Protein AF-0000000071592018 (afdb_homodimer)

Organism: Lactiplantibacillus plantarum (strain ATCC BAA-793 / NCIMB 8826 / WCFS1) (NCBI:txid220668)

pLDDT: mean 86.93, std 19.48, range [29.52, 98.94]

Structure (mmCIF, N/CA/C/O backbone):
data_AF-0000000071592018-model_v1
#
loop_
_entity.id
_entity.type
_entity.pdbx_description
1 polymer 'Nuclease SbcCD subunit D'
#
loop_
_atom_site.group_PDB
_atom_site.id
_atom_site.type_symbol
_atom_site.label_atom_id
_atom_site.label_alt_id
_atom_site.label_comp_id
_atom_site.label_asym_id
_atom_site.label_entity_id
_atom_site.label_seq_id
_atom_site.pdbx_PDB_ins_code
_atom_site.Cartn_x
_atom_site.Cartn_y
_atom_site.Cartn_z
_atom_site.occupancy
_atom_site.B_iso_or_equiv
_atom_site.auth_seq_id
_atom_site.auth_comp_id
_atom_site.auth_asym_id
_atom_site.auth_atom_id
_atom_site.pdbx_PDB_model_num
ATOM 1 N N . MET A 1 1 ? -1.892 10.969 31.234 1 97 1 MET A N 1
ATOM 2 C CA . MET A 1 1 ? -1.547 10.555 29.875 1 97 1 MET A CA 1
ATOM 3 C C . MET A 1 1 ? -1.143 11.758 29.031 1 97 1 MET A C 1
ATOM 5 O O . MET A 1 1 ? -1.774 12.812 29.094 1 97 1 MET A O 1
ATOM 9 N N . LYS A 1 2 ? -0.058 11.625 28.312 1 98.38 2 LYS A N 1
ATOM 10 C CA . LYS A 1 2 ? 0.424 12.68 27.422 1 98.38 2 LYS A CA 1
ATOM 11 C C . LYS A 1 2 ? 0.479 12.203 25.984 1 98.38 2 LYS A C 1
ATOM 13 O O . LYS A 1 2 ? 1.068 11.156 25.688 1 98.38 2 LYS A O 1
ATOM 18 N N . LEU A 1 3 ? -0.176 12.992 25.094 1 98.88 3 LEU A N 1
ATOM 19 C CA . LEU A 1 3 ? -0.202 12.648 23.672 1 98.88 3 LEU A CA 1
ATOM 20 C C . LEU A 1 3 ? 0.397 13.766 22.828 1 98.88 3 LEU A C 1
ATOM 22 O O . LEU A 1 3 ? 0.179 14.945 23.109 1 98.88 3 LEU A O 1
ATOM 26 N N . LEU A 1 4 ? 1.166 13.406 21.844 1 98.94 4 LEU A N 1
ATOM 27 C CA . LEU A 1 4 ? 1.547 14.359 20.812 1 98.94 4 LEU A CA 1
ATOM 28 C C . LEU A 1 4 ? 0.536 14.359 19.656 1 98.94 4 LEU A C 1
ATOM 30 O O . LEU A 1 4 ? 0.273 13.312 19.062 1 98.94 4 LEU A O 1
ATOM 34 N N . HIS A 1 5 ? -0.059 15.492 19.406 1 98.94 5 HIS A N 1
ATOM 35 C CA . HIS A 1 5 ? -1.082 15.68 18.391 1 98.94 5 HIS A CA 1
ATOM 36 C C . HIS A 1 5 ? -0.505 16.344 17.141 1 98.94 5 HIS A C 1
ATOM 38 O O . HIS A 1 5 ? -0.068 17.5 17.203 1 98.94 5 HIS A O 1
ATOM 44 N N . THR A 1 6 ? -0.43 15.594 16.031 1 98.94 6 THR A N 1
ATOM 45 C CA . THR A 1 6 ? -0.004 16.094 14.734 1 98.94 6 THR A CA 1
ATOM 46 C C . THR A 1 6 ? -0.972 15.648 13.641 1 98.94 6 THR A C 1
ATOM 48 O O . THR A 1 6 ? -1.858 14.828 13.883 1 98.94 6 THR A O 1
ATOM 51 N N . ALA A 1 7 ? -0.904 16.266 12.445 1 98.62 7 ALA A N 1
ATOM 52 C CA . ALA A 1 7 ? -1.796 15.945 11.336 1 98.62 7 ALA A CA 1
ATOM 53 C C . ALA A 1 7 ? -1.24 16.469 10.016 1 98.62 7 ALA A C 1
ATOM 55 O O . ALA A 1 7 ? -0.268 17.234 10.008 1 98.62 7 ALA A O 1
ATOM 56 N N . ASP A 1 8 ? -1.829 15.984 8.961 1 98.25 8 ASP A N 1
ATOM 57 C CA . ASP A 1 8 ? -1.633 16.547 7.633 1 98.25 8 ASP A CA 1
ATOM 58 C C . ASP A 1 8 ? -0.16 16.516 7.234 1 98.25 8 ASP A C 1
ATOM 60 O O . ASP A 1 8 ? 0.404 17.547 6.836 1 98.25 8 ASP A O 1
ATOM 64 N N . TRP A 1 9 ? 0.38 15.312 7.34 1 98.88 9 TRP A N 1
ATOM 65 C CA . TRP A 1 9 ? 1.769 15.117 6.938 1 98.88 9 TRP A CA 1
ATOM 66 C C . TRP A 1 9 ? 1.913 15.219 5.422 1 98.88 9 TRP A C 1
ATOM 68 O O . TRP A 1 9 ? 2.955 15.648 4.918 1 98.88 9 TRP A O 1
ATOM 78 N N . HIS A 1 10 ? 0.935 14.789 4.719 1 98.5 10 HIS A N 1
ATOM 79 C CA . HIS A 1 10 ? 0.904 14.836 3.26 1 98.5 10 HIS A CA 1
ATOM 80 C C . HIS A 1 10 ? 2.195 14.281 2.662 1 98.5 10 HIS A C 1
ATOM 82 O O . HIS A 1 10 ? 2.779 14.898 1.765 1 98.5 10 HIS A O 1
ATOM 88 N N . ILE A 1 11 ? 2.611 13.203 3.162 1 98.81 11 ILE A N 1
ATOM 89 C CA . ILE A 1 11 ? 3.867 12.625 2.693 1 98.81 11 ILE A CA 1
ATOM 90 C C . ILE A 1 11 ? 3.812 12.43 1.18 1 98.81 11 ILE A C 1
ATOM 92 O O . ILE A 1 11 ? 2.863 11.844 0.657 1 98.81 11 ILE A O 1
ATOM 96 N N . GLY A 1 12 ? 4.816 12.945 0.46 1 98.25 12 GLY A N 1
ATOM 97 C CA . GLY A 1 12 ? 4.902 12.836 -0.987 1 98.25 12 GLY A CA 1
ATOM 98 C C . GLY A 1 12 ? 4.445 14.086 -1.712 1 98.25 12 GLY A C 1
ATOM 99 O O . GLY A 1 12 ? 4.539 14.164 -2.938 1 98.25 12 GLY A O 1
ATOM 100 N N . ARG A 1 13 ? 4.027 15.047 -1.039 1 97.38 13 ARG A N 1
ATOM 101 C CA . ARG A 1 13 ? 3.529 16.266 -1.67 1 97.38 13 ARG A CA 1
ATOM 102 C C . ARG A 1 13 ? 4.668 17.062 -2.311 1 97.38 13 ARG A C 1
ATOM 104 O O . ARG A 1 13 ? 5.793 17.062 -1.806 1 97.38 13 ARG A O 1
ATOM 111 N N . THR A 1 14 ? 4.328 17.688 -3.406 1 96.31 14 THR A N 1
ATOM 112 C CA . THR A 1 14 ? 5.25 18.594 -4.074 1 96.31 14 THR A CA 1
ATOM 113 C C . THR A 1 14 ? 4.75 20.031 -3.973 1 96.31 14 THR A C 1
ATOM 115 O O . THR A 1 14 ? 3.561 20.281 -3.748 1 96.31 14 THR A O 1
ATOM 118 N N . LEU A 1 15 ? 5.617 20.906 -3.984 1 95.5 15 LEU A N 1
ATOM 119 C CA . LEU A 1 15 ? 5.336 22.344 -4.074 1 95.5 15 LEU A CA 1
ATOM 120 C C . LEU A 1 15 ? 5.719 22.891 -5.445 1 95.5 15 LEU A C 1
ATOM 122 O O . LEU A 1 15 ? 6.895 23.156 -5.703 1 95.5 15 LEU A O 1
ATOM 126 N N . ASN A 1 16 ? 4.727 22.969 -6.289 1 92.38 16 ASN A N 1
ATOM 127 C CA . ASN A 1 16 ? 4.91 23.453 -7.656 1 92.38 16 ASN A CA 1
ATOM 128 C C . ASN A 1 16 ? 6.043 22.703 -8.359 1 92.38 16 ASN A C 1
ATOM 130 O O . ASN A 1 16 ? 6.941 23.328 -8.93 1 92.38 16 ASN A O 1
ATOM 134 N N . GLY A 1 17 ? 6.07 21.469 -8.25 1 92.25 17 GLY A N 1
ATOM 135 C CA . GLY A 1 17 ? 6.992 20.609 -8.969 1 92.25 17 GLY A CA 1
ATOM 136 C C . GLY A 1 17 ? 8.195 20.188 -8.141 1 92.25 17 GLY A C 1
ATOM 137 O O . GLY A 1 17 ? 8.93 19.266 -8.508 1 92.25 17 GLY A O 1
ATOM 138 N N . TYR A 1 18 ? 8.406 20.812 -7.074 1 94.38 18 TYR A N 1
ATOM 139 C CA . TYR A 1 18 ? 9.523 20.469 -6.203 1 94.38 18 TYR A CA 1
ATOM 140 C C . TYR A 1 18 ? 9.078 19.5 -5.109 1 94.38 18 TYR A C 1
ATOM 142 O O . TYR A 1 18 ? 8.109 19.766 -4.391 1 94.38 18 TYR A O 1
ATOM 150 N N . SER A 1 19 ? 9.844 18.406 -4.949 1 96.69 19 SER A N 1
ATOM 151 C CA . SER A 1 19 ? 9.523 17.438 -3.906 1 96.69 19 SER A CA 1
ATOM 152 C C . SER A 1 19 ? 9.75 18.016 -2.516 1 96.69 19 SER A C 1
ATOM 154 O O . SER A 1 19 ? 10.766 18.672 -2.266 1 96.69 19 SER A O 1
ATOM 156 N N . LEU A 1 20 ? 8.852 17.719 -1.63 1 97.69 20 LEU A N 1
ATOM 157 C CA . LEU A 1 20 ? 8.992 18.188 -0.258 1 97.69 20 LEU A CA 1
ATOM 158 C C . LEU A 1 20 ? 9.414 17.062 0.67 1 97.69 20 LEU A C 1
ATOM 160 O O . LEU A 1 20 ? 9.43 17.219 1.893 1 97.69 20 LEU A O 1
ATOM 164 N N . LEU A 1 21 ? 9.805 15.984 0.14 1 98.31 21 LEU A N 1
ATOM 165 C CA . LEU A 1 21 ? 10.07 14.797 0.942 1 98.31 21 LEU A CA 1
ATOM 166 C C . LEU A 1 21 ? 11.188 15.055 1.943 1 98.31 21 LEU A C 1
ATOM 168 O O . LEU A 1 21 ? 11.102 14.641 3.104 1 98.31 21 LEU A O 1
ATOM 172 N N . ASP A 1 22 ? 12.242 15.742 1.492 1 97.62 22 ASP A N 1
ATOM 173 C CA . ASP A 1 22 ? 13.336 16.047 2.402 1 97.62 22 ASP A CA 1
ATOM 174 C C . ASP A 1 22 ? 12.867 16.938 3.555 1 97.62 22 ASP A C 1
ATOM 176 O O . ASP A 1 22 ? 13.273 16.734 4.703 1 97.62 22 ASP A O 1
ATOM 180 N N . GLU A 1 23 ? 12.047 17.906 3.246 1 97.44 23 GLU A N 1
ATOM 181 C CA . GLU A 1 23 ? 11.484 18.781 4.262 1 97.44 23 GLU A CA 1
ATOM 182 C C . GLU A 1 23 ? 10.602 18.016 5.238 1 97.44 23 GLU A C 1
ATOM 184 O O . GLU A 1 23 ? 10.633 18.266 6.445 1 97.44 23 GLU A O 1
ATOM 189 N N . GLN A 1 24 ? 9.836 17.109 4.727 1 98.56 24 GLN A N 1
ATOM 190 C CA . GLN A 1 24 ? 8.953 16.281 5.547 1 98.56 24 GLN A CA 1
ATOM 191 C C . GLN A 1 24 ? 9.758 15.375 6.473 1 98.56 24 GLN A C 1
ATOM 193 O O . GLN A 1 24 ? 9.398 15.195 7.637 1 98.56 24 GLN A O 1
ATOM 198 N N . GLU A 1 25 ? 10.836 14.836 5.977 1 98.69 25 GLU A N 1
ATOM 199 C CA . GLU A 1 25 ? 11.719 14.016 6.801 1 98.69 25 GLU A CA 1
ATOM 200 C C . GLU A 1 25 ? 12.336 14.836 7.93 1 98.69 25 GLU A C 1
ATOM 202 O O . GLU A 1 25 ? 12.438 14.367 9.062 1 98.69 25 GLU A O 1
ATOM 207 N N . ALA A 1 26 ? 12.727 16.016 7.586 1 98.5 26 ALA A N 1
ATOM 208 C CA . ALA A 1 26 ? 13.305 16.906 8.594 1 98.5 26 ALA A CA 1
ATOM 209 C C . ALA A 1 26 ? 12.289 17.25 9.672 1 98.5 26 ALA A C 1
ATOM 211 O O . ALA A 1 26 ? 12.609 17.25 10.859 1 98.5 26 ALA A O 1
ATOM 212 N N . ALA A 1 27 ? 11.141 17.594 9.266 1 98.56 27 ALA A N 1
ATOM 213 C CA . ALA A 1 27 ? 10.07 17.891 10.211 1 98.56 27 ALA A CA 1
ATOM 214 C C . ALA A 1 27 ? 9.797 16.688 11.109 1 98.56 27 ALA A C 1
ATOM 216 O O . ALA A 1 27 ? 9.633 16.844 12.328 1 98.56 27 ALA A O 1
ATOM 217 N N . PHE A 1 28 ? 9.812 15.508 10.57 1 98.88 28 PHE A N 1
ATOM 218 C CA . PHE A 1 28 ? 9.578 14.281 11.32 1 98.88 28 PHE A CA 1
ATOM 219 C C . PHE A 1 28 ? 10.625 14.094 12.406 1 98.88 28 PHE A C 1
ATOM 221 O O . PHE A 1 28 ? 10.305 13.742 13.539 1 98.88 28 PHE A O 1
ATOM 228 N N . LYS A 1 29 ? 11.805 14.281 12 1 98.88 29 LYS A N 1
ATOM 229 C CA . LYS A 1 29 ? 12.875 14.117 12.984 1 98.88 29 LYS A CA 1
ATOM 230 C C . LYS A 1 29 ? 12.664 15.039 14.188 1 98.88 29 LYS A C 1
ATOM 232 O O . LYS A 1 29 ? 12.891 14.641 15.328 1 98.88 29 LYS A O 1
ATOM 237 N N . GLN A 1 30 ? 12.203 16.234 13.922 1 98.81 30 GLN A N 1
ATOM 238 C CA . GLN A 1 30 ? 11.922 17.172 15.008 1 98.81 30 GLN A CA 1
ATOM 239 C C . GLN A 1 30 ? 10.719 16.719 15.828 1 98.81 30 GLN A C 1
ATOM 241 O O . GLN A 1 30 ? 10.727 16.828 17.062 1 98.81 30 GLN A O 1
ATOM 246 N N . ILE A 1 31 ? 9.727 16.219 15.18 1 98.94 31 ILE A N 1
ATOM 247 C CA . ILE A 1 31 ? 8.547 15.719 15.867 1 98.94 31 ILE A CA 1
ATOM 248 C C . ILE A 1 31 ? 8.938 14.578 16.797 1 98.94 31 ILE A C 1
ATOM 250 O O . ILE A 1 31 ? 8.516 14.547 17.969 1 98.94 31 ILE A O 1
ATOM 254 N N . LEU A 1 32 ? 9.727 13.703 16.281 1 98.94 32 LEU A N 1
ATOM 255 C CA . LEU A 1 32 ? 10.18 12.57 17.094 1 98.94 32 LEU A CA 1
ATOM 256 C C . LEU A 1 32 ? 10.992 13.047 18.281 1 98.94 32 LEU A C 1
ATOM 258 O O . LEU A 1 32 ? 10.812 12.562 19.406 1 98.94 32 LEU A O 1
ATOM 262 N N . THR A 1 33 ? 11.844 14.008 18.031 1 98.88 33 THR A N 1
ATOM 263 C CA . THR A 1 33 ? 12.648 14.578 19.109 1 98.88 33 THR A CA 1
ATOM 264 C C . THR A 1 33 ? 11.75 15.18 20.188 1 98.88 33 THR A C 1
ATOM 266 O O . THR A 1 33 ? 11.969 14.953 21.375 1 98.88 33 THR A O 1
ATOM 269 N N . ILE A 1 34 ? 10.773 15.883 19.812 1 98.88 34 ILE A N 1
ATOM 270 C CA . ILE A 1 34 ? 9.836 16.5 20.734 1 98.88 34 ILE A CA 1
ATOM 271 C C . ILE A 1 34 ? 9.109 15.406 21.531 1 98.88 34 ILE A C 1
ATOM 273 O O . ILE A 1 34 ? 8.969 15.5 22.75 1 98.88 34 ILE A O 1
ATOM 277 N N . ALA A 1 35 ? 8.648 14.383 20.844 1 98.94 35 ALA A N 1
ATOM 278 C CA . ALA A 1 35 ? 7.922 13.289 21.484 1 98.94 35 ALA A CA 1
ATOM 279 C C . ALA A 1 35 ? 8.758 12.641 22.578 1 98.94 35 ALA A C 1
ATOM 281 O O . ALA A 1 35 ? 8.258 12.367 23.672 1 98.94 35 ALA A O 1
ATOM 282 N N . LEU A 1 36 ? 9.977 12.391 22.25 1 98.88 36 LEU A N 1
ATOM 283 C CA . LEU A 1 36 ? 10.867 11.734 23.203 1 98.88 36 LEU A CA 1
ATOM 284 C C . LEU A 1 36 ? 11.195 12.656 24.375 1 98.88 36 LEU A C 1
ATOM 286 O O . LEU A 1 36 ? 11.203 12.227 25.516 1 98.88 36 LEU A O 1
ATOM 290 N N . ALA A 1 37 ? 11.43 13.945 24.078 1 98.75 37 ALA A N 1
ATOM 291 C CA . ALA A 1 37 ? 11.75 14.914 25.125 1 98.75 37 ALA A CA 1
ATOM 292 C C . ALA A 1 37 ? 10.578 15.094 26.078 1 98.75 37 ALA A C 1
ATOM 294 O O . ALA A 1 37 ? 10.773 15.242 27.297 1 98.75 37 ALA A O 1
ATOM 295 N N . GLU A 1 38 ? 9.438 15.031 25.562 1 98.69 38 GLU A N 1
ATOM 296 C CA . GLU A 1 38 ? 8.234 15.242 26.344 1 98.69 38 GLU A CA 1
ATOM 297 C C . GLU A 1 38 ? 7.766 13.938 27 1 98.69 38 GLU A C 1
ATOM 299 O O . GLU A 1 38 ? 6.828 13.938 27.797 1 98.69 38 GLU A O 1
ATOM 304 N N . LYS A 1 39 ? 8.414 12.859 26.609 1 98.56 39 LYS A N 1
ATOM 305 C CA . LYS A 1 39 ? 8.062 11.531 27.109 1 98.56 39 LYS A CA 1
ATOM 306 C C . LYS A 1 39 ? 6.578 11.25 26.922 1 98.56 39 LYS A C 1
ATOM 308 O O . LYS A 1 39 ? 5.887 10.875 27.875 1 98.56 39 LYS A O 1
ATOM 313 N N . VAL A 1 40 ? 6.109 11.445 25.781 1 98.81 40 VAL A N 1
ATOM 314 C CA . VAL A 1 40 ? 4.684 11.242 25.516 1 98.81 40 VAL A CA 1
ATOM 315 C C . VAL A 1 40 ? 4.344 9.758 25.609 1 98.81 40 VAL A C 1
ATOM 317 O O . VAL A 1 40 ? 5.219 8.906 25.469 1 98.81 40 VAL A O 1
ATOM 320 N N . ASP A 1 41 ? 3.057 9.5 25.859 1 98.62 41 ASP A N 1
ATOM 321 C CA . ASP A 1 41 ? 2.562 8.133 25.969 1 98.62 41 ASP A CA 1
ATOM 322 C C . ASP A 1 41 ? 2.123 7.602 24.609 1 98.62 41 ASP A C 1
ATOM 324 O O . ASP A 1 41 ? 1.846 6.41 24.453 1 98.62 41 ASP A O 1
ATOM 328 N N . GLY A 1 42 ? 2.066 8.461 23.562 1 98.75 42 GLY A N 1
ATOM 329 C CA . GLY A 1 42 ? 1.688 8.094 22.219 1 98.75 42 GLY A CA 1
ATOM 330 C C . GLY A 1 42 ? 1.614 9.273 21.266 1 98.75 42 GLY A C 1
ATOM 331 O O . GLY A 1 42 ? 1.632 10.43 21.703 1 98.75 42 GLY A O 1
ATOM 332 N N . ILE A 1 43 ? 1.528 8.984 20.016 1 98.94 43 ILE A N 1
ATOM 333 C CA . ILE A 1 43 ? 1.454 10.008 18.969 1 98.94 43 ILE A CA 1
ATOM 334 C C . ILE A 1 43 ? 0.15 9.859 18.203 1 98.94 43 ILE A C 1
ATOM 336 O O . ILE A 1 43 ? -0.194 8.758 17.75 1 98.94 43 ILE A O 1
ATOM 340 N N . VAL A 1 44 ? -0.549 10.945 18.078 1 98.94 44 VAL A N 1
ATOM 341 C CA . VAL A 1 44 ? -1.774 11.023 17.281 1 98.94 44 VAL A CA 1
ATOM 342 C C . VAL A 1 44 ? -1.471 11.625 15.914 1 98.94 44 VAL A C 1
ATOM 344 O O . VAL A 1 44 ? -0.874 12.695 15.82 1 98.94 44 VAL A O 1
ATOM 347 N N . ILE A 1 45 ? -1.84 10.938 14.875 1 98.94 45 ILE A N 1
ATOM 348 C CA . ILE A 1 45 ? -1.802 11.461 13.516 1 98.94 45 ILE A CA 1
ATOM 349 C C . ILE A 1 45 ? -3.223 11.609 12.977 1 98.94 45 ILE A C 1
ATOM 351 O O . ILE A 1 45 ? -3.838 10.625 12.555 1 98.94 45 ILE A O 1
ATOM 355 N N . ALA A 1 46 ? -3.689 12.812 12.922 1 98.88 46 ALA A N 1
ATOM 356 C CA . ALA A 1 46 ? -5.113 13.055 12.703 1 98.88 46 ALA A CA 1
ATOM 357 C C . ALA A 1 46 ? -5.41 13.266 11.219 1 98.88 46 ALA A C 1
ATOM 359 O O . ALA A 1 46 ? -6.055 14.242 10.836 1 98.88 46 ALA A O 1
ATOM 360 N N . GLY A 1 47 ? -4.93 12.344 10.398 1 98.62 47 GLY A N 1
ATOM 361 C CA . GLY A 1 47 ? -5.379 12.242 9.023 1 98.62 47 GLY A CA 1
ATOM 362 C C . GLY A 1 47 ? -4.461 12.938 8.039 1 98.62 47 GLY A C 1
ATOM 363 O O . GLY A 1 47 ? -3.549 13.664 8.438 1 98.62 47 GLY A O 1
ATOM 364 N N . ASP A 1 48 ? -4.719 12.609 6.723 1 98.44 48 ASP A N 1
ATOM 365 C CA . ASP A 1 48 ? -3.92 13.094 5.602 1 98.44 48 ASP A CA 1
ATOM 366 C C . ASP A 1 48 ? -2.441 12.758 5.797 1 98.44 48 ASP A C 1
ATOM 368 O O . ASP A 1 48 ? -1.589 13.648 5.742 1 98.44 48 ASP A O 1
ATOM 372 N N . ILE A 1 49 ? -2.268 11.516 5.969 1 98.88 49 ILE A N 1
ATOM 373 C CA . ILE A 1 49 ? -0.923 10.977 6.145 1 98.88 49 ILE A CA 1
ATOM 374 C C . ILE A 1 49 ? -0.149 11.086 4.832 1 98.88 49 ILE A C 1
ATOM 376 O O . ILE A 1 49 ? 0.965 11.617 4.801 1 98.88 49 ILE A O 1
ATOM 380 N N . TYR A 1 50 ? -0.786 10.609 3.805 1 98.69 50 TYR A N 1
ATOM 381 C CA . TYR A 1 50 ? -0.25 10.781 2.457 1 98.69 50 TYR A CA 1
ATOM 382 C C . TYR A 1 50 ? -0.887 11.977 1.765 1 98.69 50 TYR A C 1
ATOM 384 O O . TYR A 1 50 ? -1.95 12.445 2.176 1 98.69 50 TYR A O 1
ATOM 392 N N . ASP A 1 51 ? -0.194 12.375 0.699 1 97.81 51 ASP A N 1
ATOM 393 C CA . ASP A 1 51 ? -0.74 13.469 -0.093 1 97.81 51 ASP A CA 1
ATOM 394 C C . ASP A 1 51 ? -1.789 12.969 -1.082 1 97.81 51 ASP A C 1
ATOM 396 O O . ASP A 1 51 ? -2.666 13.727 -1.504 1 97.81 51 ASP A O 1
ATOM 400 N N . ARG A 1 52 ? -1.614 11.719 -1.44 1 96.44 52 ARG A N 1
ATOM 401 C CA . ARG A 1 52 ? -2.496 11.148 -2.455 1 96.44 52 ARG A CA 1
ATOM 402 C C . ARG A 1 52 ? -2.977 9.766 -2.043 1 96.44 52 ARG A C 1
ATOM 404 O O . ARG A 1 52 ? -2.305 9.07 -1.279 1 96.44 52 ARG A O 1
ATOM 411 N N . ALA A 1 53 ? -4.09 9.43 -2.691 1 96.25 53 ALA A N 1
ATOM 412 C CA . ALA A 1 53 ? -4.68 8.125 -2.393 1 96.25 53 ALA A CA 1
ATOM 413 C C . ALA A 1 53 ? -3.744 6.992 -2.799 1 96.25 53 ALA A C 1
ATOM 415 O O . ALA A 1 53 ? -3.674 5.965 -2.121 1 96.25 53 ALA A O 1
ATOM 416 N N . VAL A 1 54 ? -3.119 7.152 -3.922 1 96.75 54 VAL A N 1
ATOM 417 C CA . VAL A 1 54 ? -2.049 6.254 -4.34 1 96.75 54 VAL A CA 1
ATOM 418 C C . VAL A 1 54 ? -0.703 6.969 -4.227 1 96.75 54 VAL A C 1
ATOM 420 O O . VAL A 1 54 ? -0.285 7.664 -5.156 1 96.75 54 VAL A O 1
ATOM 423 N N . PRO A 1 55 ? -0.046 6.742 -3.15 1 97.25 55 PRO A N 1
ATOM 424 C CA . PRO A 1 55 ? 1.216 7.457 -2.953 1 97.25 55 PRO A CA 1
ATOM 425 C C . PRO A 1 55 ? 2.334 6.941 -3.855 1 97.25 55 PRO A C 1
ATOM 427 O O . PRO A 1 55 ? 2.273 5.809 -4.336 1 97.25 55 PRO A O 1
ATOM 430 N N . SER A 1 56 ? 3.301 7.766 -4.102 1 96.19 56 SER A N 1
ATOM 431 C CA . SER A 1 56 ? 4.504 7.324 -4.801 1 96.19 56 SER A CA 1
ATOM 432 C C . SER A 1 56 ? 5.277 6.301 -3.977 1 96.19 56 SER A C 1
ATOM 434 O O . SER A 1 56 ? 5.09 6.203 -2.764 1 96.19 56 SER A O 1
ATOM 436 N N . THR A 1 57 ? 6.141 5.586 -4.609 1 96.44 57 THR A N 1
ATOM 437 C CA . THR A 1 57 ? 6.934 4.57 -3.926 1 96.44 57 THR A CA 1
ATOM 438 C C . THR A 1 57 ? 7.852 5.211 -2.889 1 96.44 57 THR A C 1
ATOM 440 O O . THR A 1 57 ? 8.039 4.668 -1.798 1 96.44 57 THR A O 1
ATOM 443 N N . ASP A 1 58 ? 8.375 6.344 -3.262 1 97.44 58 ASP A N 1
ATOM 444 C CA . ASP A 1 58 ? 9.242 7.047 -2.318 1 97.44 58 ASP A CA 1
ATOM 445 C C . ASP A 1 58 ? 8.469 7.473 -1.075 1 97.44 58 ASP A C 1
ATOM 447 O O . ASP A 1 58 ? 8.984 7.395 0.042 1 97.44 58 ASP A O 1
ATOM 451 N N . ALA A 1 59 ? 7.297 7.93 -1.28 1 98.44 59 ALA A N 1
ATOM 452 C CA . ALA A 1 59 ? 6.449 8.312 -0.155 1 98.44 59 ALA A CA 1
ATOM 453 C C . ALA A 1 59 ? 6.152 7.117 0.745 1 98.44 59 ALA A C 1
ATOM 455 O O . ALA A 1 59 ? 6.223 7.227 1.972 1 98.44 59 ALA A O 1
ATOM 456 N N . VAL A 1 60 ? 5.887 6.012 0.128 1 98.31 60 VAL A N 1
ATOM 457 C CA . VAL A 1 60 ? 5.582 4.793 0.87 1 98.31 60 VAL A CA 1
ATOM 458 C C . VAL A 1 60 ? 6.789 4.383 1.708 1 98.31 60 VAL A C 1
ATOM 460 O O . VAL A 1 60 ? 6.66 4.102 2.902 1 98.31 60 VAL A O 1
ATOM 463 N N . THR A 1 61 ? 7.914 4.387 1.11 1 98.19 61 THR A N 1
ATOM 464 C CA . THR A 1 61 ? 9.148 3.992 1.788 1 98.19 61 THR A CA 1
ATOM 465 C C . THR A 1 61 ? 9.461 4.949 2.934 1 98.19 61 THR A C 1
ATOM 467 O O . THR A 1 61 ? 9.797 4.516 4.039 1 98.19 61 THR A O 1
ATOM 470 N N . SER A 1 62 ? 9.312 6.219 2.678 1 98.62 62 SER A N 1
ATOM 471 C CA . SER A 1 62 ? 9.609 7.227 3.691 1 98.62 62 SER A CA 1
ATOM 472 C C . SER A 1 62 ? 8.672 7.105 4.887 1 98.62 62 SER A C 1
ATOM 474 O O . SER A 1 62 ? 9.117 7.129 6.035 1 98.62 62 SER A O 1
ATOM 476 N N . LEU A 1 63 ? 7.418 6.977 4.617 1 98.81 63 LEU A N 1
ATOM 477 C CA . LEU A 1 63 ? 6.465 6.836 5.711 1 98.81 63 LEU A CA 1
ATOM 478 C C . LEU A 1 63 ? 6.766 5.594 6.543 1 98.81 63 LEU A C 1
ATOM 480 O O . LEU A 1 63 ? 6.723 5.641 7.773 1 98.81 63 LEU A O 1
ATOM 484 N N . ASP A 1 64 ? 7 4.531 5.848 1 98.62 64 ASP A N 1
ATOM 485 C CA . ASP A 1 64 ? 7.309 3.283 6.539 1 98.62 64 ASP A CA 1
ATOM 486 C C . ASP A 1 64 ? 8.445 3.471 7.535 1 98.62 64 ASP A C 1
ATOM 488 O O . ASP A 1 64 ? 8.359 3.035 8.688 1 98.62 64 ASP A O 1
ATOM 492 N N . HIS A 1 65 ? 9.461 4.125 7.105 1 98.56 65 HIS A N 1
ATOM 493 C CA . HIS A 1 65 ? 10.617 4.375 7.961 1 98.56 65 HIS A CA 1
ATOM 494 C C . HIS A 1 65 ? 10.242 5.266 9.141 1 98.56 65 HIS A C 1
ATOM 496 O O . HIS A 1 65 ? 10.688 5.027 10.266 1 98.56 65 HIS A O 1
ATOM 502 N N . MET A 1 66 ? 9.477 6.273 8.891 1 98.88 66 MET A N 1
ATOM 503 C CA . MET A 1 66 ? 9.039 7.184 9.945 1 98.88 66 MET A CA 1
ATOM 504 C C . MET A 1 66 ? 8.242 6.434 11.008 1 98.88 66 MET A C 1
ATOM 506 O O . MET A 1 66 ? 8.492 6.59 12.203 1 98.88 66 MET A O 1
ATOM 510 N N . LEU A 1 67 ? 7.355 5.625 10.555 1 98.88 67 LEU A N 1
ATOM 511 C CA . LEU A 1 67 ? 6.488 4.891 11.469 1 98.88 67 LEU A CA 1
ATOM 512 C C . LEU A 1 67 ? 7.281 3.852 12.25 1 98.88 67 LEU A C 1
ATOM 514 O O . LEU A 1 67 ? 7.023 3.631 13.438 1 98.88 67 LEU A O 1
ATOM 518 N N . GLN A 1 68 ? 8.242 3.209 11.625 1 98.75 68 GLN A N 1
ATOM 519 C CA . GLN A 1 68 ? 9.117 2.271 12.32 1 98.75 68 GLN A CA 1
ATOM 520 C C . GLN A 1 68 ? 9.891 2.969 13.43 1 98.75 68 GLN A C 1
ATOM 522 O O . GLN A 1 68 ? 10.023 2.438 14.531 1 98.75 68 GLN A O 1
ATOM 527 N N . ALA A 1 69 ? 10.375 4.117 13.078 1 98.88 69 ALA A N 1
ATOM 528 C CA . ALA A 1 69 ? 11.133 4.879 14.07 1 98.88 69 ALA A CA 1
ATOM 529 C C . ALA A 1 69 ? 10.273 5.18 15.305 1 98.88 69 ALA A C 1
ATOM 531 O O . ALA A 1 69 ? 10.727 5 16.438 1 98.88 69 ALA A O 1
ATOM 532 N N . ILE A 1 70 ? 9.086 5.512 15.078 1 98.88 70 ILE A N 1
ATOM 533 C CA . ILE A 1 70 ? 8.188 5.855 16.172 1 98.88 70 ILE A CA 1
ATOM 534 C C . ILE A 1 70 ? 7.836 4.602 16.969 1 98.88 70 ILE A C 1
ATOM 536 O O . ILE A 1 70 ? 8.039 4.551 18.188 1 98.88 70 ILE A O 1
ATOM 540 N N . ASN A 1 71 ? 7.367 3.609 16.312 1 98.81 71 ASN A N 1
ATOM 541 C CA . ASN A 1 71 ? 6.641 2.52 16.953 1 98.81 71 ASN A CA 1
ATOM 542 C C . ASN A 1 71 ? 7.559 1.348 17.281 1 98.81 71 ASN A C 1
ATOM 544 O O . ASN A 1 71 ? 7.484 0.779 18.375 1 98.81 71 ASN A O 1
ATOM 548 N N . ILE A 1 72 ? 8.391 0.999 16.359 1 98.38 72 ILE A N 1
ATOM 549 C CA . ILE A 1 72 ? 9.227 -0.177 16.562 1 98.38 72 ILE A CA 1
ATOM 550 C C . ILE A 1 72 ? 10.492 0.211 17.328 1 98.38 72 ILE A C 1
ATOM 552 O O . ILE A 1 72 ? 10.812 -0.385 18.359 1 98.38 72 ILE A O 1
ATOM 556 N N . GLU A 1 73 ? 11.133 1.233 16.906 1 98.5 73 GLU A N 1
ATOM 557 C CA . GLU A 1 73 ? 12.414 1.596 17.5 1 98.5 73 GLU A CA 1
ATOM 558 C C . GLU A 1 73 ? 12.227 2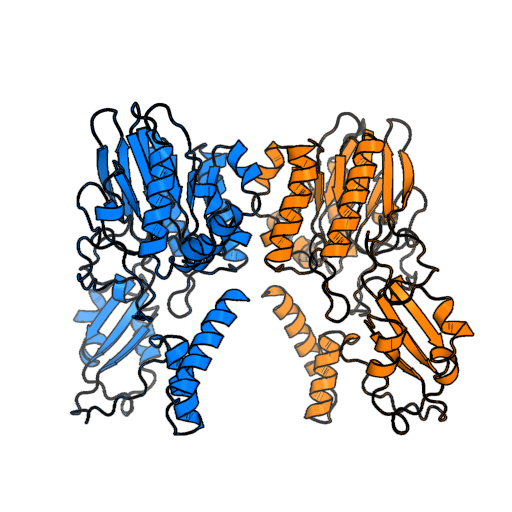.252 18.875 1 98.5 73 GLU A C 1
ATOM 560 O O . GLU A 1 73 ? 12.961 1.958 19.812 1 98.5 73 GLU A O 1
ATOM 565 N N . HIS A 1 74 ? 11.203 3.139 19 1 98.75 74 HIS A N 1
ATOM 566 C CA . HIS A 1 74 ? 11.062 3.893 20.234 1 98.75 74 HIS A CA 1
ATOM 567 C C . HIS A 1 74 ? 9.836 3.434 21.031 1 98.75 74 HIS A C 1
ATOM 569 O O . HIS A 1 74 ? 9.516 4 22.078 1 98.75 74 HIS A O 1
ATOM 575 N N . HIS A 1 75 ? 9.172 2.525 20.531 1 98.31 75 HIS A N 1
ATOM 576 C CA . HIS A 1 75 ? 8.086 1.843 21.219 1 98.31 75 HIS A CA 1
ATOM 577 C C . HIS A 1 75 ? 6.988 2.824 21.625 1 98.31 75 HIS A C 1
ATOM 579 O O . HIS A 1 75 ? 6.391 2.688 22.703 1 98.31 75 HIS A O 1
ATOM 585 N N . LEU A 1 76 ? 6.793 3.842 20.844 1 98.69 76 LEU A N 1
ATOM 586 C CA . LEU A 1 76 ? 5.699 4.777 21.078 1 98.69 76 LEU A CA 1
ATOM 587 C C . LEU A 1 76 ? 4.43 4.32 20.359 1 98.69 76 LEU A C 1
ATOM 589 O O . LEU A 1 76 ? 4.441 4.09 19.156 1 98.69 76 LEU A O 1
ATOM 593 N N . PRO A 1 77 ? 3.338 4.172 21.125 1 98.75 77 PRO A N 1
ATOM 594 C CA . PRO A 1 77 ? 2.061 3.885 20.469 1 98.75 77 PRO A CA 1
ATOM 595 C C . PRO A 1 77 ? 1.653 4.965 19.469 1 98.75 77 PRO A C 1
ATOM 597 O O . PRO A 1 77 ? 1.987 6.137 19.641 1 98.75 77 PRO A O 1
ATOM 600 N N . ILE A 1 78 ? 0.965 4.523 18.453 1 98.94 78 ILE A N 1
ATOM 601 C CA . ILE A 1 78 ? 0.464 5.441 17.438 1 98.94 78 ILE A CA 1
ATOM 602 C C . ILE A 1 78 ? -1.056 5.316 17.328 1 98.94 78 ILE A C 1
ATOM 604 O O . ILE A 1 78 ? -1.599 4.211 17.359 1 98.94 78 ILE A O 1
ATOM 608 N N . TYR A 1 79 ? -1.769 6.434 17.281 1 98.94 79 TYR A N 1
ATOM 609 C CA . TYR A 1 79 ? -3.197 6.551 17.016 1 98.94 79 TYR A CA 1
ATOM 610 C C . TYR A 1 79 ? -3.451 7.371 15.75 1 98.94 79 TYR A C 1
ATOM 612 O O . TYR A 1 79 ? -3.455 8.602 15.797 1 98.94 79 TYR A O 1
ATOM 620 N N . ALA A 1 80 ? -3.705 6.66 14.656 1 98.94 80 ALA A N 1
ATOM 621 C CA . ALA A 1 80 ? -3.787 7.355 13.375 1 98.94 80 ALA A CA 1
ATOM 622 C C . ALA A 1 80 ? -5.141 7.125 12.711 1 98.94 80 ALA A C 1
ATOM 624 O O . ALA A 1 80 ? -5.766 6.082 12.906 1 98.94 80 ALA A O 1
ATOM 625 N N . ILE A 1 81 ? -5.578 8.07 11.961 1 98.94 81 ILE A N 1
ATOM 626 C CA . ILE A 1 81 ? -6.77 7.91 11.133 1 98.94 81 ILE A CA 1
ATOM 627 C C . ILE A 1 81 ? -6.477 8.375 9.711 1 98.94 81 ILE A C 1
ATOM 629 O O . ILE A 1 81 ? -5.496 9.086 9.469 1 98.94 81 ILE A O 1
ATOM 633 N N . ALA A 1 82 ? -7.336 7.945 8.766 1 98.81 82 ALA A N 1
ATOM 634 C CA . ALA A 1 82 ? -7.254 8.438 7.391 1 98.81 82 ALA A CA 1
ATOM 635 C C . ALA A 1 82 ? -7.93 9.797 7.258 1 98.81 82 ALA A C 1
ATOM 637 O O . ALA A 1 82 ? -8.977 10.039 7.859 1 98.81 82 ALA A O 1
ATOM 638 N N . GLY A 1 83 ? -7.277 10.664 6.496 1 98.31 83 GLY A N 1
ATOM 639 C CA . GLY A 1 83 ? -7.922 11.891 6.043 1 98.31 83 GLY A CA 1
ATOM 640 C C . GLY A 1 83 ? -8.484 11.781 4.637 1 98.31 83 GLY A C 1
ATOM 641 O O . GLY A 1 83 ? -8.594 10.688 4.09 1 98.31 83 GLY A O 1
ATOM 642 N N . ASN A 1 84 ? -8.898 12.875 4.059 1 96.38 84 ASN A N 1
ATOM 643 C CA . ASN A 1 84 ? -9.594 12.844 2.777 1 96.38 84 ASN A CA 1
ATOM 644 C C . ASN A 1 84 ? -8.633 12.594 1.622 1 96.38 84 ASN A C 1
ATOM 646 O O . ASN A 1 84 ? -9.047 12.188 0.536 1 96.38 84 ASN A O 1
ATOM 650 N N . HIS A 1 85 ? -7.324 12.852 1.775 1 96.75 85 HIS A N 1
ATOM 651 C CA . HIS A 1 85 ? -6.336 12.602 0.731 1 96.75 85 HIS A CA 1
ATOM 652 C C . HIS A 1 85 ? -5.91 11.133 0.717 1 96.75 85 HIS A C 1
ATOM 654 O O . HIS A 1 85 ? -5.438 10.633 -0.304 1 96.75 85 HIS A O 1
ATOM 660 N N . ASP A 1 86 ? -6.094 10.539 1.804 1 97.88 86 ASP A N 1
ATOM 661 C CA . ASP A 1 86 ? -5.609 9.172 1.964 1 97.88 86 ASP A CA 1
ATOM 662 C C . ASP A 1 86 ? -6.504 8.18 1.223 1 97.88 86 ASP A C 1
ATOM 664 O O . ASP A 1 86 ? -7.723 8.359 1.167 1 97.88 86 ASP A O 1
ATOM 668 N N . GLY A 1 87 ? -5.852 7.172 0.611 1 97 87 GLY A N 1
ATOM 669 C CA . GLY A 1 87 ? -6.637 6.023 0.176 1 97 87 GLY A CA 1
ATOM 670 C C . GLY A 1 87 ? -7.059 5.121 1.32 1 97 87 GLY A C 1
ATOM 671 O O . GLY A 1 87 ? -6.277 4.289 1.782 1 97 87 GLY A O 1
ATOM 672 N N . ALA A 1 88 ? -8.281 5.238 1.651 1 97.38 88 ALA A N 1
ATOM 673 C CA . ALA A 1 88 ? -8.766 4.602 2.873 1 97.38 88 ALA A CA 1
ATOM 674 C C . ALA A 1 88 ? -8.508 3.098 2.846 1 97.38 88 ALA A C 1
ATOM 676 O O . ALA A 1 88 ? -7.918 2.547 3.777 1 97.38 88 ALA A O 1
ATOM 677 N N . LYS A 1 89 ? -8.875 2.434 1.803 1 96.31 89 LYS A N 1
ATOM 678 C CA . LYS A 1 89 ? -8.742 0.983 1.717 1 96.31 89 LYS A CA 1
ATOM 679 C C . LYS A 1 89 ? -7.273 0.575 1.614 1 96.31 89 LYS A C 1
ATOM 681 O O . LYS A 1 89 ? -6.859 -0.418 2.215 1 96.31 89 LYS A O 1
ATOM 686 N N . ARG A 1 90 ? -6.52 1.294 0.88 1 96.88 90 ARG A N 1
ATOM 687 C CA . ARG A 1 90 ? -5.094 1.011 0.75 1 96.88 90 ARG A CA 1
ATOM 688 C C . ARG A 1 90 ? -4.375 1.185 2.084 1 96.88 90 ARG A C 1
ATOM 690 O O . ARG A 1 90 ? -3.555 0.348 2.467 1 96.88 90 ARG A O 1
ATOM 697 N N . LEU A 1 91 ? -4.719 2.264 2.723 1 97.94 91 LEU A N 1
ATOM 698 C CA . LEU A 1 91 ? -4.094 2.572 4.004 1 97.94 91 LEU A CA 1
ATOM 699 C C . LEU A 1 91 ? -4.523 1.574 5.074 1 97.94 91 LEU A C 1
ATOM 701 O O . LEU A 1 91 ? -3.852 1.428 6.098 1 97.94 91 LEU A O 1
ATOM 705 N N . ASN A 1 92 ? -5.633 0.904 4.844 1 98.06 92 ASN A N 1
ATOM 706 C CA . ASN A 1 92 ? -6.18 -0.054 5.797 1 98.06 92 ASN A CA 1
ATOM 707 C C . ASN A 1 92 ? -5.379 -1.353 5.809 1 98.06 92 ASN A C 1
ATOM 709 O O . ASN A 1 92 ? -5.453 -2.125 6.766 1 98.06 92 ASN A O 1
ATOM 713 N N . TYR A 1 93 ? -4.602 -1.619 4.805 1 97.38 93 TYR A N 1
ATOM 714 C CA . TYR A 1 93 ? -3.836 -2.855 4.691 1 97.38 93 TYR A CA 1
ATOM 715 C C . TYR A 1 93 ? -2.912 -3.041 5.891 1 97.38 93 TYR A C 1
ATOM 717 O O . TYR A 1 93 ? -2.188 -2.117 6.27 1 97.38 93 TYR A O 1
ATOM 725 N N . GLY A 1 94 ? -2.936 -4.207 6.457 1 97.81 94 GLY A N 1
ATOM 726 C CA . GLY A 1 94 ? -2.016 -4.57 7.523 1 97.81 94 GLY A CA 1
ATOM 727 C C . GLY A 1 94 ? -2.432 -4.035 8.883 1 97.81 94 GLY A C 1
ATOM 728 O O . GLY A 1 94 ? -1.741 -4.254 9.875 1 97.81 94 GLY A O 1
ATOM 729 N N . ARG A 1 95 ? -3.582 -3.402 8.938 1 97.88 95 ARG A N 1
ATOM 730 C CA . ARG A 1 95 ? -4.062 -2.758 10.156 1 97.88 95 ARG A CA 1
ATOM 731 C C . ARG A 1 95 ? -4.059 -3.734 11.328 1 97.88 95 ARG A C 1
ATOM 733 O O . ARG A 1 95 ? -3.641 -3.383 12.43 1 97.88 95 ARG A O 1
ATOM 740 N N . GLU A 1 96 ? -4.484 -4.945 11.086 1 97.38 96 GLU A N 1
ATOM 741 C CA . GLU A 1 96 ? -4.605 -5.93 12.156 1 97.38 96 GLU A CA 1
ATOM 742 C C . GLU A 1 96 ? -3.236 -6.305 12.719 1 97.38 96 GLU A C 1
ATOM 744 O O . GLU A 1 96 ? -3.086 -6.496 13.93 1 97.38 96 GLU A O 1
ATOM 749 N N . TRP A 1 97 ? -2.236 -6.398 11.844 1 98.31 97 TRP A N 1
ATOM 750 C CA . TRP A 1 97 ? -0.886 -6.727 12.289 1 98.31 97 TRP A CA 1
ATOM 751 C C . TRP A 1 97 ? -0.268 -5.566 13.055 1 98.31 97 TRP A C 1
ATOM 753 O O . TRP A 1 97 ? 0.435 -5.777 14.047 1 98.31 97 TRP A O 1
ATOM 763 N N . LEU A 1 98 ? -0.527 -4.324 12.594 1 98.44 98 LEU A N 1
ATOM 764 C CA . LEU A 1 98 ? 0.019 -3.133 13.227 1 98.44 98 LEU A CA 1
ATOM 765 C C . LEU A 1 98 ? -0.438 -3.033 14.68 1 98.44 98 LEU A C 1
ATOM 767 O O . LEU A 1 98 ? 0.334 -2.627 15.555 1 98.44 98 LEU A O 1
ATOM 771 N N . ALA A 1 99 ? -1.591 -3.451 14.93 1 97.31 99 ALA A N 1
ATOM 772 C CA . ALA A 1 99 ? -2.219 -3.307 16.234 1 97.31 99 ALA A CA 1
ATOM 773 C C . ALA A 1 99 ? -1.496 -4.145 17.297 1 97.31 99 ALA A C 1
ATOM 775 O O . ALA A 1 99 ? -1.528 -3.822 18.484 1 97.31 99 ALA A O 1
ATOM 776 N N . TYR A 1 100 ? -0.794 -5.16 16.875 1 95.94 100 TYR A N 1
ATOM 777 C CA . TYR A 1 100 ? -0.067 -6.016 17.797 1 95.94 100 TYR A CA 1
ATOM 778 C C . TYR A 1 100 ? 1.044 -5.242 18.5 1 95.94 100 TYR A C 1
ATOM 780 O O . TYR A 1 100 ? 1.468 -5.605 19.594 1 95.94 100 TYR A O 1
ATOM 788 N N . ASN A 1 101 ? 1.439 -4.172 17.875 1 97.38 101 ASN A N 1
ATOM 789 C CA . ASN A 1 101 ? 2.498 -3.352 18.453 1 97.38 101 ASN A CA 1
ATOM 790 C C . ASN A 1 101 ? 1.982 -1.975 18.859 1 97.38 101 ASN A C 1
ATOM 792 O O . ASN A 1 101 ? 2.725 -0.992 18.828 1 97.38 101 ASN A O 1
ATOM 796 N N . ASN A 1 102 ? 0.708 -1.891 19.156 1 97.88 102 ASN A N 1
ATOM 797 C CA . ASN A 1 102 ? 0.047 -0.675 19.609 1 97.88 102 ASN A CA 1
ATOM 798 C C . ASN A 1 102 ? 0.107 0.43 18.562 1 97.88 102 ASN A C 1
ATOM 800 O O . ASN A 1 102 ? 0.274 1.604 18.906 1 97.88 102 ASN A O 1
ATOM 804 N N . PHE A 1 103 ? 0.211 0.059 17.406 1 98.75 103 PHE A N 1
ATOM 805 C CA . PHE A 1 103 ? -0.029 0.955 16.281 1 98.75 103 PHE A CA 1
ATOM 806 C C . PHE A 1 103 ? -1.454 0.806 15.766 1 98.75 103 PHE A C 1
ATOM 808 O O . PHE A 1 103 ? -1.756 -0.13 15.023 1 98.75 103 PHE A O 1
ATOM 815 N N . HIS A 1 104 ? -2.293 1.787 16.125 1 98.81 104 HIS A N 1
ATOM 816 C CA . HIS A 1 104 ? -3.711 1.751 15.781 1 98.81 104 HIS A CA 1
ATOM 817 C C . HIS A 1 104 ? -4.031 2.717 14.648 1 98.81 104 HIS A C 1
ATOM 819 O O . HIS A 1 104 ? -3.717 3.906 14.734 1 98.81 104 HIS A O 1
ATOM 825 N N . ILE A 1 105 ? -4.691 2.191 13.617 1 98.88 105 ILE A N 1
ATOM 826 C CA . ILE A 1 105 ? -5.074 3.051 12.5 1 98.88 105 ILE A CA 1
ATOM 827 C C . ILE A 1 105 ? -6.496 2.715 12.062 1 98.88 105 ILE A C 1
ATOM 829 O O . ILE A 1 105 ? -6.828 1.547 11.844 1 98.88 105 ILE A O 1
ATOM 833 N N . ASN A 1 106 ? -7.367 3.686 12.055 1 98.88 106 ASN A N 1
ATOM 834 C CA . ASN A 1 106 ? -8.703 3.553 11.477 1 98.88 106 ASN A CA 1
ATOM 835 C C . ASN A 1 106 ? -8.805 4.289 10.141 1 98.88 106 ASN A C 1
ATOM 837 O O . ASN A 1 106 ? -8.43 5.457 10.039 1 98.88 106 ASN A O 1
ATOM 841 N N . THR A 1 107 ? -9.305 3.6 9.148 1 98.81 107 THR A N 1
ATOM 842 C CA . THR A 1 107 ? -9.43 4.234 7.844 1 98.81 107 THR A CA 1
ATOM 843 C C . THR A 1 107 ? -10.859 4.133 7.32 1 98.81 107 THR A C 1
ATOM 845 O O . THR A 1 107 ? -11.234 4.832 6.379 1 98.81 107 THR A O 1
ATOM 848 N N . LEU A 1 108 ? -11.68 3.277 7.922 1 98.31 108 LEU A N 1
ATOM 849 C CA . LEU A 1 108 ? -13.07 3.07 7.535 1 98.31 108 LEU A CA 1
ATOM 850 C C . LEU A 1 108 ? -14.016 3.461 8.664 1 98.31 108 LEU A C 1
ATOM 852 O O . LEU A 1 108 ? -13.695 3.273 9.844 1 98.31 108 LEU A O 1
ATOM 856 N N . LEU A 1 109 ? -15.188 3.889 8.297 1 98.62 109 LEU A N 1
ATOM 857 C CA . LEU A 1 109 ? -16.156 4.395 9.258 1 98.62 109 LEU A CA 1
ATOM 858 C C . LEU A 1 109 ? -16.484 3.338 10.305 1 98.62 109 LEU A C 1
ATOM 860 O O . LEU A 1 109 ? -16.547 3.637 11.5 1 98.62 109 LEU A O 1
ATOM 864 N N . ALA A 1 110 ? -16.625 2.127 9.898 1 98.31 110 ALA A N 1
ATOM 865 C CA . ALA A 1 110 ? -17.047 1.042 10.789 1 98.31 110 ALA A CA 1
ATOM 866 C C . ALA A 1 110 ? -16.062 0.859 11.938 1 98.31 110 ALA A C 1
ATOM 868 O O . ALA A 1 110 ? -16.453 0.421 13.023 1 98.31 110 ALA A O 1
ATOM 869 N N . GLU A 1 111 ? -14.883 1.216 11.734 1 98.56 111 GLU A N 1
ATOM 870 C CA . GLU A 1 111 ? -13.82 0.994 12.711 1 98.56 111 GLU A CA 1
ATOM 871 C C . GLU A 1 111 ? -13.898 2.008 13.852 1 98.56 111 GLU A C 1
ATOM 873 O O . GLU A 1 111 ? -13.273 1.82 14.898 1 98.56 111 GLU A O 1
ATOM 878 N N . ALA A 1 112 ? -14.672 3.043 13.672 1 98.69 112 ALA A N 1
ATOM 879 C CA . ALA A 1 112 ? -14.695 4.168 14.602 1 98.69 112 ALA A CA 1
ATOM 880 C C . ALA A 1 112 ? -15.461 3.811 15.875 1 98.69 112 ALA A C 1
ATOM 882 O O . ALA A 1 112 ? -15.328 4.484 16.891 1 98.69 112 ALA A O 1
ATOM 883 N N . PHE A 1 113 ? -16.234 2.768 15.867 1 98.5 113 PHE A N 1
ATOM 884 C CA . PHE A 1 113 ? -17.203 2.527 16.922 1 98.5 113 PHE A CA 1
ATOM 885 C C . PHE A 1 113 ? -16.594 1.668 18.031 1 98.5 113 PHE A C 1
ATOM 887 O O . PHE A 1 113 ? -17.281 1.311 18.984 1 98.5 113 PHE A O 1
ATOM 894 N N . THR A 1 114 ? -15.375 1.305 17.922 1 98.12 114 THR A N 1
ATOM 895 C CA . THR A 1 114 ? -14.617 0.64 18.984 1 98.12 114 THR A CA 1
ATOM 896 C C . THR A 1 114 ? -13.438 1.504 19.422 1 98.12 114 THR A C 1
ATOM 898 O O . THR A 1 114 ? -12.398 1.539 18.766 1 98.12 114 THR A O 1
ATOM 901 N N . PRO A 1 115 ? -13.617 2.164 20.516 1 98.56 115 PRO A N 1
ATOM 902 C CA . PRO A 1 115 ? -12.531 3.037 20.984 1 98.56 115 PRO A CA 1
ATOM 903 C C . PRO A 1 115 ? -11.336 2.258 21.516 1 98.56 115 PRO A C 1
ATOM 905 O O . PRO A 1 115 ? -11.469 1.086 21.891 1 98.56 115 PRO A O 1
ATOM 908 N N . ILE A 1 116 ? -10.148 2.812 21.484 1 98.56 116 ILE A N 1
ATOM 909 C CA . ILE A 1 116 ? -8.992 2.281 22.203 1 98.56 116 ILE A CA 1
ATOM 910 C C . ILE A 1 116 ? -9.117 2.592 23.688 1 98.56 116 ILE A C 1
ATOM 912 O O . ILE A 1 116 ? -9.289 3.75 24.078 1 98.56 116 ILE A O 1
ATOM 916 N N . GLU A 1 117 ? -9.016 1.574 24.484 1 97.88 117 GLU A N 1
ATOM 917 C CA . GLU A 1 117 ? -9.156 1.72 25.938 1 97.88 117 GLU A CA 1
ATOM 918 C C . GLU A 1 117 ? -7.809 1.996 26.594 1 97.88 117 GLU A C 1
ATOM 920 O O . GLU A 1 117 ? -6.832 1.285 26.344 1 97.88 117 GLU A O 1
ATOM 925 N N . THR A 1 118 ? -7.746 3.07 27.328 1 96.19 118 THR A N 1
ATOM 926 C CA . THR A 1 118 ? -6.625 3.354 28.219 1 96.19 118 THR A CA 1
ATOM 927 C C . THR A 1 118 ? -7.102 3.523 29.656 1 96.19 118 THR A C 1
ATOM 929 O O . THR A 1 118 ? -8.305 3.607 29.922 1 96.19 118 THR A O 1
ATOM 932 N N . PRO A 1 119 ? -6.227 3.453 30.641 1 94.12 119 PRO A N 1
ATOM 933 C CA . PRO A 1 119 ? -6.664 3.621 32.031 1 94.12 119 PRO A CA 1
ATOM 934 C C . PRO A 1 119 ? -7.383 4.949 32.281 1 94.12 119 PRO A C 1
ATOM 936 O O . PRO A 1 119 ? -8.352 5.004 33.031 1 94.12 119 PRO A O 1
ATOM 939 N N . THR A 1 120 ? -7.027 5.992 31.516 1 94.62 120 THR A N 1
ATOM 940 C CA . THR A 1 120 ? -7.508 7.336 31.812 1 94.62 120 THR A CA 1
ATOM 941 C C . THR A 1 120 ? -8.562 7.77 30.797 1 94.62 120 THR A C 1
ATOM 943 O O . THR A 1 120 ? -9.422 8.602 31.109 1 94.62 120 THR A O 1
ATOM 946 N N . ALA A 1 121 ? -8.5 7.207 29.609 1 97.5 121 ALA A N 1
ATOM 947 C CA . ALA A 1 121 ? -9.328 7.762 28.547 1 97.5 121 ALA A CA 1
ATOM 948 C C . ALA A 1 121 ? -9.758 6.68 27.562 1 97.5 121 ALA A C 1
ATOM 950 O O . ALA A 1 121 ? -9.102 5.641 27.453 1 97.5 121 ALA A O 1
ATOM 951 N N . GLN A 1 122 ? -10.883 6.902 26.922 1 98.31 122 GLN A N 1
ATOM 952 C CA . GLN A 1 122 ? -11.25 6.258 25.672 1 98.31 122 GLN A CA 1
ATOM 953 C C . GLN A 1 122 ? -10.852 7.113 24.469 1 98.31 122 GLN A C 1
ATOM 955 O O . GLN A 1 122 ? -11.195 8.297 24.406 1 98.31 122 GLN A O 1
ATOM 960 N N . ILE A 1 123 ? -10.133 6.566 23.578 1 98.88 123 ILE A N 1
ATOM 961 C CA . ILE A 1 123 ? -9.727 7.281 22.375 1 98.88 123 ILE A CA 1
ATOM 962 C C . ILE A 1 123 ? -10.57 6.816 21.188 1 98.88 123 ILE A C 1
ATOM 964 O O . ILE A 1 123 ? -10.43 5.68 20.734 1 98.88 123 ILE A O 1
ATOM 968 N N . PHE A 1 124 ? -11.461 7.664 20.734 1 98.94 124 PHE A N 1
ATOM 969 C CA . PHE A 1 124 ? -12.273 7.398 19.562 1 98.94 124 PHE A CA 1
ATOM 970 C C . PHE A 1 124 ? -11.578 7.895 18.297 1 98.94 124 PHE A C 1
ATOM 972 O O . PHE A 1 124 ? -11.164 9.055 18.219 1 98.94 124 PHE A O 1
ATOM 979 N N . MET A 1 125 ? -11.398 7.027 17.375 1 98.94 125 MET A N 1
ATOM 980 C CA . MET A 1 125 ? -10.688 7.332 16.125 1 98.94 125 MET A CA 1
ATOM 981 C C . MET A 1 125 ? -11.641 7.281 14.938 1 98.94 125 MET A C 1
ATOM 983 O O . MET A 1 125 ? -11.938 6.207 14.414 1 98.94 125 MET A O 1
ATOM 987 N N . LEU A 1 126 ? -12.117 8.445 14.508 1 98.94 126 LEU A N 1
ATOM 988 C CA . LEU A 1 126 ? -13.094 8.578 13.438 1 98.94 126 LEU A CA 1
ATOM 989 C C . LEU A 1 126 ? -12.43 9.094 12.164 1 98.94 126 LEU A C 1
ATOM 991 O O . LEU A 1 126 ? -12.148 10.289 12.047 1 98.94 126 LEU A O 1
ATOM 995 N N . PRO A 1 127 ? -12.211 8.211 11.195 1 98.88 127 PRO A N 1
ATOM 996 C CA . PRO A 1 127 ? -11.578 8.664 9.953 1 98.88 127 PRO A CA 1
ATOM 997 C C . PRO A 1 127 ? -12.492 9.539 9.102 1 98.88 127 PRO A C 1
ATOM 999 O O . PRO A 1 127 ? -13.695 9.617 9.367 1 98.88 127 PRO A O 1
ATOM 1002 N N . PHE A 1 128 ? -11.867 10.18 8.164 1 98.12 128 PHE A N 1
ATOM 1003 C CA . PHE A 1 128 ? -12.68 10.898 7.188 1 98.12 128 PHE A CA 1
ATOM 1004 C C . PHE A 1 128 ? -13.648 9.953 6.492 1 98.12 128 PHE A C 1
ATOM 1006 O O . PHE A 1 128 ? -13.289 8.82 6.164 1 98.12 128 PHE A O 1
ATOM 1013 N N . PHE A 1 129 ? -14.844 10.43 6.297 1 97.12 129 PHE A N 1
ATOM 1014 C CA . PHE A 1 129 ? -15.836 9.672 5.539 1 97.12 129 PHE A CA 1
ATOM 1015 C C . PHE A 1 129 ? -16.828 10.609 4.852 1 97.12 129 PHE A C 1
ATOM 1017 O O . PHE A 1 129 ? -16.984 11.758 5.258 1 97.12 129 PHE A O 1
ATOM 1024 N N . ASP A 1 130 ? -17.453 10.078 3.816 1 94.25 130 ASP A N 1
ATOM 1025 C CA . ASP A 1 130 ? -18.5 10.797 3.107 1 94.25 130 ASP A CA 1
ATOM 1026 C C . ASP A 1 130 ? -19.891 10.328 3.555 1 94.25 130 ASP A C 1
ATOM 1028 O O . ASP A 1 130 ? -20.016 9.234 4.117 1 94.25 130 ASP A O 1
ATOM 1032 N N . PRO A 1 131 ? -20.875 11.188 3.268 1 95 131 PRO A N 1
ATOM 1033 C CA . PRO A 1 131 ? -22.234 10.766 3.617 1 95 131 PRO A CA 1
ATOM 1034 C C . PRO A 1 131 ? -22.609 9.406 3.027 1 95 131 PRO A C 1
ATOM 1036 O O . PRO A 1 131 ? -23.328 8.633 3.662 1 95 131 PRO A O 1
ATOM 1039 N N . ILE A 1 132 ? -22.156 9.078 1.861 1 95.5 132 ILE A N 1
ATOM 1040 C CA . ILE A 1 132 ? -22.469 7.797 1.242 1 95.5 132 ILE A CA 1
ATOM 1041 C C . ILE A 1 132 ? -21.906 6.66 2.086 1 95.5 132 ILE A C 1
ATOM 1043 O O . ILE A 1 132 ? -22.516 5.594 2.197 1 95.5 132 ILE A O 1
ATOM 1047 N N . ASP A 1 133 ? -20.688 6.855 2.613 1 96.81 133 ASP A N 1
ATOM 1048 C CA . ASP A 1 133 ? -20.109 5.855 3.502 1 96.81 133 ASP A CA 1
ATOM 1049 C C . ASP A 1 133 ? -21.016 5.582 4.695 1 96.81 133 ASP A C 1
ATOM 1051 O O . ASP A 1 133 ? -21.188 4.43 5.105 1 96.81 133 ASP A O 1
ATOM 1055 N N . ALA A 1 134 ? -21.547 6.629 5.254 1 97.56 134 ALA A N 1
ATOM 1056 C CA . ALA A 1 134 ? -22.469 6.496 6.379 1 97.56 134 ALA A CA 1
ATOM 1057 C C . ALA A 1 134 ? -23.734 5.758 5.965 1 97.56 134 ALA A C 1
ATOM 1059 O O . ALA A 1 134 ? -24.219 4.883 6.691 1 97.56 134 ALA A O 1
ATOM 1060 N N . ARG A 1 135 ? -24.25 6.125 4.789 1 97.44 135 ARG A N 1
ATOM 1061 C CA . ARG A 1 135 ? -25.453 5.441 4.309 1 97.44 135 ARG A CA 1
ATOM 1062 C C . ARG A 1 135 ? -25.203 3.943 4.164 1 97.44 135 ARG A C 1
ATOM 1064 O O . ARG A 1 135 ? -26.016 3.131 4.621 1 97.44 135 ARG A O 1
ATOM 1071 N N . VAL A 1 136 ? -24.125 3.627 3.58 1 97.38 136 VAL A N 1
ATOM 1072 C CA . VAL A 1 136 ? -23.781 2.223 3.377 1 97.38 136 VAL A CA 1
ATOM 1073 C C . VAL A 1 136 ? -23.641 1.524 4.727 1 97.38 136 VAL A C 1
ATOM 1075 O O . VAL A 1 136 ? -24.188 0.439 4.93 1 97.38 136 VAL A O 1
ATOM 1078 N N . TYR A 1 137 ? -22.953 2.09 5.645 1 97.88 137 TYR A N 1
ATOM 1079 C CA . TYR A 1 137 ? -22.734 1.503 6.961 1 97.88 137 TYR A CA 1
ATOM 1080 C C . TYR A 1 137 ? -24.062 1.262 7.68 1 97.88 137 TYR A C 1
ATOM 1082 O O . TYR A 1 137 ? -24.328 0.157 8.164 1 97.88 137 TYR A O 1
ATOM 1090 N N . TYR A 1 138 ? -24.859 2.234 7.715 1 98.06 138 TYR A N 1
ATOM 1091 C CA . TYR A 1 138 ? -26.078 2.135 8.5 1 98.06 138 TYR A CA 1
ATOM 1092 C C . TYR A 1 138 ? -27.109 1.234 7.812 1 98.06 138 TYR A C 1
ATOM 1094 O O . TYR A 1 138 ? -27.891 0.562 8.477 1 98.06 138 TYR A O 1
ATOM 1102 N N . GLN A 1 139 ? -27.094 1.244 6.484 1 97.62 139 GLN A N 1
ATOM 1103 C CA . GLN A 1 139 ? -27.906 0.255 5.781 1 97.62 139 GLN A CA 1
ATOM 1104 C C . GLN A 1 139 ? -27.516 -1.164 6.184 1 97.62 139 GLN A C 1
ATOM 1106 O O . GLN A 1 139 ? -28.375 -1.996 6.465 1 97.62 139 GLN A O 1
ATOM 1111 N N . GLN A 1 140 ? -26.312 -1.384 6.246 1 97.31 140 GLN A N 1
ATOM 1112 C CA . GLN A 1 140 ? -25.797 -2.697 6.617 1 97.31 140 GLN A CA 1
ATOM 1113 C C . GLN A 1 140 ? -26.125 -3.037 8.062 1 97.31 140 GLN A C 1
ATOM 1115 O O . GLN A 1 140 ? -26.281 -4.207 8.414 1 97.31 140 GLN A O 1
ATOM 1120 N N . GLN A 1 141 ? -26.25 -1.992 8.836 1 96.81 141 GLN A N 1
ATOM 1121 C CA . GLN A 1 141 ? -26.578 -2.193 10.242 1 96.81 141 GLN A CA 1
ATOM 1122 C C . GLN A 1 141 ? -28.078 -2.387 10.438 1 96.81 141 GLN A C 1
ATOM 1124 O O . GLN A 1 141 ? -28.562 -2.541 11.562 1 96.81 141 GLN A O 1
ATOM 1129 N N . GLY A 1 142 ? -28.875 -2.289 9.375 1 96.69 142 GLY A N 1
ATOM 1130 C CA . GLY A 1 142 ? -30.297 -2.586 9.438 1 96.69 142 GLY A CA 1
ATOM 1131 C C . GLY A 1 142 ? -31.156 -1.35 9.602 1 96.69 142 GLY A C 1
ATOM 1132 O O . GLY A 1 142 ? -32.344 -1.452 9.898 1 96.69 142 GLY A O 1
ATOM 1133 N N . LEU A 1 143 ? -30.578 -0.205 9.523 1 96.25 143 LEU A N 1
ATOM 1134 C CA . LEU A 1 143 ? -31.375 1.011 9.57 1 96.25 143 LEU A CA 1
ATOM 1135 C C . LEU A 1 143 ? -32.406 1.037 8.43 1 96.25 143 LEU A C 1
ATOM 1137 O O . LEU A 1 143 ? -32.062 0.707 7.289 1 96.25 143 LEU A O 1
ATOM 1141 N N . PRO A 1 144 ? -33.625 1.389 8.727 1 97 144 PRO A N 1
ATOM 1142 C CA . PRO A 1 144 ? -34.656 1.447 7.672 1 97 144 PRO A CA 1
ATOM 1143 C C . PRO A 1 144 ? -34.25 2.35 6.512 1 97 144 PRO A C 1
ATOM 1145 O O . PRO A 1 144 ? -33.625 3.396 6.723 1 97 144 PRO A O 1
ATOM 1148 N N . GLU A 1 145 ? -34.688 1.959 5.406 1 95.44 145 GLU A N 1
ATOM 1149 C CA . GLU A 1 145 ? -34.312 2.633 4.168 1 95.44 145 GLU A CA 1
ATOM 1150 C C . GLU A 1 145 ? -34.656 4.121 4.223 1 95.44 145 GLU A C 1
ATOM 1152 O O . GLU A 1 145 ? -33.875 4.957 3.779 1 95.44 145 GLU A O 1
ATOM 1157 N N . LYS A 1 146 ? -35.75 4.41 4.742 1 95.5 146 LYS A N 1
ATOM 1158 C CA . LYS A 1 146 ? -36.188 5.797 4.824 1 95.5 146 LYS A CA 1
ATOM 1159 C C . LYS A 1 146 ? -35.219 6.637 5.645 1 95.5 146 LYS A C 1
ATOM 1161 O O . LYS A 1 146 ? -34.938 7.781 5.293 1 95.5 146 LYS A O 1
ATOM 1166 N N . GLN A 1 147 ? -34.781 6.047 6.715 1 96.56 147 GLN A N 1
ATOM 1167 C CA . GLN A 1 147 ? -33.812 6.746 7.586 1 96.56 147 GLN A CA 1
ATOM 1168 C C . GLN A 1 147 ? -32.438 6.859 6.934 1 96.56 147 GLN A C 1
ATOM 1170 O O . GLN A 1 147 ? -31.766 7.867 7.098 1 96.56 147 GLN A O 1
ATOM 1175 N N . VAL A 1 148 ? -32.062 5.812 6.258 1 96.75 148 VAL A N 1
ATOM 1176 C CA . VAL A 1 148 ? -30.781 5.832 5.539 1 96.75 148 VAL A CA 1
ATOM 1177 C C . VAL A 1 148 ? -30.812 6.941 4.488 1 96.75 148 VAL A C 1
ATOM 1179 O O . VAL A 1 148 ? -29.859 7.715 4.375 1 96.75 148 VAL A O 1
ATOM 1182 N N . LYS A 1 149 ? -31.891 7.055 3.76 1 94.25 149 LYS A N 1
ATOM 1183 C CA . LYS A 1 149 ? -32.031 8.039 2.697 1 94.25 149 LYS A CA 1
ATOM 1184 C C . LYS A 1 149 ? -32.062 9.461 3.262 1 94.25 149 LYS A C 1
ATOM 1186 O O . LYS A 1 149 ? -31.797 10.422 2.541 1 94.25 149 LYS A O 1
ATOM 1191 N N . ALA A 1 150 ? -32.344 9.578 4.531 1 95.56 150 ALA A N 1
ATOM 1192 C CA . ALA A 1 150 ? -32.438 10.883 5.176 1 95.56 150 ALA A CA 1
ATOM 1193 C C . ALA A 1 150 ? -31.047 11.43 5.48 1 95.56 150 ALA A C 1
ATOM 1195 O O . ALA A 1 150 ? -30.891 12.609 5.82 1 95.56 150 ALA A O 1
ATOM 1196 N N . ILE A 1 151 ? -29.984 10.641 5.375 1 95.62 151 ILE A N 1
ATOM 1197 C CA . ILE A 1 151 ? -28.609 11.102 5.539 1 95.62 151 ILE A CA 1
ATOM 1198 C C . ILE A 1 151 ? -28.141 11.773 4.254 1 95.62 151 ILE A C 1
ATOM 1200 O O . ILE A 1 151 ? -27.547 11.117 3.389 1 95.62 151 ILE A O 1
ATOM 1204 N N . HIS A 1 152 ? -28.328 13.055 4.133 1 92.31 152 HIS A N 1
ATOM 1205 C CA . HIS A 1 152 ? -28.031 13.781 2.906 1 92.31 152 HIS A CA 1
ATOM 1206 C C . HIS A 1 152 ? -26.688 14.484 2.994 1 92.31 152 HIS A C 1
ATOM 1208 O O . HIS A 1 152 ? -25.922 14.492 2.027 1 92.31 152 HIS A O 1
ATOM 1214 N N . THR A 1 153 ? -26.469 15.078 4.121 1 91.88 153 THR A N 1
ATOM 1215 C CA . THR A 1 153 ? -25.266 15.891 4.293 1 91.88 153 THR A CA 1
ATOM 1216 C C . THR A 1 153 ? -24.312 15.234 5.281 1 91.88 153 THR A C 1
ATOM 1218 O O . THR A 1 153 ? -24.688 14.297 5.988 1 91.88 153 THR A O 1
ATOM 1221 N N . ILE A 1 154 ? -23.141 15.758 5.312 1 94.12 154 ILE A N 1
ATOM 1222 C CA . ILE A 1 154 ? -22.172 15.258 6.273 1 94.12 154 ILE A CA 1
ATOM 1223 C C . ILE A 1 154 ? -22.641 15.57 7.695 1 94.12 154 ILE A C 1
ATOM 1225 O O . ILE A 1 154 ? -22.375 14.805 8.625 1 94.12 154 ILE A O 1
ATOM 1229 N N . HIS A 1 155 ? -23.281 16.656 7.863 1 94 155 HIS A N 1
ATOM 1230 C CA . HIS A 1 155 ? -23.844 17 9.164 1 94 155 HIS A CA 1
ATOM 1231 C C . HIS A 1 155 ? -24.828 15.938 9.641 1 94 155 HIS A C 1
ATOM 1233 O O . HIS A 1 155 ? -24.781 15.508 10.789 1 94 155 HIS A O 1
ATOM 1239 N N . ASP A 1 156 ? -25.734 15.523 8.688 1 94.88 156 ASP A N 1
ATOM 1240 C CA . ASP A 1 156 ? -26.672 14.453 9.008 1 94.88 156 ASP A CA 1
ATOM 1241 C C . ASP A 1 156 ? -25.922 13.188 9.453 1 94.88 156 ASP A C 1
ATOM 1243 O O . ASP A 1 156 ? -26.281 12.578 10.461 1 94.88 156 ASP A O 1
ATOM 1247 N N . ALA A 1 157 ? -24.984 12.836 8.695 1 97.06 157 ALA A N 1
ATOM 1248 C CA . ALA A 1 157 ? -24.203 11.625 8.961 1 97.06 157 ALA A CA 1
ATOM 1249 C C . ALA A 1 157 ? -23.5 11.719 10.312 1 97.06 157 ALA A C 1
ATOM 1251 O O . ALA A 1 157 ? -23.562 10.789 11.117 1 97.06 157 ALA A O 1
ATOM 1252 N N . MET A 1 158 ? -22.891 12.852 10.547 1 97.75 158 MET A N 1
ATOM 1253 C CA . MET A 1 158 ? -22.094 13.039 11.758 1 97.75 158 MET A CA 1
ATOM 1254 C C . MET A 1 158 ? -22.969 13.008 13 1 97.75 158 MET A C 1
ATOM 1256 O O . MET A 1 158 ? -22.578 12.484 14.039 1 97.75 158 MET A O 1
ATOM 1260 N N . GLN A 1 159 ? -24.094 13.586 12.891 1 97 159 GLN A N 1
ATOM 1261 C CA . GLN A 1 159 ? -25.031 13.547 14.016 1 97 159 GLN A CA 1
ATOM 1262 C C . GLN A 1 159 ? -25.312 12.109 14.438 1 97 159 GLN A C 1
ATOM 1264 O O . GLN A 1 159 ? -25.297 11.805 15.633 1 97 159 GLN A O 1
ATOM 1269 N N . ARG A 1 160 ? -25.578 11.305 13.5 1 97.56 160 ARG A N 1
ATOM 1270 C CA . ARG A 1 160 ? -25.875 9.906 13.789 1 97.56 160 ARG A CA 1
ATOM 1271 C C . ARG A 1 160 ? -24.641 9.18 14.312 1 97.56 160 ARG A C 1
ATOM 1273 O O . ARG A 1 160 ? -24.719 8.445 15.297 1 97.56 160 ARG A O 1
ATOM 1280 N N . VAL A 1 161 ? -23.516 9.352 13.68 1 98.62 161 VAL A N 1
ATOM 1281 C CA . VAL A 1 161 ? -22.266 8.688 14.039 1 98.62 161 VAL A CA 1
ATOM 1282 C C . VAL A 1 161 ? -21.875 9.055 15.461 1 98.62 161 VAL A C 1
ATOM 1284 O O . VAL A 1 161 ? -21.594 8.18 16.281 1 98.62 161 VAL A O 1
ATOM 1287 N N . VAL A 1 162 ? -21.906 10.359 15.75 1 98.75 162 VAL A N 1
ATOM 1288 C CA . VAL A 1 162 ? -21.5 10.828 17.078 1 98.75 162 VAL A CA 1
ATOM 1289 C C . VAL A 1 162 ? -22.453 10.266 18.125 1 98.75 162 VAL A C 1
ATOM 1291 O O . VAL A 1 162 ? -22.016 9.852 19.203 1 98.75 162 VAL A O 1
ATOM 1294 N N . SER A 1 163 ? -23.719 10.273 17.781 1 98.12 163 SER A N 1
ATOM 1295 C CA . SER A 1 163 ? -24.688 9.695 18.719 1 98.12 163 SER A CA 1
ATOM 1296 C C . SER A 1 163 ? -24.344 8.258 19.047 1 98.12 163 SER A C 1
ATOM 1298 O O . SER A 1 163 ? -24.406 7.852 20.219 1 98.12 163 SER A O 1
ATOM 1300 N N . ASP A 1 164 ? -24.016 7.5 18.062 1 98.38 164 ASP A N 1
ATOM 1301 C CA . ASP A 1 164 ? -23.656 6.098 18.266 1 98.38 164 ASP A CA 1
ATOM 1302 C C . ASP A 1 164 ? -22.359 5.969 19.062 1 98.38 164 ASP A C 1
ATOM 1304 O O . ASP A 1 164 ? -22.234 5.078 19.906 1 98.38 164 ASP A O 1
ATOM 1308 N N . LEU A 1 165 ? -21.391 6.816 18.828 1 98.75 165 LEU A N 1
ATOM 1309 C CA . LEU A 1 165 ? -20.156 6.793 19.594 1 98.75 165 LEU A CA 1
ATOM 1310 C C . LEU A 1 165 ? -20.422 7.043 21.062 1 98.75 165 LEU A C 1
ATOM 1312 O O . LEU A 1 165 ? -19.875 6.344 21.922 1 98.75 165 LEU A O 1
ATOM 1316 N N . VAL A 1 166 ? -21.234 7.973 21.375 1 98.56 166 VAL A N 1
ATOM 1317 C CA . VAL A 1 166 ? -21.516 8.422 22.734 1 98.56 166 VAL A CA 1
ATOM 1318 C C . VAL A 1 166 ? -22.156 7.293 23.531 1 98.56 166 VAL A C 1
ATOM 1320 O O . VAL A 1 166 ? -21.938 7.176 24.734 1 98.56 166 VAL A O 1
ATOM 1323 N N . THR A 1 167 ? -22.859 6.395 22.828 1 98 167 THR A N 1
ATOM 1324 C CA . THR A 1 167 ? -23.531 5.289 23.516 1 98 167 THR A CA 1
ATOM 1325 C C . THR A 1 167 ? -22.5 4.336 24.125 1 98 167 THR A C 1
ATOM 1327 O O . THR A 1 167 ? -22.844 3.525 24.984 1 98 167 THR A O 1
ATOM 1330 N N . THR A 1 168 ? -21.266 4.434 23.719 1 97.75 168 THR A N 1
ATOM 1331 C CA . THR A 1 168 ? -20.25 3.492 24.188 1 97.75 168 THR A CA 1
ATOM 1332 C C . THR A 1 168 ? -19.344 4.148 25.203 1 97.75 168 THR A C 1
ATOM 1334 O O . THR A 1 168 ? -18.344 3.553 25.641 1 97.75 168 THR A O 1
ATOM 1337 N N . PHE A 1 169 ? -19.672 5.301 25.688 1 98.44 169 PHE A N 1
ATOM 1338 C CA . PHE A 1 169 ? -18.844 6.047 26.625 1 98.44 169 PHE A CA 1
ATOM 1339 C C . PHE A 1 169 ? -18.75 5.312 27.969 1 98.44 169 PHE A C 1
ATOM 1341 O O . PHE A 1 169 ? -19.75 4.809 28.484 1 98.44 169 PHE A O 1
ATOM 1348 N N . ASP A 1 170 ? -17.594 5.262 28.453 1 97.56 170 ASP A N 1
ATOM 1349 C CA . ASP A 1 170 ? -17.344 4.887 29.844 1 97.56 170 ASP A CA 1
ATOM 1350 C C . ASP A 1 170 ? -17.359 6.113 30.75 1 97.56 170 ASP A C 1
ATOM 1352 O O . ASP A 1 170 ? -16.453 6.934 30.719 1 97.56 170 ASP A O 1
ATOM 1356 N N . PRO A 1 171 ? -18.312 6.168 31.609 1 95.5 171 PRO A N 1
ATOM 1357 C CA . PRO A 1 171 ? -18.484 7.387 32.406 1 95.5 171 PRO A CA 1
ATOM 1358 C C . PRO A 1 171 ? -17.312 7.637 33.344 1 95.5 171 PRO A C 1
ATOM 1360 O O . PRO A 1 171 ? -17.172 8.742 33.875 1 95.5 171 PRO A O 1
ATOM 1363 N N . GLU A 1 172 ? -16.516 6.695 33.531 1 95.94 172 GLU A N 1
ATOM 1364 C CA . GLU A 1 172 ? -15.406 6.828 34.469 1 95.94 172 GLU A CA 1
ATOM 1365 C C . GLU A 1 172 ? -14.141 7.316 33.781 1 95.94 172 GLU A C 1
ATOM 1367 O O . GLU A 1 172 ? -13.102 7.5 34.406 1 95.94 172 GLU A O 1
ATOM 1372 N N . LYS A 1 173 ? -14.227 7.598 32.469 1 96.56 173 LYS A N 1
ATOM 1373 C CA . LYS A 1 173 ? -13.039 7.957 31.703 1 96.56 173 LYS A CA 1
ATOM 1374 C C . LYS A 1 173 ? -13.242 9.258 30.938 1 96.56 173 LYS A C 1
ATOM 1376 O O . LYS A 1 173 ? -14.367 9.758 30.844 1 96.56 173 LYS A O 1
ATOM 1381 N N . ARG A 1 174 ? -12.117 9.836 30.531 1 97.94 174 ARG A N 1
ATOM 1382 C CA . ARG A 1 174 ? -12.164 10.938 29.578 1 97.94 174 ARG A CA 1
ATOM 1383 C C . ARG A 1 174 ? -12.43 10.422 28.172 1 97.94 174 ARG A C 1
ATOM 1385 O O . ARG A 1 174 ? -12.008 9.32 27.812 1 97.94 174 ARG A O 1
ATOM 1392 N N . HIS A 1 175 ? -13.125 11.211 27.391 1 98.56 175 HIS A N 1
ATOM 1393 C CA . HIS A 1 175 ? -13.461 10.828 26.031 1 98.56 175 HIS A CA 1
ATOM 1394 C C . HIS A 1 175 ? -12.773 11.719 25.016 1 98.56 175 HIS A C 1
ATOM 1396 O O . HIS A 1 175 ? -13.102 12.906 24.891 1 98.56 175 HIS A O 1
ATOM 1402 N N . LEU A 1 176 ? -11.82 11.188 24.328 1 98.88 176 LEU A N 1
ATOM 1403 C CA . LEU A 1 176 ? -11.062 11.883 23.297 1 98.88 176 LEU A CA 1
ATOM 1404 C C . LEU A 1 176 ? -11.516 11.461 21.906 1 98.88 176 LEU A C 1
ATOM 1406 O O . LEU A 1 176 ? -11.781 10.281 21.672 1 98.88 176 LEU A O 1
ATOM 1410 N N . LEU A 1 177 ? -11.633 12.422 21 1 98.94 177 LEU A N 1
ATOM 1411 C CA . LEU A 1 177 ? -11.961 12.133 19.609 1 98.94 177 LEU A CA 1
ATOM 1412 C C . LEU A 1 177 ? -10.844 12.586 18.672 1 98.94 177 LEU A C 1
ATOM 1414 O O . LEU A 1 177 ? -10.352 13.711 18.797 1 98.94 177 LEU A O 1
ATOM 1418 N N . ILE A 1 178 ? -10.367 11.727 17.844 1 98.94 178 ILE A N 1
ATOM 1419 C CA . ILE A 1 178 ? -9.516 12.047 16.719 1 98.94 178 ILE A CA 1
ATOM 1420 C C . ILE A 1 178 ? -10.336 12.023 15.43 1 98.94 178 ILE A C 1
ATOM 1422 O O . ILE A 1 178 ? -10.977 11.023 15.109 1 98.94 178 ILE A O 1
ATOM 1426 N N . THR A 1 179 ? -10.344 13.125 14.672 1 98.75 179 THR A N 1
ATOM 1427 C CA . THR A 1 179 ? -11.109 13.125 13.43 1 98.75 179 THR A CA 1
ATOM 1428 C C . THR A 1 179 ? -10.547 14.148 12.453 1 98.75 179 THR A C 1
ATOM 1430 O O . THR A 1 179 ? -9.555 14.82 12.75 1 98.75 179 THR A O 1
ATOM 1433 N N . HIS A 1 180 ? -11.094 14.188 11.25 1 97.94 180 HIS A N 1
ATOM 1434 C CA . HIS A 1 180 ? -10.477 14.93 10.156 1 97.94 180 HIS A CA 1
ATOM 1435 C C . HIS A 1 180 ? -11.531 15.617 9.289 1 97.94 180 HIS A C 1
ATOM 1437 O O . HIS A 1 180 ? -11.922 15.086 8.25 1 97.94 180 HIS A O 1
ATOM 1443 N N . PHE A 1 181 ? -11.961 16.75 9.773 1 95.81 181 PHE A N 1
ATOM 1444 C CA . PHE A 1 181 ? -12.992 17.516 9.07 1 95.81 181 PHE A CA 1
ATOM 1445 C C . PHE A 1 181 ? -12.805 19 9.289 1 95.81 181 PHE A C 1
ATOM 1447 O O . PHE A 1 181 ? -12.078 19.422 10.203 1 95.81 181 PHE A O 1
ATOM 1454 N N . THR A 1 182 ? -13.43 19.766 8.422 1 93.38 182 THR A N 1
ATOM 1455 C CA . THR A 1 182 ? -13.578 21.188 8.695 1 93.38 182 THR A CA 1
ATOM 1456 C C . THR A 1 182 ? -14.68 21.422 9.727 1 93.38 182 THR A C 1
ATOM 1458 O O . THR A 1 182 ? -15.828 21.031 9.523 1 93.38 182 THR A O 1
ATOM 1461 N N . VAL A 1 183 ? -14.312 22.047 10.805 1 93.56 183 VAL A N 1
ATOM 1462 C CA . VAL A 1 183 ? -15.234 22.328 11.898 1 93.56 183 VAL A CA 1
ATOM 1463 C C . VAL A 1 183 ? -15.227 23.828 12.211 1 93.56 183 VAL A C 1
ATOM 1465 O O . VAL A 1 183 ? -14.156 24.438 12.297 1 93.56 183 VAL A O 1
ATOM 1468 N N . THR A 1 184 ? -16.391 24.375 12.352 1 90.25 184 THR A N 1
ATOM 1469 C CA . THR A 1 184 ? -16.531 25.781 12.719 1 90.25 184 THR A CA 1
ATOM 1470 C C . THR A 1 184 ? -17.391 25.938 13.961 1 90.25 184 THR A C 1
ATOM 1472 O O . THR A 1 184 ? -18.172 25.047 14.297 1 90.25 184 THR A O 1
ATOM 1475 N N . PRO A 1 185 ? -17.141 27.047 14.742 1 86.19 185 PRO A N 1
ATOM 1476 C CA . PRO A 1 185 ? -18 27.266 15.906 1 86.19 185 PRO A CA 1
ATOM 1477 C C . PRO A 1 185 ? -19.484 27.391 15.531 1 86.19 185 PRO A C 1
ATOM 1479 O O . PRO A 1 185 ? -20.344 26.812 16.188 1 86.19 185 PRO A O 1
ATOM 1482 N N . LYS A 1 186 ? -19.703 28.297 14.531 1 77.62 186 LYS A N 1
ATOM 1483 C CA . LYS A 1 186 ? -21.062 28.469 14.047 1 77.62 186 LYS A CA 1
ATOM 1484 C C . LYS A 1 186 ? -21.156 28.188 12.547 1 77.62 186 LYS A C 1
ATOM 1486 O O . LYS A 1 186 ? -20.188 28.359 11.82 1 77.62 186 LYS A O 1
ATOM 1491 N N . ALA A 1 187 ? -22.25 27.656 12.148 1 63.53 187 ALA A N 1
ATOM 1492 C CA . ALA A 1 187 ? -22.484 27.188 10.789 1 63.53 187 ALA A CA 1
ATOM 1493 C C . ALA A 1 187 ? -22.109 28.25 9.766 1 63.53 187 ALA A C 1
ATOM 1495 O O . ALA A 1 187 ? -21.594 27.922 8.688 1 63.53 187 ALA A O 1
ATOM 1496 N N . ASN A 1 188 ? -22.234 29.469 9.961 1 58.88 188 ASN A N 1
ATOM 1497 C CA . ASN A 1 188 ? -22.078 30.5 8.945 1 58.88 188 ASN A CA 1
ATOM 1498 C C . ASN A 1 188 ? -20.734 31.203 9.047 1 58.88 188 ASN A C 1
ATOM 1500 O O . ASN A 1 188 ? -20.516 32.25 8.438 1 58.88 188 ASN A O 1
ATOM 1504 N N . ASP A 1 189 ? -19.859 30.547 9.711 1 61.31 189 ASP A N 1
ATOM 1505 C CA . ASP A 1 189 ? -18.562 31.203 9.836 1 61.31 189 ASP A CA 1
ATOM 1506 C C . ASP A 1 189 ? -17.672 30.906 8.617 1 61.31 189 ASP A C 1
ATOM 1508 O O . ASP A 1 189 ? -17.594 29.766 8.164 1 61.31 189 ASP A O 1
ATOM 1512 N N . ASP A 1 190 ? -17.328 32 7.77 1 55.91 190 ASP A N 1
ATOM 1513 C CA . ASP A 1 190 ? -16.438 31.906 6.629 1 55.91 190 ASP A CA 1
ATOM 1514 C C . ASP A 1 190 ? -14.992 31.703 7.086 1 55.91 190 ASP A C 1
ATOM 1516 O O . ASP A 1 190 ? -14.492 32.438 7.938 1 55.91 190 ASP A O 1
ATOM 1520 N N . LEU A 1 191 ? -14.508 30.531 7.02 1 55.5 191 LEU A N 1
ATOM 1521 C CA . LEU A 1 191 ? -13.102 30.328 7.359 1 55.5 191 LEU A CA 1
ATOM 1522 C C . LEU A 1 191 ? -12.211 30.547 6.141 1 55.5 191 LEU A C 1
ATOM 1524 O O . LEU A 1 191 ? -12.516 30.062 5.047 1 55.5 191 LEU A O 1
ATOM 1528 N N . GLU A 1 192 ? -11.477 31.75 5.996 1 50.62 192 GLU A N 1
ATOM 1529 C CA . GLU A 1 192 ? -10.391 31.797 5.027 1 50.62 192 GLU A CA 1
ATOM 1530 C C . GLU A 1 192 ? -9.445 30.609 5.219 1 50.62 192 GLU A C 1
ATOM 1532 O O . GLU A 1 192 ? -8.672 30.578 6.176 1 50.62 192 GLU A O 1
ATOM 1537 N N . LEU A 1 193 ? -9.875 29.453 4.773 1 51.78 193 LEU A N 1
ATOM 1538 C CA . LEU A 1 193 ? -9.227 28.188 5.133 1 51.78 193 LEU A CA 1
ATOM 1539 C C . LEU A 1 193 ? -7.977 27.969 4.289 1 51.78 193 LEU A C 1
ATOM 1541 O O . LEU A 1 193 ? -7.977 28.25 3.086 1 51.78 193 LEU A O 1
ATOM 1545 N N . THR A 1 194 ? -6.781 28.25 4.762 1 49.69 194 THR A N 1
ATOM 1546 C CA . THR A 1 194 ? -5.516 27.969 4.098 1 49.69 194 THR A CA 1
ATOM 1547 C C . THR A 1 194 ? -5.465 26.516 3.619 1 49.69 194 THR A C 1
ATOM 1549 O O . THR A 1 194 ? -4.426 26.047 3.152 1 49.69 194 THR A O 1
ATOM 1552 N N . SER A 1 195 ? -6.461 25.812 3.9 1 51.97 195 SER A N 1
ATOM 1553 C CA . SER A 1 195 ? -6.277 24.438 3.461 1 51.97 195 SER A CA 1
ATOM 1554 C C . SER A 1 195 ? -6.352 24.328 1.941 1 51.97 195 SER A C 1
ATOM 1556 O O . SER A 1 195 ? -6.73 25.281 1.262 1 51.97 195 SER A O 1
ATOM 1558 N N . GLU A 1 196 ? -5.609 23.328 1.256 1 50.94 196 GLU A N 1
ATOM 1559 C CA . GLU A 1 196 ? -5.344 23.062 -0.156 1 50.94 196 GLU A CA 1
ATOM 1560 C C . GLU A 1 196 ? -6.602 23.25 -0.999 1 50.94 196 GLU A C 1
ATOM 1562 O O . GLU A 1 196 ? -6.527 23.328 -2.227 1 50.94 196 GLU A O 1
ATOM 1567 N N . THR A 1 197 ? -7.711 22.828 -0.571 1 41.38 197 THR A N 1
ATOM 1568 C CA . THR A 1 197 ? -8.773 22.891 -1.57 1 41.38 197 THR A CA 1
ATOM 1569 C C . THR A 1 197 ? -9.422 24.266 -1.605 1 41.38 197 THR A C 1
ATOM 1571 O O . THR A 1 197 ? -9.922 24.75 -0.588 1 41.38 197 THR A O 1
ATOM 1574 N N . THR A 1 198 ? -8.773 25.172 -2.328 1 38.25 198 THR A N 1
ATOM 1575 C CA . THR A 1 198 ? -9.469 26.422 -2.631 1 38.25 198 THR A CA 1
ATOM 1576 C C . THR A 1 198 ? -10.977 26.234 -2.607 1 38.25 198 THR A C 1
ATOM 1578 O O . THR A 1 198 ? -11.742 27.188 -2.74 1 38.25 198 THR A O 1
ATOM 1581 N N . SER A 1 199 ? -11.383 25.25 -3.477 1 35.5 199 SER A N 1
ATOM 1582 C CA . SER A 1 199 ? -12.711 25.125 -4.07 1 35.5 199 SER A CA 1
ATOM 1583 C C . SER A 1 199 ? -13.797 25.141 -2.998 1 35.5 199 SER A C 1
ATOM 1585 O O . SER A 1 199 ? -13.703 24.422 -2.002 1 35.5 199 SER A O 1
ATOM 1587 N N . LYS A 1 200 ? -14.25 26.312 -2.82 1 37.72 200 LYS A N 1
ATOM 1588 C CA . LYS A 1 200 ? -15.625 26.281 -2.326 1 37.72 200 LYS A CA 1
ATOM 1589 C C . LYS A 1 200 ? -16.344 25.031 -2.83 1 37.72 200 LYS A C 1
ATOM 1591 O O . LYS A 1 200 ? -17 25.062 -3.881 1 37.72 200 LYS A O 1
ATOM 1596 N N . VAL A 1 201 ? -15.688 23.953 -3.229 1 34.06 201 VAL A N 1
ATOM 1597 C CA . VAL A 1 201 ? -16.688 23.078 -3.834 1 34.06 201 VAL A CA 1
ATOM 1598 C C . VAL A 1 201 ? -18.062 23.375 -3.23 1 34.06 201 VAL A C 1
ATOM 1600 O O . VAL A 1 201 ? -18.156 23.922 -2.129 1 34.06 201 VAL A O 1
ATOM 1603 N N . GLY A 1 202 ? -19.094 22.875 -3.643 1 31.27 202 GLY A N 1
ATOM 1604 C CA . GLY A 1 202 ? -20.531 22.625 -3.586 1 31.27 202 GLY A CA 1
ATOM 1605 C C . GLY A 1 202 ? -21.016 22.281 -2.191 1 31.27 202 GLY A C 1
ATOM 1606 O O . GLY A 1 202 ? -20.641 21.25 -1.628 1 31.27 202 GLY A O 1
ATOM 1607 N N . GLY A 1 203 ? -21.391 23.125 -1.357 1 38.78 203 GLY A N 1
ATOM 1608 C CA . GLY A 1 203 ? -21.953 22.938 -0.027 1 38.78 203 GLY A CA 1
ATOM 1609 C C . GLY A 1 203 ? -21.016 22.234 0.927 1 38.78 203 GLY A C 1
ATOM 1610 O O . GLY A 1 203 ? -21.25 21.062 1.274 1 38.78 203 GLY A O 1
ATOM 1611 N N . LEU A 1 204 ? -19.766 22.219 0.723 1 47.25 204 LEU A N 1
ATOM 1612 C CA . LEU A 1 204 ? -18.875 21.531 1.653 1 47.25 204 LEU A CA 1
ATOM 1613 C C . LEU A 1 204 ? -19.359 21.703 3.092 1 47.25 204 LEU A C 1
ATOM 1615 O O . LEU A 1 204 ? -19.375 22.812 3.617 1 47.25 204 LEU A O 1
ATOM 1619 N N . ALA A 1 205 ? -20.219 20.969 3.418 1 54.31 205 ALA A N 1
ATOM 1620 C CA . ALA A 1 205 ? -20.938 20.812 4.68 1 54.31 205 ALA A CA 1
ATOM 1621 C C . ALA A 1 205 ? -19.984 20.844 5.867 1 54.31 205 ALA A C 1
ATOM 1623 O O . ALA A 1 205 ? -18.984 20.094 5.895 1 54.31 205 ALA A O 1
ATOM 1624 N N . THR A 1 206 ? -19.609 22.031 6.414 1 74.75 206 THR A N 1
ATOM 1625 C CA . THR A 1 206 ? -18.922 22.375 7.652 1 74.75 206 THR A CA 1
ATOM 1626 C C . THR A 1 206 ? -19.656 21.797 8.859 1 74.75 206 THR A C 1
ATOM 1628 O O . THR A 1 206 ? -20.891 21.844 8.914 1 74.75 206 THR A O 1
ATOM 1631 N N . LEU A 1 207 ? -18.875 21.062 9.555 1 92.75 207 LEU A N 1
ATOM 1632 C CA . LEU A 1 207 ? -19.375 20.609 10.844 1 92.75 207 LEU A CA 1
ATOM 1633 C C . LEU A 1 207 ? -19.234 21.688 11.898 1 92.75 207 LEU A C 1
ATOM 1635 O O . LEU A 1 207 ? -18.438 22.625 11.742 1 92.75 207 LEU A O 1
ATOM 1639 N N . THR A 1 208 ? -20.094 21.609 12.883 1 93.75 208 THR A N 1
ATOM 1640 C CA . THR A 1 208 ? -20.031 22.609 13.945 1 93.75 208 THR A CA 1
ATOM 1641 C C . THR A 1 208 ? -19.625 21.969 15.266 1 93.75 208 THR A C 1
ATOM 1643 O O . THR A 1 208 ? -19.828 20.781 15.477 1 93.75 208 THR A O 1
ATOM 1646 N N . THR A 1 209 ? -19.078 22.812 16.094 1 95.38 209 THR A N 1
ATOM 1647 C CA . THR A 1 209 ? -18.484 22.344 17.344 1 95.38 209 THR A CA 1
ATOM 1648 C C . THR A 1 209 ? -19.531 21.641 18.219 1 95.38 209 THR A C 1
ATOM 1650 O O . THR A 1 209 ? -19.188 20.766 19.016 1 95.38 209 THR A O 1
ATOM 1653 N N . ASP A 1 210 ? -20.781 22.016 18.125 1 95 210 ASP A N 1
ATOM 1654 C CA . ASP A 1 210 ? -21.828 21.484 18.969 1 95 210 ASP A CA 1
ATOM 1655 C C . ASP A 1 210 ? -21.984 19.969 18.766 1 95 210 ASP A C 1
ATOM 1657 O O . ASP A 1 210 ? -22.406 19.25 19.672 1 95 210 ASP A O 1
ATOM 1661 N N . LEU A 1 211 ? -21.672 19.516 17.578 1 96.44 211 LEU A N 1
ATOM 1662 C CA . LEU A 1 211 ? -21.766 18.094 17.281 1 96.44 211 LEU A CA 1
ATOM 1663 C C . LEU A 1 211 ? -20.844 17.281 18.188 1 96.44 211 LEU A C 1
ATOM 1665 O O . LEU A 1 211 ? -21.062 16.078 18.391 1 96.44 211 LEU A O 1
ATOM 1669 N N . PHE A 1 212 ? -19.844 17.938 18.734 1 97.81 212 PHE A N 1
ATOM 1670 C CA . PHE A 1 212 ? -18.812 17.203 19.469 1 97.81 212 PHE A CA 1
ATOM 1671 C C . PHE A 1 212 ? -18.844 17.578 20.953 1 97.81 212 PHE A C 1
ATOM 1673 O O . PHE A 1 212 ? -17.875 17.375 21.672 1 97.81 212 PHE A O 1
ATOM 1680 N N . ALA A 1 213 ? -19.938 18.094 21.453 1 96.88 213 ALA A N 1
ATOM 1681 C CA . ALA A 1 213 ? -20.078 18.656 22.797 1 96.88 213 ALA A CA 1
ATOM 1682 C C . ALA A 1 213 ? -19.844 17.578 23.859 1 96.88 213 ALA A C 1
ATOM 1684 O O . ALA A 1 213 ? -19.391 17.875 24.953 1 96.88 213 ALA A O 1
ATOM 1685 N N . ASP A 1 214 ? -20.125 16.328 23.516 1 98.06 214 ASP A N 1
ATOM 1686 C CA . ASP A 1 214 ? -20.031 15.258 24.5 1 98.06 214 ASP A CA 1
ATOM 1687 C C . ASP A 1 214 ? -18.578 14.844 24.734 1 98.06 214 ASP A C 1
ATOM 1689 O O . ASP A 1 214 ? -18.266 14.203 25.734 1 98.06 214 ASP A O 1
ATOM 1693 N N . PHE A 1 215 ? -17.688 15.109 23.844 1 98.5 215 PHE A N 1
ATOM 1694 C CA . PHE A 1 215 ? -16.281 14.727 23.984 1 98.5 215 PHE A CA 1
ATOM 1695 C C . PHE A 1 215 ? -15.531 15.719 24.859 1 98.5 215 PHE A C 1
ATOM 1697 O O . PHE A 1 215 ? -15.797 16.922 24.812 1 98.5 215 PHE A O 1
ATOM 1704 N N . ASP A 1 216 ? -14.562 15.258 25.609 1 98.38 216 ASP A N 1
ATOM 1705 C CA . ASP A 1 216 ? -13.766 16.109 26.484 1 98.38 216 ASP A CA 1
ATOM 1706 C C . ASP A 1 216 ? -12.688 16.859 25.688 1 98.38 216 ASP A C 1
ATOM 1708 O O . ASP A 1 216 ? -12.273 17.953 26.062 1 98.38 216 ASP A O 1
ATOM 1712 N N . TYR A 1 217 ? -12.25 16.281 24.641 1 98.69 217 TYR A N 1
ATOM 1713 C CA . TYR A 1 217 ? -11.227 16.875 23.797 1 98.69 217 TYR A CA 1
ATOM 1714 C C . TYR A 1 217 ? -11.281 16.281 22.391 1 98.69 217 TYR A C 1
ATOM 1716 O O . TYR A 1 217 ? -11.461 15.07 22.219 1 98.69 217 TYR A O 1
ATOM 1724 N N . VAL A 1 218 ? -11.172 17.125 21.375 1 98.81 218 VAL A N 1
ATOM 1725 C CA . VAL A 1 218 ? -11.227 16.703 19.984 1 98.81 218 VAL A CA 1
ATOM 1726 C C . VAL A 1 218 ? -9.945 17.109 19.266 1 98.81 218 VAL A C 1
ATOM 1728 O O . VAL A 1 218 ? -9.609 18.297 19.219 1 98.81 218 VAL A O 1
ATOM 1731 N N . MET A 1 219 ? -9.234 16.125 18.766 1 98.88 219 MET A N 1
ATOM 1732 C CA . MET A 1 219 ? -8.016 16.344 18 1 98.88 219 MET A CA 1
ATOM 1733 C C . MET A 1 219 ? -8.297 16.281 16.5 1 98.88 219 MET A C 1
ATOM 1735 O O . MET A 1 219 ? -8.602 15.219 15.953 1 98.88 219 MET A O 1
ATOM 1739 N N . LEU A 1 220 ? -8.133 17.484 15.852 1 98 220 LEU A N 1
ATOM 1740 C CA . LEU A 1 220 ? -8.523 17.625 14.453 1 98 220 LEU A CA 1
ATOM 1741 C C . LEU A 1 220 ? -7.297 17.672 13.547 1 98 220 LEU A C 1
ATOM 1743 O O . LEU A 1 220 ? -6.23 18.125 13.969 1 98 220 LEU A O 1
ATOM 1747 N N . GLY A 1 221 ? -7.488 17.109 12.344 1 97.56 221 GLY A N 1
ATOM 1748 C CA . GLY A 1 221 ? -6.688 17.453 11.18 1 97.56 221 GLY A CA 1
ATOM 1749 C C . GLY A 1 221 ? -7.496 18.125 10.078 1 97.56 221 GLY A C 1
ATOM 1750 O O . GLY A 1 221 ? -8.617 18.562 10.312 1 97.56 221 GLY A O 1
ATOM 1751 N N . HIS A 1 222 ? -6.898 18.375 8.859 1 95.94 222 HIS A N 1
ATOM 1752 C CA . HIS A 1 222 ? -7.586 18.891 7.684 1 95.94 222 HIS A CA 1
ATOM 1753 C C . HIS A 1 222 ? -7.191 20.328 7.398 1 95.94 222 HIS A C 1
ATOM 1755 O O . HIS A 1 222 ? -6.926 20.688 6.246 1 95.94 222 HIS A O 1
ATOM 1761 N N . ILE A 1 223 ? -7.242 21.094 8.461 1 92.88 223 ILE A N 1
ATOM 1762 C CA . ILE A 1 223 ? -6.809 22.484 8.32 1 92.88 223 ILE A CA 1
ATOM 1763 C C . ILE A 1 223 ? -5.348 22.609 8.742 1 92.88 223 ILE A C 1
ATOM 1765 O O . ILE A 1 223 ? -4.957 22.125 9.805 1 92.88 223 ILE A O 1
ATOM 1769 N N . HIS A 1 224 ? -4.574 23.359 8 1 94.69 224 HIS A N 1
ATOM 1770 C CA . HIS A 1 224 ? -3.123 23.266 8.109 1 94.69 224 HIS A CA 1
ATOM 1771 C C . HIS A 1 224 ? -2.586 24.297 9.109 1 94.69 224 HIS A C 1
ATOM 1773 O O . HIS A 1 224 ? -1.38 24.547 9.164 1 94.69 224 HIS A O 1
ATOM 1779 N N . THR A 1 225 ? -3.479 24.906 9.875 1 92.5 225 THR A N 1
ATOM 1780 C CA . THR A 1 225 ? -3.021 25.828 10.914 1 92.5 225 THR A CA 1
ATOM 1781 C C . THR A 1 225 ? -3.807 25.609 12.203 1 92.5 225 THR A C 1
ATOM 1783 O O . THR A 1 225 ? -5.035 25.547 12.188 1 92.5 225 THR A O 1
ATOM 1786 N N . ARG A 1 226 ? -3.107 25.609 13.25 1 92.06 226 ARG A N 1
ATOM 1787 C CA . ARG A 1 226 ? -3.723 25.438 14.562 1 92.06 226 ARG A CA 1
ATOM 1788 C C . ARG A 1 226 ? -4.543 26.672 14.938 1 92.06 226 ARG A C 1
ATOM 1790 O O . ARG A 1 226 ? -5.418 26.594 15.805 1 92.06 226 ARG A O 1
ATOM 1797 N N . LEU A 1 227 ? -4.277 27.75 14.289 1 90.19 227 LEU A N 1
ATOM 1798 C CA . LEU A 1 227 ? -4.898 29.031 14.641 1 90.19 227 LEU A CA 1
ATOM 1799 C C . LEU A 1 227 ? -6.359 29.062 14.203 1 90.19 227 LEU A C 1
ATOM 1801 O O . LEU A 1 227 ? -7.137 29.891 14.664 1 90.19 227 LEU A O 1
ATOM 1805 N N . ALA A 1 228 ? -6.695 28.156 13.375 1 88.12 228 ALA A N 1
ATOM 1806 C CA . ALA A 1 228 ? -8.07 28.078 12.898 1 88.12 228 ALA A CA 1
ATOM 1807 C C . ALA A 1 228 ? -8.922 27.188 13.805 1 88.12 228 ALA A C 1
ATOM 1809 O O . ALA A 1 228 ? -10.078 26.891 13.484 1 88.12 228 ALA A O 1
ATOM 1810 N N . SER A 1 229 ? -8.383 26.766 14.898 1 93.31 229 SER A N 1
ATOM 1811 C CA . SER A 1 229 ? -9.117 25.891 15.805 1 93.31 229 SER A CA 1
ATOM 1812 C C . SER A 1 229 ? -10.438 26.531 16.234 1 93.31 229 SER A C 1
ATOM 1814 O O . SER A 1 229 ? -10.461 27.688 16.672 1 93.31 229 SER A O 1
ATOM 1816 N N . PRO A 1 230 ? -11.461 25.766 16.156 1 92.88 230 PRO A N 1
ATOM 1817 C CA . PRO A 1 230 ? -12.773 26.344 16.422 1 92.88 230 PRO A CA 1
ATOM 1818 C C . PRO A 1 230 ? -13.023 26.578 17.922 1 92.88 230 PRO A C 1
ATOM 1820 O O . PRO A 1 230 ? -13.945 27.312 18.281 1 92.88 230 PRO A O 1
ATOM 1823 N N . ASP A 1 231 ? -12.328 25.859 18.734 1 91.69 231 ASP A N 1
ATOM 1824 C CA . ASP A 1 231 ? -12.352 26.016 20.188 1 91.69 231 ASP A CA 1
ATOM 1825 C C . ASP A 1 231 ? -10.938 26.125 20.75 1 91.69 231 ASP A C 1
ATOM 1827 O O . ASP A 1 231 ? -10.055 25.359 20.375 1 91.69 231 ASP A O 1
ATOM 1831 N N . LYS A 1 232 ? -10.719 27.062 21.594 1 88.5 232 LYS A N 1
ATOM 1832 C CA . LYS A 1 232 ? -9.375 27.359 22.062 1 88.5 232 LYS A CA 1
ATOM 1833 C C . LYS A 1 232 ? -8.836 26.234 22.938 1 88.5 232 LYS A C 1
ATOM 1835 O O . LYS A 1 232 ? -7.633 25.969 22.953 1 88.5 232 LYS A O 1
ATOM 1840 N N . ASP A 1 233 ? -9.766 25.562 23.562 1 92.69 233 ASP A N 1
ATOM 1841 C CA . ASP A 1 233 ? -9.25 24.672 24.594 1 92.69 233 ASP A CA 1
ATOM 1842 C C . ASP A 1 233 ? -9.633 23.219 24.312 1 92.69 233 ASP A C 1
ATOM 1844 O O . ASP A 1 233 ? -8.961 22.297 24.766 1 92.69 233 ASP A O 1
ATOM 1848 N N . ARG A 1 234 ? -10.648 22.938 23.5 1 95.88 234 ARG A N 1
ATOM 1849 C CA . ARG A 1 234 ? -11.195 21.594 23.516 1 95.88 234 ARG A CA 1
ATOM 1850 C C . ARG A 1 234 ? -11.195 20.984 22.125 1 95.88 234 ARG A C 1
ATOM 1852 O O . ARG A 1 234 ? -11.156 19.75 21.969 1 95.88 234 ARG A O 1
ATOM 1859 N N . ILE A 1 235 ? -11.422 21.719 21.125 1 97.75 235 ILE A N 1
ATOM 1860 C CA . ILE A 1 235 ? -11.492 21.266 19.734 1 97.75 235 ILE A CA 1
ATOM 1861 C C . ILE A 1 235 ? -10.438 21.984 18.906 1 97.75 235 ILE A C 1
ATOM 1863 O O . ILE A 1 235 ? -10.617 23.141 18.531 1 97.75 235 ILE A O 1
ATOM 1867 N N . ARG A 1 236 ? -9.367 21.25 18.594 1 97.06 236 ARG A N 1
ATOM 1868 C CA . ARG A 1 236 ? -8.211 21.953 18.078 1 97.06 236 ARG A CA 1
ATOM 1869 C C . ARG A 1 236 ? -7.621 21.234 16.859 1 97.06 236 ARG A C 1
ATOM 1871 O O . ARG A 1 236 ? -7.566 20 16.844 1 97.06 236 ARG A O 1
ATOM 1878 N N . TYR A 1 237 ? -7.145 22.047 15.961 1 95.94 237 TYR A N 1
ATOM 1879 C CA . TYR A 1 237 ? -6.328 21.547 14.859 1 95.94 237 TYR A CA 1
ATOM 1880 C C . TYR A 1 237 ? -4.859 21.469 15.266 1 95.94 237 TYR A C 1
ATOM 1882 O O . TYR A 1 237 ? -4.348 22.359 15.945 1 95.94 237 TYR A O 1
ATOM 1890 N N . ALA A 1 238 ? -4.215 20.422 14.773 1 96.5 238 ALA A N 1
ATOM 1891 C CA . ALA A 1 238 ? -2.768 20.344 14.961 1 96.5 238 ALA A CA 1
ATOM 1892 C C . ALA A 1 238 ? -2.039 21.234 13.961 1 96.5 238 ALA A C 1
ATOM 1894 O O . ALA A 1 238 ? -0.958 21.75 14.258 1 96.5 238 ALA A O 1
ATOM 1895 N N . GLY A 1 239 ? -2.721 21.406 12.789 1 95.31 239 GLY A N 1
ATOM 1896 C CA . GLY A 1 239 ? -2.002 22 11.672 1 95.31 239 GLY A CA 1
ATOM 1897 C C . GLY A 1 239 ? -1.053 21.031 10.992 1 95.31 239 GLY A C 1
ATOM 1898 O O . GLY A 1 239 ? -0.843 19.922 11.477 1 95.31 239 GLY A O 1
ATOM 1899 N N . SER A 1 240 ? -0.468 21.484 9.867 1 96.88 240 SER A N 1
ATOM 1900 C CA . SER A 1 240 ? 0.531 20.672 9.18 1 96.88 240 SER A CA 1
ATOM 1901 C C . SER A 1 240 ? 1.938 20.984 9.672 1 96.88 240 SER A C 1
ATOM 1903 O O . SER A 1 240 ? 2.213 22.109 10.109 1 96.88 240 SER A O 1
ATOM 1905 N N . PRO A 1 241 ? 2.807 20.031 9.586 1 97.44 241 PRO A N 1
ATOM 1906 C CA . PRO A 1 241 ? 4.168 20.266 10.07 1 97.44 241 PRO A CA 1
ATOM 1907 C C . PRO A 1 241 ? 5.035 21.016 9.062 1 97.44 241 PRO A C 1
ATOM 1909 O O . PRO A 1 241 ? 6.098 21.531 9.414 1 97.44 241 PRO A O 1
ATOM 1912 N N . VAL A 1 242 ? 4.574 21.016 7.816 1 96.31 242 VAL A N 1
ATOM 1913 C CA . VAL A 1 242 ? 5.305 21.641 6.719 1 96.31 242 VAL A CA 1
ATOM 1914 C C . VAL A 1 242 ? 4.383 22.609 5.969 1 96.31 242 VAL A C 1
ATOM 1916 O O . VAL A 1 242 ? 3.162 22.438 5.984 1 96.31 242 VAL A O 1
ATOM 1919 N N . LYS A 1 243 ? 5.047 23.672 5.445 1 94.81 243 LYS A N 1
ATOM 1920 C CA . LYS A 1 243 ? 4.289 24.531 4.543 1 94.81 243 LYS A CA 1
ATOM 1921 C C . LYS A 1 243 ? 4.082 23.859 3.188 1 94.81 243 LYS A C 1
ATOM 1923 O O . LYS A 1 243 ? 5.047 23.578 2.479 1 94.81 243 LYS A O 1
ATOM 1928 N N . PHE A 1 244 ? 2.83 23.688 2.824 1 94.5 244 PHE A N 1
ATOM 1929 C CA . PHE A 1 244 ? 2.568 22.891 1.628 1 94.5 244 PHE A CA 1
ATOM 1930 C C . PHE A 1 244 ? 2.113 23.781 0.479 1 94.5 244 PHE A C 1
ATOM 1932 O O . PHE A 1 244 ? 2.014 23.328 -0.664 1 94.5 244 PHE A O 1
ATOM 1939 N N . ASN A 1 245 ? 1.824 24.984 0.73 1 90.88 245 ASN A N 1
ATOM 1940 C CA . ASN A 1 245 ? 1.488 25.953 -0.305 1 90.88 245 ASN A CA 1
ATOM 1941 C C . ASN A 1 245 ? 1.998 27.344 0.048 1 90.88 245 ASN A C 1
ATOM 1943 O O . ASN A 1 245 ? 2.352 27.609 1.198 1 90.88 245 ASN A O 1
ATOM 1947 N N . VAL A 1 246 ? 2.027 28.203 -0.924 1 91.12 246 VAL A N 1
ATOM 1948 C CA . VAL A 1 246 ? 2.664 29.516 -0.801 1 91.12 246 VAL A CA 1
ATOM 1949 C C . VAL A 1 246 ? 1.896 30.375 0.203 1 91.12 246 VAL A C 1
ATOM 1951 O O . VAL A 1 246 ? 2.492 31.156 0.942 1 91.12 246 VAL A O 1
ATOM 1954 N N . LYS A 1 247 ? 0.642 30.172 0.28 1 88.06 247 LYS A N 1
ATOM 1955 C CA . LYS A 1 247 ? -0.181 30.953 1.199 1 88.06 247 LYS A CA 1
ATOM 1956 C C . LYS A 1 247 ? 0.197 30.672 2.65 1 88.06 247 LYS A C 1
ATOM 1958 O O . LYS A 1 247 ? 0.035 31.531 3.52 1 88.06 247 LYS A O 1
ATOM 1963 N N . GLU A 1 248 ? 0.699 29.531 2.896 1 91.12 248 GLU A N 1
ATOM 1964 C CA . GLU A 1 248 ? 1.052 29.109 4.254 1 91.12 248 GLU A CA 1
ATOM 1965 C C . GLU A 1 248 ? 2.328 29.812 4.723 1 91.12 248 GLU A C 1
ATOM 1967 O O . GLU A 1 248 ? 2.68 29.734 5.902 1 91.12 248 GLU A O 1
ATOM 1972 N N . ALA A 1 249 ? 2.936 30.484 3.807 1 89.94 249 ALA A N 1
ATOM 1973 C CA . ALA A 1 249 ? 4.133 31.234 4.16 1 89.94 249 ALA A CA 1
ATOM 1974 C C . ALA A 1 249 ? 3.76 32.562 4.805 1 89.94 249 ALA A C 1
ATOM 1976 O O . ALA A 1 249 ? 4.617 33.25 5.375 1 89.94 249 ALA A O 1
ATOM 1977 N N . ASN A 1 250 ? 2.508 32.875 4.688 1 85.56 250 ASN A N 1
ATOM 1978 C CA . ASN A 1 250 ? 2.045 34.094 5.332 1 85.56 250 ASN A CA 1
ATOM 1979 C C . ASN A 1 250 ? 2.266 34.062 6.84 1 85.56 250 ASN A C 1
ATOM 1981 O O . ASN A 1 250 ? 1.856 33.094 7.508 1 85.56 250 ASN A O 1
ATOM 1985 N N . PRO A 1 251 ? 2.844 35.094 7.359 1 77.19 251 PRO A N 1
ATOM 1986 C CA . PRO A 1 251 ? 3.168 35.125 8.789 1 77.19 251 PRO A CA 1
ATOM 1987 C C . PRO A 1 251 ? 1.933 34.969 9.672 1 77.19 251 PRO A C 1
ATOM 1989 O O . PRO A 1 251 ? 2.045 34.594 10.836 1 77.19 251 PRO A O 1
ATOM 1992 N N . LYS A 1 252 ? 0.783 35.344 9.078 1 74 252 LYS A N 1
ATOM 1993 C CA . LYS A 1 252 ? -0.444 35.25 9.867 1 74 252 LYS A CA 1
ATOM 1994 C C . LYS A 1 252 ? -0.728 33.781 10.242 1 74 252 LYS A C 1
ATOM 1996 O O . LYS A 1 252 ? -1.445 33.531 11.203 1 74 252 LYS A O 1
ATOM 2001 N N . PHE A 1 253 ? -0.247 33 9.438 1 71.81 253 PHE A N 1
ATOM 2002 C CA . PHE A 1 253 ? -0.467 31.562 9.703 1 71.81 253 PHE A CA 1
ATOM 2003 C C . PHE A 1 253 ? 0.692 30.984 10.5 1 71.81 253 PHE A C 1
ATOM 2005 O O . PHE A 1 253 ? 0.813 29.766 10.617 1 71.81 253 PHE A O 1
ATOM 2012 N N . HIS A 1 254 ? 1.384 31.844 11.234 1 67.06 254 HIS A N 1
ATOM 2013 C CA . HIS A 1 254 ? 2.666 31.641 11.906 1 67.06 254 HIS A CA 1
ATOM 2014 C C . HIS A 1 254 ? 2.684 30.328 12.672 1 67.06 254 HIS A C 1
ATOM 2016 O O . HIS A 1 254 ? 1.709 29.984 13.344 1 67.06 254 HIS A O 1
ATOM 2022 N N . GLY A 1 255 ? 3.738 29.453 12.352 1 80.44 255 GLY A N 1
ATOM 2023 C CA . GLY A 1 255 ? 4.414 28.422 13.109 1 80.44 255 GLY A CA 1
ATOM 2024 C C . GLY A 1 255 ? 3.879 27.031 12.82 1 80.44 255 GLY A C 1
ATOM 2025 O O . GLY A 1 255 ? 2.664 26.812 12.812 1 80.44 255 GLY A O 1
ATOM 2026 N N . LYS A 1 256 ? 4.594 26.328 12.305 1 93.94 256 LYS A N 1
ATOM 2027 C CA . LYS A 1 256 ? 4.379 24.875 12.195 1 93.94 256 LYS A CA 1
ATOM 2028 C C . LYS A 1 256 ? 4.883 24.156 13.438 1 93.94 256 LYS A C 1
ATOM 2030 O O . LYS A 1 256 ? 5.816 24.609 14.102 1 93.94 256 LYS A O 1
ATOM 2035 N N . GLY A 1 257 ? 4.133 23.172 13.758 1 97.38 257 GLY A N 1
ATOM 2036 C CA . GLY A 1 257 ? 4.527 22.422 14.938 1 97.38 257 GLY A CA 1
ATOM 2037 C C . GLY A 1 257 ? 3.525 21.344 15.312 1 97.38 257 GLY A C 1
ATOM 2038 O O . GLY A 1 257 ? 2.83 20.797 14.453 1 97.38 257 GLY A O 1
ATOM 2039 N N . VAL A 1 258 ? 3.629 20.938 16.609 1 98.62 258 VAL A N 1
ATOM 2040 C CA . VAL A 1 258 ? 2.75 19.906 17.156 1 98.62 258 VAL A CA 1
ATOM 2041 C C . VAL A 1 258 ? 2.178 20.359 18.5 1 98.62 258 VAL A C 1
ATOM 2043 O O . VAL A 1 258 ? 2.66 21.328 19.094 1 98.62 258 VAL A O 1
ATOM 2046 N N . GLU A 1 259 ? 1.132 19.703 18.875 1 98.12 259 GLU A N 1
ATOM 2047 C CA . GLU A 1 259 ? 0.539 19.969 20.172 1 98.12 259 GLU A CA 1
ATOM 2048 C C . GLU A 1 259 ? 0.806 18.828 21.156 1 98.12 259 GLU A C 1
ATOM 2050 O O . GLU A 1 259 ? 0.693 17.656 20.781 1 98.12 259 GLU A O 1
ATOM 2055 N N . ILE A 1 260 ? 1.217 19.203 22.359 1 98.81 260 ILE A N 1
ATOM 2056 C CA . ILE A 1 260 ? 1.282 18.234 23.453 1 98.81 260 ILE A CA 1
ATOM 2057 C C . ILE A 1 260 ? 0.016 18.312 24.297 1 98.81 260 ILE A C 1
ATOM 2059 O O . ILE A 1 260 ? -0.262 19.359 24.906 1 98.81 260 ILE A O 1
ATOM 2063 N N . VAL A 1 261 ? -0.714 17.25 24.328 1 98.75 261 VAL A N 1
ATOM 2064 C CA . VAL A 1 261 ? -1.969 17.188 25.062 1 98.75 261 VAL A CA 1
ATOM 2065 C C . VAL A 1 261 ? -1.786 16.359 26.328 1 98.75 261 VAL A C 1
ATOM 2067 O O . VAL A 1 261 ? -1.455 15.172 26.266 1 98.75 261 VAL A O 1
ATOM 2070 N N . THR A 1 262 ? -1.996 16.969 27.469 1 98.56 262 THR A N 1
ATOM 2071 C CA . THR A 1 262 ? -1.909 16.281 28.75 1 98.56 262 THR A CA 1
ATOM 2072 C C . THR A 1 262 ? -3.301 16 29.312 1 98.56 262 THR A C 1
ATOM 2074 O O . THR A 1 262 ? -4.09 16.922 29.516 1 98.56 262 THR A O 1
ATOM 2077 N N . ILE A 1 263 ? -3.547 14.742 29.547 1 97.62 263 ILE A N 1
ATOM 2078 C CA . ILE A 1 263 ? -4.863 14.297 30 1 97.62 263 ILE A CA 1
ATOM 2079 C C . ILE A 1 263 ? -4.762 13.75 31.422 1 97.62 263 ILE A C 1
ATOM 2081 O O . ILE A 1 263 ? -4.012 12.805 31.672 1 97.62 263 ILE A O 1
ATOM 2085 N N . THR A 1 264 ? -5.48 14.367 32.312 1 94.44 264 THR A N 1
ATOM 2086 C CA . THR A 1 264 ? -5.668 13.883 33.688 1 94.44 264 THR A CA 1
ATOM 2087 C C . THR A 1 264 ? -7.141 13.609 33.969 1 94.44 264 THR A C 1
ATOM 2089 O O . THR A 1 264 ? -8.008 13.977 33.156 1 94.44 264 THR A O 1
ATOM 2092 N N . PRO A 1 265 ? -7.434 12.898 35.062 1 90.62 265 PRO A N 1
ATOM 2093 C CA . PRO A 1 265 ? -8.844 12.633 35.375 1 90.62 265 PRO A CA 1
ATOM 2094 C C . PRO A 1 265 ? -9.656 13.914 35.531 1 90.62 265 PRO A C 1
ATOM 2096 O O . PRO A 1 265 ? -10.867 13.914 35.281 1 90.62 265 PRO A O 1
ATOM 2099 N N . THR A 1 266 ? -9.023 15.016 35.812 1 90.94 266 THR A N 1
ATOM 2100 C CA . THR A 1 266 ? -9.797 16.203 36.156 1 90.94 266 THR A CA 1
ATOM 2101 C C . THR A 1 266 ? -9.602 17.297 35.125 1 90.94 266 THR A C 1
ATOM 2103 O O . THR A 1 266 ? -10.367 18.266 35.062 1 90.94 266 THR A O 1
ATOM 2106 N N . ALA A 1 267 ? -8.555 17.172 34.312 1 94.31 267 ALA A N 1
ATOM 2107 C CA . ALA A 1 267 ? -8.289 18.281 33.406 1 94.31 267 ALA A CA 1
ATOM 2108 C C . ALA A 1 267 ? -7.566 17.781 32.156 1 94.31 267 ALA A C 1
ATOM 2110 O O . ALA A 1 267 ? -6.895 16.75 32.188 1 94.31 267 ALA A O 1
ATOM 2111 N N . ILE A 1 268 ? -7.742 18.578 31.031 1 97.5 268 ILE A N 1
ATOM 2112 C CA . ILE A 1 268 ? -6.977 18.406 29.797 1 97.5 268 ILE A CA 1
ATOM 2113 C C . ILE A 1 268 ? -6.328 19.734 29.406 1 97.5 268 ILE A C 1
ATOM 2115 O O . ILE A 1 268 ? -6.996 20.766 29.359 1 97.5 268 ILE A O 1
ATOM 2119 N N . THR A 1 269 ? -5.043 19.703 29.234 1 97.75 269 THR A N 1
ATOM 2120 C CA . THR A 1 269 ? -4.305 20.875 28.797 1 97.75 269 THR A CA 1
ATOM 2121 C C . THR A 1 269 ? -3.52 20.594 27.531 1 97.75 269 THR A C 1
ATOM 2123 O O . THR A 1 269 ? -3.334 19.438 27.156 1 97.75 269 THR A O 1
ATOM 2126 N N . HIS A 1 270 ? -3.174 21.641 26.844 1 97.44 270 HIS A N 1
ATOM 2127 C CA . HIS A 1 270 ? -2.371 21.484 25.625 1 97.44 270 HIS A CA 1
ATOM 2128 C C . HIS A 1 270 ? -1.266 22.531 25.562 1 97.44 270 HIS A C 1
ATOM 2130 O O . HIS A 1 270 ? -1.395 23.625 26.141 1 97.44 270 HIS A O 1
ATOM 2136 N N . GLU A 1 271 ? -0.197 22.203 24.922 1 97.75 271 GLU A N 1
ATOM 2137 C CA . GLU A 1 271 ? 0.952 23.078 24.703 1 97.75 271 GLU A CA 1
ATOM 2138 C C . GLU A 1 271 ? 1.513 22.906 23.297 1 97.75 271 GLU A C 1
ATOM 2140 O O . GLU A 1 271 ? 1.749 21.781 22.844 1 97.75 271 GLU A O 1
ATOM 2145 N N . PHE A 1 272 ? 1.701 24.062 22.672 1 96.81 272 PHE A N 1
ATOM 2146 C CA . PHE A 1 272 ? 2.256 24.047 21.328 1 96.81 272 PHE A CA 1
ATOM 2147 C C . PHE A 1 272 ? 3.775 23.953 21.359 1 96.81 272 PHE A C 1
ATOM 2149 O O . PHE A 1 272 ? 4.426 24.625 22.156 1 96.81 272 PHE A O 1
ATOM 2156 N N . LYS A 1 273 ? 4.301 23.078 20.578 1 98.19 273 LYS A N 1
ATOM 2157 C CA . LYS A 1 273 ? 5.738 22.938 20.359 1 98.19 273 LYS A CA 1
ATOM 2158 C C . LYS A 1 273 ? 6.09 23.234 18.891 1 98.19 273 LYS A C 1
ATOM 2160 O O . LYS A 1 273 ? 5.715 22.484 18 1 98.19 273 LYS A O 1
ATOM 2165 N N . PRO A 1 274 ? 6.844 24.25 18.672 1 96.81 274 PRO A N 1
ATOM 2166 C CA . PRO A 1 274 ? 7.148 24.641 17.297 1 96.81 274 PRO A CA 1
ATOM 2167 C C . PRO A 1 274 ? 8.211 23.75 16.656 1 96.81 274 PRO A C 1
ATOM 2169 O O . PRO A 1 274 ? 9.047 23.188 17.359 1 96.81 274 PRO A O 1
ATOM 2172 N N . ILE A 1 275 ? 8.156 23.625 15.336 1 96.25 275 ILE A N 1
ATOM 2173 C CA . ILE A 1 275 ? 9.203 23.016 14.531 1 96.25 275 ILE A CA 1
ATOM 2174 C C . ILE A 1 275 ? 9.734 24.031 13.516 1 96.25 275 ILE A C 1
ATOM 2176 O O . ILE A 1 275 ? 9 24.906 13.07 1 96.25 275 ILE A O 1
ATOM 2180 N N . GLN A 1 276 ? 10.984 23.875 13.281 1 94.44 276 GLN A N 1
ATOM 2181 C CA . GLN A 1 276 ? 11.641 24.781 12.344 1 94.44 276 GLN A CA 1
ATOM 2182 C C . GLN A 1 276 ? 11.852 24.109 10.984 1 94.44 276 GLN A C 1
ATOM 2184 O O . GLN A 1 276 ? 12.305 22.969 10.914 1 94.44 276 GLN A O 1
ATOM 2189 N N . PRO A 1 277 ? 11.562 24.844 9.984 1 94.38 277 PRO A N 1
ATOM 2190 C CA . PRO A 1 277 ? 11.82 24.25 8.672 1 94.38 277 PRO A CA 1
ATOM 2191 C C . PRO A 1 277 ? 13.312 24.109 8.367 1 94.38 277 PRO A C 1
ATOM 2193 O O . PRO A 1 277 ? 14.109 24.953 8.797 1 94.38 277 PRO A O 1
ATOM 2196 N N . GLN A 1 278 ? 13.664 23.062 7.668 1 95.5 278 GLN A N 1
ATOM 2197 C CA . GLN A 1 278 ? 15.023 22.922 7.16 1 95.5 278 GLN A CA 1
ATOM 2198 C C . GLN A 1 278 ? 15.305 23.938 6.055 1 95.5 278 GLN A C 1
ATOM 2200 O O . GLN A 1 278 ? 16.359 24.578 6.051 1 95.5 278 GLN A O 1
ATOM 2205 N N . THR A 1 279 ? 14.422 24.031 5.117 1 94.94 279 THR A N 1
ATOM 2206 C CA . THR A 1 279 ? 14.375 25.047 4.074 1 94.94 279 THR A CA 1
ATOM 2207 C C . THR A 1 279 ? 13.062 25.812 4.129 1 94.94 279 THR A C 1
ATOM 2209 O O . THR A 1 279 ? 12 25.25 3.863 1 94.94 279 THR A O 1
ATOM 2212 N N . ASP A 1 280 ? 13.164 27.094 4.34 1 94 280 ASP A N 1
ATOM 2213 C CA . ASP A 1 280 ? 11.938 27.859 4.547 1 94 280 ASP A CA 1
ATOM 2214 C C . ASP A 1 280 ? 11.359 28.344 3.217 1 94 280 ASP A C 1
ATOM 2216 O O . ASP A 1 280 ? 12.062 28.359 2.201 1 94 280 ASP A O 1
ATOM 2220 N N . LEU A 1 281 ? 10.109 28.656 3.275 1 95.25 281 LEU A N 1
ATOM 2221 C CA . LEU A 1 281 ? 9.406 29.266 2.148 1 95.25 281 LEU A CA 1
ATOM 2222 C C . LEU A 1 281 ? 9.195 30.766 2.377 1 95.25 281 LEU A C 1
ATOM 2224 O O . LEU A 1 281 ? 8.539 31.156 3.344 1 95.25 281 LEU A O 1
ATOM 2228 N N . VAL A 1 282 ? 9.734 31.516 1.456 1 94.62 282 VAL A N 1
ATOM 2229 C CA . VAL A 1 282 ? 9.688 32.969 1.595 1 94.62 282 VAL A CA 1
ATOM 2230 C C . VAL A 1 282 ? 8.883 33.562 0.445 1 94.62 282 VAL A C 1
ATOM 2232 O O . VAL A 1 282 ? 9.094 33.219 -0.719 1 94.62 282 VAL A O 1
ATOM 2235 N N . THR A 1 283 ? 8 34.469 0.801 1 94.81 283 THR A N 1
ATOM 2236 C CA . THR A 1 283 ? 7.238 35.156 -0.217 1 94.81 283 THR A CA 1
ATOM 2237 C C . THR A 1 283 ? 7.723 36.625 -0.342 1 94.81 283 THR A C 1
ATOM 2239 O O . THR A 1 283 ? 7.93 37.281 0.666 1 94.81 283 THR A O 1
ATOM 2242 N N . LEU A 1 284 ? 7.922 37 -1.604 1 96.06 284 LEU A N 1
ATOM 2243 C CA . LEU A 1 284 ? 8.32 38.375 -1.892 1 96.06 284 LEU A CA 1
ATOM 2244 C C . LEU A 1 284 ? 7.359 39.031 -2.883 1 96.06 284 LEU A C 1
ATOM 2246 O O . LEU A 1 284 ? 6.902 38.375 -3.826 1 96.06 284 LEU A O 1
ATOM 2250 N N . ARG A 1 285 ? 7.055 40.188 -2.574 1 95.69 285 ARG A N 1
ATOM 2251 C CA . ARG A 1 285 ? 6.242 41.031 -3.455 1 95.69 285 ARG A CA 1
ATOM 2252 C C . ARG A 1 285 ? 6.855 42.406 -3.604 1 95.69 285 ARG A C 1
ATOM 2254 O O . ARG A 1 285 ? 6.824 43.219 -2.666 1 95.69 285 ARG A O 1
ATOM 2261 N N . ALA A 1 286 ? 7.387 42.688 -4.789 1 96.75 286 ALA A N 1
ATOM 2262 C CA . ALA A 1 286 ? 8.078 43.969 -5.012 1 96.75 286 ALA A CA 1
ATOM 2263 C C . ALA A 1 286 ? 8.242 44.25 -6.5 1 96.75 286 ALA A C 1
ATOM 2265 O O . ALA A 1 286 ? 8.133 43.344 -7.328 1 96.75 286 ALA A O 1
ATOM 2266 N N . PRO A 1 287 ? 8.508 45.531 -6.836 1 95.38 287 PRO A N 1
ATOM 2267 C CA . PRO A 1 287 ? 8.812 45.875 -8.234 1 95.38 287 PRO A CA 1
ATOM 2268 C C . PRO A 1 287 ? 10.117 45.25 -8.719 1 95.38 287 PRO A C 1
ATOM 2270 O O . PRO A 1 287 ? 10.977 44.906 -7.902 1 95.38 287 PRO A O 1
ATOM 2273 N N . TRP A 1 288 ? 10.203 45.125 -10.016 1 94.69 288 TRP A N 1
ATOM 2274 C CA . TRP A 1 288 ? 11.344 44.5 -10.664 1 94.69 288 TRP A CA 1
ATOM 2275 C C . TRP A 1 288 ? 12.656 45.094 -10.195 1 94.69 288 TRP A C 1
ATOM 2277 O O . TRP A 1 288 ? 13.57 44.375 -9.781 1 94.69 288 TRP A O 1
ATOM 2287 N N . GLU A 1 289 ? 12.688 46.438 -10.148 1 94.06 289 GLU A N 1
ATOM 2288 C CA . GLU A 1 289 ? 13.914 47.125 -9.789 1 94.06 289 GLU A CA 1
ATOM 2289 C C . GLU A 1 289 ? 14.305 46.844 -8.344 1 94.06 289 GLU A C 1
ATOM 2291 O O . GLU A 1 289 ? 15.492 46.75 -8.023 1 94.06 289 GLU A O 1
ATOM 2296 N N . THR A 1 290 ? 13.312 46.719 -7.551 1 97.06 290 THR A N 1
ATOM 2297 C CA . THR A 1 290 ? 13.555 46.438 -6.141 1 97.06 290 THR A CA 1
ATOM 2298 C C . THR A 1 290 ? 14.109 45 -5.961 1 97.06 290 THR A C 1
ATOM 2300 O O . THR A 1 290 ? 15.047 44.812 -5.199 1 97.06 290 THR A O 1
ATOM 2303 N N . LEU A 1 291 ? 13.602 44.062 -6.648 1 97.44 291 LEU A N 1
ATOM 2304 C CA . LEU A 1 291 ? 14 42.656 -6.551 1 97.44 291 LEU A CA 1
ATOM 2305 C C . LEU A 1 291 ? 15.445 42.469 -7.008 1 97.44 291 LEU A C 1
ATOM 2307 O O . LEU A 1 291 ? 16.125 41.562 -6.551 1 97.44 291 LEU A O 1
ATOM 2311 N N . LEU A 1 292 ? 15.898 43.438 -7.84 1 95.75 292 LEU A N 1
ATOM 2312 C CA . LEU A 1 292 ? 17.266 43.344 -8.359 1 95.75 292 LEU A CA 1
ATOM 2313 C C . LEU A 1 292 ? 18.234 44.188 -7.543 1 95.75 292 LEU A C 1
ATOM 2315 O O . LEU A 1 292 ? 19.438 44.125 -7.754 1 95.75 292 LEU A O 1
ATOM 2319 N N . ASP A 1 293 ? 17.688 44.906 -6.582 1 96.75 293 ASP A N 1
ATOM 2320 C CA . ASP A 1 293 ? 18.516 45.781 -5.762 1 96.75 293 ASP A CA 1
ATOM 2321 C C . ASP A 1 293 ? 19.25 45 -4.672 1 96.75 293 ASP A C 1
ATOM 2323 O O . ASP A 1 293 ? 18.609 44.375 -3.824 1 96.75 293 ASP A O 1
ATOM 2327 N N . PRO A 1 294 ? 20.578 45.156 -4.559 1 96.94 294 PRO A N 1
ATOM 2328 C CA . PRO A 1 294 ? 21.344 44.438 -3.541 1 96.94 294 PRO A CA 1
ATOM 2329 C C . PRO A 1 294 ? 20.938 44.812 -2.119 1 96.94 294 PRO A C 1
ATOM 2331 O O . PRO A 1 294 ? 21.016 43.969 -1.214 1 96.94 294 PRO A O 1
ATOM 2334 N N . ASN A 1 295 ? 20.531 45.969 -1.963 1 96.81 295 ASN A N 1
ATOM 2335 C CA . ASN A 1 295 ? 20.094 46.406 -0.635 1 96.81 295 ASN A CA 1
ATOM 2336 C C . ASN A 1 295 ? 18.844 45.625 -0.183 1 96.81 295 ASN A C 1
ATOM 2338 O O . ASN A 1 295 ? 18.641 45.438 1.016 1 96.81 295 ASN A O 1
ATOM 2342 N N . PHE A 1 296 ? 18.109 45.156 -1.14 1 97.25 296 PHE A N 1
ATOM 2343 C CA . PHE A 1 296 ? 16.891 44.438 -0.841 1 97.25 296 PHE A CA 1
ATOM 2344 C C . PHE A 1 296 ? 17.156 42.938 -0.726 1 97.25 296 PHE A C 1
ATOM 2346 O O . PHE A 1 296 ? 16.859 42.344 0.3 1 97.25 296 PHE A O 1
ATOM 2353 N N . TYR A 1 297 ? 17.766 42.375 -1.758 1 96.69 297 TYR A N 1
ATOM 2354 C CA . TYR A 1 297 ? 17.828 40.906 -1.796 1 96.69 297 TYR A CA 1
ATOM 2355 C C . TYR A 1 297 ? 18.875 40.375 -0.823 1 96.69 297 TYR A C 1
ATOM 2357 O O . TYR A 1 297 ? 18.812 39.219 -0.429 1 96.69 297 TYR A O 1
ATOM 2365 N N . GLN A 1 298 ? 19.812 41.188 -0.364 1 96.62 298 GLN A N 1
ATOM 2366 C CA . GLN A 1 298 ? 20.812 40.75 0.583 1 96.62 298 GLN A CA 1
ATOM 2367 C C . GLN A 1 298 ? 20.219 40.531 1.968 1 96.62 298 GLN A C 1
ATOM 2369 O O . GLN A 1 298 ? 20.828 39.875 2.822 1 96.62 298 GLN A O 1
ATOM 2374 N N . GLN A 1 299 ? 19.078 41.094 2.135 1 96.5 299 GLN A N 1
ATOM 2375 C CA . GLN A 1 299 ? 18.375 40.906 3.404 1 96.5 299 GLN A CA 1
ATOM 2376 C C . GLN A 1 299 ? 17.578 39.594 3.408 1 96.5 299 GLN A C 1
ATOM 2378 O O . GLN A 1 299 ? 17 39.219 4.43 1 96.5 299 GLN A O 1
ATOM 2383 N N . GLN A 1 300 ? 17.547 38.938 2.354 1 95.81 300 GLN A N 1
ATOM 2384 C CA . GLN A 1 300 ? 16.812 37.688 2.213 1 95.81 300 GLN A CA 1
ATOM 2385 C C . GLN A 1 300 ? 17.75 36.5 2.383 1 95.81 300 GLN A C 1
ATOM 2387 O O . GLN A 1 300 ? 18.969 36.625 2.229 1 95.81 300 GLN A O 1
ATOM 2392 N N . PRO A 1 301 ? 17.188 35.375 2.719 1 95.62 301 PRO A N 1
ATOM 2393 C CA . PRO A 1 301 ? 18 34.156 2.793 1 95.62 301 PRO A CA 1
ATOM 2394 C C . PRO A 1 301 ? 18.312 33.562 1.419 1 95.62 301 PRO A C 1
ATOM 2396 O O . PRO A 1 301 ? 17.828 32.469 1.087 1 95.62 301 PRO A O 1
ATOM 2399 N N . LEU A 1 302 ? 19.172 34.156 0.778 1 95.56 302 LEU A N 1
ATOM 2400 C CA . LEU A 1 302 ? 19.484 33.812 -0.606 1 95.56 302 LEU A CA 1
ATOM 2401 C C . LEU A 1 302 ? 20.047 32.406 -0.71 1 95.56 302 LEU A C 1
ATOM 2403 O O . LEU A 1 302 ? 20.891 32 0.099 1 95.56 302 LEU A O 1
ATOM 2407 N N . LYS A 1 303 ? 19.516 31.656 -1.635 1 94.12 303 LYS A N 1
ATOM 2408 C CA . LYS A 1 303 ? 19.969 30.312 -1.986 1 94.12 303 LYS A CA 1
ATOM 2409 C C . LYS A 1 303 ? 19.844 29.359 -0.803 1 94.12 303 LYS A C 1
ATOM 2411 O O . LYS A 1 303 ? 20.484 28.312 -0.768 1 94.12 303 LYS A O 1
ATOM 2416 N N . GLN A 1 304 ? 19.016 29.781 0.169 1 95.19 304 GLN A N 1
ATOM 2417 C CA . GLN A 1 304 ? 18.828 28.969 1.368 1 95.19 304 GLN A CA 1
ATOM 2418 C C . GLN A 1 304 ? 17.344 28.734 1.64 1 95.19 304 GLN A C 1
ATOM 2420 O O . GLN A 1 304 ? 16.984 28.062 2.613 1 95.19 304 GLN A O 1
ATOM 2425 N N . ALA A 1 305 ? 16.562 29.297 0.817 1 96.12 305 ALA A N 1
ATOM 2426 C CA . ALA A 1 305 ? 15.109 29.172 0.969 1 96.12 305 ALA A CA 1
ATOM 2427 C C . ALA A 1 305 ? 14.438 28.922 -0.376 1 96.12 305 ALA A C 1
ATOM 2429 O O . ALA A 1 305 ? 15.07 29.047 -1.428 1 96.12 305 ALA A O 1
ATOM 2430 N N . TRP A 1 306 ? 13.227 28.438 -0.314 1 96.44 306 TRP A N 1
ATOM 2431 C CA . TRP A 1 306 ? 12.336 28.484 -1.468 1 96.44 306 TRP A CA 1
ATOM 2432 C C . TRP A 1 306 ? 11.656 29.844 -1.569 1 96.44 306 TRP A C 1
ATOM 2434 O O . TRP A 1 306 ? 11.188 30.391 -0.564 1 96.44 306 TRP A O 1
ATOM 2444 N N . PHE A 1 307 ? 11.625 30.328 -2.814 1 97.06 307 PHE A N 1
ATOM 2445 C CA . PHE A 1 307 ? 11.055 31.672 -2.957 1 97.06 307 PHE A CA 1
ATOM 2446 C C . PHE A 1 307 ? 9.805 31.625 -3.836 1 97.06 307 PHE A C 1
ATOM 2448 O O . PHE A 1 307 ? 9.781 30.953 -4.859 1 97.06 307 PHE A O 1
ATOM 2455 N N . ALA A 1 308 ? 8.781 32.281 -3.367 1 96.81 308 ALA A N 1
ATOM 2456 C CA . ALA A 1 308 ? 7.637 32.688 -4.184 1 96.81 308 ALA A CA 1
ATOM 2457 C C . ALA A 1 308 ? 7.621 34.188 -4.395 1 96.81 308 ALA A C 1
ATOM 2459 O O . ALA A 1 308 ? 7.473 34.938 -3.441 1 96.81 308 ALA A O 1
ATOM 2460 N N . ILE A 1 309 ? 7.711 34.531 -5.727 1 97 309 ILE A N 1
ATOM 2461 C CA . ILE A 1 309 ? 7.938 35.969 -6 1 97 309 ILE A CA 1
ATOM 2462 C C . ILE A 1 309 ? 6.816 36.5 -6.883 1 97 309 ILE A C 1
ATOM 2464 O O . ILE A 1 309 ? 6.461 35.875 -7.891 1 97 309 ILE A O 1
ATOM 2468 N N . THR A 1 310 ? 6.273 37.562 -6.426 1 95.75 310 THR A N 1
ATOM 2469 C CA . THR A 1 310 ? 5.348 38.344 -7.242 1 95.75 310 THR A CA 1
ATOM 2470 C C . THR A 1 310 ? 5.988 39.656 -7.664 1 95.75 310 THR A C 1
ATOM 2472 O O . THR A 1 310 ? 6.285 40.5 -6.82 1 95.75 310 THR A O 1
ATOM 2475 N N . VAL A 1 311 ? 6.164 39.844 -9.016 1 95 311 VAL A N 1
ATOM 2476 C CA . VAL A 1 311 ? 6.738 41.062 -9.531 1 95 311 VAL A CA 1
ATOM 2477 C C . VAL A 1 311 ? 5.633 42.094 -9.766 1 95 311 VAL A C 1
ATOM 2479 O O . VAL A 1 311 ? 4.75 41.906 -10.602 1 95 311 VAL A O 1
ATOM 2482 N N . GLN A 1 312 ? 5.84 43.125 -9.055 1 93.81 312 GLN A N 1
ATOM 2483 C CA . GLN A 1 312 ? 4.809 44.156 -9.117 1 93.81 312 GLN A CA 1
ATOM 2484 C C . GLN A 1 312 ? 5.066 45.125 -10.266 1 93.81 312 GLN A C 1
ATOM 2486 O O . GLN A 1 312 ? 6.219 45.344 -10.648 1 93.81 312 GLN A O 1
ATOM 2491 N N . GLU A 1 313 ? 3.893 45.688 -10.836 1 88.25 313 GLU A N 1
ATOM 2492 C CA . GLU A 1 313 ? 3.941 46.719 -11.875 1 88.25 313 GLU A CA 1
ATOM 2493 C C . GLU A 1 313 ? 4.887 46.312 -13.008 1 88.25 313 GLU A C 1
ATOM 2495 O O . GLU A 1 313 ? 5.746 47.094 -13.414 1 88.25 313 GLU A O 1
ATOM 2500 N N . PHE A 1 314 ? 4.645 45.156 -13.469 1 81.38 314 PHE A N 1
ATOM 2501 C CA . PHE A 1 314 ? 5.648 44.562 -14.336 1 81.38 314 PHE A CA 1
ATOM 2502 C C . PHE A 1 314 ? 5.066 44.25 -15.711 1 81.38 314 PHE A C 1
ATOM 2504 O O . PHE A 1 314 ? 3.979 43.688 -15.82 1 81.38 314 PHE A O 1
ATOM 2511 N N . ASP A 1 315 ? 5.727 44.781 -16.672 1 80.88 315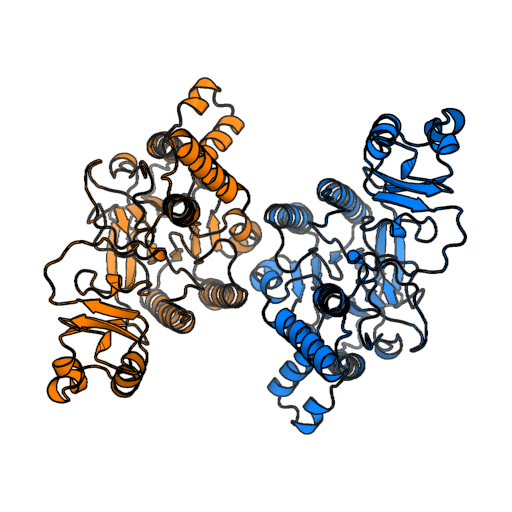 ASP A N 1
ATOM 2512 C CA . ASP A 1 315 ? 5.406 44.438 -18.047 1 80.88 315 ASP A CA 1
ATOM 2513 C C . ASP A 1 315 ? 6.324 43.344 -18.578 1 80.88 315 ASP A C 1
ATOM 2515 O O . ASP A 1 315 ? 7.445 43.594 -19 1 80.88 315 ASP A O 1
ATOM 2519 N N . ARG A 1 316 ? 5.887 42.125 -18.641 1 79.62 316 ARG A N 1
ATOM 2520 C CA . ARG A 1 316 ? 6.656 40.938 -18.969 1 79.62 316 ARG A CA 1
ATOM 2521 C C . ARG A 1 316 ? 7.211 41.031 -20.391 1 79.62 316 ARG A C 1
ATOM 2523 O O . ARG A 1 316 ? 8.281 40.5 -20.672 1 79.62 316 ARG A O 1
ATOM 2530 N N . SER A 1 317 ? 6.512 41.75 -21.188 1 74.31 317 SER A N 1
ATOM 2531 C CA . SER A 1 317 ? 6.902 41.812 -22.578 1 74.31 317 SER A CA 1
ATOM 2532 C C . SER A 1 317 ? 8.211 42.594 -22.75 1 74.31 317 SER A C 1
ATOM 2534 O O . SER A 1 317 ? 8.906 42.438 -23.75 1 74.31 317 SER A O 1
ATOM 2536 N N . LYS A 1 318 ? 8.5 43.312 -21.812 1 79.94 318 LYS A N 1
ATOM 2537 C CA . LYS A 1 318 ? 9.688 44.156 -21.922 1 79.94 318 LYS A CA 1
ATOM 2538 C C . LYS A 1 318 ? 10.906 43.5 -21.297 1 79.94 318 LYS A C 1
ATOM 2540 O O . LYS A 1 318 ? 12 44.062 -21.281 1 79.94 318 LYS A O 1
ATOM 2545 N N . HIS A 1 319 ? 10.719 42.375 -20.734 1 81.88 319 HIS A N 1
ATOM 2546 C CA . HIS A 1 319 ? 11.805 41.719 -20 1 81.88 319 HIS A CA 1
ATOM 2547 C C . HIS A 1 319 ? 12 40.281 -20.469 1 81.88 319 HIS A C 1
ATOM 2549 O O . HIS A 1 319 ? 11.023 39.562 -20.703 1 81.88 319 HIS A O 1
ATOM 2555 N N . LEU A 1 320 ? 13.266 39.938 -20.703 1 81.19 320 LEU A N 1
ATOM 2556 C CA . LEU A 1 320 ? 13.617 38.562 -21.094 1 81.19 320 LEU A CA 1
ATOM 2557 C C . LEU A 1 320 ? 14.234 37.812 -19.922 1 81.19 320 LEU A C 1
ATOM 2559 O O . LEU A 1 320 ? 14.922 38.406 -19.094 1 81.19 320 LEU A O 1
ATOM 2563 N N . ASN A 1 321 ? 14.008 36.5 -19.781 1 89.38 321 ASN A N 1
ATOM 2564 C CA . ASN A 1 321 ? 14.648 35.562 -18.859 1 89.38 321 ASN A CA 1
ATOM 2565 C C . ASN A 1 321 ? 14.461 36 -17.406 1 89.38 321 ASN A C 1
ATOM 2567 O O . ASN A 1 321 ? 15.406 35.938 -16.625 1 89.38 321 ASN A O 1
ATOM 2571 N N . VAL A 1 322 ? 13.25 36.531 -17.141 1 91 322 VAL A N 1
ATOM 2572 C CA . VAL A 1 322 ? 12.922 37.062 -15.812 1 91 322 VAL A CA 1
ATOM 2573 C C . VAL A 1 322 ? 13.211 36 -14.75 1 91 322 VAL A C 1
ATOM 2575 O O . VAL A 1 322 ? 13.922 36.281 -13.781 1 91 322 VAL A O 1
ATOM 2578 N N . ARG A 1 323 ? 12.773 34.781 -14.891 1 93.31 323 ARG A N 1
ATOM 2579 C CA . ARG A 1 323 ? 12.977 33.719 -13.906 1 93.31 323 ARG A CA 1
ATOM 2580 C C . ARG A 1 323 ? 14.461 33.406 -13.711 1 93.31 323 ARG A C 1
ATOM 2582 O O . ARG A 1 323 ? 14.93 33.281 -12.578 1 93.31 323 ARG A O 1
ATOM 2589 N N . ALA A 1 324 ? 15.141 33.344 -14.844 1 94.38 324 ALA A N 1
ATOM 2590 C CA . ALA A 1 324 ? 16.562 33.031 -14.773 1 94.38 324 ALA A CA 1
ATOM 2591 C C . ALA A 1 324 ? 17.328 34.094 -13.977 1 94.38 324 ALA A C 1
ATOM 2593 O O . ALA A 1 324 ? 18.203 33.75 -13.18 1 94.38 324 ALA A O 1
ATOM 2594 N N . GLN A 1 325 ? 16.984 35.281 -14.211 1 93.81 325 GLN A N 1
ATOM 2595 C CA . GLN A 1 325 ? 17.656 36.375 -13.516 1 93.81 325 GLN A CA 1
ATOM 2596 C C . GLN A 1 325 ? 17.359 36.344 -12.016 1 93.81 325 GLN A C 1
ATOM 2598 O O . GLN A 1 325 ? 18.281 36.5 -11.195 1 93.81 325 GLN A O 1
ATOM 2603 N N . LEU A 1 326 ? 16.172 36.094 -11.75 1 96.88 326 LEU A N 1
ATOM 2604 C CA . LEU A 1 326 ? 15.812 36.031 -10.336 1 96.88 326 LEU A CA 1
ATOM 2605 C C . LEU A 1 326 ? 16.438 34.812 -9.68 1 96.88 326 LEU A C 1
ATOM 2607 O O . LEU A 1 326 ? 16.859 34.875 -8.523 1 96.88 326 LEU A O 1
ATOM 2611 N N . GLU A 1 327 ? 16.516 33.688 -10.336 1 97 327 GLU A N 1
ATOM 2612 C CA . GLU A 1 327 ? 17.094 32.469 -9.789 1 97 327 GLU A CA 1
ATOM 2613 C C . GLU A 1 327 ? 18.594 32.625 -9.531 1 97 327 GLU A C 1
ATOM 2615 O O . GLU A 1 327 ? 19.125 32.031 -8.586 1 97 327 GLU A O 1
ATOM 2620 N N . GLN A 1 328 ? 19.172 33.406 -10.32 1 96.69 328 GLN A N 1
ATOM 2621 C CA . GLN A 1 328 ? 20.594 33.688 -10.109 1 96.69 328 GLN A CA 1
ATOM 2622 C C . GLN A 1 328 ? 20.812 34.375 -8.766 1 96.69 328 GLN A C 1
ATOM 2624 O O . GLN A 1 328 ? 21.828 34.156 -8.102 1 96.69 328 GLN A O 1
ATOM 2629 N N . ILE A 1 329 ? 19.906 35.188 -8.414 1 97.31 329 ILE A N 1
ATOM 2630 C CA . ILE A 1 329 ? 20.016 35.969 -7.188 1 97.31 329 ILE A CA 1
ATOM 2631 C C . ILE A 1 329 ? 19.484 35.156 -6.004 1 97.31 329 ILE A C 1
ATOM 2633 O O . ILE A 1 329 ? 20.188 34.938 -5.023 1 97.31 329 ILE A O 1
ATOM 2637 N N . TYR A 1 330 ? 18.344 34.656 -6.102 1 97.81 330 TYR A N 1
ATOM 2638 C CA . TYR A 1 330 ? 17.594 34.125 -4.961 1 97.81 330 TYR A CA 1
ATOM 2639 C C . TYR A 1 330 ? 17.781 32.625 -4.828 1 97.81 330 TYR A C 1
ATOM 2641 O O . TYR A 1 330 ? 17.594 32.062 -3.742 1 97.81 330 TYR A O 1
ATOM 2649 N N . GLY A 1 331 ? 18.094 31.938 -5.859 1 96.75 331 GLY A N 1
ATOM 2650 C CA . GLY A 1 331 ? 18.125 30.484 -5.875 1 96.75 331 GLY A CA 1
ATOM 2651 C C . GLY A 1 331 ? 16.844 29.859 -6.355 1 96.75 331 GLY A C 1
ATOM 2652 O O . GLY A 1 331 ? 16.328 30.203 -7.426 1 96.75 331 GLY A O 1
ATOM 2653 N N . THR A 1 332 ? 16.25 29 -5.578 1 96.31 332 THR A N 1
ATOM 2654 C CA . THR A 1 332 ? 15.078 28.234 -5.988 1 96.31 332 THR A CA 1
ATOM 2655 C C . THR A 1 332 ? 13.82 29.109 -5.93 1 96.31 332 THR A C 1
ATOM 2657 O O . THR A 1 332 ? 13.461 29.609 -4.867 1 96.31 332 THR A O 1
ATOM 2660 N N . ILE A 1 333 ? 13.164 29.203 -7.066 1 96.81 333 ILE A N 1
ATOM 2661 C CA . ILE A 1 333 ? 11.891 29.906 -7.152 1 96.81 333 ILE A CA 1
ATOM 2662 C C . ILE A 1 333 ? 10.766 28.922 -7.441 1 96.81 333 ILE A C 1
ATOM 2664 O O . ILE A 1 333 ? 10.672 28.391 -8.555 1 96.81 333 ILE A O 1
ATOM 2668 N N . VAL A 1 334 ? 9.906 28.75 -6.477 1 96.56 334 VAL A N 1
ATOM 2669 C CA . VAL A 1 334 ? 8.859 27.734 -6.609 1 96.56 334 VAL A CA 1
ATOM 2670 C C . VAL A 1 334 ? 7.633 28.344 -7.281 1 96.56 334 VAL A C 1
ATOM 2672 O O . VAL A 1 334 ? 6.777 27.625 -7.801 1 96.56 334 VAL A O 1
ATOM 2675 N N . GLU A 1 335 ? 7.5 29.641 -7.23 1 96 335 GLU A N 1
ATOM 2676 C CA . GLU A 1 335 ? 6.383 30.359 -7.848 1 96 335 GLU A CA 1
ATOM 2677 C C . GLU A 1 335 ? 6.793 31.766 -8.273 1 96 335 GLU A C 1
ATOM 2679 O O . GLU A 1 335 ? 7.516 32.438 -7.551 1 96 335 GLU A O 1
ATOM 2684 N N . LEU A 1 336 ? 6.453 32.094 -9.547 1 94.75 336 LEU A N 1
ATOM 2685 C CA . LEU A 1 336 ? 6.711 33.438 -10.078 1 94.75 336 LEU A CA 1
ATOM 2686 C C . LEU A 1 336 ? 5.453 34.031 -10.703 1 94.75 336 LEU A C 1
ATOM 2688 O O . LEU A 1 336 ? 4.934 33.469 -11.68 1 94.75 336 LEU A O 1
ATOM 2692 N N . ASP A 1 337 ? 5.012 35.125 -10.047 1 93.56 337 ASP A N 1
ATOM 2693 C CA . ASP A 1 337 ? 3.795 35.781 -10.516 1 93.56 337 ASP A CA 1
ATOM 2694 C C . ASP A 1 337 ? 4.07 37.25 -10.891 1 93.56 337 ASP A C 1
ATOM 2696 O O . ASP A 1 337 ? 5.062 37.812 -10.445 1 93.56 337 ASP A O 1
ATOM 2700 N N . TYR A 1 338 ? 3.156 37.781 -11.797 1 91.56 338 TYR A N 1
ATOM 2701 C CA . TYR A 1 338 ? 3.312 39.156 -12.273 1 91.56 338 TYR A CA 1
ATOM 2702 C C . TYR A 1 338 ? 2.035 39.969 -12.055 1 91.56 338 TYR A C 1
ATOM 2704 O O . TYR A 1 338 ? 0.931 39.469 -12.258 1 91.56 338 TYR A O 1
ATOM 2712 N N . GLU A 1 339 ? 2.217 41.188 -11.508 1 89.62 339 GLU A N 1
ATOM 2713 C CA . GLU A 1 339 ? 1.115 42.125 -11.383 1 89.62 339 GLU A CA 1
ATOM 2714 C C . GLU A 1 339 ? 1.296 43.312 -12.32 1 89.62 339 GLU A C 1
ATOM 2716 O O . GLU A 1 339 ? 2.348 43.969 -12.32 1 89.62 339 GLU A O 1
ATOM 2721 N N . SER A 1 340 ? 0.445 43.594 -13.391 1 78 340 SER A N 1
ATOM 2722 C CA . SER A 1 340 ? 0.555 44.688 -14.367 1 78 340 SER A CA 1
ATOM 2723 C C . SER A 1 340 ? -0.114 45.938 -13.859 1 78 340 SER A C 1
ATOM 2725 O O . SER A 1 340 ? -1.016 45.906 -13.023 1 78 340 SER A O 1
ATOM 2727 N N . ASN A 1 341 ? 0.551 47.281 -14.18 1 61 341 ASN A N 1
ATOM 2728 C CA . ASN A 1 341 ? -0.094 48.562 -13.922 1 61 341 ASN A CA 1
ATOM 2729 C C . ASN A 1 341 ? -1.415 48.688 -14.672 1 61 341 ASN A C 1
ATOM 2731 O O . ASN A 1 341 ? -2.146 49.656 -14.492 1 61 341 ASN A O 1
ATOM 2735 N N . HIS A 1 342 ? -1.539 48.406 -15.992 1 48.66 342 HIS A N 1
ATOM 2736 C CA . HIS A 1 342 ? -2.73 48.812 -16.734 1 48.66 342 HIS A CA 1
ATOM 2737 C C . HIS A 1 342 ? -4 48.469 -15.961 1 48.66 342 HIS A C 1
ATOM 2739 O O . HIS A 1 342 ? -4.012 47.531 -15.156 1 48.66 342 HIS A O 1
ATOM 2745 N N . GLN A 1 343 ? -4.992 49.5 -15.805 1 36.53 343 GLN A N 1
ATOM 2746 C CA . GLN A 1 343 ? -6.426 49.25 -15.68 1 36.53 343 GLN A CA 1
ATOM 2747 C C . GLN A 1 343 ? -6.82 47.969 -16.406 1 36.53 343 GLN A C 1
ATOM 2749 O O . GLN A 1 343 ? -6.852 47.938 -17.641 1 36.53 343 GLN A O 1
ATOM 2754 N N . ALA A 1 344 ? -6.457 46.969 -16.125 1 37.28 344 ALA A N 1
ATOM 2755 C CA . ALA A 1 344 ? -7.234 45.844 -16.672 1 37.28 344 ALA A CA 1
ATOM 2756 C C . ALA A 1 344 ? -8.695 46.25 -16.875 1 37.28 344 ALA A C 1
ATOM 2758 O O . ALA A 1 344 ? -9.336 46.75 -15.953 1 37.28 344 ALA A O 1
ATOM 2759 N N . THR A 1 345 ? -9.266 46.875 -17.969 1 32.22 345 THR A N 1
ATOM 2760 C CA . THR A 1 345 ? -10.523 46.188 -18.203 1 32.22 345 THR A CA 1
ATOM 2761 C C . THR A 1 345 ? -10.461 44.75 -17.672 1 32.22 345 THR A C 1
ATOM 2763 O O . THR A 1 345 ? -9.531 44 -18 1 32.22 345 THR A O 1
ATOM 2766 N N . ALA A 1 346 ? -10.961 44.5 -16.547 1 34.91 346 ALA A N 1
ATOM 2767 C CA . ALA A 1 346 ? -11.227 43.25 -15.875 1 34.91 346 ALA A CA 1
ATOM 2768 C C . ALA A 1 346 ? -11.25 42.094 -16.875 1 34.91 346 ALA A C 1
ATOM 2770 O O . ALA A 1 346 ? -12.32 41.656 -17.281 1 34.91 346 ALA A O 1
ATOM 2771 N N . ILE A 1 347 ? -10.641 42.219 -18.047 1 30.55 347 ILE A N 1
ATOM 2772 C CA . ILE A 1 347 ? -10.859 40.938 -18.703 1 30.55 347 ILE A CA 1
ATOM 2773 C C . ILE A 1 347 ? -10.25 39.812 -17.875 1 30.55 347 ILE A C 1
ATOM 2775 O O . ILE A 1 347 ? -9.062 39.844 -17.547 1 30.55 347 ILE A O 1
ATOM 2779 N N . SER A 1 348 ? -11.023 39.219 -17.031 1 30.69 348 SER A N 1
ATOM 2780 C CA . SER A 1 348 ? -10.906 37.969 -16.312 1 30.69 348 SER A CA 1
ATOM 2781 C C . SER A 1 348 ? -10.031 36.969 -17.094 1 30.69 348 SER A C 1
ATOM 2783 O O . SER A 1 348 ? -10.453 36.438 -18.125 1 30.69 348 SER A O 1
ATOM 2785 N N . GLY A 1 349 ? -8.891 37.312 -17.391 1 32.09 349 GLY A N 1
ATOM 2786 C CA . GLY A 1 349 ? -8.109 36.219 -17.953 1 32.09 349 GLY A CA 1
ATOM 2787 C C . GLY A 1 349 ? -8.383 34.875 -17.281 1 32.09 349 GLY A C 1
ATOM 2788 O O . GLY A 1 349 ? -8.953 34.844 -16.188 1 32.09 349 GLY A O 1
ATOM 2789 N N . PRO A 1 350 ? -8.406 33.781 -18.094 1 32.47 350 PRO A N 1
ATOM 2790 C CA . PRO A 1 350 ? -8.812 32.5 -17.5 1 32.47 350 PRO A CA 1
ATOM 2791 C C . PRO A 1 350 ? -8.117 32.219 -16.172 1 32.47 350 PRO A C 1
ATOM 2793 O O . PRO A 1 350 ? -6.918 32.5 -16.031 1 32.47 350 PRO A O 1
ATOM 2796 N N . LYS A 1 351 ? -8.789 32.594 -15.047 1 33.72 351 LYS A N 1
ATOM 2797 C CA . LYS A 1 351 ? -8.43 32.094 -13.719 1 33.72 351 LYS A CA 1
ATOM 2798 C C . LYS A 1 351 ? -7.508 30.891 -13.797 1 33.72 351 LYS A C 1
ATOM 2800 O O . LYS A 1 351 ? -7.664 30.047 -14.68 1 33.72 351 LYS A O 1
ATOM 2805 N N . ASN A 1 352 ? -6.348 31.016 -13.281 1 33.62 352 ASN A N 1
ATOM 2806 C CA . ASN A 1 352 ? -5.375 29.938 -13.141 1 33.62 352 ASN A CA 1
ATOM 2807 C C . ASN A 1 352 ? -6.055 28.578 -12.938 1 33.62 352 ASN A C 1
ATOM 2809 O O . ASN A 1 352 ? -6.93 28.453 -12.078 1 33.62 352 ASN A O 1
ATOM 2813 N N . MET A 1 353 ? -6.086 27.734 -13.953 1 35.66 353 MET A N 1
ATOM 2814 C CA . MET A 1 353 ? -6.652 26.391 -14.008 1 35.66 353 MET A CA 1
ATOM 2815 C C . MET A 1 353 ? -6.445 25.656 -12.695 1 35.66 353 MET A C 1
ATOM 2817 O O . MET A 1 353 ? -7.184 24.719 -12.375 1 35.66 353 MET A O 1
ATOM 2821 N N . ASN A 1 354 ? -5.41 26.078 -12 1 37.62 354 ASN A N 1
ATOM 2822 C CA . ASN A 1 354 ? -5.09 25.328 -10.789 1 37.62 354 ASN A CA 1
ATOM 2823 C C . ASN A 1 354 ? -6.027 25.688 -9.641 1 37.62 354 ASN A C 1
ATOM 2825 O O . ASN A 1 354 ? -5.992 25.047 -8.586 1 37.62 354 ASN A O 1
ATOM 2829 N N . GLU A 1 355 ? -6.77 26.734 -9.75 1 39 355 GLU A N 1
ATOM 2830 C CA . GLU A 1 355 ? -7.652 27.156 -8.664 1 39 355 GLU A CA 1
ATOM 2831 C C . GLU A 1 355 ? -9.086 26.703 -8.922 1 39 355 GLU A C 1
ATOM 2833 O O . GLU A 1 355 ? -9.977 26.969 -8.109 1 39 355 GLU A O 1
ATOM 2838 N N . LEU A 1 356 ? -9.375 26.172 -10.125 1 40.44 356 LEU A N 1
ATOM 2839 C CA . LEU A 1 356 ? -10.734 25.781 -10.469 1 40.44 356 LEU A CA 1
ATOM 2840 C C . LEU A 1 356 ? -11.008 24.344 -10.039 1 40.44 356 LEU A C 1
ATOM 2842 O O . LEU A 1 356 ? -10.109 23.5 -10.062 1 40.44 356 LEU A O 1
ATOM 2846 N N . SER A 1 357 ? -12.141 24.078 -9.352 1 46.12 357 SER A N 1
ATOM 2847 C CA . SER A 1 357 ? -12.586 22.719 -9.078 1 46.12 357 SER A CA 1
ATOM 2848 C C . SER A 1 357 ? -12.586 21.875 -10.352 1 46.12 357 SER A C 1
ATOM 2850 O O . SER A 1 357 ? -12.68 22.406 -11.461 1 46.12 357 SER A O 1
ATOM 2852 N N . PRO A 1 358 ? -12.18 20.688 -10.164 1 47.69 358 PRO A N 1
ATOM 2853 C CA . PRO A 1 358 ? -12.219 19.859 -11.367 1 47.69 358 PRO A CA 1
ATOM 2854 C C . PRO A 1 358 ? -13.461 20.125 -12.227 1 47.69 358 PRO A C 1
ATOM 2856 O O . PRO A 1 358 ? -13.367 20.141 -13.461 1 47.69 358 PRO A O 1
ATOM 2859 N N . ASP A 1 359 ? -14.5 20.359 -11.602 1 49.69 359 ASP A N 1
ATOM 2860 C CA . ASP A 1 359 ? -15.727 20.656 -12.336 1 49.69 359 ASP A CA 1
ATOM 2861 C C . ASP A 1 359 ? -15.625 21.984 -13.07 1 49.69 359 ASP A C 1
ATOM 2863 O O . ASP A 1 359 ? -16.078 22.125 -14.211 1 49.69 359 ASP A O 1
ATOM 2867 N N . ALA A 1 360 ? -14.977 22.922 -12.453 1 56.44 360 ALA A N 1
ATOM 2868 C CA . ALA A 1 360 ? -14.82 24.234 -13.07 1 56.44 360 ALA A CA 1
ATOM 2869 C C . ALA A 1 360 ? -13.82 24.188 -14.219 1 56.44 360 ALA A C 1
ATOM 2871 O O . ALA A 1 360 ? -13.992 24.875 -15.227 1 56.44 360 ALA A O 1
ATOM 2872 N N . ILE A 1 361 ? -12.938 23.344 -14.117 1 54.34 361 ILE A N 1
ATOM 2873 C CA . ILE A 1 361 ? -11.945 23.141 -15.172 1 54.34 361 ILE A CA 1
ATOM 2874 C C . ILE A 1 361 ? -12.617 22.547 -16.406 1 54.34 361 ILE A C 1
ATOM 2876 O O . ILE A 1 361 ? -12.367 22.984 -17.531 1 54.34 361 ILE A O 1
ATOM 2880 N N . VAL A 1 362 ? -13.453 21.578 -16.156 1 59.19 362 VAL A N 1
ATOM 2881 C CA . VAL A 1 362 ? -14.188 20.984 -17.266 1 59.19 362 VAL A CA 1
ATOM 2882 C C . VAL A 1 362 ? -15.078 22.031 -17.938 1 59.19 362 VAL A C 1
ATOM 2884 O O . VAL A 1 362 ? -15.156 22.109 -19.156 1 59.19 362 VAL A O 1
ATOM 2887 N N . GLY A 1 363 ? -15.633 22.781 -17.078 1 54.53 363 GLY A N 1
ATOM 2888 C CA . GLY A 1 363 ? -16.453 23.859 -17.625 1 54.53 363 GLY A CA 1
ATOM 2889 C C . GLY A 1 363 ? -15.656 24.844 -18.453 1 54.53 363 GLY A C 1
ATOM 2890 O O . GLY A 1 363 ? -16.078 25.219 -19.547 1 54.53 363 GLY A O 1
ATOM 2891 N N . GLN A 1 364 ? -14.57 25.203 -18.031 1 58.34 364 GLN A N 1
ATOM 2892 C CA . GLN A 1 364 ? -13.727 26.156 -18.75 1 58.34 364 GLN A CA 1
ATOM 2893 C C . GLN A 1 364 ? -13.141 25.516 -20 1 58.34 364 GLN A C 1
ATOM 2895 O O . GLN A 1 364 ? -13.055 26.172 -21.047 1 58.34 364 GLN A O 1
ATOM 2900 N N . PHE A 1 365 ? -12.734 24.312 -19.922 1 53.56 365 PHE A N 1
ATOM 2901 C CA . PHE A 1 365 ? -12.234 23.594 -21.078 1 53.56 365 PHE A CA 1
ATOM 2902 C C . PHE A 1 365 ? -13.312 23.469 -22.141 1 53.56 365 PHE A C 1
ATOM 2904 O O . PHE A 1 365 ? -13.047 23.703 -23.328 1 53.56 365 PHE A O 1
ATOM 2911 N N . PHE A 1 366 ? -14.438 23.094 -21.703 1 52.94 366 PHE A N 1
ATOM 2912 C CA . PHE A 1 366 ? -15.586 23.016 -22.609 1 52.94 366 PHE A CA 1
ATOM 2913 C C . PHE A 1 366 ? -15.836 24.375 -23.266 1 52.94 366 PHE A C 1
ATOM 2915 O O . PHE A 1 366 ? -16.047 24.438 -24.484 1 52.94 366 PHE A O 1
ATOM 2922 N N . HIS A 1 367 ? -15.68 25.344 -22.453 1 59.47 367 HIS A N 1
ATOM 2923 C CA . HIS A 1 367 ? -15.867 26.688 -22.984 1 59.47 367 HIS A CA 1
ATOM 2924 C C . HIS A 1 367 ? -14.727 27.062 -23.922 1 59.47 367 HIS A C 1
ATOM 2926 O O . HIS A 1 367 ? -14.961 27.688 -24.969 1 59.47 367 HIS A O 1
ATOM 2932 N N . ALA A 1 368 ? -13.633 26.75 -23.594 1 52.56 368 ALA A N 1
ATOM 2933 C CA . ALA A 1 368 ? -12.469 27.094 -24.391 1 52.56 368 ALA A CA 1
ATOM 2934 C C . ALA A 1 368 ? -12.492 26.375 -25.734 1 52.56 368 ALA A C 1
ATOM 2936 O O . ALA A 1 368 ? -12.078 26.922 -26.766 1 52.56 368 ALA A O 1
ATOM 2937 N N . ILE A 1 369 ? -13.078 25.156 -25.719 1 49.44 369 ILE A N 1
ATOM 2938 C CA . ILE A 1 369 ? -13.086 24.359 -26.938 1 49.44 369 ILE A CA 1
ATOM 2939 C C . ILE A 1 369 ? -14.344 24.672 -27.75 1 49.44 369 ILE A C 1
ATOM 2941 O O . ILE A 1 369 ? -14.297 24.75 -28.984 1 49.44 369 ILE A O 1
ATOM 2945 N N . THR A 1 370 ? -15.383 24.781 -26.984 1 52.94 370 THR A N 1
ATOM 2946 C CA . THR A 1 370 ? -16.641 24.844 -27.719 1 52.94 370 THR A CA 1
ATOM 2947 C C . THR A 1 370 ? -17.141 26.297 -27.812 1 52.94 370 THR A C 1
ATOM 2949 O O . THR A 1 370 ? -18.016 26.609 -28.609 1 52.94 370 THR A O 1
ATOM 2952 N N . GLY A 1 371 ? -16.469 27.234 -27.047 1 57.75 371 GLY A N 1
ATOM 2953 C CA . GLY A 1 371 ? -16.922 28.609 -26.969 1 57.75 371 GLY A CA 1
ATOM 2954 C C . GLY A 1 371 ? -18.203 28.766 -26.156 1 57.75 371 GLY A C 1
ATOM 2955 O O . GLY A 1 371 ? -18.656 29.891 -25.906 1 57.75 371 GLY A O 1
ATOM 2956 N N . ASN A 1 372 ? -18.891 27.688 -25.812 1 58.12 372 ASN A N 1
ATOM 2957 C CA . ASN A 1 372 ? -20.141 27.703 -25.078 1 58.12 372 ASN A CA 1
ATOM 2958 C C . ASN A 1 372 ? -19.938 27.312 -23.625 1 58.12 372 ASN A C 1
ATOM 2960 O O . ASN A 1 372 ? -18.984 26.609 -23.281 1 58.12 372 ASN A O 1
ATOM 2964 N N . GLN A 1 373 ? -20.719 27.906 -22.719 1 63.66 373 GLN A N 1
ATOM 2965 C CA . GLN A 1 373 ? -20.734 27.5 -21.312 1 63.66 373 GLN A CA 1
ATOM 2966 C C . GLN A 1 373 ? -21.516 26.203 -21.141 1 63.66 373 GLN A C 1
ATOM 2968 O O . GLN A 1 373 ? -22.438 25.906 -21.906 1 63.66 373 GLN A O 1
ATOM 2973 N N . LEU A 1 374 ? -21.141 25.312 -20.234 1 61.81 374 LEU A N 1
ATOM 2974 C CA . LEU A 1 374 ? -21.922 24.109 -19.922 1 61.81 374 LEU A CA 1
ATOM 2975 C C . LEU A 1 374 ? -23.344 24.484 -19.516 1 61.81 374 LEU A C 1
ATOM 2977 O O . LEU A 1 374 ? -23.531 25.438 -18.75 1 61.81 374 LEU A O 1
ATOM 2981 N N . SER A 1 375 ? -24.344 23.984 -20.141 1 61.84 375 SER A N 1
ATOM 2982 C CA . SER A 1 375 ? -25.703 24.125 -19.641 1 61.84 375 SER A CA 1
ATOM 2983 C C . SER A 1 375 ? -25.844 23.547 -18.234 1 61.84 375 SER A C 1
ATOM 2985 O O . SER A 1 375 ? -24.953 22.812 -17.766 1 61.84 375 SER A O 1
ATOM 2987 N N . THR A 1 376 ? -26.844 24 -17.531 1 62.38 376 THR A N 1
ATOM 2988 C CA . THR A 1 376 ? -27.109 23.484 -16.188 1 62.38 376 THR A CA 1
ATOM 2989 C C . THR A 1 376 ? -27.141 21.969 -16.188 1 62.38 376 THR A C 1
ATOM 2991 O O . THR A 1 376 ? -26.609 21.328 -15.266 1 62.38 376 THR A O 1
ATOM 2994 N N . THR A 1 377 ? -27.672 21.375 -17.188 1 58.41 377 THR A N 1
ATOM 2995 C CA . THR A 1 377 ? -27.734 19.922 -17.312 1 58.41 377 THR A CA 1
ATOM 2996 C C . THR A 1 377 ? -26.344 19.344 -17.578 1 58.41 377 THR A C 1
ATOM 2998 O O . THR A 1 377 ? -26 18.297 -17.016 1 58.41 377 THR A O 1
ATOM 3001 N N . GLN A 1 378 ? -25.578 20.031 -18.359 1 58 378 GLN A N 1
ATOM 3002 C CA . GLN A 1 378 ? -24.219 19.594 -18.672 1 58 378 GLN A CA 1
ATOM 3003 C C . GLN A 1 378 ? -23.297 19.734 -17.469 1 58 378 GLN A C 1
ATOM 3005 O O . GLN A 1 378 ? -22.484 18.859 -17.188 1 58 378 GLN A O 1
ATOM 3010 N N . GLN A 1 379 ? -23.547 20.766 -16.781 1 59.66 379 GLN A N 1
ATOM 3011 C CA . GLN A 1 379 ? -22.797 20.984 -15.547 1 59.66 379 GLN A CA 1
ATOM 3012 C C . GLN A 1 379 ? -23.125 19.922 -14.516 1 59.66 379 GLN A C 1
ATOM 3014 O O . GLN A 1 379 ? -22.234 19.422 -13.82 1 59.66 379 GLN A O 1
ATOM 3019 N N . GLN A 1 380 ? -24.375 19.531 -14.414 1 58.47 380 GLN A N 1
ATOM 3020 C CA . GLN A 1 380 ? -24.797 18.453 -13.516 1 58.47 380 GLN A CA 1
ATOM 3021 C C . GLN A 1 380 ? -24.188 17.125 -13.93 1 58.47 380 GLN A C 1
ATOM 3023 O O . GLN A 1 380 ? -23.781 16.328 -13.086 1 58.47 380 GLN A O 1
ATOM 3028 N N . LEU A 1 381 ? -24.094 16.906 -15.133 1 55.06 381 LEU A N 1
ATOM 3029 C CA . LEU A 1 381 ? -23.469 15.688 -15.648 1 55.06 381 LEU A CA 1
ATOM 3030 C C . LEU A 1 381 ? -21.969 15.688 -15.367 1 55.06 381 LEU A C 1
ATOM 3032 O O . LEU A 1 381 ? -21.422 14.656 -14.969 1 55.06 381 LEU A O 1
ATOM 3036 N N . VAL A 1 382 ? -21.344 16.781 -15.578 1 55.81 382 VAL A N 1
ATOM 3037 C CA . VAL A 1 382 ? -19.922 16.938 -15.273 1 55.81 382 VAL A CA 1
ATOM 3038 C C . VAL A 1 382 ? -19.703 16.734 -13.773 1 55.81 382 VAL A C 1
ATOM 3040 O O . VAL A 1 382 ? -18.781 16.031 -13.367 1 55.81 382 VAL A O 1
ATOM 3043 N N . ASP A 1 383 ? -20.578 17.281 -13.109 1 53.53 383 ASP A N 1
ATOM 3044 C CA . ASP A 1 383 ? -20.516 17.109 -11.664 1 53.53 383 ASP A CA 1
ATOM 3045 C C . ASP A 1 383 ? -20.688 15.648 -11.266 1 53.53 383 ASP A C 1
ATOM 3047 O O . ASP A 1 383 ? -19.984 15.141 -10.406 1 53.53 383 ASP A O 1
ATOM 3051 N N . GLN A 1 384 ? -21.641 15.055 -11.852 1 51.81 384 GLN A N 1
ATOM 3052 C CA . GLN A 1 384 ? -21.906 13.641 -11.609 1 51.81 384 GLN A CA 1
ATOM 3053 C C . GLN A 1 384 ? -20.719 12.781 -12.047 1 51.81 384 GLN A C 1
AT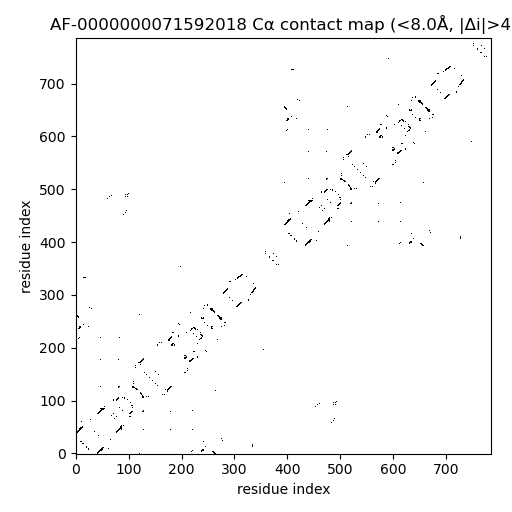OM 3055 O O . GLN A 1 384 ? -20.359 11.812 -11.375 1 51.81 384 GLN A O 1
ATOM 3060 N N . ILE A 1 385 ? -20.141 13.094 -13.094 1 49.69 385 ILE A N 1
ATOM 3061 C CA . ILE A 1 385 ? -19 12.352 -13.602 1 49.69 385 ILE A CA 1
ATOM 3062 C C . ILE A 1 385 ? -17.828 12.484 -12.633 1 49.69 385 ILE A C 1
ATOM 3064 O O . ILE A 1 385 ? -17.156 11.492 -12.32 1 49.69 385 ILE A O 1
ATOM 3068 N N . PHE A 1 386 ? -17.641 13.594 -12.188 1 47.19 386 PHE A N 1
ATOM 3069 C CA . PHE A 1 386 ? -16.547 13.805 -11.242 1 47.19 386 PHE A CA 1
ATOM 3070 C C . PHE A 1 386 ? -16.844 13.156 -9.898 1 47.19 386 PHE A C 1
ATOM 3072 O O . PHE A 1 386 ? -15.945 12.648 -9.227 1 47.19 386 PHE A O 1
ATOM 3079 N N . VAL A 1 387 ? -18.078 13.141 -9.539 1 47.44 387 VAL A N 1
ATOM 3080 C CA . VAL A 1 387 ? -18.484 12.383 -8.359 1 47.44 387 VAL A CA 1
ATOM 3081 C C . VAL A 1 387 ? -18.281 10.891 -8.602 1 47.44 387 VAL A C 1
ATOM 3083 O O . VAL A 1 387 ? -17.781 10.18 -7.723 1 47.44 387 VAL A O 1
ATOM 3086 N N . ASN A 1 388 ? -18.609 10.5 -9.695 1 43.22 388 ASN A N 1
ATOM 3087 C CA . ASN A 1 388 ? -18.453 9.094 -10.055 1 43.22 388 ASN A CA 1
ATOM 3088 C C . ASN A 1 388 ? -16.984 8.742 -10.297 1 43.22 388 ASN A C 1
ATOM 3090 O O . ASN A 1 388 ? -16.547 7.633 -9.977 1 43.22 388 ASN A O 1
ATOM 3094 N N . LEU A 1 389 ? -16.266 9.594 -10.93 1 42.66 389 LEU A N 1
ATOM 3095 C CA . LEU A 1 389 ? -14.852 9.336 -11.164 1 42.66 389 LEU A CA 1
ATOM 3096 C C . LEU A 1 389 ? -14.086 9.281 -9.844 1 42.66 389 LEU A C 1
ATOM 3098 O O . LEU A 1 389 ? -13.102 8.547 -9.719 1 42.66 389 LEU A O 1
ATOM 3102 N N . ARG A 1 390 ? -14.43 10.031 -8.93 1 38.25 390 ARG A N 1
ATOM 3103 C CA . ARG A 1 390 ? -13.836 9.93 -7.602 1 38.25 390 ARG A CA 1
ATOM 3104 C C . ARG A 1 390 ? -14.172 8.586 -6.957 1 38.25 390 ARG A C 1
ATOM 3106 O O . ARG A 1 390 ? -13.445 8.125 -6.07 1 38.25 390 ARG A O 1
ATOM 3113 N N . LYS A 1 391 ? -15.211 7.953 -7.34 1 39.38 391 LYS A N 1
ATOM 3114 C CA . LYS A 1 391 ? -15.547 6.633 -6.816 1 39.38 391 LYS A CA 1
ATOM 3115 C C . LYS A 1 391 ? -14.719 5.543 -7.488 1 39.38 391 LYS A C 1
ATOM 3117 O O . LYS A 1 391 ? -14.539 4.457 -6.934 1 39.38 391 LYS A O 1
ATOM 3122 N N . GLU A 1 392 ? -14.445 5.742 -8.703 1 37.78 392 GLU A N 1
ATOM 3123 C CA . GLU A 1 392 ? -13.672 4.703 -9.375 1 37.78 392 GLU A CA 1
ATOM 3124 C C . GLU A 1 392 ? -12.188 4.836 -9.07 1 37.78 392 GLU A C 1
ATOM 3126 O O . GLU A 1 392 ? -11.398 3.947 -9.391 1 37.78 392 GLU A O 1
ATOM 3131 N N . ASP A 1 393 ? -11.719 5.953 -8.664 1 34 393 ASP A N 1
ATOM 3132 C CA . ASP A 1 393 ? -10.312 5.938 -8.281 1 34 393 ASP A CA 1
ATOM 3133 C C . ASP A 1 393 ? -10.133 5.41 -6.855 1 34 393 ASP A C 1
ATOM 3135 O O . ASP A 1 393 ? -10.898 5.777 -5.957 1 34 393 ASP A O 1
ATOM 3139 N N . MET B 1 1 ? 9.008 -30.938 9.227 1 96.88 1 MET B N 1
ATOM 3140 C CA . MET B 1 1 ? 8.367 -29.688 8.836 1 96.88 1 MET B CA 1
ATOM 3141 C C . MET B 1 1 ? 7.59 -29.844 7.535 1 96.88 1 MET B C 1
ATOM 3143 O O . MET B 1 1 ? 8.07 -30.484 6.602 1 96.88 1 MET B O 1
ATOM 3147 N N . LYS B 1 2 ? 6.375 -29.359 7.512 1 98.38 2 LYS B N 1
ATOM 3148 C CA . LYS B 1 2 ? 5.535 -29.422 6.32 1 98.38 2 LYS B CA 1
ATOM 3149 C C . LYS B 1 2 ? 5.152 -28.016 5.852 1 98.38 2 LYS B C 1
ATOM 3151 O O . LYS B 1 2 ? 4.652 -27.203 6.637 1 98.38 2 LYS B O 1
ATOM 3156 N N . LEU B 1 3 ? 5.434 -27.75 4.547 1 98.88 3 LEU B N 1
ATOM 3157 C CA . LEU B 1 3 ? 5.121 -26.453 3.973 1 98.88 3 LEU B CA 1
ATOM 3158 C C . LEU B 1 3 ? 4.176 -26.594 2.783 1 98.88 3 LEU B C 1
ATOM 3160 O O . LEU B 1 3 ? 4.301 -27.531 1.99 1 98.88 3 LEU B O 1
ATOM 3164 N N . LEU B 1 4 ? 3.223 -25.703 2.676 1 98.94 4 LEU B N 1
ATOM 3165 C CA . LEU B 1 4 ? 2.455 -25.562 1.442 1 98.94 4 LEU B CA 1
ATOM 3166 C C . LEU B 1 4 ? 3.113 -24.562 0.504 1 98.94 4 LEU B C 1
ATOM 3168 O O . LEU B 1 4 ? 3.346 -23.406 0.885 1 98.94 4 LEU B O 1
ATOM 3172 N N . HIS B 1 5 ? 3.461 -25.016 -0.673 1 98.94 5 HIS B N 1
ATOM 3173 C CA . HIS B 1 5 ? 4.137 -24.219 -1.688 1 98.94 5 HIS B CA 1
ATOM 3174 C C . HIS B 1 5 ? 3.166 -23.766 -2.775 1 98.94 5 HIS B C 1
ATOM 3176 O O . HIS B 1 5 ? 2.617 -24.594 -3.502 1 98.94 5 HIS B O 1
ATOM 3182 N N . THR B 1 6 ? 2.895 -22.438 -2.834 1 98.94 6 THR B N 1
ATOM 3183 C CA . THR B 1 6 ? 2.07 -21.812 -3.861 1 98.94 6 THR B CA 1
ATOM 3184 C C . THR B 1 6 ? 2.754 -20.578 -4.422 1 98.94 6 THR B C 1
ATOM 3186 O O . THR B 1 6 ? 3.77 -20.125 -3.889 1 98.94 6 THR B O 1
ATOM 3189 N N . ALA B 1 7 ? 2.291 -20.078 -5.586 1 98.62 7 ALA B N 1
ATOM 3190 C CA . ALA B 1 7 ? 2.883 -18.906 -6.23 1 98.62 7 ALA B CA 1
ATOM 3191 C C . ALA B 1 7 ? 1.929 -18.312 -7.262 1 98.62 7 ALA B C 1
ATOM 3193 O O . ALA B 1 7 ? 0.901 -18.906 -7.586 1 98.62 7 ALA B O 1
ATOM 3194 N N . ASP B 1 8 ? 2.271 -17.109 -7.66 1 98.19 8 ASP B N 1
ATOM 3195 C CA . ASP B 1 8 ? 1.654 -16.484 -8.82 1 98.19 8 ASP B CA 1
ATOM 3196 C C . ASP B 1 8 ? 0.145 -16.344 -8.641 1 98.19 8 ASP B C 1
ATOM 3198 O O . ASP B 1 8 ? -0.633 -16.766 -9.5 1 98.19 8 ASP B O 1
ATOM 3202 N N . TRP B 1 9 ? -0.193 -15.734 -7.512 1 98.81 9 TRP B N 1
ATOM 3203 C CA . TRP B 1 9 ? -1.601 -15.484 -7.227 1 98.81 9 TRP B CA 1
ATOM 3204 C C . TRP B 1 9 ? -2.162 -14.414 -8.156 1 98.81 9 TRP B C 1
ATOM 3206 O O . TRP B 1 9 ? -3.348 -14.43 -8.492 1 98.81 9 TRP B O 1
ATOM 3216 N N . HIS B 1 10 ? -1.36 -13.477 -8.492 1 98.44 10 HIS B N 1
ATOM 3217 C CA . HIS B 1 10 ? -1.729 -12.391 -9.391 1 98.44 10 HIS B CA 1
ATOM 3218 C C . HIS B 1 10 ? -3.051 -11.75 -8.977 1 98.44 10 HIS B C 1
ATOM 3220 O O . HIS B 1 10 ? -3.928 -11.531 -9.812 1 98.44 10 HIS B O 1
ATOM 3226 N N . ILE B 1 11 ? -3.182 -11.5 -7.754 1 98.81 11 ILE B N 1
ATOM 3227 C CA . ILE B 1 11 ? -4.434 -10.938 -7.25 1 98.81 11 ILE B CA 1
ATOM 3228 C C . ILE B 1 11 ? -4.766 -9.656 -8.008 1 98.81 11 ILE B C 1
ATOM 3230 O O . ILE B 1 11 ? -3.924 -8.758 -8.117 1 98.81 11 ILE B O 1
ATOM 3234 N N . GLY B 1 12 ? -5.973 -9.547 -8.539 1 98.19 12 GLY B N 1
ATOM 3235 C CA . GLY B 1 12 ? -6.43 -8.383 -9.281 1 98.19 12 GLY B CA 1
ATOM 3236 C C . GLY B 1 12 ? -6.355 -8.562 -10.781 1 98.19 12 GLY B C 1
ATOM 3237 O O . GLY B 1 12 ? -6.793 -7.691 -11.539 1 98.19 12 GLY B O 1
ATOM 3238 N N . ARG B 1 13 ? -5.906 -9.648 -11.242 1 97.38 13 ARG B N 1
ATOM 3239 C CA . ARG B 1 13 ? -5.758 -9.875 -12.68 1 97.38 13 ARG B CA 1
ATOM 3240 C C . ARG B 1 13 ? -7.121 -10.039 -13.344 1 97.38 13 ARG B C 1
ATOM 3242 O O . ARG B 1 13 ? -8.055 -10.57 -12.742 1 97.38 13 ARG B O 1
ATOM 3249 N N . THR B 1 14 ? -7.176 -9.547 -14.562 1 96.25 14 THR B N 1
ATOM 3250 C CA . THR B 1 14 ? -8.352 -9.742 -15.398 1 96.25 14 THR B CA 1
ATOM 3251 C C . THR B 1 14 ? -8.039 -10.664 -16.562 1 96.25 14 THR B C 1
ATOM 3253 O O . THR B 1 14 ? -6.871 -10.836 -16.938 1 96.25 14 THR B O 1
ATOM 3256 N N . LEU B 1 15 ? -8.992 -11.312 -17.016 1 95.38 15 LEU B N 1
ATOM 3257 C CA . LEU B 1 15 ? -8.93 -12.117 -18.234 1 95.38 15 LEU B CA 1
ATOM 3258 C C . LEU B 1 15 ? -9.742 -11.469 -19.344 1 95.38 15 LEU B C 1
ATOM 3260 O O . LEU B 1 15 ? -10.969 -11.602 -19.391 1 95.38 15 LEU B O 1
ATOM 3264 N N . ASN B 1 16 ? -9.023 -10.766 -20.188 1 92.25 16 ASN B N 1
ATOM 3265 C CA . ASN B 1 16 ? -9.641 -10.047 -21.297 1 92.25 16 ASN B CA 1
ATOM 3266 C C . ASN B 1 16 ? -10.812 -9.188 -20.828 1 92.25 16 ASN B C 1
ATOM 3268 O O . ASN B 1 16 ? -11.906 -9.266 -21.391 1 92.25 16 ASN B O 1
ATOM 3272 N N . GLY B 1 17 ? -10.648 -8.484 -19.812 1 92.19 17 GLY B N 1
ATOM 3273 C CA . GLY B 1 17 ? -11.609 -7.512 -19.344 1 92.19 17 GLY B CA 1
ATOM 3274 C C . GLY B 1 17 ? -12.477 -8.039 -18.203 1 92.19 17 GLY B C 1
ATOM 3275 O O . GLY B 1 17 ? -13.156 -7.27 -17.531 1 92.19 17 GLY B O 1
ATOM 3276 N N . TYR B 1 18 ? -12.469 -9.273 -18 1 94.38 18 TYR B N 1
ATOM 3277 C CA . TYR B 1 18 ? -13.25 -9.867 -16.922 1 94.38 18 TYR B CA 1
ATOM 3278 C C . TYR B 1 18 ? -12.414 -10.031 -15.656 1 94.38 18 TYR B C 1
ATOM 3280 O O . TYR B 1 18 ? -11.328 -10.609 -15.703 1 94.38 18 TYR B O 1
ATOM 3288 N N . SER B 1 19 ? -12.961 -9.562 -14.516 1 96.62 19 SER B N 1
ATOM 3289 C CA . SER B 1 19 ? -12.242 -9.703 -13.25 1 96.62 19 SER B CA 1
ATOM 3290 C C . SER B 1 19 ? -12.148 -11.164 -12.828 1 96.62 19 SER B C 1
ATOM 3292 O O . SER B 1 19 ? -13.141 -11.891 -12.891 1 96.62 19 SER B O 1
ATOM 3294 N N . LEU B 1 20 ? -11.016 -11.516 -12.312 1 97.69 20 LEU B N 1
ATOM 3295 C CA . LEU B 1 20 ? -10.836 -12.883 -11.836 1 97.69 20 LEU B CA 1
ATOM 3296 C C . LEU B 1 20 ? -10.844 -12.93 -10.312 1 97.69 20 LEU B C 1
ATOM 3298 O O . LEU B 1 20 ? -10.547 -13.969 -9.719 1 97.69 20 LEU B O 1
ATOM 3302 N N . LEU B 1 21 ? -11.219 -11.891 -9.703 1 98.31 21 LEU B N 1
ATOM 3303 C CA . LEU B 1 21 ? -11.102 -11.781 -8.25 1 98.31 21 LEU B CA 1
ATOM 3304 C C . LEU B 1 21 ? -11.93 -12.852 -7.559 1 98.31 21 LEU B C 1
ATOM 3306 O O . LEU B 1 21 ? -11.477 -13.469 -6.59 1 98.31 21 LEU B O 1
ATOM 3310 N N . ASP B 1 22 ? -13.148 -13.086 -8.062 1 97.62 22 ASP B N 1
ATOM 3311 C CA . ASP B 1 22 ? -13.984 -14.117 -7.461 1 97.62 22 ASP B CA 1
ATOM 3312 C C . ASP B 1 22 ? -13.344 -15.5 -7.594 1 97.62 22 ASP B C 1
ATOM 3314 O O . ASP B 1 22 ? -13.391 -16.297 -6.66 1 97.62 22 ASP B O 1
ATOM 3318 N N . GLU B 1 23 ? -12.766 -15.766 -8.727 1 97.38 23 GLU B N 1
ATOM 3319 C CA . GLU B 1 23 ? -12.078 -17.031 -8.961 1 97.38 23 GLU B CA 1
ATOM 3320 C C . GLU B 1 23 ? -10.867 -17.172 -8.047 1 97.38 23 GLU B C 1
ATOM 3322 O O . GLU B 1 23 ? -10.609 -18.25 -7.512 1 97.38 23 GLU B O 1
ATOM 3327 N N . GLN B 1 24 ? -10.148 -16.109 -7.867 1 98.56 24 GLN B N 1
ATOM 3328 C CA . GLN B 1 24 ? -8.984 -16.109 -6.992 1 98.56 24 GLN B CA 1
ATOM 3329 C C . GLN B 1 24 ? -9.383 -16.328 -5.539 1 98.56 24 GLN B C 1
ATOM 3331 O O . GLN B 1 24 ? -8.703 -17.062 -4.812 1 98.56 24 GLN B O 1
ATOM 3336 N N . GLU B 1 25 ? -10.469 -15.758 -5.121 1 98.69 25 GLU B N 1
ATOM 3337 C CA . GLU B 1 25 ? -10.984 -15.984 -3.773 1 98.69 25 GLU B CA 1
ATOM 3338 C C . GLU B 1 25 ? -11.383 -17.438 -3.57 1 98.69 25 GLU B C 1
ATOM 3340 O O . GLU B 1 25 ? -11.102 -18.031 -2.52 1 98.69 25 GLU B O 1
ATOM 3345 N N . ALA B 1 26 ? -11.992 -17.969 -4.566 1 98.5 26 ALA B N 1
ATOM 3346 C CA . ALA B 1 26 ? -12.391 -19.375 -4.492 1 98.5 26 ALA B CA 1
ATOM 3347 C C . ALA B 1 26 ? -11.172 -20.281 -4.402 1 98.5 26 ALA B C 1
ATOM 3349 O O . ALA B 1 26 ? -11.164 -21.234 -3.623 1 98.5 26 ALA B O 1
ATOM 3350 N N . ALA B 1 27 ? -10.242 -20.047 -5.219 1 98.56 27 ALA B N 1
ATOM 3351 C CA . ALA B 1 27 ? -9 -20.812 -5.172 1 98.56 27 ALA B CA 1
ATOM 3352 C C . ALA B 1 27 ? -8.336 -20.719 -3.803 1 98.56 27 ALA B C 1
ATOM 3354 O O . ALA B 1 27 ? -7.883 -21.719 -3.246 1 98.56 27 ALA B O 1
ATOM 3355 N N . PHE B 1 28 ? -8.344 -19.547 -3.215 1 98.88 28 PHE B N 1
ATOM 3356 C CA . PHE B 1 28 ? -7.758 -19.312 -1.898 1 98.88 28 PHE B CA 1
ATOM 3357 C C . PHE B 1 28 ? -8.445 -20.172 -0.84 1 98.88 28 PHE B C 1
ATOM 3359 O O . PHE B 1 28 ? -7.789 -20.766 0.01 1 98.88 28 PHE B O 1
ATOM 3366 N N . LYS B 1 29 ? -9.703 -20.125 -0.898 1 98.88 29 LYS B N 1
ATOM 3367 C CA . LYS B 1 29 ? -10.438 -20.922 0.086 1 98.88 29 LYS B CA 1
ATOM 3368 C C . LYS B 1 29 ? -10.031 -22.391 0.028 1 98.88 29 LYS B C 1
ATOM 3370 O O . LYS B 1 29 ? -9.883 -23.031 1.065 1 98.88 29 LYS B O 1
ATOM 3375 N N . GLN B 1 30 ? -9.82 -22.891 -1.163 1 98.81 30 GLN B N 1
ATOM 3376 C CA . GLN B 1 30 ? -9.375 -24.266 -1.319 1 98.81 30 GLN B CA 1
ATOM 3377 C C . GLN B 1 30 ? -7.949 -24.453 -0.817 1 98.81 30 GLN B C 1
ATOM 3379 O O . GLN B 1 30 ? -7.637 -25.453 -0.173 1 98.81 30 GLN B O 1
ATOM 3384 N N . ILE B 1 31 ? -7.117 -23.516 -1.078 1 98.94 31 ILE B N 1
ATOM 3385 C CA . ILE B 1 31 ? -5.734 -23.562 -0.612 1 98.94 31 ILE B CA 1
ATOM 3386 C C . ILE B 1 31 ? -5.707 -23.609 0.914 1 98.94 31 ILE B C 1
ATOM 3388 O O . ILE B 1 31 ? -4.988 -24.422 1.504 1 98.94 31 ILE B O 1
ATOM 3392 N N . LEU B 1 32 ? -6.488 -22.75 1.486 1 98.94 32 LEU B N 1
ATOM 3393 C CA . LEU B 1 32 ? -6.559 -22.719 2.943 1 98.94 32 LEU B CA 1
ATOM 3394 C C . LEU B 1 32 ? -7.074 -24.047 3.498 1 98.94 32 LEU B C 1
ATOM 3396 O O . LEU B 1 32 ? -6.535 -24.562 4.477 1 98.94 32 LEU B O 1
ATOM 3400 N N . THR B 1 33 ? -8.078 -24.562 2.85 1 98.88 33 THR B N 1
ATOM 3401 C CA . THR B 1 33 ? -8.625 -25.844 3.268 1 98.88 33 THR B CA 1
ATOM 3402 C C . THR B 1 33 ? -7.555 -26.938 3.201 1 98.88 33 THR B C 1
ATOM 3404 O O . THR B 1 33 ? -7.414 -27.734 4.133 1 98.88 33 THR B O 1
ATOM 3407 N N . ILE B 1 34 ? -6.82 -26.969 2.182 1 98.88 34 ILE B N 1
ATOM 3408 C CA . ILE B 1 34 ? -5.758 -27.938 2.008 1 98.88 34 ILE B CA 1
ATOM 3409 C C . ILE B 1 34 ? -4.707 -27.766 3.102 1 98.88 34 ILE B C 1
ATOM 3411 O O . ILE B 1 34 ? -4.262 -28.734 3.711 1 98.88 34 ILE B O 1
ATOM 3415 N N . ALA B 1 35 ? -4.32 -26.531 3.357 1 98.94 35 ALA B N 1
ATOM 3416 C CA . ALA B 1 35 ? -3.312 -26.234 4.371 1 98.94 35 ALA B CA 1
ATOM 3417 C C . ALA B 1 35 ? -3.732 -26.766 5.738 1 98.94 35 ALA B C 1
ATOM 3419 O O . ALA B 1 35 ? -2.926 -27.359 6.453 1 98.94 35 ALA B O 1
ATOM 3420 N N . LEU B 1 36 ? -4.945 -26.531 6.059 1 98.81 36 LEU B N 1
ATOM 3421 C CA . LEU B 1 36 ? -5.461 -26.953 7.355 1 98.81 36 LEU B CA 1
ATOM 3422 C C . LEU B 1 36 ? -5.578 -28.469 7.426 1 98.81 36 LEU B C 1
ATOM 3424 O O . LEU B 1 36 ? -5.211 -29.078 8.438 1 98.81 36 LEU B O 1
ATOM 3428 N N . ALA B 1 37 ? -6.043 -29.094 6.34 1 98.75 37 ALA B N 1
ATOM 3429 C CA . ALA B 1 37 ? -6.191 -30.547 6.289 1 98.75 37 ALA B CA 1
ATOM 3430 C C . ALA B 1 37 ? -4.836 -31.234 6.402 1 98.75 37 ALA B C 1
ATOM 3432 O O . ALA B 1 37 ? -4.719 -32.281 7.051 1 98.75 37 ALA B O 1
ATOM 3433 N N . GLU B 1 38 ? -3.881 -30.641 5.832 1 98.62 38 GLU B N 1
ATOM 3434 C CA . GLU B 1 38 ? -2.543 -31.234 5.816 1 98.62 38 GLU B CA 1
ATOM 3435 C C . GLU B 1 38 ? -1.756 -30.844 7.062 1 98.62 38 GLU B C 1
ATOM 3437 O O . GLU B 1 38 ? -0.646 -31.328 7.281 1 98.62 38 GLU B O 1
ATOM 3442 N N . LYS B 1 39 ? -2.336 -29.938 7.832 1 98.56 39 LYS B N 1
ATOM 3443 C CA . LYS B 1 39 ? -1.696 -29.438 9.047 1 98.56 39 LYS B CA 1
ATOM 3444 C C . LYS B 1 39 ? -0.289 -28.922 8.75 1 98.56 39 LYS B C 1
ATOM 3446 O O . LYS B 1 39 ? 0.673 -29.328 9.414 1 98.56 39 LYS B O 1
ATOM 3451 N N . VAL B 1 40 ? -0.171 -28.109 7.812 1 98.81 40 VAL B N 1
ATOM 3452 C CA . VAL B 1 40 ? 1.143 -27.609 7.43 1 98.81 40 VAL B CA 1
ATOM 3453 C C . VAL B 1 40 ? 1.686 -26.703 8.531 1 98.81 40 VAL B C 1
ATOM 3455 O O . VAL B 1 40 ? 0.92 -26.156 9.328 1 98.81 40 VAL B O 1
ATOM 3458 N N . ASP B 1 41 ? 3.014 -26.562 8.531 1 98.62 41 ASP B N 1
ATOM 3459 C CA . ASP B 1 41 ? 3.693 -25.703 9.5 1 98.62 41 ASP B CA 1
ATOM 3460 C C . ASP B 1 41 ? 3.812 -24.266 8.992 1 98.62 41 ASP B C 1
ATOM 3462 O O . ASP B 1 41 ? 4.188 -23.375 9.742 1 98.62 41 ASP B O 1
ATOM 3466 N N . GLY B 1 42 ? 3.473 -24.016 7.707 1 98.75 42 GLY B N 1
ATOM 3467 C CA . GLY B 1 42 ? 3.516 -22.688 7.094 1 98.75 42 GLY B CA 1
ATOM 3468 C C . GLY B 1 42 ? 3.178 -22.719 5.613 1 98.75 42 GLY B C 1
ATOM 3469 O O . GLY B 1 42 ? 3.131 -23.781 4.996 1 98.75 42 GLY B O 1
ATOM 3470 N N . ILE B 1 43 ? 2.953 -21.562 5.082 1 98.94 43 ILE B N 1
ATOM 3471 C CA . ILE B 1 43 ? 2.613 -21.406 3.674 1 98.94 43 ILE B CA 1
ATOM 3472 C C . ILE B 1 43 ? 3.668 -20.547 2.979 1 98.94 43 ILE B C 1
ATOM 3474 O O . ILE B 1 43 ? 4.02 -19.469 3.465 1 98.94 43 ILE B O 1
ATOM 3478 N N . VAL B 1 44 ? 4.16 -21.062 1.885 1 98.94 44 VAL B N 1
ATOM 3479 C CA . VAL B 1 44 ? 5.105 -20.344 1.032 1 98.94 44 VAL B CA 1
ATOM 3480 C C . VAL B 1 44 ? 4.367 -19.719 -0.147 1 98.94 44 VAL B C 1
ATOM 3482 O O . VAL B 1 44 ? 3.631 -20.406 -0.864 1 98.94 44 VAL B O 1
ATOM 3485 N N . ILE B 1 45 ? 4.531 -18.438 -0.33 1 98.94 45 ILE B N 1
ATOM 3486 C CA . ILE B 1 45 ? 4.059 -17.734 -1.519 1 98.94 45 ILE B CA 1
ATOM 3487 C C . ILE B 1 45 ? 5.25 -17.234 -2.33 1 98.94 45 ILE B C 1
ATOM 3489 O O . ILE B 1 45 ? 5.852 -16.203 -1.994 1 98.94 45 ILE B O 1
ATOM 3493 N N . ALA B 1 46 ? 5.52 -17.891 -3.418 1 98.88 46 ALA B N 1
ATOM 3494 C CA . ALA B 1 46 ? 6.785 -17.688 -4.117 1 98.88 46 ALA B CA 1
ATOM 3495 C C . ALA B 1 46 ? 6.648 -16.656 -5.223 1 98.88 46 ALA B C 1
ATOM 3497 O O . ALA B 1 46 ? 7.035 -16.891 -6.367 1 98.88 46 ALA B O 1
ATOM 3498 N N . GLY B 1 47 ? 6.082 -15.508 -4.875 1 98.62 47 GLY B N 1
ATOM 3499 C CA . GLY B 1 47 ? 6.156 -14.328 -5.723 1 98.62 47 GLY B CA 1
ATOM 3500 C C . GLY B 1 47 ? 4.926 -14.141 -6.586 1 98.62 47 GLY B C 1
ATOM 3501 O O . GLY B 1 47 ? 4.07 -15.023 -6.664 1 98.62 47 GLY B O 1
ATOM 3502 N N . ASP B 1 48 ? 4.867 -12.898 -7.18 1 98.38 48 ASP B N 1
ATOM 3503 C CA . ASP B 1 48 ? 3.742 -12.445 -7.992 1 98.38 48 ASP B CA 1
ATOM 3504 C C . ASP B 1 48 ? 2.426 -12.578 -7.23 1 98.38 48 ASP B C 1
ATOM 3506 O O . ASP B 1 48 ? 1.483 -13.203 -7.715 1 98.38 48 ASP B O 1
ATOM 3510 N N . ILE B 1 49 ? 2.457 -11.953 -6.125 1 98.88 49 ILE B N 1
ATOM 3511 C CA . ILE B 1 49 ? 1.288 -11.922 -5.25 1 98.88 49 ILE B CA 1
ATOM 3512 C C . ILE B 1 49 ? 0.184 -11.086 -5.895 1 98.88 49 ILE B C 1
ATOM 3514 O O . ILE B 1 49 ? -0.955 -11.539 -6.02 1 98.88 49 ILE B O 1
ATOM 3518 N N . TYR B 1 50 ? 0.576 -9.906 -6.312 1 98.69 50 TYR B N 1
ATOM 3519 C CA . TYR B 1 50 ? -0.32 -9.055 -7.086 1 98.69 50 TYR B CA 1
ATOM 3520 C C . TYR B 1 50 ? -0.056 -9.203 -8.578 1 98.69 50 TYR B C 1
ATOM 3522 O O . TYR B 1 50 ? 1.005 -9.68 -8.984 1 98.69 50 TYR B O 1
ATOM 3530 N N . ASP B 1 51 ? -1.051 -8.719 -9.32 1 97.81 51 ASP B N 1
ATOM 3531 C CA . ASP B 1 51 ? -0.888 -8.734 -10.773 1 97.81 51 ASP B CA 1
ATOM 3532 C C . ASP B 1 51 ? -0.096 -7.523 -11.25 1 97.81 51 ASP B C 1
ATOM 3534 O O . ASP B 1 51 ? 0.534 -7.562 -12.312 1 97.81 51 ASP B O 1
ATOM 3538 N N . ARG B 1 52 ? -0.193 -6.492 -10.453 1 96.38 52 ARG B N 1
ATOM 3539 C CA . ARG B 1 52 ? 0.444 -5.238 -10.844 1 96.38 52 ARG B CA 1
ATOM 3540 C C . ARG B 1 52 ? 1.197 -4.617 -9.672 1 96.38 52 ARG B C 1
ATOM 3542 O O . ARG B 1 52 ? 0.852 -4.848 -8.516 1 96.38 52 ARG B O 1
ATOM 3549 N N . ALA B 1 53 ? 2.131 -3.77 -10.102 1 96.25 53 ALA B N 1
ATOM 3550 C CA . ALA B 1 53 ? 2.945 -3.1 -9.094 1 96.25 53 ALA B CA 1
ATOM 3551 C C . ALA B 1 53 ? 2.09 -2.191 -8.211 1 96.25 53 ALA B C 1
ATOM 3553 O O . ALA B 1 53 ? 2.34 -2.064 -7.012 1 96.25 53 ALA B O 1
ATOM 3554 N N . VAL B 1 54 ? 1.168 -1.516 -8.82 1 96.75 54 VAL B N 1
ATOM 3555 C CA . VAL B 1 54 ? 0.151 -0.767 -8.086 1 96.75 54 VAL B CA 1
ATOM 3556 C C . VAL B 1 54 ? -1.196 -1.476 -8.203 1 96.75 54 VAL B C 1
ATOM 3558 O O . VAL B 1 54 ? -1.936 -1.262 -9.172 1 96.75 54 VAL B O 1
ATOM 3561 N N . PRO B 1 55 ? -1.508 -2.242 -7.23 1 97.25 55 PRO B N 1
ATOM 3562 C CA . PRO B 1 55 ? -2.752 -3.01 -7.32 1 97.25 55 PRO B CA 1
ATOM 3563 C C . PRO B 1 55 ? -3.996 -2.139 -7.152 1 97.25 55 PRO B C 1
ATOM 3565 O O . PRO B 1 55 ? -3.916 -1.046 -6.586 1 97.25 55 PRO B O 1
ATOM 3568 N N . SER B 1 56 ? -5.09 -2.602 -7.66 1 96.25 56 SER B N 1
ATOM 3569 C CA . SER B 1 56 ? -6.367 -1.947 -7.406 1 96.25 56 SER B CA 1
ATOM 3570 C C . SER B 1 56 ? -6.75 -2.029 -5.934 1 96.25 56 SER B C 1
ATOM 3572 O O . SER B 1 56 ? -6.23 -2.871 -5.199 1 96.25 56 SER B O 1
ATOM 3574 N N . THR B 1 57 ? -7.648 -1.212 -5.531 1 96.44 57 THR B N 1
ATOM 3575 C CA . THR B 1 57 ? -8.094 -1.197 -4.141 1 96.44 57 THR B CA 1
ATOM 3576 C C . THR B 1 57 ? -8.773 -2.514 -3.773 1 96.44 57 THR B C 1
ATOM 3578 O O . THR B 1 57 ? -8.586 -3.025 -2.668 1 96.44 57 THR B O 1
ATOM 3581 N N . ASP B 1 58 ? -9.523 -3.014 -4.715 1 97.44 58 ASP B N 1
ATOM 3582 C CA . ASP B 1 58 ? -10.188 -4.289 -4.461 1 97.44 58 ASP B CA 1
ATOM 3583 C C . ASP B 1 58 ? -9.164 -5.41 -4.27 1 97.44 58 ASP B C 1
ATOM 3585 O O . ASP B 1 58 ? -9.344 -6.277 -3.414 1 97.44 58 ASP B O 1
ATOM 3589 N N . ALA B 1 59 ? -8.164 -5.391 -5.059 1 98.44 59 ALA B N 1
ATOM 3590 C CA . ALA B 1 59 ? -7.102 -6.383 -4.922 1 98.44 59 ALA B CA 1
ATOM 3591 C C . ALA B 1 59 ? -6.422 -6.273 -3.559 1 98.44 59 ALA B C 1
ATOM 3593 O O . ALA B 1 59 ? -6.172 -7.285 -2.9 1 98.44 59 ALA B O 1
ATOM 3594 N N . VAL B 1 60 ? -6.191 -5.062 -3.146 1 98.31 60 VAL B N 1
ATOM 3595 C CA . VAL B 1 60 ? -5.539 -4.816 -1.862 1 98.31 60 VAL B CA 1
ATOM 3596 C C . VAL B 1 60 ? -6.414 -5.355 -0.73 1 98.31 60 VAL B C 1
ATOM 3598 O O . VAL B 1 60 ? -5.93 -6.074 0.147 1 98.31 60 VAL B O 1
ATOM 3601 N N . THR B 1 61 ? -7.648 -5.055 -0.775 1 98.19 61 THR B N 1
ATOM 3602 C CA . THR B 1 61 ? -8.586 -5.484 0.255 1 98.19 61 THR B CA 1
ATOM 3603 C C . THR B 1 61 ? -8.703 -7.008 0.28 1 98.19 61 THR B C 1
ATOM 3605 O O . THR B 1 61 ? -8.664 -7.621 1.349 1 98.19 61 THR B O 1
ATOM 3608 N N . SER B 1 62 ? -8.789 -7.59 -0.887 1 98.62 62 SER B N 1
ATOM 3609 C CA . SER B 1 62 ? -8.93 -9.039 -0.983 1 98.62 62 SER B CA 1
ATOM 3610 C C . SER B 1 62 ? -7.695 -9.75 -0.439 1 98.62 62 SER B C 1
ATOM 3612 O O . SER B 1 62 ? -7.812 -10.703 0.334 1 98.62 62 SER B O 1
ATOM 3614 N N . LEU B 1 63 ? -6.559 -9.297 -0.844 1 98.81 63 LEU B N 1
ATOM 3615 C CA . LEU B 1 63 ? -5.336 -9.922 -0.353 1 98.81 63 LEU B CA 1
ATOM 3616 C C . LEU B 1 63 ? -5.242 -9.812 1.165 1 98.81 63 LEU B C 1
ATOM 3618 O O . LEU B 1 63 ? -4.871 -10.781 1.84 1 98.81 63 LEU B O 1
ATOM 3622 N N . ASP B 1 64 ? -5.508 -8.648 1.635 1 98.62 64 ASP B N 1
ATOM 3623 C CA . ASP B 1 64 ? -5.453 -8.43 3.076 1 98.62 64 ASP B CA 1
ATOM 3624 C C . ASP B 1 64 ? -6.301 -9.453 3.824 1 98.62 64 ASP B C 1
ATOM 3626 O O . ASP B 1 64 ? -5.844 -10.047 4.805 1 98.62 64 ASP B O 1
ATOM 3630 N N . HIS B 1 65 ? -7.465 -9.672 3.35 1 98.56 65 HIS B N 1
ATOM 3631 C CA . HIS B 1 65 ? -8.367 -10.633 3.973 1 98.56 65 HIS B CA 1
ATOM 3632 C C . HIS B 1 65 ? -7.812 -12.047 3.883 1 98.56 65 HIS B C 1
ATOM 3634 O O . HIS B 1 65 ? -7.902 -12.812 4.844 1 98.56 65 HIS B O 1
ATOM 3640 N N . MET B 1 66 ? -7.277 -12.391 2.762 1 98.88 66 MET B N 1
ATOM 3641 C CA . MET B 1 66 ? -6.691 -13.719 2.57 1 98.88 66 MET B CA 1
ATOM 3642 C C . MET B 1 66 ? -5.547 -13.953 3.549 1 98.88 66 MET B C 1
ATOM 3644 O O . MET B 1 66 ? -5.48 -15 4.199 1 98.88 66 MET B O 1
ATOM 3648 N N . LEU B 1 67 ? -4.727 -12.977 3.66 1 98.88 67 LEU B N 1
ATOM 364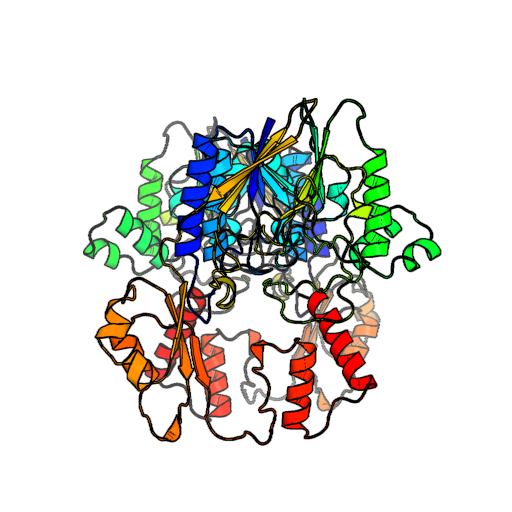9 C CA . LEU B 1 67 ? -3.557 -13.094 4.523 1 98.88 67 LEU B CA 1
ATOM 3650 C C . LEU B 1 67 ? -3.967 -13.141 5.992 1 98.88 67 LEU B C 1
ATOM 3652 O O . LEU B 1 67 ? -3.369 -13.867 6.785 1 98.88 67 LEU B O 1
ATOM 3656 N N . GLN B 1 68 ? -4.965 -12.383 6.371 1 98.75 68 GLN B N 1
ATOM 3657 C CA . GLN B 1 68 ? -5.492 -12.438 7.73 1 98.75 68 GLN B CA 1
ATOM 3658 C C . GLN B 1 68 ? -6.027 -13.828 8.062 1 98.75 68 GLN B C 1
ATOM 3660 O O . GLN B 1 68 ? -5.781 -14.352 9.148 1 98.75 68 GLN B O 1
ATOM 3665 N N . ALA B 1 69 ? -6.734 -14.352 7.105 1 98.88 69 ALA B N 1
ATOM 3666 C CA . ALA B 1 69 ? -7.285 -15.688 7.305 1 98.88 69 ALA B CA 1
ATOM 3667 C C . ALA B 1 69 ? -6.176 -16.703 7.57 1 98.88 69 ALA B C 1
ATOM 3669 O O . ALA B 1 69 ? -6.277 -17.516 8.492 1 98.88 69 ALA B O 1
ATOM 3670 N N . ILE B 1 70 ? -5.141 -16.578 6.863 1 98.88 70 ILE B N 1
ATOM 3671 C CA . ILE B 1 70 ? -4.031 -17.516 7 1 98.88 70 ILE B CA 1
ATOM 3672 C C . ILE B 1 70 ? -3.324 -17.281 8.336 1 98.88 70 ILE B C 1
ATOM 3674 O O . ILE B 1 70 ? -3.184 -18.219 9.141 1 98.88 70 ILE B O 1
ATOM 3678 N N . ASN B 1 71 ? -2.922 -16.109 8.578 1 98.88 71 ASN B N 1
ATOM 3679 C CA . ASN B 1 71 ? -1.915 -15.812 9.594 1 98.88 71 ASN B CA 1
ATOM 3680 C C . ASN B 1 71 ? -2.557 -15.438 10.93 1 98.88 71 ASN B C 1
ATOM 3682 O O . ASN B 1 71 ? -2.119 -15.906 11.977 1 98.88 71 ASN B O 1
ATOM 3686 N N . ILE B 1 72 ? -3.543 -14.625 10.883 1 98.38 72 ILE B N 1
ATOM 3687 C CA . ILE B 1 72 ? -4.141 -14.141 12.125 1 98.38 72 ILE B CA 1
ATOM 3688 C C . ILE B 1 72 ? -5.191 -15.133 12.617 1 98.38 72 ILE B C 1
ATOM 3690 O O . ILE B 1 72 ? -5.145 -15.586 13.758 1 98.38 72 ILE B O 1
ATOM 3694 N N . GLU B 1 73 ? -6.051 -15.547 11.758 1 98.56 73 GLU B N 1
ATOM 3695 C CA . GLU B 1 73 ? -7.16 -16.391 12.172 1 98.56 73 GLU B CA 1
ATOM 3696 C C . GLU B 1 73 ? -6.699 -17.828 12.422 1 98.56 73 GLU B C 1
ATOM 3698 O O . GLU B 1 73 ? -7.113 -18.453 13.398 1 98.56 73 GLU B O 1
ATOM 3703 N N . HIS B 1 74 ? -5.801 -18.344 11.547 1 98.75 74 HIS B N 1
ATOM 3704 C CA . HIS B 1 74 ? -5.43 -19.75 11.664 1 98.75 74 HIS B CA 1
ATOM 3705 C C . HIS B 1 74 ? -3.99 -19.906 12.148 1 98.75 74 HIS B C 1
ATOM 3707 O O . HIS B 1 74 ? -3.475 -21.016 12.242 1 98.75 74 HIS B O 1
ATOM 3713 N N . HIS B 1 75 ? -3.371 -18.875 12.375 1 98.31 75 HIS B N 1
ATOM 3714 C CA . HIS B 1 75 ? -2.057 -18.828 13.008 1 98.31 75 HIS B CA 1
ATOM 3715 C C . HIS B 1 75 ? -1.029 -19.609 12.195 1 98.31 75 HIS B C 1
ATOM 3717 O O . HIS B 1 75 ? -0.155 -20.266 12.766 1 98.31 75 HIS B O 1
ATOM 3723 N N . LEU B 1 76 ? -1.184 -19.625 10.906 1 98.69 76 LEU B N 1
ATOM 3724 C CA . LEU B 1 76 ? -0.196 -20.25 10.039 1 98.69 76 LEU B CA 1
ATOM 3725 C C . LEU B 1 76 ? 0.884 -19.266 9.625 1 98.69 76 LEU B C 1
ATOM 3727 O O . LEU B 1 76 ? 0.58 -18.188 9.094 1 98.69 76 LEU B O 1
ATOM 3731 N N . PRO B 1 77 ? 2.152 -19.609 9.891 1 98.75 77 PRO B N 1
ATOM 3732 C CA . PRO B 1 77 ? 3.23 -18.75 9.383 1 98.75 77 PRO B CA 1
ATOM 3733 C C . PRO B 1 77 ? 3.209 -18.609 7.859 1 98.75 77 PRO B C 1
ATOM 3735 O O . PRO B 1 77 ? 2.787 -19.547 7.16 1 98.75 77 PRO B O 1
ATOM 3738 N N . ILE B 1 78 ? 3.648 -17.484 7.418 1 98.94 78 ILE B N 1
ATOM 3739 C CA . ILE B 1 78 ? 3.732 -17.219 5.984 1 98.94 78 ILE B CA 1
ATOM 3740 C C . ILE B 1 78 ? 5.172 -16.859 5.609 1 98.94 78 ILE B C 1
ATOM 3742 O O . ILE B 1 78 ? 5.836 -16.109 6.32 1 98.94 78 ILE B O 1
ATOM 3746 N N . TYR B 1 79 ? 5.695 -17.438 4.535 1 98.94 79 TYR B N 1
ATOM 3747 C CA . TYR B 1 79 ? 6.973 -17.109 3.902 1 98.94 79 TYR B CA 1
ATOM 3748 C C . TYR B 1 79 ? 6.766 -16.641 2.467 1 98.94 79 TYR B C 1
ATOM 3750 O O . TYR B 1 79 ? 6.617 -17.453 1.554 1 98.94 79 TYR B O 1
ATOM 3758 N N . ALA B 1 80 ? 6.801 -15.32 2.301 1 98.94 80 ALA B N 1
ATOM 3759 C CA . ALA B 1 80 ? 6.441 -14.773 0.994 1 98.94 80 ALA B CA 1
ATOM 3760 C C . ALA B 1 80 ? 7.586 -13.945 0.416 1 98.94 80 ALA B C 1
ATOM 3762 O O . ALA B 1 80 ? 8.367 -13.352 1.161 1 98.94 80 ALA B O 1
ATOM 3763 N N . ILE B 1 81 ? 7.68 -13.914 -0.87 1 98.94 81 ILE B N 1
ATOM 3764 C CA . ILE B 1 81 ? 8.617 -13.023 -1.554 1 98.94 81 ILE B CA 1
ATOM 3765 C C . ILE B 1 81 ? 7.891 -12.273 -2.664 1 98.94 81 ILE B C 1
ATOM 3767 O O . ILE B 1 81 ? 6.797 -12.664 -3.08 1 98.94 81 ILE B O 1
ATOM 3771 N N . ALA B 1 82 ? 8.516 -11.164 -3.123 1 98.81 82 ALA B N 1
ATOM 3772 C CA . ALA B 1 82 ? 7.996 -10.445 -4.281 1 98.81 82 ALA B CA 1
ATOM 3773 C C . ALA B 1 82 ? 8.438 -11.102 -5.586 1 98.81 82 ALA B C 1
ATOM 3775 O O . ALA B 1 82 ? 9.57 -11.57 -5.699 1 98.81 82 ALA B O 1
ATOM 3776 N N . GLY B 1 83 ? 7.5 -11.156 -6.512 1 98.31 83 GLY B N 1
ATOM 3777 C CA . GLY B 1 83 ? 7.836 -11.5 -7.883 1 98.31 83 GLY B CA 1
ATOM 3778 C C . GLY B 1 83 ? 8 -10.289 -8.781 1 98.31 83 GLY B C 1
ATOM 3779 O O . GLY B 1 83 ? 8.109 -9.156 -8.289 1 98.31 83 GLY B O 1
ATOM 3780 N N . ASN B 1 84 ? 8.102 -10.484 -10.07 1 96.31 84 ASN B N 1
ATOM 3781 C CA . ASN B 1 84 ? 8.422 -9.398 -10.992 1 96.31 84 ASN B CA 1
ATOM 3782 C C . ASN B 1 84 ? 7.219 -8.484 -11.219 1 96.31 84 ASN B C 1
ATOM 3784 O O . ASN B 1 84 ? 7.375 -7.348 -11.656 1 96.31 84 ASN B O 1
ATOM 3788 N N . HIS B 1 85 ? 5.977 -8.938 -10.961 1 96.69 85 HIS B N 1
ATOM 3789 C CA . HIS B 1 85 ? 4.781 -8.109 -11.117 1 96.69 85 HIS B CA 1
ATOM 3790 C C . HIS B 1 85 ? 4.559 -7.23 -9.891 1 96.69 85 HIS B C 1
ATOM 3792 O O . HIS B 1 85 ? 3.898 -6.191 -9.977 1 96.69 85 HIS B O 1
ATOM 3798 N N . ASP B 1 86 ? 5.105 -7.66 -8.844 1 97.81 86 ASP B N 1
ATOM 3799 C CA . ASP B 1 86 ? 4.863 -6.977 -7.578 1 97.81 86 ASP B CA 1
ATOM 3800 C C . ASP B 1 86 ? 5.648 -5.668 -7.504 1 97.81 86 ASP B C 1
ATOM 3802 O O . ASP B 1 86 ? 6.773 -5.582 -8 1 97.81 86 ASP B O 1
ATOM 3806 N N . GLY B 1 87 ? 4.992 -4.641 -6.914 1 96.94 87 GLY B N 1
ATOM 3807 C CA . GLY B 1 87 ? 5.773 -3.482 -6.508 1 96.94 87 GLY B CA 1
ATOM 3808 C C . GLY B 1 87 ? 6.605 -3.73 -5.262 1 96.94 87 GLY B C 1
ATOM 3809 O O . GLY B 1 87 ? 6.09 -3.662 -4.145 1 96.94 87 GLY B O 1
ATOM 3810 N N . ALA B 1 88 ? 7.848 -3.895 -5.488 1 97.44 88 ALA B N 1
ATOM 3811 C CA . ALA B 1 88 ? 8.727 -4.359 -4.418 1 97.44 88 ALA B CA 1
ATOM 3812 C C . ALA B 1 88 ? 8.672 -3.424 -3.217 1 97.44 88 ALA B C 1
ATOM 3814 O O . ALA B 1 88 ? 8.43 -3.863 -2.09 1 97.44 88 ALA B O 1
ATOM 3815 N N . LYS B 1 89 ? 8.828 -2.154 -3.418 1 96.38 89 LYS B N 1
ATOM 3816 C CA . LYS B 1 89 ? 8.867 -1.19 -2.324 1 96.38 89 LYS B CA 1
ATOM 3817 C C . LYS B 1 89 ? 7.492 -1.044 -1.676 1 96.38 89 LYS B C 1
ATOM 3819 O O . LYS B 1 89 ? 7.383 -0.928 -0.453 1 96.38 89 LYS B O 1
ATOM 3824 N N . ARG B 1 90 ? 6.48 -1.043 -2.447 1 96.94 90 ARG B N 1
ATOM 3825 C CA . ARG B 1 90 ? 5.121 -0.948 -1.924 1 96.94 90 ARG B CA 1
ATOM 3826 C C . ARG B 1 90 ? 4.773 -2.17 -1.079 1 96.94 90 ARG B C 1
ATOM 3828 O O . ARG B 1 90 ? 4.203 -2.037 0.005 1 96.94 90 ARG B O 1
ATOM 3835 N N . LEU B 1 91 ? 5.133 -3.293 -1.626 1 97.94 91 LEU B N 1
ATOM 3836 C CA . LEU B 1 91 ? 4.84 -4.547 -0.94 1 97.94 91 LEU B CA 1
ATOM 3837 C C . LEU B 1 91 ? 5.668 -4.676 0.333 1 97.94 91 LEU B C 1
ATOM 3839 O O . LEU B 1 91 ? 5.32 -5.453 1.228 1 97.94 91 LEU B O 1
ATOM 3843 N N . ASN B 1 92 ? 6.754 -3.93 0.407 1 98.06 92 ASN B N 1
ATOM 3844 C CA . ASN B 1 92 ? 7.656 -3.979 1.552 1 98.06 92 ASN B CA 1
ATOM 3845 C C . ASN B 1 92 ? 7.059 -3.273 2.768 1 98.06 92 ASN B C 1
ATOM 3847 O O . ASN B 1 92 ? 7.484 -3.51 3.898 1 98.06 92 ASN B O 1
ATOM 3851 N N . TYR B 1 93 ? 6.078 -2.443 2.592 1 97.38 93 TYR B N 1
ATOM 3852 C CA . TYR B 1 93 ? 5.477 -1.672 3.672 1 97.38 93 TYR B CA 1
ATOM 3853 C C . TYR B 1 93 ? 4.941 -2.59 4.766 1 97.38 93 TYR B C 1
ATOM 3855 O O . TYR B 1 93 ? 4.234 -3.559 4.477 1 97.38 93 TYR B O 1
ATOM 3863 N N . GLY B 1 94 ? 5.266 -2.285 5.988 1 97.81 94 GLY B N 1
ATOM 3864 C CA . GLY B 1 94 ? 4.723 -2.986 7.141 1 97.81 94 GLY B CA 1
ATOM 3865 C C . GLY B 1 94 ? 5.414 -4.309 7.414 1 97.81 94 GLY B C 1
ATOM 3866 O O . GLY B 1 94 ? 5.047 -5.023 8.352 1 97.81 94 GLY B O 1
ATOM 3867 N N . ARG B 1 95 ? 6.441 -4.598 6.652 1 97.88 95 ARG B N 1
ATOM 3868 C CA . ARG B 1 95 ? 7.141 -5.875 6.75 1 97.88 95 ARG B CA 1
ATOM 3869 C C . ARG B 1 95 ? 7.578 -6.152 8.188 1 97.88 95 ARG B C 1
ATOM 3871 O O . ARG B 1 95 ? 7.426 -7.27 8.68 1 97.88 95 ARG B O 1
ATOM 3878 N N . GLU B 1 96 ? 8.086 -5.152 8.859 1 97.44 96 GLU B N 1
ATOM 3879 C CA . GLU B 1 96 ? 8.609 -5.332 10.203 1 97.44 96 GLU B CA 1
ATOM 3880 C C . GLU B 1 96 ? 7.504 -5.699 11.188 1 97.44 96 GLU B C 1
ATOM 3882 O O . GLU B 1 96 ? 7.711 -6.52 12.086 1 97.44 96 GLU B O 1
ATOM 3887 N N . TRP B 1 97 ? 6.328 -5.098 11.016 1 98.31 97 TRP B N 1
ATOM 3888 C CA . TRP B 1 97 ? 5.199 -5.406 11.891 1 98.31 97 TRP B CA 1
ATOM 3889 C C . TRP B 1 97 ? 4.668 -6.809 11.625 1 98.31 97 TRP B C 1
ATOM 3891 O O . TRP B 1 97 ? 4.293 -7.527 12.555 1 98.31 97 TRP B O 1
ATOM 3901 N N . LEU B 1 98 ? 4.625 -7.211 10.336 1 98.5 98 LEU B N 1
ATOM 3902 C CA . LEU B 1 98 ? 4.125 -8.523 9.945 1 98.5 98 LEU B CA 1
ATOM 3903 C C . LEU B 1 98 ? 4.941 -9.633 10.594 1 98.5 98 LEU B C 1
ATOM 3905 O O . LEU B 1 98 ? 4.391 -10.656 11.008 1 98.5 98 LEU B O 1
ATOM 3909 N N . ALA B 1 99 ? 6.164 -9.406 10.742 1 97.38 99 ALA B N 1
ATOM 3910 C CA . ALA B 1 99 ? 7.102 -10.414 11.234 1 97.38 99 ALA B CA 1
ATOM 3911 C C . ALA B 1 99 ? 6.801 -10.781 12.688 1 97.38 99 ALA B C 1
ATOM 3913 O O . ALA B 1 99 ? 7.113 -11.883 13.133 1 97.38 99 ALA B O 1
ATOM 3914 N N . TYR B 1 100 ? 6.152 -9.906 13.406 1 95.94 100 TYR B N 1
ATOM 3915 C CA . TYR B 1 100 ? 5.82 -10.164 14.797 1 95.94 100 TYR B CA 1
ATOM 3916 C C . TYR B 1 100 ? 4.844 -11.336 14.914 1 95.94 100 TYR B C 1
ATOM 3918 O O . TYR B 1 100 ? 4.773 -11.984 15.961 1 95.94 100 TYR B O 1
ATOM 3926 N N . ASN B 1 101 ? 4.168 -11.594 13.828 1 97.38 101 ASN B N 1
ATOM 3927 C CA . ASN B 1 101 ? 3.205 -12.688 13.836 1 97.38 101 ASN B CA 1
ATOM 3928 C C . ASN B 1 101 ? 3.629 -13.805 12.891 1 97.38 101 ASN B C 1
ATOM 3930 O O . ASN B 1 101 ? 2.781 -14.5 12.32 1 97.38 101 ASN B O 1
ATOM 3934 N N . ASN B 1 102 ? 4.914 -13.93 12.656 1 97.88 102 ASN B N 1
ATOM 3935 C CA . ASN B 1 102 ? 5.508 -14.961 11.82 1 97.88 102 ASN B CA 1
ATOM 3936 C C . ASN B 1 102 ? 5.023 -14.867 10.375 1 97.88 102 ASN B C 1
ATOM 3938 O O . ASN B 1 102 ? 4.797 -15.891 9.719 1 97.88 102 ASN B O 1
ATOM 3942 N N . PHE B 1 103 ? 4.668 -13.758 10.008 1 98.75 103 PHE B N 1
ATOM 3943 C CA . PHE B 1 103 ? 4.473 -13.438 8.594 1 98.75 103 PHE B CA 1
ATOM 3944 C C . PHE B 1 103 ? 5.711 -12.758 8.023 1 98.75 103 PHE B C 1
ATOM 3946 O O . PHE B 1 103 ? 5.918 -11.555 8.219 1 98.75 103 PHE B O 1
ATOM 3953 N N . HIS B 1 104 ? 6.484 -13.547 7.262 1 98.81 104 HIS B N 1
ATOM 3954 C CA . HIS B 1 104 ? 7.75 -13.07 6.707 1 98.81 104 HIS B CA 1
ATOM 3955 C C . HIS B 1 104 ? 7.617 -12.773 5.219 1 98.81 104 HIS B C 1
ATOM 3957 O O . HIS B 1 104 ? 7.18 -13.625 4.445 1 98.81 104 HIS B O 1
ATOM 3963 N N . ILE B 1 105 ? 8.047 -11.562 4.828 1 98.88 105 ILE B N 1
ATOM 3964 C CA . ILE B 1 105 ? 8 -11.211 3.414 1 98.88 105 ILE B CA 1
ATOM 3965 C C . ILE B 1 105 ? 9.281 -10.469 3.025 1 98.88 105 ILE B C 1
ATOM 3967 O O . ILE B 1 105 ? 9.695 -9.523 3.701 1 98.88 105 ILE B O 1
ATOM 3971 N N . ASN B 1 106 ? 9.984 -10.977 2.049 1 98.88 106 ASN B N 1
ATOM 3972 C CA . ASN B 1 106 ? 11.117 -10.273 1.447 1 98.88 106 ASN B CA 1
ATOM 3973 C C . ASN B 1 106 ? 10.758 -9.703 0.077 1 98.88 106 ASN B C 1
ATOM 3975 O O . ASN B 1 106 ? 10.219 -10.414 -0.773 1 98.88 106 ASN B O 1
ATOM 3979 N N . THR B 1 107 ? 11.055 -8.453 -0.11 1 98.81 107 THR B N 1
ATOM 3980 C CA . THR B 1 107 ? 10.734 -7.844 -1.395 1 98.81 107 THR B CA 1
ATOM 3981 C C . THR B 1 107 ? 11.969 -7.191 -2.008 1 98.81 107 THR B C 1
ATOM 3983 O O . THR B 1 107 ? 11.984 -6.867 -3.197 1 98.81 107 THR B O 1
ATOM 3986 N N . LEU B 1 108 ? 13.031 -7 -1.229 1 98.38 108 LEU B N 1
ATOM 3987 C CA . LEU B 1 108 ? 14.281 -6.391 -1.674 1 98.38 108 LEU B CA 1
ATOM 3988 C C . LEU B 1 108 ? 15.438 -7.383 -1.561 1 98.38 108 LEU B C 1
ATOM 3990 O O . LEU B 1 108 ? 15.469 -8.203 -0.642 1 98.38 108 LEU B O 1
ATOM 3994 N N . LEU B 1 109 ? 16.391 -7.215 -2.42 1 98.62 109 LEU B N 1
ATOM 3995 C CA . LEU B 1 109 ? 17.516 -8.148 -2.5 1 98.62 109 LEU B CA 1
ATOM 3996 C C . LEU B 1 109 ? 18.25 -8.234 -1.166 1 98.62 109 LEU B C 1
ATOM 3998 O O . LEU B 1 109 ? 18.594 -9.328 -0.708 1 98.62 109 LEU B O 1
ATOM 4002 N N . ALA B 1 110 ? 18.438 -7.137 -0.518 1 98.31 110 ALA B N 1
ATOM 4003 C CA . ALA B 1 110 ? 19.219 -7.07 0.715 1 98.31 110 ALA B CA 1
ATOM 4004 C C . ALA B 1 110 ? 18.609 -7.957 1.798 1 98.31 110 ALA B C 1
ATOM 4006 O O . ALA B 1 110 ? 19.328 -8.453 2.672 1 98.31 110 ALA B O 1
ATOM 4007 N N . GLU B 1 111 ? 17.375 -8.188 1.726 1 98.56 111 GLU B N 1
ATOM 4008 C CA . GLU B 1 111 ? 16.656 -8.93 2.756 1 98.56 111 GLU B CA 1
ATOM 4009 C C . GLU B 1 111 ? 16.906 -10.43 2.629 1 98.56 111 GLU B C 1
ATOM 4011 O O . GLU B 1 111 ? 16.625 -11.195 3.557 1 98.56 111 GLU B O 1
ATOM 4016 N N . ALA B 1 112 ? 17.469 -10.852 1.53 1 98.69 112 ALA B N 1
ATOM 4017 C CA . ALA B 1 112 ? 17.594 -12.273 1.213 1 98.69 112 ALA B CA 1
ATOM 4018 C C . ALA B 1 112 ? 18.719 -12.914 2.027 1 98.69 112 ALA B C 1
ATOM 4020 O O . ALA B 1 112 ? 18.781 -14.141 2.152 1 98.69 112 ALA B O 1
ATOM 4021 N N . PHE B 1 113 ? 19.578 -12.156 2.598 1 98.5 113 PHE B N 1
ATOM 4022 C CA . PHE B 1 113 ? 20.828 -12.688 3.143 1 98.5 113 PHE B CA 1
ATOM 4023 C C . PHE B 1 113 ? 20.656 -13.062 4.609 1 98.5 113 PHE B C 1
ATOM 4025 O O . PHE B 1 113 ? 21.625 -13.484 5.262 1 98.5 113 PHE B O 1
ATOM 4032 N N . THR B 1 114 ? 19.516 -12.906 5.164 1 98.12 114 THR B N 1
ATOM 4033 C CA . THR B 1 114 ? 19.156 -13.398 6.492 1 98.12 114 THR B CA 1
ATOM 4034 C C . THR B 1 114 ? 18.047 -14.438 6.406 1 98.12 114 THR B C 1
ATOM 4036 O O . THR B 1 114 ? 16.875 -14.086 6.258 1 98.12 114 THR B O 1
ATOM 4039 N N . PRO B 1 115 ? 18.406 -15.672 6.512 1 98.56 115 PRO B N 1
ATOM 4040 C CA . PRO B 1 115 ? 17.391 -16.719 6.406 1 98.56 115 PRO B CA 1
ATOM 4041 C C . PRO B 1 115 ? 16.5 -16.797 7.641 1 98.56 115 PRO B C 1
ATOM 4043 O O . PRO B 1 115 ? 16.859 -16.297 8.711 1 98.56 115 PRO B O 1
ATOM 4046 N N . ILE B 1 116 ? 15.289 -17.266 7.496 1 98.56 116 ILE B N 1
ATOM 4047 C CA . ILE B 1 116 ? 14.445 -17.625 8.633 1 98.56 116 ILE B CA 1
ATOM 4048 C C . ILE B 1 116 ? 14.922 -18.953 9.234 1 98.56 116 ILE B C 1
ATOM 4050 O O . ILE B 1 116 ? 15.039 -19.953 8.531 1 98.56 116 ILE B O 1
ATOM 4054 N N . GLU B 1 117 ? 15.18 -18.922 10.516 1 97.81 117 GLU B N 1
ATOM 4055 C CA . GLU B 1 117 ? 15.688 -20.094 11.219 1 97.81 117 GLU B CA 1
ATOM 4056 C C . GLU B 1 117 ? 14.547 -20.953 11.758 1 97.81 117 GLU B C 1
ATOM 4058 O O . GLU B 1 117 ? 13.641 -20.438 12.422 1 97.81 117 GLU B O 1
ATOM 4063 N N . THR B 1 118 ? 14.547 -22.219 11.391 1 96.19 118 THR B N 1
ATOM 4064 C CA . THR B 1 118 ? 13.68 -23.219 11.992 1 96.19 118 THR B CA 1
ATOM 4065 C C . THR B 1 118 ? 14.5 -24.359 12.586 1 96.19 118 THR B C 1
ATOM 4067 O O . THR B 1 118 ? 15.703 -24.453 12.359 1 96.19 118 THR B O 1
ATOM 4070 N N . PRO B 1 119 ? 13.938 -25.172 13.445 1 94.06 119 PRO B N 1
ATOM 4071 C CA . PRO B 1 119 ? 14.695 -26.281 14.016 1 94.06 119 PRO B CA 1
ATOM 4072 C C . PRO B 1 119 ? 15.281 -27.219 12.953 1 94.06 119 PRO B C 1
ATOM 4074 O O . PRO B 1 119 ? 16.406 -27.703 13.102 1 94.06 119 PRO B O 1
ATOM 4077 N N . THR B 1 120 ? 14.609 -27.344 11.812 1 94.5 120 THR B N 1
ATOM 4078 C CA . THR B 1 120 ? 14.977 -28.359 10.828 1 94.5 120 THR B CA 1
ATOM 4079 C C . THR B 1 120 ? 15.664 -27.719 9.617 1 94.5 120 THR B C 1
ATOM 4081 O O . THR B 1 120 ? 16.453 -28.375 8.938 1 94.5 120 THR B O 1
ATOM 4084 N N . ALA B 1 121 ? 15.352 -26.484 9.367 1 97.44 121 ALA B N 1
ATOM 4085 C CA . ALA B 1 121 ? 15.781 -25.906 8.094 1 97.44 121 ALA B CA 1
ATOM 4086 C C . ALA B 1 121 ? 16.062 -24.406 8.227 1 97.44 121 ALA B C 1
ATOM 4088 O O . ALA B 1 121 ? 15.539 -23.75 9.133 1 97.44 121 ALA B O 1
ATOM 4089 N N . GLN B 1 122 ? 16.938 -23.922 7.383 1 98.31 122 GLN B N 1
ATOM 4090 C CA . GLN B 1 122 ? 17.031 -22.516 7.043 1 98.31 122 GLN B CA 1
ATOM 4091 C C . GLN B 1 122 ? 16.219 -22.188 5.789 1 98.31 122 GLN B C 1
ATOM 4093 O O . GLN B 1 122 ? 16.375 -22.844 4.762 1 98.31 122 GLN B O 1
ATOM 4098 N N . ILE B 1 123 ? 15.352 -21.25 5.887 1 98.88 123 ILE B N 1
ATOM 4099 C CA . ILE B 1 123 ? 14.555 -20.828 4.742 1 98.88 123 ILE B CA 1
ATOM 4100 C C . ILE B 1 123 ? 15.094 -19.516 4.176 1 98.88 123 ILE B C 1
ATOM 4102 O O . ILE B 1 123 ? 14.984 -18.469 4.812 1 98.88 123 ILE B O 1
ATOM 4106 N N . PHE B 1 124 ? 15.711 -19.594 3.016 1 98.94 124 PHE B N 1
ATOM 4107 C CA . PHE B 1 124 ? 16.203 -18.422 2.307 1 98.94 124 PHE B CA 1
ATOM 4108 C C . PHE B 1 124 ? 15.141 -17.859 1.376 1 98.94 124 PHE B C 1
ATOM 4110 O O . PHE B 1 124 ? 14.586 -18.594 0.551 1 98.94 124 PHE B O 1
ATOM 4117 N N . MET B 1 125 ? 14.828 -16.625 1.541 1 98.94 125 MET B N 1
ATOM 4118 C CA . MET B 1 125 ? 13.789 -15.953 0.771 1 98.94 125 MET B CA 1
ATOM 4119 C C . MET B 1 125 ? 14.383 -14.891 -0.149 1 98.94 125 MET B C 1
ATOM 4121 O O . MET B 1 125 ? 14.664 -13.781 0.288 1 98.94 125 MET B O 1
ATOM 4125 N N . LEU B 1 126 ? 14.57 -15.242 -1.421 1 98.94 126 LEU B N 1
ATOM 4126 C CA . LEU B 1 126 ? 15.195 -14.375 -2.42 1 98.94 126 LEU B CA 1
ATOM 4127 C C . LEU B 1 126 ? 14.156 -13.82 -3.383 1 98.94 126 LEU B C 1
ATOM 4129 O O . LEU B 1 126 ? 13.703 -14.523 -4.289 1 98.94 126 LEU B O 1
ATOM 4133 N N . PRO B 1 127 ? 13.789 -12.555 -3.223 1 98.88 127 PRO B N 1
ATOM 4134 C CA . PRO B 1 127 ? 12.789 -11.977 -4.121 1 98.88 127 PRO B CA 1
ATOM 4135 C C . PRO B 1 127 ? 13.328 -11.758 -5.535 1 98.88 127 PRO B C 1
ATOM 4137 O O . PRO B 1 127 ? 14.531 -11.852 -5.766 1 98.88 127 PRO B O 1
ATOM 4140 N N . PHE B 1 128 ? 12.398 -11.531 -6.402 1 98.12 128 PHE B N 1
ATOM 4141 C CA . PHE B 1 128 ? 12.812 -11.133 -7.742 1 98.12 128 PHE B CA 1
ATOM 4142 C C . PHE B 1 128 ? 13.672 -9.875 -7.691 1 98.12 128 PHE B C 1
ATOM 4144 O O . PHE B 1 128 ? 13.383 -8.953 -6.922 1 98.12 128 PHE B O 1
ATOM 4151 N N . PHE B 1 129 ? 14.703 -9.875 -8.484 1 97.12 129 PHE B N 1
ATOM 4152 C CA . PHE B 1 129 ? 15.539 -8.688 -8.625 1 97.12 129 PHE B CA 1
ATOM 4153 C C . PHE B 1 129 ? 16.172 -8.625 -10.008 1 97.12 129 PHE B C 1
ATOM 4155 O O . PHE B 1 129 ? 16.281 -9.648 -10.688 1 97.12 129 PHE B O 1
ATOM 4162 N N . ASP B 1 130 ? 16.547 -7.418 -10.383 1 94.19 130 ASP B N 1
ATOM 4163 C CA . ASP B 1 130 ? 17.281 -7.195 -11.633 1 94.19 130 ASP B CA 1
ATOM 4164 C C . ASP B 1 130 ? 18.781 -7.059 -11.383 1 94.19 130 ASP B C 1
ATOM 4166 O O . ASP B 1 130 ? 19.203 -6.781 -10.258 1 94.19 130 ASP B O 1
ATOM 4170 N N . PRO B 1 131 ? 19.531 -7.266 -12.477 1 95 131 PRO B N 1
ATOM 4171 C CA . PRO B 1 131 ? 20.984 -7.09 -12.32 1 95 131 PRO B CA 1
ATOM 4172 C C . PRO B 1 131 ? 21.344 -5.73 -11.727 1 95 131 PRO B C 1
ATOM 4174 O O . PRO B 1 131 ? 22.297 -5.629 -10.953 1 95 131 PRO B O 1
ATOM 4177 N N . ILE B 1 132 ? 20.641 -4.691 -12.039 1 95.44 132 ILE B N 1
ATOM 4178 C CA . ILE B 1 132 ? 20.953 -3.365 -11.516 1 95.44 132 ILE B CA 1
ATOM 4179 C C . ILE B 1 132 ? 20.781 -3.361 -10 1 95.44 132 ILE B C 1
ATOM 4181 O O . ILE B 1 132 ? 21.531 -2.691 -9.281 1 95.44 132 ILE B O 1
ATOM 4185 N N . ASP B 1 133 ? 19.75 -4.047 -9.508 1 96.81 133 ASP B N 1
ATOM 4186 C CA . ASP B 1 133 ? 19.562 -4.164 -8.062 1 96.81 133 ASP B CA 1
ATOM 4187 C C . ASP B 1 133 ? 20.797 -4.785 -7.398 1 96.81 133 ASP B C 1
ATOM 4189 O O . ASP B 1 133 ? 21.219 -4.344 -6.328 1 96.81 133 ASP B O 1
ATOM 4193 N N . ALA B 1 134 ? 21.312 -5.793 -8.016 1 97.5 134 ALA B N 1
ATOM 4194 C CA . ALA B 1 134 ? 22.5 -6.445 -7.5 1 97.5 134 ALA B CA 1
ATOM 4195 C C . ALA B 1 134 ? 23.703 -5.496 -7.523 1 97.5 134 ALA B C 1
ATOM 4197 O O . ALA B 1 134 ? 24.469 -5.434 -6.562 1 97.5 134 ALA B O 1
ATOM 4198 N N . ARG B 1 135 ? 23.828 -4.777 -8.641 1 97.44 135 ARG B N 1
ATOM 4199 C CA . ARG B 1 135 ? 24.922 -3.82 -8.727 1 97.44 135 ARG B CA 1
ATOM 4200 C C . ARG B 1 135 ? 24.844 -2.795 -7.602 1 97.44 135 ARG B C 1
ATOM 4202 O O . ARG B 1 135 ? 25.844 -2.523 -6.93 1 97.44 135 ARG B O 1
ATOM 4209 N N . VAL B 1 136 ? 23.688 -2.293 -7.41 1 97.31 136 VAL B N 1
ATOM 4210 C CA . VAL B 1 136 ? 23.5 -1.293 -6.367 1 97.31 136 VAL B CA 1
ATOM 4211 C C . VAL B 1 136 ? 23.812 -1.9 -5 1 97.31 136 VAL B C 1
ATOM 4213 O O . VAL B 1 136 ? 24.531 -1.298 -4.199 1 97.31 136 VAL B O 1
ATOM 4216 N N . TYR B 1 137 ? 23.344 -3.045 -4.707 1 97.94 137 TYR B N 1
ATOM 4217 C CA . TYR B 1 137 ? 23.562 -3.707 -3.428 1 97.94 137 TYR B CA 1
ATOM 4218 C C . TYR B 1 137 ? 25.047 -3.926 -3.178 1 97.94 137 TYR B C 1
ATOM 4220 O O . TYR B 1 137 ? 25.562 -3.562 -2.121 1 97.94 137 TYR B O 1
ATOM 4228 N N . TYR B 1 138 ? 25.688 -4.465 -4.117 1 98.06 138 TYR B N 1
ATOM 4229 C CA . TYR B 1 138 ? 27.094 -4.84 -3.91 1 98.06 138 TYR B CA 1
ATOM 4230 C C . TYR B 1 138 ? 27.984 -3.611 -3.9 1 98.06 138 TYR B C 1
ATOM 4232 O O . TYR B 1 138 ? 29.016 -3.592 -3.213 1 98.06 138 TYR B O 1
ATOM 4240 N N . GLN B 1 139 ? 27.609 -2.607 -4.684 1 97.56 139 GLN B N 1
ATOM 4241 C CA . GLN B 1 139 ? 28.328 -1.339 -4.562 1 97.56 139 GLN B CA 1
ATOM 4242 C C . GLN B 1 139 ? 28.234 -0.799 -3.137 1 97.56 139 GLN B C 1
ATOM 4244 O O . GLN B 1 139 ? 29.25 -0.376 -2.568 1 97.56 139 GLN B O 1
ATOM 4249 N N . GLN B 1 140 ? 27.141 -0.873 -2.604 1 97.31 140 GLN B N 1
ATOM 4250 C CA . GLN B 1 140 ? 26.922 -0.391 -1.244 1 97.31 140 GLN B CA 1
ATOM 4251 C C . GLN B 1 140 ? 27.672 -1.239 -0.226 1 97.31 140 GLN B C 1
ATOM 4253 O O . GLN B 1 140 ? 28.062 -0.745 0.833 1 97.31 140 GLN B O 1
ATOM 4258 N N . GLN B 1 141 ? 27.875 -2.475 -0.602 1 96.75 141 GLN B N 1
ATOM 4259 C CA . GLN B 1 141 ? 28.594 -3.379 0.29 1 96.75 141 GLN B CA 1
ATOM 4260 C C . GLN B 1 141 ? 30.094 -3.205 0.148 1 96.75 141 GLN B C 1
ATOM 4262 O O . GLN B 1 141 ? 30.875 -3.908 0.801 1 96.75 141 GLN B O 1
ATOM 4267 N N . GLY B 1 142 ? 30.547 -2.352 -0.764 1 96.62 142 GLY B N 1
ATOM 4268 C CA . GLY B 1 142 ? 31.969 -2.025 -0.883 1 96.62 142 GLY B CA 1
ATOM 4269 C C . GLY B 1 142 ? 32.688 -2.822 -1.962 1 96.62 142 GLY B C 1
ATOM 4270 O O . GLY B 1 142 ? 33.906 -2.834 -2.025 1 96.62 142 GLY B O 1
ATOM 4271 N N . LEU B 1 143 ? 31.953 -3.561 -2.719 1 96.25 143 LEU B N 1
ATOM 4272 C CA . LEU B 1 143 ? 32.562 -4.262 -3.834 1 96.25 143 LEU B CA 1
ATOM 4273 C C . LEU B 1 143 ? 33.219 -3.279 -4.797 1 96.25 143 LEU B C 1
ATOM 4275 O O . LEU B 1 143 ? 32.656 -2.242 -5.125 1 96.25 143 LEU B O 1
ATOM 4279 N N . PRO B 1 144 ? 34.438 -3.559 -5.227 1 96.94 144 PRO B N 1
ATOM 4280 C CA . PRO B 1 144 ? 35.125 -2.658 -6.164 1 96.94 144 PRO B CA 1
ATOM 4281 C C . PRO B 1 144 ? 34.312 -2.395 -7.426 1 96.94 144 PRO B C 1
ATOM 4283 O O . PRO B 1 144 ? 33.625 -3.299 -7.934 1 96.94 144 PRO B O 1
ATOM 4286 N N . GLU B 1 145 ? 34.469 -1.254 -7.891 1 95.44 145 GLU B N 1
ATOM 4287 C CA . GLU B 1 145 ? 33.719 -0.782 -9.039 1 95.44 145 GLU B CA 1
ATOM 4288 C C . GLU B 1 145 ? 33.844 -1.723 -10.227 1 95.44 145 GLU B C 1
ATOM 4290 O O . GLU B 1 145 ? 32.875 -2.014 -10.922 1 95.44 145 GLU B O 1
ATOM 4295 N N . LYS B 1 146 ? 35.031 -2.156 -10.438 1 95.56 146 LYS B N 1
ATOM 4296 C CA . LYS B 1 146 ? 35.281 -3.041 -11.57 1 95.56 146 LYS B CA 1
ATOM 4297 C C . LYS B 1 146 ? 34.469 -4.324 -11.469 1 95.56 146 LYS B C 1
ATOM 4299 O O . LYS B 1 146 ? 33.938 -4.816 -12.469 1 95.56 146 LYS B O 1
ATOM 4304 N N . GLN B 1 147 ? 34.406 -4.832 -10.266 1 96.56 147 GLN B N 1
ATOM 4305 C CA . GLN B 1 147 ? 33.625 -6.062 -10.031 1 96.56 147 GLN B CA 1
ATOM 4306 C C . GLN B 1 147 ? 32.125 -5.812 -10.133 1 96.56 147 GLN B C 1
ATOM 4308 O O . GLN B 1 147 ? 31.391 -6.668 -10.625 1 96.56 147 GLN B O 1
ATOM 4313 N N . VAL B 1 148 ? 31.703 -4.695 -9.633 1 96.81 148 VAL B N 1
ATOM 4314 C CA . VAL B 1 148 ? 30.297 -4.324 -9.734 1 96.81 148 VAL B CA 1
ATOM 4315 C C . VAL B 1 148 ? 29.891 -4.223 -11.203 1 96.81 148 VAL B C 1
ATOM 4317 O O . VAL B 1 148 ? 28.859 -4.754 -11.602 1 96.81 148 VAL B O 1
ATOM 4320 N N . LYS B 1 149 ? 30.734 -3.594 -12 1 94.19 149 LYS B N 1
ATOM 4321 C CA . LYS B 1 149 ? 30.469 -3.387 -13.422 1 94.19 149 LYS B CA 1
ATOM 4322 C C . LYS B 1 149 ? 30.453 -4.711 -14.18 1 94.19 149 LYS B C 1
ATOM 4324 O O . LYS B 1 149 ? 29.875 -4.809 -15.266 1 94.19 149 LYS B O 1
ATOM 4329 N N . ALA B 1 150 ? 31.047 -5.723 -13.594 1 95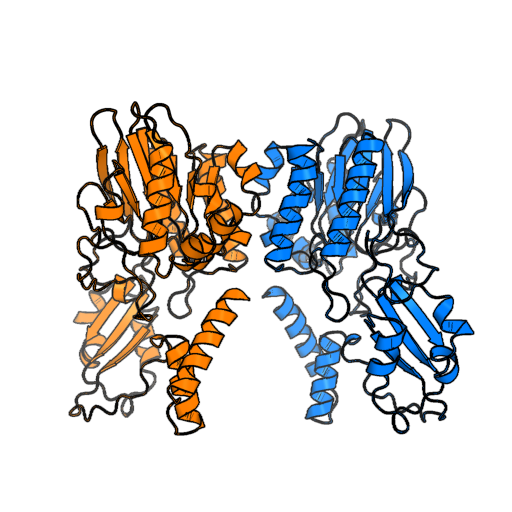.62 150 ALA B N 1
ATOM 4330 C CA . ALA B 1 150 ? 31.125 -7.035 -14.227 1 95.62 150 ALA B CA 1
ATOM 4331 C C . ALA B 1 150 ? 29.797 -7.789 -14.102 1 95.62 150 ALA B C 1
ATOM 4333 O O . ALA B 1 150 ? 29.594 -8.812 -14.758 1 95.62 150 ALA B O 1
ATOM 4334 N N . ILE B 1 151 ? 28.875 -7.34 -13.289 1 95.56 151 ILE B N 1
ATOM 4335 C CA . ILE B 1 151 ? 27.547 -7.93 -13.172 1 95.56 151 ILE B CA 1
ATOM 4336 C C . ILE B 1 151 ? 26.656 -7.434 -14.305 1 95.56 151 ILE B C 1
ATOM 4338 O O . ILE B 1 151 ? 25.938 -6.441 -14.156 1 95.56 151 ILE B O 1
ATOM 4342 N N . HIS B 1 152 ? 26.641 -8.125 -15.406 1 92.12 152 HIS B N 1
ATOM 4343 C CA . HIS B 1 152 ? 25.938 -7.695 -16.609 1 92.12 152 HIS B CA 1
ATOM 4344 C C . HIS B 1 152 ? 24.578 -8.383 -16.719 1 92.12 152 HIS B C 1
ATOM 4346 O O . HIS B 1 152 ? 23.578 -7.746 -17.094 1 92.12 152 HIS B O 1
ATOM 4352 N N . THR B 1 153 ? 24.594 -9.641 -16.438 1 91.69 153 THR B N 1
ATOM 4353 C CA . THR B 1 153 ? 23.391 -10.445 -16.641 1 91.69 153 THR B CA 1
ATOM 4354 C C . THR B 1 153 ? 22.828 -10.914 -15.297 1 91.69 153 THR B C 1
ATOM 4356 O O . THR B 1 153 ? 23.5 -10.812 -14.273 1 91.69 153 THR B O 1
ATOM 4359 N N . ILE B 1 154 ? 21.656 -11.422 -15.367 1 94 154 ILE B N 1
ATOM 4360 C CA . ILE B 1 154 ? 21.047 -11.969 -14.156 1 94 154 ILE B CA 1
ATOM 4361 C C . ILE B 1 154 ? 21.844 -13.195 -13.695 1 94 154 ILE B C 1
ATOM 4363 O O . ILE B 1 154 ? 21.938 -13.461 -12.492 1 94 154 ILE B O 1
ATOM 4367 N N . HIS B 1 155 ? 22.375 -13.914 -14.594 1 93.94 155 HIS B N 1
ATOM 4368 C CA . HIS B 1 155 ? 23.219 -15.055 -14.25 1 93.94 155 HIS B CA 1
ATOM 4369 C C . HIS B 1 155 ? 24.422 -14.609 -13.438 1 93.94 155 HIS B C 1
ATOM 4371 O O . HIS B 1 155 ? 24.75 -15.227 -12.414 1 93.94 155 HIS B O 1
ATOM 4377 N N . ASP B 1 156 ? 25.078 -13.508 -13.914 1 94.88 156 ASP B N 1
ATOM 4378 C CA . ASP B 1 156 ? 26.188 -12.953 -13.156 1 94.88 156 ASP B CA 1
ATOM 4379 C C . ASP B 1 156 ? 25.766 -12.586 -11.734 1 94.88 156 ASP B C 1
ATOM 4381 O O . ASP B 1 156 ? 26.453 -12.93 -10.773 1 94.88 156 ASP B O 1
ATOM 4385 N N . ALA B 1 157 ? 24.703 -11.914 -11.656 1 97.06 157 ALA B N 1
ATOM 4386 C CA . ALA B 1 157 ? 24.188 -11.453 -10.367 1 97.06 157 ALA B CA 1
ATOM 4387 C C . ALA B 1 157 ? 23.859 -12.633 -9.453 1 97.06 157 ALA B C 1
ATOM 4389 O O . ALA B 1 157 ? 24.266 -12.656 -8.289 1 97.06 157 ALA B O 1
ATOM 4390 N N . MET B 1 158 ? 23.203 -13.609 -10.016 1 97.75 158 MET B N 1
ATOM 4391 C CA . MET B 1 158 ? 22.75 -14.758 -9.234 1 97.75 158 MET B CA 1
ATOM 4392 C C . MET B 1 158 ? 23.938 -15.57 -8.719 1 97.75 158 MET B C 1
ATOM 4394 O O . MET B 1 158 ? 23.906 -16.078 -7.598 1 97.75 158 MET B O 1
ATOM 4398 N N . GLN B 1 159 ? 24.891 -15.711 -9.523 1 96.94 159 GLN B N 1
ATOM 4399 C CA . GLN B 1 159 ? 26.094 -16.422 -9.094 1 96.94 159 GLN B CA 1
ATOM 4400 C C . GLN B 1 159 ? 26.672 -15.797 -7.824 1 96.94 159 GLN B C 1
ATOM 4402 O O . GLN B 1 159 ? 27.016 -16.516 -6.879 1 96.94 159 GLN B O 1
ATOM 4407 N N . ARG B 1 160 ? 26.766 -14.539 -7.824 1 97.5 160 ARG B N 1
ATOM 4408 C CA . ARG B 1 160 ? 27.297 -13.828 -6.664 1 97.5 160 ARG B CA 1
ATOM 4409 C C . ARG B 1 160 ? 26.359 -13.938 -5.473 1 97.5 160 ARG B C 1
ATOM 4411 O O . ARG B 1 160 ? 26.797 -14.211 -4.352 1 97.5 160 ARG B O 1
ATOM 4418 N N . VAL B 1 161 ? 25.094 -13.703 -5.672 1 98.62 161 VAL B N 1
ATOM 4419 C CA . VAL B 1 161 ? 24.078 -13.719 -4.621 1 98.62 161 VAL B CA 1
ATOM 4420 C C . VAL B 1 161 ? 24.047 -15.094 -3.959 1 98.62 161 VAL B C 1
ATOM 4422 O O . VAL B 1 161 ? 24.109 -15.203 -2.732 1 98.62 161 VAL B O 1
ATOM 4425 N N . VAL B 1 162 ? 24 -16.125 -4.789 1 98.75 162 VAL B N 1
ATOM 4426 C CA . VAL B 1 162 ? 23.906 -17.484 -4.266 1 98.75 162 VAL B CA 1
ATOM 4427 C C . VAL B 1 162 ? 25.172 -17.812 -3.473 1 98.75 162 VAL B C 1
ATOM 4429 O O . VAL B 1 162 ? 25.094 -18.438 -2.408 1 98.75 162 VAL B O 1
ATOM 4432 N N . SER B 1 163 ? 26.281 -17.406 -4.02 1 98.12 163 SER B N 1
ATOM 4433 C CA . SER B 1 163 ? 27.531 -17.625 -3.301 1 98.12 163 SER B CA 1
ATOM 4434 C C . SER B 1 163 ? 27.484 -17.016 -1.904 1 98.12 163 SER B C 1
ATOM 4436 O O . SER B 1 163 ? 27.906 -17.641 -0.932 1 98.12 163 SER B O 1
ATOM 4438 N N . ASP B 1 164 ? 26.984 -15.812 -1.828 1 98.38 164 ASP B N 1
ATOM 4439 C CA . ASP B 1 164 ? 26.891 -15.125 -0.544 1 98.38 164 ASP B CA 1
ATOM 4440 C C . ASP B 1 164 ? 25.891 -15.82 0.375 1 98.38 164 ASP B C 1
ATOM 4442 O O . ASP B 1 164 ? 26.109 -15.914 1.585 1 98.38 164 ASP B O 1
ATOM 4446 N N . LEU B 1 165 ? 24.797 -16.297 -0.144 1 98.75 165 LEU B N 1
ATOM 4447 C CA . LEU B 1 165 ? 23.812 -17.031 0.658 1 98.75 165 LEU B CA 1
ATOM 4448 C C . LEU B 1 165 ? 24.438 -18.281 1.262 1 98.75 165 LEU B C 1
ATOM 4450 O O . LEU B 1 165 ? 24.25 -18.562 2.447 1 98.75 165 LEU B O 1
ATOM 4454 N N . VAL B 1 166 ? 25.172 -19 0.506 1 98.56 166 VAL B N 1
ATOM 4455 C CA . VAL B 1 166 ? 25.75 -20.281 0.885 1 98.56 166 VAL B CA 1
ATOM 4456 C C . VAL B 1 166 ? 26.719 -20.094 2.043 1 98.56 166 VAL B C 1
ATOM 4458 O O . VAL B 1 166 ? 26.859 -20.969 2.904 1 98.56 166 VAL B O 1
ATOM 4461 N N . THR B 1 167 ? 27.328 -18.906 2.119 1 98 167 THR B N 1
ATOM 4462 C CA . THR B 1 167 ? 28.281 -18.641 3.184 1 98 167 THR B CA 1
ATOM 4463 C C . THR B 1 167 ? 27.594 -18.625 4.543 1 98 167 THR B C 1
ATOM 4465 O O . THR B 1 167 ? 28.25 -18.734 5.582 1 98 167 THR B O 1
ATOM 4468 N N . THR B 1 168 ? 26.297 -18.547 4.57 1 97.75 168 THR B N 1
ATOM 4469 C CA . THR B 1 168 ? 25.578 -18.438 5.836 1 97.75 168 THR B CA 1
ATOM 4470 C C . THR B 1 168 ? 24.891 -19.75 6.188 1 97.75 168 THR B C 1
ATOM 4472 O O . THR B 1 168 ? 24.141 -19.828 7.16 1 97.75 168 THR B O 1
ATOM 4475 N N . PHE B 1 169 ? 25.203 -20.812 5.512 1 98.5 169 PHE B N 1
ATOM 4476 C CA . PHE B 1 169 ? 24.562 -22.109 5.719 1 98.5 169 PHE B CA 1
ATOM 4477 C C . PHE B 1 169 ? 24.922 -22.672 7.086 1 98.5 169 PHE B C 1
ATOM 4479 O O . PHE B 1 169 ? 26.078 -22.625 7.504 1 98.5 169 PHE B O 1
ATOM 4486 N N . ASP B 1 170 ? 23.953 -23.172 7.73 1 97.56 170 ASP B N 1
ATOM 4487 C CA . ASP B 1 170 ? 24.156 -24.016 8.898 1 97.56 170 ASP B CA 1
ATOM 4488 C C . ASP B 1 170 ? 24.266 -25.484 8.492 1 97.56 170 ASP B C 1
ATOM 4490 O O . ASP B 1 170 ? 23.266 -26.094 8.086 1 97.56 170 ASP B O 1
ATOM 4494 N N . PRO B 1 171 ? 25.391 -26.047 8.695 1 95.5 171 PRO B N 1
ATOM 4495 C CA . PRO B 1 171 ? 25.609 -27.406 8.188 1 95.5 171 PRO B CA 1
ATOM 4496 C C . PRO B 1 171 ? 24.719 -28.453 8.859 1 95.5 171 PRO B C 1
ATOM 4498 O O . PRO B 1 171 ? 24.594 -29.562 8.367 1 95.5 171 PRO B O 1
ATOM 4501 N N . GLU B 1 172 ? 24.125 -28.094 9.914 1 95.94 172 GLU B N 1
ATOM 4502 C CA . GLU B 1 172 ? 23.297 -29.047 10.656 1 95.94 172 GLU B CA 1
ATOM 4503 C C . GLU B 1 172 ? 21.844 -28.984 10.211 1 95.94 172 GLU B C 1
ATOM 4505 O O . GLU B 1 172 ? 21 -29.734 10.719 1 95.94 172 GLU B O 1
ATOM 4510 N N . LYS B 1 173 ? 21.531 -28.156 9.203 1 96.5 173 LYS B N 1
ATOM 4511 C CA . LYS B 1 173 ? 20.141 -27.953 8.805 1 96.5 173 LYS B CA 1
ATOM 4512 C C . LYS B 1 173 ? 19.969 -28.172 7.305 1 96.5 173 LYS B C 1
ATOM 4514 O O . LYS B 1 173 ? 20.953 -28.266 6.566 1 96.5 173 LYS B O 1
ATOM 4519 N N . ARG B 1 174 ? 18.703 -28.359 6.93 1 97.88 174 ARG B N 1
ATOM 4520 C CA . ARG B 1 174 ? 18.344 -28.328 5.516 1 97.88 174 ARG B CA 1
ATOM 4521 C C . ARG B 1 174 ? 18.281 -26.891 5.004 1 97.88 174 ARG B C 1
ATOM 4523 O O . ARG B 1 174 ? 17.922 -25.969 5.75 1 97.88 174 ARG B O 1
ATOM 4530 N N . HIS B 1 175 ? 18.641 -26.719 3.76 1 98.56 175 HIS B N 1
ATOM 4531 C CA . HIS B 1 175 ? 18.656 -25.391 3.166 1 98.56 175 HIS B CA 1
ATOM 4532 C C . HIS B 1 175 ? 17.594 -25.266 2.068 1 98.56 175 HIS B C 1
ATOM 4534 O O . HIS B 1 175 ? 17.719 -25.891 1.011 1 98.56 175 HIS B O 1
ATOM 4540 N N . LEU B 1 176 ? 16.578 -24.516 2.334 1 98.88 176 LEU B N 1
ATOM 4541 C CA . LEU B 1 176 ? 15.484 -24.266 1.398 1 98.88 176 LEU B CA 1
ATOM 4542 C C . LEU B 1 176 ? 15.602 -22.875 0.785 1 98.88 176 LEU B C 1
ATOM 4544 O O . LEU B 1 176 ? 15.938 -21.922 1.478 1 98.88 176 LEU B O 1
ATOM 4548 N N . LEU B 1 177 ? 15.336 -22.781 -0.516 1 98.94 177 LEU B N 1
ATOM 4549 C CA . LEU B 1 177 ? 15.312 -21.484 -1.2 1 98.94 177 LEU B CA 1
ATOM 4550 C C . LEU B 1 177 ? 13.938 -21.219 -1.791 1 98.94 177 LEU B C 1
ATOM 4552 O O . LEU B 1 177 ? 13.352 -22.078 -2.445 1 98.94 177 LEU B O 1
ATOM 4556 N N . ILE B 1 178 ? 13.375 -20.094 -1.481 1 98.94 178 ILE B N 1
ATOM 4557 C CA . ILE B 1 178 ? 12.203 -19.547 -2.166 1 98.94 178 ILE B CA 1
ATOM 4558 C C . ILE B 1 178 ? 12.648 -18.438 -3.127 1 98.94 178 ILE B C 1
ATOM 4560 O O . ILE B 1 178 ? 13.297 -17.484 -2.719 1 98.94 178 ILE B O 1
ATOM 4564 N N . THR B 1 179 ? 12.312 -18.562 -4.418 1 98.75 179 THR B N 1
ATOM 4565 C CA . THR B 1 179 ? 12.703 -17.516 -5.352 1 98.75 179 THR B CA 1
ATOM 4566 C C . THR B 1 179 ? 11.773 -17.484 -6.562 1 98.75 179 THR B C 1
ATOM 4568 O O . THR B 1 179 ? 10.812 -18.266 -6.625 1 98.75 179 THR B O 1
ATOM 4571 N N . HIS B 1 180 ? 11.961 -16.531 -7.449 1 97.88 180 HIS B N 1
ATOM 4572 C CA . HIS B 1 180 ? 10.984 -16.25 -8.492 1 97.88 180 HIS B CA 1
ATOM 4573 C C . HIS B 1 180 ? 11.664 -15.875 -9.805 1 97.88 180 HIS B C 1
ATOM 4575 O O . HIS B 1 180 ? 11.82 -14.695 -10.117 1 97.88 180 HIS B O 1
ATOM 4581 N N . PHE B 1 181 ? 12.055 -16.906 -10.5 1 95.69 181 PHE B N 1
ATOM 4582 C CA . PHE B 1 181 ? 12.75 -16.719 -11.773 1 95.69 181 PHE B CA 1
ATOM 4583 C C . PHE B 1 181 ? 12.438 -17.859 -12.734 1 95.69 181 PHE B C 1
ATOM 4585 O O . PHE B 1 181 ? 11.938 -18.906 -12.32 1 95.69 181 PHE B O 1
ATOM 4592 N N . THR B 1 182 ? 12.703 -17.594 -13.992 1 93.25 182 THR B N 1
ATOM 4593 C CA . THR B 1 182 ? 12.742 -18.688 -14.953 1 93.25 182 THR B CA 1
ATOM 4594 C C . THR B 1 182 ? 14.039 -19.484 -14.828 1 93.25 182 THR B C 1
ATOM 4596 O O . THR B 1 182 ? 15.125 -18.922 -14.961 1 93.25 182 THR B O 1
ATOM 4599 N N . VAL B 1 183 ? 13.898 -20.75 -14.57 1 93.44 183 VAL B N 1
ATOM 4600 C CA . VAL B 1 183 ? 15.039 -21.641 -14.391 1 93.44 183 VAL B CA 1
ATOM 4601 C C . VAL B 1 183 ? 14.922 -22.828 -15.344 1 93.44 183 VAL B C 1
ATOM 4603 O O . VAL B 1 183 ? 13.844 -23.422 -15.469 1 93.44 183 VAL B O 1
ATOM 4606 N N . THR B 1 184 ? 16 -23.125 -16 1 90.06 184 THR B N 1
ATOM 4607 C CA . THR B 1 184 ? 16.047 -24.281 -16.906 1 90.06 184 THR B CA 1
ATOM 4608 C C . THR B 1 184 ? 17.188 -25.219 -16.516 1 90.06 184 THR B C 1
ATOM 4610 O O . THR B 1 184 ? 18.141 -24.812 -15.852 1 90.06 184 THR B O 1
ATOM 4613 N N . PRO B 1 185 ? 17.016 -26.547 -16.844 1 86.38 185 PRO B N 1
ATOM 4614 C CA . PRO B 1 185 ? 18.125 -27.453 -16.547 1 86.38 185 PRO B CA 1
ATOM 4615 C C . PRO B 1 185 ? 19.422 -27.078 -17.266 1 86.38 185 PRO B C 1
ATOM 4617 O O . PRO B 1 185 ? 20.484 -27.094 -16.672 1 86.38 185 PRO B O 1
ATOM 4620 N N . LYS B 1 186 ? 19.25 -26.844 -18.609 1 77.69 186 LYS B N 1
ATOM 4621 C CA . LYS B 1 186 ? 20.406 -26.391 -19.391 1 77.69 186 LYS B CA 1
ATOM 4622 C C . LYS B 1 186 ? 20.125 -25.062 -20.078 1 77.69 186 LYS B C 1
ATOM 4624 O O . LYS B 1 186 ? 18.969 -24.734 -20.359 1 77.69 186 LYS B O 1
ATOM 4629 N N . ALA B 1 187 ? 21.125 -24.297 -20.219 1 63.66 187 ALA B N 1
ATOM 4630 C CA . ALA B 1 187 ? 21.031 -22.922 -20.719 1 63.66 187 ALA B CA 1
ATOM 4631 C C . ALA B 1 187 ? 20.25 -22.875 -22.031 1 63.66 187 ALA B C 1
ATOM 4633 O O . ALA B 1 187 ? 19.531 -21.906 -22.297 1 63.66 187 ALA B O 1
ATOM 4634 N N . ASN B 1 188 ? 20.266 -23.781 -22.875 1 58.62 188 ASN B N 1
ATOM 4635 C CA . ASN B 1 188 ? 19.719 -23.688 -24.219 1 58.62 188 ASN B CA 1
ATOM 4636 C C . ASN B 1 188 ? 18.359 -24.375 -24.312 1 58.62 188 ASN B C 1
ATOM 4638 O O . ASN B 1 188 ? 17.859 -24.609 -25.422 1 58.62 188 ASN B O 1
ATOM 4642 N N . ASP B 1 189 ? 17.781 -24.562 -23.203 1 61.56 189 ASP B N 1
ATOM 4643 C CA . ASP B 1 189 ? 16.484 -25.25 -23.281 1 61.56 189 ASP B CA 1
ATOM 4644 C C . ASP B 1 189 ? 15.359 -24.25 -23.531 1 61.56 189 ASP B C 1
ATOM 4646 O O . ASP B 1 189 ? 15.312 -23.188 -22.906 1 61.56 189 ASP B O 1
ATOM 4650 N N . ASP B 1 190 ? 14.648 -24.344 -24.766 1 55.91 190 ASP B N 1
ATOM 4651 C CA . ASP B 1 190 ? 13.484 -23.516 -25.109 1 55.91 190 ASP B CA 1
ATOM 4652 C C . ASP B 1 190 ? 12.266 -23.906 -24.281 1 55.91 190 ASP B C 1
ATOM 4654 O O . ASP B 1 190 ? 11.93 -25.094 -24.188 1 55.91 190 ASP B O 1
ATOM 4658 N N . LEU B 1 191 ? 11.953 -23.188 -23.297 1 55.41 191 LEU B N 1
ATOM 4659 C CA . LEU B 1 191 ? 10.727 -23.5 -22.562 1 55.41 191 LEU B CA 1
ATOM 4660 C C . LEU B 1 191 ? 9.523 -22.828 -23.219 1 55.41 191 LEU B C 1
ATOM 4662 O O . LEU B 1 191 ? 9.586 -21.656 -23.594 1 55.41 191 LEU B O 1
ATOM 4666 N N . GLU B 1 192 ? 8.641 -23.562 -24.031 1 50.72 192 GLU B N 1
ATOM 4667 C CA . GLU B 1 192 ? 7.34 -22.984 -24.344 1 50.72 192 GLU B CA 1
ATOM 4668 C C . GLU B 1 192 ? 6.633 -22.5 -23.078 1 50.72 192 GLU B C 1
ATOM 4670 O O . GLU B 1 192 ? 6.129 -23.312 -22.297 1 50.72 192 GLU B O 1
ATOM 4675 N N . LEU B 1 193 ? 7.113 -21.406 -22.562 1 51.75 193 LEU B N 1
ATOM 4676 C CA . LEU B 1 193 ? 6.75 -20.984 -21.203 1 51.75 193 LEU B CA 1
ATOM 4677 C C . LEU B 1 193 ? 5.363 -20.359 -21.188 1 51.75 193 LEU B C 1
ATOM 4679 O O . LEU B 1 193 ? 5.016 -19.578 -22.078 1 51.75 193 LEU B O 1
ATOM 4683 N N . THR B 1 194 ? 4.309 -21.047 -20.859 1 50.12 194 THR B N 1
ATOM 4684 C CA . THR B 1 194 ? 2.961 -20.516 -20.688 1 50.12 194 THR B CA 1
ATOM 4685 C C . THR B 1 194 ? 2.982 -19.266 -19.812 1 50.12 194 THR B C 1
ATOM 4687 O O . THR B 1 194 ? 1.93 -18.734 -19.438 1 50.12 194 THR B O 1
ATOM 4690 N N . SER B 1 195 ? 4.109 -18.891 -19.406 1 51.72 195 SER B N 1
ATOM 4691 C CA . SER B 1 195 ? 3.988 -17.719 -18.547 1 51.72 195 SER B CA 1
ATOM 4692 C C . SER B 1 195 ? 3.615 -16.469 -19.344 1 51.72 195 SER B C 1
ATOM 4694 O O . SER B 1 195 ? 3.6 -16.5 -20.578 1 51.72 195 SER B O 1
ATOM 4696 N N . GLU B 1 196 ? 2.908 -15.414 -18.75 1 50.69 196 GLU B N 1
ATOM 4697 C CA . GLU B 1 196 ? 2.291 -14.195 -19.266 1 50.69 196 GLU B CA 1
ATOM 4698 C C . GLU B 1 196 ? 3.184 -13.523 -20.297 1 50.69 196 GLU B C 1
ATOM 4700 O O . GLU B 1 196 ? 2.717 -12.688 -21.094 1 50.69 196 GLU B O 1
ATOM 4705 N N . THR B 1 197 ? 4.438 -13.352 -20.078 1 41.38 197 THR B N 1
ATOM 4706 C CA . THR B 1 197 ? 5.125 -12.484 -21.031 1 41.38 197 THR B CA 1
ATOM 4707 C C . THR B 1 197 ? 5.59 -13.266 -22.25 1 41.38 197 THR B C 1
ATOM 4709 O O . THR B 1 197 ? 6.289 -14.273 -22.109 1 41.38 197 THR B O 1
ATOM 4712 N N . THR B 1 198 ? 4.711 -13.375 -23.234 1 38.25 198 THR B N 1
ATOM 4713 C CA . THR B 1 198 ? 5.195 -13.852 -24.531 1 38.25 198 THR B CA 1
ATOM 4714 C C . THR B 1 198 ? 6.656 -13.461 -24.734 1 38.25 198 THR B C 1
ATOM 4716 O O . THR B 1 198 ? 7.266 -13.828 -25.75 1 38.25 198 THR B O 1
ATOM 4719 N N . SER B 1 199 ? 6.898 -12.141 -24.5 1 35.66 199 SER B N 1
ATOM 4720 C CA . SER B 1 199 ? 8.023 -11.398 -25.047 1 35.66 199 SER B CA 1
ATOM 4721 C C . SER B 1 199 ? 9.344 -12.109 -24.766 1 35.66 199 SER B C 1
ATOM 4723 O O . SER B 1 199 ? 9.617 -12.492 -23.625 1 35.66 199 SER B O 1
ATOM 4725 N N . LYS B 1 200 ? 9.68 -12.852 -25.766 1 37.78 200 LYS B N 1
ATOM 4726 C CA . LYS B 1 200 ? 11.125 -13.023 -25.797 1 37.78 200 LYS B CA 1
ATOM 4727 C C . LYS B 1 200 ? 11.852 -11.789 -25.266 1 37.78 200 LYS B C 1
ATOM 4729 O O . LYS B 1 200 ? 12.125 -10.852 -26.031 1 37.78 200 LYS B O 1
ATOM 4734 N N . VAL B 1 201 ? 11.312 -10.969 -24.375 1 34 201 VAL B N 1
ATOM 4735 C CA . VAL B 1 201 ? 12.266 -9.867 -24.266 1 34 201 VAL B CA 1
ATOM 4736 C C . VAL B 1 201 ? 13.664 -10.359 -24.641 1 34 201 VAL B C 1
ATOM 4738 O O . VAL B 1 201 ? 13.984 -11.531 -24.453 1 34 201 VAL B O 1
ATOM 4741 N N . GLY B 1 202 ? 14.547 -9.68 -25.094 1 31.06 202 GLY B N 1
ATOM 4742 C CA . GLY B 1 202 ? 15.977 -9.555 -25.344 1 31.06 202 GLY B CA 1
ATOM 4743 C C . GLY B 1 202 ? 16.828 -10.25 -24.281 1 31.06 202 GLY B C 1
ATOM 4744 O O . GLY B 1 202 ? 16.609 -10.055 -23.078 1 31.06 202 GLY B O 1
ATOM 4745 N N . GLY B 1 203 ? 17.469 -11.234 -24.422 1 38.91 203 GLY B N 1
ATOM 4746 C CA . GLY B 1 203 ? 18.359 -12.055 -23.625 1 38.91 203 GLY B CA 1
ATOM 4747 C C . GLY B 1 203 ? 17.75 -12.492 -22.297 1 38.91 203 GLY B C 1
ATOM 4748 O O . GLY B 1 203 ? 18.125 -11.984 -21.25 1 38.91 203 GLY B O 1
ATOM 4749 N N . LEU B 1 204 ? 16.484 -12.484 -22.094 1 47.06 204 LEU B N 1
ATOM 4750 C CA . LEU B 1 204 ? 15.898 -12.93 -20.828 1 47.06 204 LEU B CA 1
ATOM 4751 C C . LEU B 1 204 ? 16.703 -14.078 -20.234 1 47.06 204 LEU B C 1
ATOM 4753 O O . LEU B 1 204 ? 16.688 -15.195 -20.781 1 47.06 204 LEU B O 1
ATOM 4757 N N . ALA B 1 205 ? 17.719 -13.719 -19.703 1 53.88 205 ALA B N 1
ATOM 4758 C CA . ALA B 1 205 ? 18.766 -14.469 -19.016 1 53.88 205 ALA B CA 1
ATOM 4759 C C . ALA B 1 205 ? 18.172 -15.516 -18.078 1 53.88 205 ALA B C 1
ATOM 4761 O O . ALA B 1 205 ? 17.359 -15.188 -17.219 1 53.88 205 ALA B O 1
ATOM 4762 N N . THR B 1 206 ? 17.781 -16.734 -18.578 1 73.94 206 THR B N 1
ATOM 4763 C CA . THR B 1 206 ? 17.406 -17.984 -17.922 1 73.94 206 THR B CA 1
ATOM 4764 C C . THR B 1 206 ? 18.516 -18.438 -16.969 1 73.94 206 THR B C 1
ATOM 4766 O O . THR B 1 206 ? 19.703 -18.344 -17.312 1 73.94 206 THR B O 1
ATOM 4769 N N . LEU B 1 207 ? 18.031 -18.578 -15.789 1 92.44 207 LEU B N 1
ATOM 4770 C CA . LEU B 1 207 ? 18.922 -19.203 -14.82 1 92.44 207 LEU B CA 1
ATOM 4771 C C . LEU B 1 207 ? 18.938 -20.719 -14.984 1 92.44 207 LEU B C 1
ATOM 4773 O O . LEU B 1 207 ? 18.016 -21.297 -15.578 1 92.44 207 LEU B O 1
ATOM 4777 N N . THR B 1 208 ? 20.031 -21.312 -14.578 1 93.62 208 THR B N 1
ATOM 4778 C CA . THR B 1 208 ? 20.125 -22.766 -14.703 1 93.62 208 THR B CA 1
ATOM 4779 C C . THR B 1 208 ? 20.172 -23.422 -13.328 1 93.62 208 THR B C 1
ATOM 4781 O O . THR B 1 208 ? 20.578 -22.797 -12.344 1 93.62 208 THR B O 1
ATOM 4784 N N . THR B 1 209 ? 19.766 -24.656 -13.328 1 95.31 209 THR B N 1
ATOM 4785 C CA . THR B 1 209 ? 19.609 -25.391 -12.078 1 95.31 209 THR B CA 1
ATOM 4786 C C . THR B 1 209 ? 20.922 -25.469 -11.32 1 95.31 209 THR B C 1
ATOM 4788 O O . THR B 1 209 ? 20.938 -25.562 -10.094 1 95.31 209 THR B O 1
ATOM 4791 N N . ASP B 1 210 ? 22.031 -25.469 -11.992 1 94.94 210 ASP B N 1
ATOM 4792 C CA . ASP B 1 210 ? 23.344 -25.641 -11.367 1 94.94 210 ASP B CA 1
ATOM 4793 C C . ASP B 1 210 ? 23.625 -24.516 -10.375 1 94.94 210 ASP B C 1
ATOM 4795 O O . ASP B 1 210 ? 24.359 -24.703 -9.406 1 94.94 210 ASP B O 1
ATOM 4799 N N . LEU B 1 211 ? 23.078 -23.359 -10.633 1 96.38 211 LEU B N 1
ATOM 4800 C CA . LEU B 1 211 ? 23.266 -22.219 -9.75 1 96.38 211 LEU B CA 1
ATOM 4801 C C . LEU B 1 211 ? 22.75 -22.516 -8.352 1 96.38 211 LEU B C 1
ATOM 4803 O O . LEU B 1 211 ? 23.172 -21.891 -7.375 1 96.38 211 LEU B O 1
ATOM 4807 N N . PHE B 1 212 ? 21.844 -23.469 -8.258 1 97.81 212 PHE B N 1
ATOM 4808 C CA . PHE B 1 212 ? 21.156 -23.719 -6.996 1 97.81 212 PHE B CA 1
ATOM 4809 C C . PHE B 1 212 ? 21.547 -25.062 -6.414 1 97.81 212 PHE B C 1
ATOM 4811 O O . PHE B 1 212 ? 20.828 -25.609 -5.574 1 97.81 212 PHE B O 1
ATOM 4818 N N . ALA B 1 213 ? 22.641 -25.625 -6.82 1 96.88 213 ALA B N 1
ATOM 4819 C CA . ALA B 1 213 ? 23.062 -26.984 -6.488 1 96.88 213 ALA B CA 1
ATOM 4820 C C . ALA B 1 213 ? 23.281 -27.141 -4.984 1 96.88 213 ALA B C 1
ATOM 4822 O O . ALA B 1 213 ? 23.094 -28.234 -4.441 1 96.88 213 ALA B O 1
ATOM 4823 N N . ASP B 1 214 ? 23.609 -26.062 -4.305 1 98.12 214 ASP B N 1
ATOM 4824 C CA . ASP B 1 214 ? 23.922 -26.141 -2.883 1 98.12 214 ASP B CA 1
ATOM 4825 C C . ASP B 1 214 ? 22.656 -26.25 -2.039 1 98.12 214 ASP B C 1
ATOM 4827 O O . ASP B 1 214 ? 22.719 -26.656 -0.874 1 98.12 214 ASP B O 1
ATOM 4831 N N . PHE B 1 215 ? 21.531 -25.875 -2.52 1 98.5 215 PHE B N 1
ATOM 4832 C CA . PHE B 1 215 ? 20.281 -25.922 -1.77 1 98.5 215 PHE B CA 1
ATOM 4833 C C . PHE B 1 215 ? 19.672 -27.312 -1.821 1 98.5 215 PHE B C 1
ATOM 4835 O O . PHE B 1 215 ? 19.75 -28 -2.844 1 98.5 215 PHE B O 1
ATOM 4842 N N . ASP B 1 216 ? 19 -27.719 -0.762 1 98.38 216 ASP B N 1
ATOM 4843 C CA . ASP B 1 216 ? 18.375 -29.031 -0.692 1 98.38 216 ASP B CA 1
ATOM 4844 C C . ASP B 1 216 ? 17.031 -29.031 -1.433 1 98.38 216 ASP B C 1
ATOM 4846 O O . ASP B 1 216 ? 16.609 -30.062 -1.945 1 98.38 216 ASP B O 1
ATOM 4850 N N . TYR B 1 217 ? 16.406 -27.922 -1.481 1 98.69 217 TYR B N 1
ATOM 4851 C CA . TYR B 1 217 ? 15.125 -27.781 -2.162 1 98.69 217 TYR B CA 1
ATOM 4852 C C . TYR B 1 217 ? 14.875 -26.328 -2.547 1 98.69 217 TYR B C 1
ATOM 4854 O O . TYR B 1 217 ? 15.156 -25.422 -1.771 1 98.69 217 TYR B O 1
ATOM 4862 N N . VAL B 1 218 ? 14.391 -26.109 -3.756 1 98.81 218 VAL B N 1
ATOM 4863 C CA . VAL B 1 218 ? 14.117 -24.766 -4.27 1 98.81 218 VAL B CA 1
ATOM 4864 C C . VAL B 1 218 ? 12.648 -24.656 -4.664 1 98.81 218 VAL B C 1
ATOM 4866 O O . VAL B 1 218 ? 12.164 -25.406 -5.504 1 98.81 218 VAL B O 1
ATOM 4869 N N . MET B 1 219 ? 11.961 -23.734 -4.008 1 98.88 219 MET B N 1
ATOM 4870 C CA . MET B 1 219 ? 10.562 -23.438 -4.293 1 98.88 219 MET B CA 1
ATOM 4871 C C . MET B 1 219 ? 10.43 -22.219 -5.207 1 98.88 219 MET B C 1
ATOM 4873 O O . MET B 1 219 ? 10.711 -21.094 -4.789 1 98.88 219 MET B O 1
ATOM 4877 N N . LEU B 1 220 ? 9.945 -22.516 -6.453 1 97.94 220 LEU B N 1
ATOM 4878 C CA . LEU B 1 220 ? 9.93 -21.484 -7.492 1 97.94 220 LEU B CA 1
ATOM 4879 C C . LEU B 1 220 ? 8.508 -20.984 -7.727 1 97.94 220 LEU B C 1
ATOM 4881 O O . LEU B 1 220 ? 7.543 -21.719 -7.543 1 97.94 220 LEU B O 1
ATOM 4885 N N . GLY B 1 221 ? 8.43 -19.672 -8.062 1 97.5 221 GLY B N 1
ATOM 4886 C CA . GLY B 1 221 ? 7.309 -19.109 -8.805 1 97.5 221 GLY B CA 1
ATOM 4887 C C . GLY B 1 221 ? 7.699 -18.578 -10.164 1 97.5 221 GLY B C 1
ATOM 4888 O O . GLY B 1 221 ? 8.781 -18.891 -10.672 1 97.5 221 GLY B O 1
ATOM 4889 N N . HIS B 1 222 ? 6.77 -17.891 -10.914 1 95.88 222 HIS B N 1
ATOM 4890 C CA . HIS B 1 222 ? 7.039 -17.219 -12.18 1 95.88 222 HIS B CA 1
ATOM 4891 C C . HIS B 1 222 ? 6.402 -17.969 -13.344 1 95.88 222 HIS B C 1
ATOM 4893 O O . HIS B 1 222 ? 5.801 -17.359 -14.234 1 95.88 222 HIS B O 1
ATOM 4899 N N . ILE B 1 223 ? 6.641 -19.266 -13.312 1 92.81 223 ILE B N 1
ATOM 4900 C CA . ILE B 1 223 ? 6.008 -20.094 -14.336 1 92.81 223 ILE B CA 1
ATOM 4901 C C . ILE B 1 223 ? 4.711 -20.688 -13.797 1 92.81 223 ILE B C 1
ATOM 4903 O O . ILE B 1 223 ? 4.688 -21.234 -12.695 1 92.81 223 ILE B O 1
ATOM 4907 N N . HIS B 1 224 ? 3.678 -20.688 -14.594 1 94.56 224 HIS B N 1
ATOM 4908 C CA . HIS B 1 224 ? 2.332 -20.922 -14.078 1 94.56 224 HIS B CA 1
ATOM 4909 C C . HIS B 1 224 ? 1.957 -22.391 -14.125 1 94.56 224 HIS B C 1
ATOM 4911 O O . HIS B 1 224 ? 0.784 -22.75 -13.984 1 94.56 224 HIS B O 1
ATOM 4917 N N . THR B 1 225 ? 2.938 -23.25 -14.367 1 92.38 225 THR B N 1
ATOM 4918 C CA . THR B 1 225 ? 2.664 -24.688 -14.344 1 92.38 225 THR B CA 1
ATOM 4919 C C . THR B 1 225 ? 3.791 -25.438 -13.641 1 92.38 225 THR B C 1
ATOM 4921 O O . THR B 1 225 ? 4.969 -25.219 -13.93 1 92.38 225 THR B O 1
ATOM 4924 N N . ARG B 1 226 ? 3.404 -26.312 -12.828 1 91.94 226 ARG B N 1
ATOM 4925 C CA . ARG B 1 226 ? 4.367 -27.141 -12.102 1 91.94 226 ARG B CA 1
ATOM 4926 C C . ARG B 1 226 ? 5.094 -28.094 -13.039 1 91.94 226 ARG B C 1
ATOM 4928 O O . ARG B 1 226 ? 6.172 -28.594 -12.711 1 91.94 226 ARG B O 1
ATOM 4935 N N . LEU B 1 227 ? 4.527 -28.312 -14.18 1 90.12 227 LEU B N 1
ATOM 4936 C CA . LEU B 1 227 ? 5.051 -29.297 -15.117 1 90.12 227 LEU B CA 1
ATOM 4937 C C . LEU B 1 227 ? 6.324 -28.797 -15.781 1 90.12 227 LEU B C 1
ATOM 4939 O O . LEU B 1 227 ? 7.078 -29.578 -16.359 1 90.12 227 LEU B O 1
ATOM 4943 N N . ALA B 1 228 ? 6.531 -27.547 -15.664 1 88 228 ALA B N 1
ATOM 4944 C CA . ALA B 1 228 ? 7.727 -26.969 -16.266 1 88 228 ALA B CA 1
ATOM 4945 C C . ALA B 1 228 ? 8.898 -26.984 -15.273 1 88 228 ALA B C 1
ATOM 4947 O O . ALA B 1 228 ? 9.953 -26.406 -15.547 1 88 228 ALA B O 1
ATOM 4948 N N . SER B 1 229 ? 8.734 -27.625 -14.164 1 93.31 229 SER B N 1
ATOM 4949 C CA . SER B 1 229 ? 9.789 -27.672 -13.164 1 93.31 229 SER B CA 1
ATOM 4950 C C . SER B 1 229 ? 11.078 -28.234 -13.742 1 93.31 229 SER B C 1
ATOM 4952 O O . SER B 1 229 ? 11.07 -29.297 -14.367 1 93.31 229 SER B O 1
ATOM 4954 N N . PRO B 1 230 ? 12.133 -27.547 -13.5 1 92.75 230 PRO B N 1
ATOM 4955 C CA . PRO B 1 230 ? 13.383 -27.953 -14.141 1 92.75 230 PRO B CA 1
ATOM 4956 C C . PRO B 1 230 ? 13.992 -29.203 -13.508 1 92.75 230 PRO B C 1
ATOM 4958 O O . PRO B 1 230 ? 14.875 -29.828 -14.094 1 92.75 230 PRO B O 1
ATOM 4961 N N . ASP B 1 231 ? 13.648 -29.453 -12.289 1 91.69 231 ASP B N 1
ATOM 4962 C CA . ASP B 1 231 ? 14.047 -30.656 -11.562 1 91.69 231 ASP B CA 1
ATOM 4963 C C . ASP B 1 231 ? 12.836 -31.344 -10.93 1 91.69 231 ASP B C 1
ATOM 4965 O O . ASP B 1 231 ? 12.008 -30.688 -10.297 1 91.69 231 ASP B O 1
ATOM 4969 N N . LYS B 1 232 ? 12.719 -32.625 -11.094 1 88.69 232 LYS B N 1
ATOM 4970 C CA . LYS B 1 232 ? 11.523 -33.344 -10.68 1 88.69 232 LYS B CA 1
ATOM 4971 C C . LYS B 1 232 ? 11.398 -33.375 -9.156 1 88.69 232 LYS B C 1
ATOM 4973 O O . LYS B 1 232 ? 10.289 -33.375 -8.625 1 88.69 232 LYS B O 1
ATOM 4978 N N . ASP B 1 233 ? 12.547 -33.281 -8.531 1 92.69 233 ASP B N 1
ATOM 4979 C CA . ASP B 1 233 ? 12.453 -33.594 -7.105 1 92.69 233 ASP B CA 1
ATOM 4980 C C . ASP B 1 233 ? 12.93 -32.406 -6.266 1 92.69 233 ASP B C 1
ATOM 4982 O O . ASP B 1 233 ? 12.539 -32.25 -5.105 1 92.69 233 ASP B O 1
ATOM 4986 N N . ARG B 1 234 ? 13.711 -31.469 -6.805 1 95.81 234 ARG B N 1
ATOM 4987 C CA . ARG B 1 234 ? 14.414 -30.562 -5.906 1 95.81 234 ARG B CA 1
ATOM 4988 C C . ARG B 1 234 ? 14.125 -29.109 -6.262 1 95.81 234 ARG B C 1
ATOM 4990 O O . ARG B 1 234 ? 14.219 -28.219 -5.41 1 95.81 234 ARG B O 1
ATOM 4997 N N . ILE B 1 235 ? 13.953 -28.797 -7.48 1 97.75 235 ILE B N 1
ATOM 4998 C CA . ILE B 1 235 ? 13.711 -27.438 -7.957 1 97.75 235 ILE B CA 1
ATOM 4999 C C . ILE B 1 235 ? 12.383 -27.391 -8.711 1 97.75 235 ILE B C 1
ATOM 5001 O O . ILE B 1 235 ? 12.305 -27.812 -9.867 1 97.75 235 ILE B O 1
ATOM 5005 N N . ARG B 1 236 ? 11.383 -26.828 -8.039 1 97.12 236 ARG B N 1
ATOM 5006 C CA . ARG B 1 236 ? 10.039 -27.031 -8.578 1 97.12 236 ARG B CA 1
ATOM 5007 C C . ARG B 1 236 ? 9.25 -25.719 -8.578 1 97.12 236 ARG B C 1
ATOM 5009 O O . ARG B 1 236 ? 9.352 -24.938 -7.641 1 97.12 236 ARG B O 1
ATOM 5016 N N . TYR B 1 237 ? 8.438 -25.609 -9.609 1 95.81 237 TYR B N 1
ATOM 5017 C CA . TYR B 1 237 ? 7.43 -24.562 -9.648 1 95.81 237 TYR B CA 1
ATOM 5018 C C . TYR B 1 237 ? 6.148 -25 -8.961 1 95.81 237 TYR B C 1
ATOM 5020 O O . TYR B 1 237 ? 5.723 -26.156 -9.102 1 95.81 237 TYR B O 1
ATOM 5028 N N . ALA B 1 238 ? 5.535 -24.047 -8.266 1 96.5 238 ALA B N 1
ATOM 5029 C CA . ALA B 1 238 ? 4.215 -24.328 -7.715 1 96.5 238 ALA B CA 1
ATOM 5030 C C . ALA B 1 238 ? 3.135 -24.234 -8.789 1 96.5 238 ALA B C 1
ATOM 5032 O O . ALA B 1 238 ? 2.115 -24.922 -8.719 1 96.5 238 ALA B O 1
ATOM 5033 N N . GLY B 1 239 ? 3.445 -23.359 -9.797 1 95.19 239 GLY B N 1
ATOM 5034 C CA . GLY B 1 239 ? 2.383 -22.969 -10.711 1 95.19 239 GLY B CA 1
ATOM 5035 C C . GLY B 1 239 ? 1.421 -21.953 -10.117 1 95.19 239 GLY B C 1
ATOM 5036 O O . GLY B 1 239 ? 1.505 -21.641 -8.93 1 95.19 239 GLY B O 1
ATOM 5037 N N . SER B 1 240 ? 0.5 -21.469 -10.961 1 96.81 240 SER B N 1
ATOM 5038 C CA . SER B 1 240 ? -0.535 -20.547 -10.484 1 96.81 240 SER B CA 1
ATOM 5039 C C . SER B 1 240 ? -1.784 -21.312 -10.055 1 96.81 240 SER B C 1
ATOM 5041 O O . SER B 1 240 ? -2.076 -22.391 -10.578 1 96.81 240 SER B O 1
ATOM 5043 N N . PRO B 1 241 ? -2.518 -20.75 -9.133 1 97.38 241 PRO B N 1
ATOM 5044 C CA . PRO B 1 241 ? -3.717 -21.438 -8.656 1 97.38 241 PRO B CA 1
ATOM 5045 C C . PRO B 1 241 ? -4.914 -21.266 -9.586 1 97.38 241 PRO B C 1
ATOM 5047 O O . PRO B 1 241 ? -5.895 -22 -9.484 1 97.38 241 PRO B O 1
ATOM 5050 N N . VAL B 1 242 ? -4.812 -20.266 -10.445 1 96.25 242 VAL B N 1
ATOM 5051 C CA . VAL B 1 242 ? -5.887 -19.906 -11.375 1 96.25 242 VAL B CA 1
ATOM 5052 C C . VAL B 1 242 ? -5.336 -19.828 -12.797 1 96.25 242 VAL B C 1
ATOM 5054 O O . VAL B 1 242 ? -4.145 -19.578 -12.992 1 96.25 242 VAL B O 1
ATOM 5057 N N . LYS B 1 243 ? -6.242 -20.188 -13.734 1 94.62 243 LYS B N 1
ATOM 5058 C CA . LYS B 1 243 ? -5.875 -19.953 -15.133 1 94.62 243 LYS B CA 1
ATOM 5059 C C . LYS B 1 243 ? -5.953 -18.453 -15.461 1 94.62 243 LYS B C 1
ATOM 5061 O O . LYS B 1 243 ? -7.027 -17.859 -15.398 1 94.62 243 LYS B O 1
ATOM 5066 N N . PHE B 1 244 ? -4.84 -17.906 -15.891 1 94.38 244 PHE B N 1
ATOM 5067 C CA . PHE B 1 244 ? -4.809 -16.469 -16.062 1 94.38 244 PHE B CA 1
ATOM 5068 C C . PHE B 1 244 ? -4.801 -16.094 -17.547 1 94.38 244 PHE B C 1
ATOM 5070 O O . PHE B 1 244 ? -4.957 -14.922 -17.891 1 94.38 244 PHE B O 1
ATOM 5077 N N . ASN B 1 245 ? -4.617 -17 -18.391 1 90.62 245 ASN B N 1
ATOM 5078 C CA . ASN B 1 245 ? -4.703 -16.781 -19.828 1 90.62 245 ASN B CA 1
ATOM 5079 C C . ASN B 1 245 ? -5.277 -18 -20.547 1 90.62 245 ASN B C 1
ATOM 5081 O O . ASN B 1 245 ? -5.34 -19.094 -19.969 1 90.62 245 ASN B O 1
ATOM 5085 N N . VAL B 1 246 ? -5.676 -17.812 -21.766 1 90.88 246 VAL B N 1
ATOM 5086 C CA . VAL B 1 246 ? -6.418 -18.812 -22.516 1 90.88 246 VAL B CA 1
ATOM 5087 C C . VAL B 1 246 ? -5.523 -20.016 -22.781 1 90.88 246 VAL B C 1
ATOM 5089 O O . VAL B 1 246 ? -5.996 -21.156 -22.797 1 90.88 246 VAL B O 1
ATOM 5092 N N . LYS B 1 247 ? -4.273 -19.797 -22.922 1 87.88 247 LYS B N 1
ATOM 5093 C CA . LYS B 1 247 ? -3.34 -20.875 -23.188 1 87.88 247 LYS B CA 1
ATOM 5094 C C . LYS B 1 247 ? -3.273 -21.859 -22.031 1 87.88 247 LYS B C 1
ATOM 5096 O O . LYS B 1 247 ? -2.998 -23.047 -22.219 1 87.88 247 LYS B O 1
ATOM 5101 N N . GLU B 1 248 ? -3.543 -21.391 -20.875 1 90.94 248 GLU B N 1
ATOM 5102 C CA . GLU B 1 248 ? -3.463 -22.203 -19.672 1 90.94 248 GLU B CA 1
ATOM 5103 C C . GLU B 1 248 ? -4.645 -23.172 -19.578 1 90.94 248 GLU B C 1
ATOM 5105 O O . GLU B 1 248 ? -4.652 -24.062 -18.734 1 90.94 248 GLU B O 1
ATOM 5110 N N . ALA B 1 249 ? -5.555 -22.969 -20.469 1 89.81 249 ALA B N 1
ATOM 5111 C CA . ALA B 1 249 ? -6.699 -23.875 -20.516 1 89.81 249 ALA B CA 1
ATOM 5112 C C . ALA B 1 249 ? -6.348 -25.172 -21.25 1 89.81 249 ALA B C 1
ATOM 5114 O O . ALA B 1 249 ? -7.105 -26.141 -21.219 1 89.81 249 ALA B O 1
ATOM 5115 N N . ASN B 1 250 ? -5.219 -25.109 -21.875 1 85.44 250 ASN B N 1
ATOM 5116 C CA . ASN B 1 250 ? -4.766 -26.312 -22.547 1 85.44 250 ASN B CA 1
ATOM 5117 C C . ASN B 1 250 ? -4.578 -27.469 -21.578 1 85.44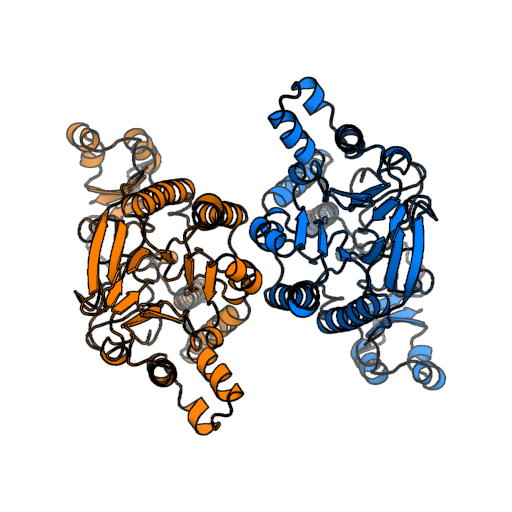 250 ASN B C 1
ATOM 5119 O O . ASN B 1 250 ? -3.887 -27.328 -20.562 1 85.44 250 ASN B O 1
ATOM 5123 N N . PRO B 1 251 ? -5.137 -28.594 -21.906 1 77.06 251 PRO B N 1
ATOM 5124 C CA . PRO B 1 251 ? -5.078 -29.75 -21.016 1 77.06 251 PRO B CA 1
ATOM 5125 C C . PRO B 1 251 ? -3.646 -30.188 -20.719 1 77.06 251 PRO B C 1
ATOM 5127 O O . PRO B 1 251 ? -3.4 -30.844 -19.703 1 77.06 251 PRO B O 1
ATOM 5130 N N . LYS B 1 252 ? -2.748 -29.812 -21.656 1 73.31 252 LYS B N 1
ATOM 5131 C CA . LYS B 1 252 ? -1.355 -30.203 -21.438 1 73.31 252 LYS B CA 1
ATOM 5132 C C . LYS B 1 252 ? -0.799 -29.531 -20.188 1 73.31 252 LYS B C 1
ATOM 5134 O O . LYS B 1 252 ? 0.171 -30.031 -19.594 1 73.31 252 LYS B O 1
ATOM 5139 N N . PHE B 1 253 ? -1.327 -28.469 -19.906 1 71.75 253 PHE B N 1
ATOM 5140 C CA . PHE B 1 253 ? -0.855 -27.766 -18.719 1 71.75 253 PHE B CA 1
ATOM 5141 C C . PHE B 1 253 ? -1.66 -28.156 -17.484 1 71.75 253 PHE B C 1
ATOM 5143 O O . PHE B 1 253 ? -1.515 -27.562 -16.422 1 71.75 253 PHE B O 1
ATOM 5150 N N . HIS B 1 254 ? -2.193 -29.359 -17.484 1 66.69 254 HIS B N 1
ATOM 5151 C CA . HIS B 1 254 ? -3.107 -30.016 -16.562 1 66.69 254 HIS B CA 1
ATOM 5152 C C . HIS B 1 254 ? -2.879 -29.547 -15.125 1 66.69 254 HIS B C 1
ATOM 5154 O O . HIS B 1 254 ? -1.735 -29.453 -14.672 1 66.69 254 HIS B O 1
ATOM 5160 N N . GLY B 1 255 ? -3.963 -28.953 -14.453 1 79.88 255 GLY B N 1
ATOM 5161 C CA . GLY B 1 255 ? -4.332 -28.891 -13.055 1 79.88 255 GLY B CA 1
ATOM 5162 C C . GLY B 1 255 ? -3.686 -27.75 -12.305 1 79.88 255 GLY B C 1
ATOM 5163 O O . GLY B 1 255 ? -2.492 -27.484 -12.477 1 79.88 255 GLY B O 1
ATOM 5164 N N . LYS B 1 256 ? -4.324 -27 -11.875 1 93.75 256 LYS B N 1
ATOM 5165 C CA . LYS B 1 256 ? -3.953 -25.984 -10.898 1 93.75 256 LYS B CA 1
ATOM 5166 C C . LYS B 1 256 ? -4 -26.547 -9.477 1 93.75 256 LYS B C 1
ATOM 5168 O O . LYS B 1 256 ? -4.77 -27.469 -9.188 1 93.75 256 LYS B O 1
ATOM 5173 N N . GLY B 1 257 ? -3.064 -26.078 -8.734 1 97.31 257 GLY B N 1
ATOM 5174 C CA . GLY B 1 257 ? -3.023 -26.562 -7.363 1 97.31 257 GLY B CA 1
ATOM 5175 C C . GLY B 1 257 ? -1.829 -26.031 -6.586 1 97.31 257 GLY B C 1
ATOM 5176 O O . GLY B 1 257 ? -1.328 -24.953 -6.863 1 97.31 257 GLY B O 1
ATOM 5177 N N . VAL B 1 258 ? -1.521 -26.797 -5.488 1 98.62 258 VAL B N 1
ATOM 5178 C CA . VAL B 1 258 ? -0.405 -26.438 -4.621 1 98.62 258 VAL B CA 1
ATOM 5179 C C . VAL B 1 258 ? 0.446 -27.672 -4.332 1 98.62 258 VAL B C 1
ATOM 5181 O O . VAL B 1 258 ? 0.023 -28.797 -4.598 1 98.62 258 VAL B O 1
ATOM 5184 N N . GLU B 1 259 ? 1.638 -27.406 -3.891 1 98.19 259 GLU B N 1
ATOM 5185 C CA . GLU B 1 259 ? 2.523 -28.5 -3.486 1 98.19 259 GLU B CA 1
ATOM 5186 C C . GLU B 1 259 ? 2.674 -28.547 -1.969 1 98.19 259 GLU B C 1
ATOM 5188 O O . GLU B 1 259 ? 2.83 -27.516 -1.319 1 98.19 259 GLU B O 1
ATOM 5193 N N . ILE B 1 260 ? 2.566 -29.781 -1.429 1 98.81 260 ILE B N 1
ATOM 5194 C CA . ILE B 1 260 ? 2.922 -30 -0.033 1 98.81 260 ILE B CA 1
ATOM 5195 C C . ILE B 1 260 ? 4.348 -30.547 0.054 1 98.81 260 ILE B C 1
ATOM 5197 O O . ILE B 1 260 ? 4.645 -31.625 -0.47 1 98.81 260 ILE B O 1
ATOM 5201 N N . VAL B 1 261 ? 5.195 -29.797 0.701 1 98.75 261 VAL B N 1
ATOM 5202 C CA . VAL B 1 261 ? 6.598 -30.172 0.837 1 98.75 261 VAL B CA 1
ATOM 5203 C C . VAL B 1 261 ? 6.875 -30.625 2.266 1 98.75 261 VAL B C 1
ATOM 5205 O O . VAL B 1 261 ? 6.691 -29.875 3.219 1 98.75 261 VAL B O 1
ATOM 5208 N N . THR B 1 262 ? 7.301 -31.844 2.402 1 98.56 262 THR B N 1
ATOM 5209 C CA . THR B 1 262 ? 7.652 -32.406 3.703 1 98.56 262 THR B CA 1
ATOM 5210 C C . THR B 1 262 ? 9.164 -32.469 3.867 1 98.56 262 THR B C 1
ATOM 5212 O O . THR B 1 262 ? 9.852 -33.094 3.064 1 98.56 262 THR B O 1
ATOM 5215 N N . ILE B 1 263 ? 9.633 -31.828 4.906 1 97.62 263 ILE B N 1
ATOM 5216 C CA . ILE B 1 263 ? 11.062 -31.734 5.156 1 97.62 263 ILE B CA 1
ATOM 5217 C C . ILE B 1 263 ? 11.422 -32.469 6.434 1 97.62 263 ILE B C 1
ATOM 5219 O O . ILE B 1 263 ? 10.906 -32.188 7.508 1 97.62 263 ILE B O 1
ATOM 5223 N N . THR B 1 264 ? 12.273 -33.469 6.293 1 94.44 264 THR B N 1
ATOM 5224 C CA . THR B 1 264 ? 12.875 -34.188 7.414 1 94.44 264 THR B CA 1
ATOM 5225 C C . THR B 1 264 ? 14.391 -34.031 7.395 1 94.44 264 THR B C 1
ATOM 5227 O O . THR B 1 264 ? 14.961 -33.531 6.418 1 94.44 264 THR B O 1
ATOM 5230 N N . PRO B 1 265 ? 15.055 -34.375 8.508 1 90.62 265 PRO B N 1
ATOM 5231 C CA . PRO B 1 265 ? 16.516 -34.281 8.523 1 90.62 265 PRO B CA 1
ATOM 5232 C C . PRO B 1 265 ? 17.172 -35.094 7.418 1 90.62 265 PRO B C 1
ATOM 5234 O O . PRO B 1 265 ? 18.266 -34.75 6.945 1 90.62 265 PRO B O 1
ATOM 5237 N N . THR B 1 266 ? 16.516 -36.094 6.902 1 90.94 266 THR B N 1
ATOM 5238 C CA . THR B 1 266 ? 17.188 -37 5.992 1 90.94 266 THR B CA 1
ATOM 5239 C C . THR B 1 266 ? 16.578 -36.938 4.594 1 90.94 266 THR B C 1
ATOM 5241 O O . THR B 1 266 ? 17.172 -37.406 3.625 1 90.94 266 THR B O 1
ATOM 5244 N N . ALA B 1 267 ? 15.383 -36.375 4.504 1 94.31 267 ALA B N 1
ATOM 5245 C CA . ALA B 1 267 ? 14.742 -36.406 3.191 1 94.31 267 ALA B CA 1
ATOM 5246 C C . ALA B 1 267 ? 13.773 -35.219 3.031 1 94.31 267 ALA B C 1
ATOM 5248 O O . ALA B 1 267 ? 13.273 -34.688 4.02 1 94.31 267 ALA B O 1
ATOM 5249 N N . ILE B 1 268 ? 13.531 -34.844 1.727 1 97.5 268 ILE B N 1
ATOM 5250 C CA . ILE B 1 268 ? 12.492 -33.906 1.34 1 97.5 268 ILE B CA 1
ATOM 5251 C C . ILE B 1 268 ? 11.594 -34.531 0.277 1 97.5 268 ILE B C 1
ATOM 5253 O O . ILE B 1 268 ? 12.086 -35.062 -0.722 1 97.5 268 ILE B O 1
ATOM 5257 N N . THR B 1 269 ? 10.336 -34.531 0.544 1 97.75 269 THR B N 1
ATOM 5258 C CA . THR B 1 269 ? 9.359 -35.031 -0.411 1 97.75 269 THR B CA 1
ATOM 5259 C C . THR B 1 269 ? 8.297 -34 -0.726 1 97.75 269 THR B C 1
ATOM 5261 O O . THR B 1 269 ? 8.172 -33 -0.005 1 97.75 269 THR B O 1
ATOM 5264 N N . HIS B 1 270 ? 7.641 -34.188 -1.85 1 97.44 270 HIS B N 1
ATOM 5265 C CA . HIS B 1 270 ? 6.57 -33.25 -2.223 1 97.44 270 HIS B CA 1
ATOM 5266 C C . HIS B 1 270 ? 5.363 -34.031 -2.766 1 97.44 270 HIS B C 1
ATOM 5268 O O . HIS B 1 270 ? 5.5 -35.125 -3.285 1 97.44 270 HIS B O 1
ATOM 5274 N N . GLU B 1 271 ? 4.211 -33.469 -2.592 1 97.75 271 GLU B N 1
ATOM 5275 C CA . GLU B 1 271 ? 2.943 -34 -3.08 1 97.75 271 GLU B CA 1
ATOM 5276 C C . GLU B 1 271 ? 2.053 -32.875 -3.629 1 97.75 271 GLU B C 1
ATOM 5278 O O . GLU B 1 271 ? 1.856 -31.859 -2.977 1 97.75 271 GLU B O 1
ATOM 5283 N N . PHE B 1 272 ? 1.553 -33.156 -4.836 1 96.75 272 PHE B N 1
ATOM 5284 C CA . PHE B 1 272 ? 0.663 -32.188 -5.465 1 96.75 272 PHE B CA 1
ATOM 5285 C C . PHE B 1 272 ? -0.763 -32.375 -4.953 1 96.75 272 PHE B C 1
ATOM 5287 O O . PHE B 1 272 ? -1.261 -33.5 -4.836 1 96.75 272 PHE B O 1
ATOM 5294 N N . LYS B 1 273 ? -1.365 -31.266 -4.598 1 98.19 273 LYS B N 1
ATOM 5295 C CA . LYS B 1 273 ? -2.781 -31.203 -4.246 1 98.19 273 LYS B CA 1
ATOM 5296 C C . LYS B 1 273 ? -3.545 -30.312 -5.23 1 98.19 273 LYS B C 1
ATOM 5298 O O . LYS B 1 273 ? -3.328 -29.109 -5.281 1 98.19 273 LYS B O 1
ATOM 5303 N N . PRO B 1 274 ? -4.465 -30.891 -5.938 1 96.75 274 PRO B N 1
ATOM 5304 C CA . PRO B 1 274 ? -5.176 -30.109 -6.961 1 96.75 274 PRO B CA 1
ATOM 5305 C C . PRO B 1 274 ? -6.25 -29.203 -6.371 1 96.75 274 PRO B C 1
ATOM 5307 O O . PRO B 1 274 ? -6.781 -29.484 -5.297 1 96.75 274 PRO B O 1
ATOM 5310 N N . ILE B 1 275 ? -6.531 -28.109 -7.059 1 96.19 275 ILE B N 1
ATOM 5311 C CA . ILE B 1 275 ? -7.664 -27.234 -6.785 1 96.19 275 ILE B CA 1
ATOM 5312 C C . ILE B 1 275 ? -8.578 -27.172 -8.008 1 96.19 275 ILE B C 1
ATOM 5314 O O . ILE B 1 275 ? -8.117 -27.297 -9.141 1 96.19 275 ILE B O 1
ATOM 5318 N N . GLN B 1 276 ? -9.812 -27.062 -7.691 1 94.44 276 GLN B N 1
ATOM 5319 C CA . GLN B 1 276 ? -10.812 -27 -8.75 1 94.44 276 GLN B CA 1
ATOM 5320 C C . GLN B 1 276 ? -11.289 -25.578 -8.984 1 94.44 276 GLN B C 1
ATOM 5322 O O . GLN B 1 276 ? -11.594 -24.859 -8.031 1 94.44 276 GLN B O 1
ATOM 5327 N N . PRO B 1 277 ? -11.375 -25.25 -10.211 1 94.31 277 PRO B N 1
ATOM 5328 C CA . PRO B 1 277 ? -11.898 -23.906 -10.461 1 94.31 277 PRO B CA 1
ATOM 5329 C C . PRO B 1 277 ? -13.383 -23.781 -10.133 1 94.31 277 PRO B C 1
ATOM 5331 O O . PRO B 1 277 ? -14.141 -24.75 -10.312 1 94.31 277 PRO B O 1
ATOM 5334 N N . GLN B 1 278 ? -13.773 -22.625 -9.641 1 95.44 278 GLN B N 1
ATOM 5335 C CA . GLN B 1 278 ? -15.195 -22.328 -9.469 1 95.44 278 GLN B CA 1
ATOM 5336 C C . GLN B 1 278 ? -15.891 -22.156 -10.812 1 95.44 278 GLN B C 1
ATOM 5338 O O . GLN B 1 278 ? -16.984 -22.703 -11.031 1 95.44 278 GLN B O 1
ATOM 5343 N N . THR B 1 279 ? -15.312 -21.391 -11.68 1 94.88 279 THR B N 1
ATOM 5344 C CA . THR B 1 279 ? -15.68 -21.234 -13.078 1 94.88 279 THR B CA 1
ATOM 5345 C C . THR B 1 279 ? -14.508 -21.594 -13.992 1 94.88 279 THR B C 1
ATOM 5347 O O . THR B 1 279 ? -13.492 -20.891 -14.008 1 94.88 279 THR B O 1
ATOM 5350 N N . ASP B 1 280 ? -14.719 -22.578 -14.812 1 93.88 280 ASP B N 1
ATOM 5351 C CA . ASP B 1 280 ? -13.594 -23.062 -15.609 1 93.88 280 ASP B CA 1
ATOM 5352 C C . ASP B 1 280 ? -13.469 -22.281 -16.906 1 93.88 280 ASP B C 1
ATOM 5354 O O . ASP B 1 280 ? -14.422 -21.609 -17.328 1 93.88 280 ASP B O 1
ATOM 5358 N N . LEU B 1 281 ? -12.297 -22.359 -17.453 1 95.19 281 LEU B N 1
ATOM 5359 C CA . LEU B 1 281 ? -12.016 -21.781 -18.766 1 95.19 281 LEU B CA 1
ATOM 5360 C C . LEU B 1 281 ? -11.945 -22.875 -19.828 1 95.19 281 LEU B C 1
ATOM 5362 O O . LEU B 1 281 ? -11.109 -23.781 -19.75 1 95.19 281 LEU B O 1
ATOM 5366 N N . VAL B 1 282 ? -12.812 -22.734 -20.812 1 94.56 282 VAL B N 1
ATOM 5367 C CA . VAL B 1 282 ? -12.922 -23.75 -21.844 1 94.56 282 VAL B CA 1
ATOM 5368 C C . VAL B 1 282 ? -12.539 -23.156 -23.203 1 94.56 282 VAL B C 1
ATOM 5370 O O . VAL B 1 282 ? -13.016 -22.078 -23.562 1 94.56 282 VAL B O 1
ATOM 5373 N N . THR B 1 283 ? -11.719 -23.859 -23.906 1 94.81 283 THR B N 1
ATOM 5374 C CA . THR B 1 283 ? -11.359 -23.438 -25.25 1 94.81 283 THR B CA 1
ATOM 5375 C C . THR B 1 283 ? -12.039 -24.312 -26.297 1 94.81 283 THR B C 1
ATOM 5377 O O . THR B 1 283 ? -12.055 -25.547 -26.172 1 94.81 283 THR B O 1
ATOM 5380 N N . LEU B 1 284 ? -12.625 -23.641 -27.281 1 96 284 LEU B N 1
ATOM 5381 C CA . LEU B 1 284 ? -13.258 -24.328 -28.391 1 96 284 LEU B CA 1
ATOM 5382 C C . LEU B 1 284 ? -12.695 -23.859 -29.734 1 96 284 LEU B C 1
ATOM 5384 O O . LEU B 1 284 ? -12.438 -22.672 -29.906 1 96 284 LEU B O 1
ATOM 5388 N N . ARG B 1 285 ? -12.453 -24.781 -30.516 1 95.69 285 ARG B N 1
ATOM 5389 C CA . ARG B 1 285 ? -12.031 -24.531 -31.891 1 95.69 285 ARG B CA 1
ATOM 5390 C C . ARG B 1 285 ? -12.828 -25.375 -32.875 1 95.69 285 ARG B C 1
ATOM 5392 O O . ARG B 1 285 ? -12.641 -26.594 -32.938 1 95.69 285 ARG B O 1
ATOM 5399 N N . ALA B 1 286 ? -13.688 -24.734 -33.656 1 96.75 286 ALA B N 1
ATOM 5400 C CA . ALA B 1 286 ? -14.57 -25.453 -34.562 1 96.75 286 ALA B CA 1
ATOM 5401 C C . ALA B 1 286 ? -15.172 -24.516 -35.594 1 96.75 286 ALA B C 1
ATOM 5403 O O . ALA B 1 286 ? -15.172 -23.297 -35.406 1 96.75 286 ALA B O 1
ATOM 5404 N N . PRO B 1 287 ? -15.695 -25.109 -36.719 1 95.38 287 PRO B N 1
ATOM 5405 C CA . PRO B 1 287 ? -16.406 -24.297 -37.719 1 95.38 287 PRO B CA 1
ATOM 5406 C C . PRO B 1 287 ? -17.703 -23.703 -37.156 1 95.38 287 PRO B C 1
ATOM 5408 O O . PRO B 1 287 ? -18.25 -24.219 -36.188 1 95.38 287 PRO B O 1
ATOM 5411 N N . TRP B 1 288 ? -18.125 -22.641 -37.812 1 94.69 288 TRP B N 1
ATOM 5412 C CA . TRP B 1 288 ? -19.312 -21.891 -37.406 1 94.69 288 TRP B CA 1
ATOM 5413 C C . TRP B 1 288 ? -20.516 -22.812 -37.219 1 94.69 288 TRP B C 1
ATOM 5415 O O . TRP B 1 288 ? -21.172 -22.797 -36.188 1 94.69 288 TRP B O 1
ATOM 5425 N N . GLU B 1 289 ? -20.688 -23.719 -38.219 1 94.06 289 GLU B N 1
ATOM 5426 C CA . GLU B 1 289 ? -21.859 -24.594 -38.219 1 94.06 289 GLU B CA 1
ATOM 5427 C C . GLU B 1 289 ? -21.812 -25.562 -37.031 1 94.06 289 GLU B C 1
ATOM 5429 O O . GLU B 1 289 ? -22.844 -25.891 -36.438 1 94.06 289 GLU B O 1
ATOM 5434 N N . THR B 1 290 ? -20.625 -25.953 -36.719 1 97.06 290 THR B N 1
ATOM 5435 C CA . THR B 1 290 ? -20.438 -26.875 -35.625 1 97.06 290 THR B CA 1
ATOM 5436 C C . THR B 1 290 ? -20.719 -26.188 -34.281 1 97.06 290 THR B C 1
ATOM 5438 O O . THR B 1 290 ? -21.391 -26.75 -33.438 1 97.06 290 THR B O 1
ATOM 5441 N N . LEU B 1 291 ? -20.297 -24.984 -34.094 1 97.5 291 LEU B N 1
ATOM 5442 C CA . LEU B 1 291 ? -20.484 -24.234 -32.875 1 97.5 291 LEU B CA 1
ATOM 5443 C C . LEU B 1 291 ? -21.953 -23.953 -32.594 1 97.5 291 LEU B C 1
ATOM 5445 O O . LEU B 1 291 ? -22.375 -23.812 -31.438 1 97.5 291 LEU B O 1
ATOM 5449 N N . LEU B 1 292 ? -22.734 -23.984 -33.719 1 95.81 292 LEU B N 1
ATOM 5450 C CA . LEU B 1 292 ? -24.156 -23.703 -33.562 1 95.81 292 LEU B CA 1
ATOM 5451 C C . LEU B 1 292 ? -24.969 -24.984 -33.469 1 95.81 292 LEU B C 1
ATOM 5453 O O . LEU B 1 292 ? -26.188 -24.953 -33.219 1 95.81 292 LEU B O 1
ATOM 5457 N N . ASP B 1 293 ? -24.297 -26.125 -33.594 1 96.75 293 ASP B N 1
ATOM 5458 C CA . ASP B 1 293 ? -24.969 -27.422 -33.562 1 96.75 293 ASP B CA 1
ATOM 5459 C C . ASP B 1 293 ? -25.281 -27.844 -32.156 1 96.75 293 ASP B C 1
ATOM 5461 O O . ASP B 1 293 ? -24.359 -28.016 -31.328 1 96.75 293 ASP B O 1
ATOM 5465 N N . PRO B 1 294 ? -26.531 -28.172 -31.812 1 96.88 294 PRO B N 1
ATOM 5466 C CA . PRO B 1 294 ? -26.906 -28.609 -30.453 1 96.88 294 PRO B CA 1
ATOM 5467 C C . PRO B 1 294 ? -26.172 -29.875 -30.016 1 96.88 294 PRO B C 1
ATOM 5469 O O . PRO B 1 294 ? -25.891 -30.031 -28.828 1 96.88 294 PRO B O 1
ATOM 5472 N N . ASN B 1 295 ? -25.891 -30.688 -30.938 1 96.81 295 ASN B N 1
ATOM 5473 C CA . ASN B 1 295 ? -25.172 -31.906 -30.578 1 96.81 295 ASN B CA 1
ATOM 5474 C C . ASN B 1 295 ? -23.766 -31.594 -30.078 1 96.81 295 ASN B C 1
ATOM 5476 O O . ASN B 1 295 ? -23.219 -32.375 -29.266 1 96.81 295 ASN B O 1
ATOM 5480 N N . PHE B 1 296 ? -23.266 -30.484 -30.484 1 97.31 296 PHE B N 1
ATOM 5481 C CA . PHE B 1 296 ? -21.922 -30.094 -30.094 1 97.31 296 PHE B CA 1
ATOM 5482 C C . PHE B 1 296 ? -21.953 -29.266 -28.812 1 97.31 296 PHE B C 1
ATOM 5484 O O . PHE B 1 296 ? -21.312 -29.625 -27.812 1 97.31 296 PHE B O 1
ATOM 5491 N N . TYR B 1 297 ? -22.75 -28.203 -28.828 1 96.69 297 TYR B N 1
ATOM 5492 C CA . TYR B 1 297 ? -22.609 -27.25 -27.719 1 96.69 297 TYR B CA 1
ATOM 5493 C C . TYR B 1 297 ? -23.281 -27.781 -26.453 1 96.69 297 TYR B C 1
ATOM 5495 O O . TYR B 1 297 ? -22.984 -27.344 -25.359 1 96.69 297 TYR B O 1
ATOM 5503 N N . GLN B 1 298 ? -24.156 -28.781 -26.547 1 96.62 298 GLN B N 1
ATOM 5504 C CA . GLN B 1 298 ? -24.812 -29.344 -25.375 1 96.62 298 GLN B CA 1
ATOM 5505 C C . GLN B 1 298 ? -23.828 -30.188 -24.547 1 96.62 298 GLN B C 1
ATOM 5507 O O . GLN B 1 298 ? -24.094 -30.5 -23.391 1 96.62 298 GLN B O 1
ATOM 5512 N N . GLN B 1 299 ? -22.766 -30.531 -25.203 1 96.44 299 GLN B N 1
ATOM 5513 C CA . GLN B 1 299 ? -21.734 -31.281 -24.5 1 96.44 299 GLN B CA 1
ATOM 5514 C C . GLN B 1 299 ? -20.812 -30.359 -23.719 1 96.44 299 GLN B C 1
ATOM 5516 O O . GLN B 1 299 ? -19.922 -30.828 -23 1 96.44 299 GLN B O 1
ATOM 5521 N N . GLN B 1 300 ? -20.969 -29.141 -23.844 1 95.75 300 GLN B N 1
ATOM 5522 C CA . GLN B 1 300 ? -20.156 -28.141 -23.172 1 95.75 300 GLN B CA 1
ATOM 5523 C C . GLN B 1 300 ? -20.844 -27.641 -21.906 1 95.75 300 GLN B C 1
ATOM 5525 O O . GLN B 1 300 ? -22.062 -27.766 -21.75 1 95.75 300 GLN B O 1
ATOM 5530 N N . PRO B 1 301 ? -20.062 -27.109 -21 1 95.5 301 PRO B N 1
ATOM 5531 C CA . PRO B 1 301 ? -20.656 -26.5 -19.797 1 95.5 301 PRO B CA 1
ATOM 5532 C C . PRO B 1 301 ? -21.25 -25.125 -20.078 1 95.5 301 PRO B C 1
ATOM 5534 O O . PRO B 1 301 ? -20.75 -24.125 -19.578 1 95.5 301 PRO B O 1
ATOM 5537 N N . LEU B 1 302 ? -22.344 -25.125 -20.672 1 95.62 302 LEU B N 1
ATOM 5538 C CA . LEU B 1 302 ? -22.969 -23.906 -21.141 1 95.62 302 LEU B CA 1
ATOM 5539 C C . LEU B 1 302 ? -23.344 -23 -19.969 1 95.62 302 LEU B C 1
ATOM 5541 O O . LEU B 1 302 ? -23.875 -23.469 -18.969 1 95.62 302 LEU B O 1
ATOM 5545 N N . LYS B 1 303 ? -23 -21.734 -20.078 1 94.12 303 LYS B N 1
ATOM 5546 C CA . LYS B 1 303 ? -23.359 -20.688 -19.141 1 94.12 303 LYS B CA 1
ATOM 5547 C C . LYS B 1 303 ? -22.781 -20.969 -17.75 1 94.12 303 LYS B C 1
ATOM 5549 O O . LYS B 1 303 ? -23.266 -20.422 -16.766 1 94.12 303 LYS B O 1
ATOM 5554 N N . GLN B 1 304 ? -21.797 -21.859 -17.734 1 95.19 304 GLN B N 1
ATOM 5555 C CA . GLN B 1 304 ? -21.188 -22.25 -16.469 1 95.19 304 GLN B CA 1
ATOM 5556 C C . GLN B 1 304 ? -19.672 -22.109 -16.516 1 95.19 304 GLN B C 1
ATOM 5558 O O . GLN B 1 304 ? -18.984 -22.391 -15.539 1 95.19 304 GLN B O 1
ATOM 5563 N N . ALA B 1 305 ? -19.219 -21.734 -17.641 1 96 305 ALA B N 1
ATOM 5564 C CA . ALA B 1 305 ? -17.781 -21.594 -17.859 1 96 305 ALA B CA 1
ATOM 5565 C C . ALA B 1 305 ? -17.469 -20.328 -18.641 1 96 305 ALA B C 1
ATOM 5567 O O . ALA B 1 305 ? -18.375 -19.672 -19.172 1 96 305 ALA B O 1
ATOM 5568 N N . TRP B 1 306 ? -16.234 -19.891 -18.547 1 96.31 306 TRP B N 1
ATOM 5569 C CA . TRP B 1 306 ? -15.711 -18.922 -19.516 1 96.31 306 TRP B CA 1
ATOM 5570 C C . TRP B 1 306 ? -15.258 -19.625 -20.797 1 96.31 306 TRP B C 1
ATOM 5572 O O . TRP B 1 306 ? -14.625 -20.688 -20.734 1 96.31 306 TRP B O 1
ATOM 5582 N N . PHE B 1 307 ? -15.617 -18.969 -21.906 1 97 307 PHE B N 1
ATOM 5583 C CA . PHE B 1 307 ? -15.281 -19.625 -23.156 1 97 307 PHE B CA 1
ATOM 5584 C C . PHE B 1 307 ? -14.328 -18.781 -23.984 1 97 307 PHE B C 1
ATOM 5586 O O . PHE B 1 307 ? -14.492 -17.562 -24.078 1 97 307 PHE B O 1
ATOM 5593 N N . ALA B 1 308 ? -13.305 -19.406 -24.469 1 96.62 308 ALA B N 1
ATOM 5594 C CA . ALA B 1 308 ? -12.492 -18.891 -25.562 1 96.62 308 ALA B CA 1
ATOM 5595 C C . ALA B 1 308 ? -12.727 -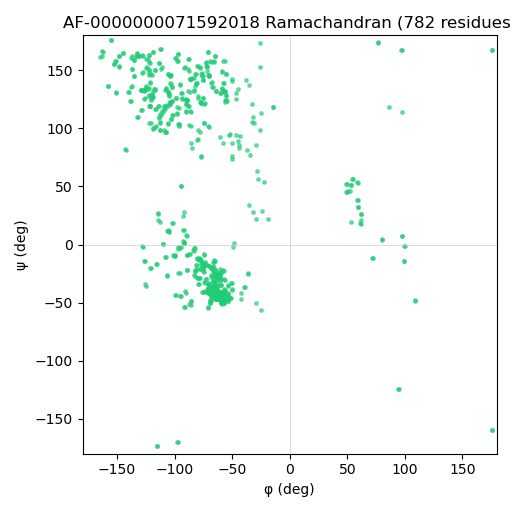19.688 -26.844 1 96.62 308 ALA B C 1
ATOM 5597 O O . ALA B 1 308 ? -12.422 -20.875 -26.906 1 96.62 308 ALA B O 1
ATOM 5598 N N . ILE B 1 309 ? -13.219 -18.891 -27.875 1 97 309 ILE B N 1
ATOM 5599 C CA . ILE B 1 309 ? -13.695 -19.609 -29.062 1 97 309 ILE B CA 1
ATOM 5600 C C . ILE B 1 309 ? -12.93 -19.125 -30.297 1 97 309 ILE B C 1
ATOM 5602 O O . ILE B 1 309 ? -12.789 -17.922 -30.516 1 97 309 ILE B O 1
ATOM 5606 N N . THR B 1 310 ? -12.414 -20.078 -30.969 1 95.75 310 THR B N 1
ATOM 5607 C CA . THR B 1 310 ? -11.859 -19.828 -32.281 1 95.75 310 THR B CA 1
ATOM 5608 C C . THR B 1 310 ? -12.75 -20.422 -33.375 1 95.75 310 THR B C 1
ATOM 5610 O O . THR B 1 310 ? -12.914 -21.641 -33.438 1 95.75 310 THR B O 1
ATOM 5613 N N . VAL B 1 311 ? -13.305 -19.531 -34.25 1 95.06 311 VAL B N 1
ATOM 5614 C CA . VAL B 1 311 ? -14.156 -19.984 -35.344 1 95.06 311 VAL B CA 1
ATOM 5615 C C . VAL B 1 311 ? -13.289 -20.312 -36.562 1 95.06 311 VAL B C 1
ATOM 5617 O O . VAL B 1 311 ? -12.648 -19.438 -37.156 1 95.06 311 VAL B O 1
ATOM 5620 N N . GLN B 1 312 ? -13.438 -21.547 -36.875 1 93.81 312 GLN B N 1
ATOM 5621 C CA . GLN B 1 312 ? -12.594 -22.016 -37.969 1 93.81 312 GLN B CA 1
ATOM 5622 C C . GLN B 1 312 ? -13.281 -21.781 -39.312 1 93.81 312 GLN B C 1
ATOM 5624 O O . GLN B 1 312 ? -14.508 -21.797 -39.406 1 93.81 312 GLN B O 1
ATOM 5629 N N . GLU B 1 313 ? -12.383 -21.562 -40.438 1 88.31 313 GLU B N 1
ATOM 5630 C CA . GLU B 1 313 ? -12.844 -21.438 -41.812 1 88.31 313 GLU B CA 1
ATOM 5631 C C . GLU B 1 313 ? -14 -20.438 -41.906 1 88.31 313 GLU B C 1
ATOM 5633 O O . GLU B 1 313 ? -15.031 -20.734 -42.5 1 88.31 313 GLU B O 1
ATOM 5638 N N . PHE B 1 314 ? -13.758 -19.328 -41.375 1 81.44 314 PHE B N 1
ATOM 5639 C CA . PHE B 1 314 ? -14.875 -18.406 -41.125 1 81.44 314 PHE B CA 1
ATOM 5640 C C . PHE B 1 314 ? -14.648 -17.094 -41.875 1 81.44 314 PHE B C 1
ATOM 5642 O O . PHE B 1 314 ? -13.57 -16.5 -41.781 1 81.44 314 PHE B O 1
ATOM 5649 N N . ASP B 1 315 ? -15.602 -16.781 -42.656 1 81 315 ASP B N 1
ATOM 5650 C CA . ASP B 1 315 ? -15.625 -15.461 -43.281 1 81 315 ASP B CA 1
ATOM 5651 C C . ASP B 1 315 ? -16.5 -14.484 -42.5 1 81 315 ASP B C 1
ATOM 5653 O O . ASP B 1 315 ? -17.719 -14.477 -42.656 1 81 315 ASP B O 1
ATOM 5657 N N . ARG B 1 316 ? -15.953 -13.617 -41.75 1 79.81 316 ARG B N 1
ATOM 5658 C CA . ARG B 1 316 ? -16.625 -12.711 -40.812 1 79.81 316 ARG B CA 1
ATOM 5659 C C . ARG B 1 316 ? -17.547 -11.75 -41.562 1 79.81 316 ARG B C 1
ATOM 5661 O O . ARG B 1 316 ? -18.578 -11.336 -41.031 1 79.81 316 ARG B O 1
ATOM 5668 N N . SER B 1 317 ? -17.172 -11.508 -42.75 1 74.5 317 SER B N 1
ATOM 5669 C CA . SER B 1 317 ? -17.938 -10.539 -43.531 1 74.5 317 SER B CA 1
ATOM 5670 C C . SER B 1 317 ? -19.328 -11.062 -43.844 1 74.5 317 SER B C 1
ATOM 5672 O O . SER B 1 317 ? -20.25 -10.289 -44.156 1 74.5 317 SER B O 1
ATOM 5674 N N . LYS B 1 318 ? -19.453 -12.289 -43.781 1 79.81 318 LYS B N 1
ATOM 5675 C CA . LYS B 1 318 ? -20.719 -12.891 -44.188 1 79.81 318 LYS B CA 1
ATOM 5676 C C . LYS B 1 318 ? -21.625 -13.102 -42.969 1 79.81 318 LYS B C 1
ATOM 5678 O O . LYS B 1 318 ? -22.734 -13.609 -43.094 1 79.81 318 LYS B O 1
ATOM 5683 N N . HIS B 1 319 ? -21.156 -12.781 -41.844 1 81.81 319 HIS B N 1
ATOM 5684 C CA . HIS B 1 319 ? -21.906 -13.07 -40.625 1 81.81 319 HIS B CA 1
ATOM 5685 C C . HIS B 1 319 ? -22.031 -11.828 -39.75 1 81.81 319 HIS B C 1
ATOM 5687 O O . HIS B 1 319 ? -21.078 -11.07 -39.594 1 81.81 319 HIS B O 1
ATOM 5693 N N . LEU B 1 320 ? -23.266 -11.594 -39.281 1 81.12 320 LEU B N 1
ATOM 5694 C CA . LEU B 1 320 ? -23.531 -10.484 -38.375 1 81.12 320 LEU B CA 1
ATOM 5695 C C . LEU B 1 320 ? -23.703 -10.984 -36.938 1 81.12 320 LEU B C 1
ATOM 5697 O O . LEU B 1 320 ? -24.203 -12.094 -36.719 1 81.12 320 LEU B O 1
ATOM 5701 N N . ASN B 1 321 ? -23.281 -10.242 -35.938 1 89.44 321 ASN B N 1
ATOM 5702 C CA . ASN B 1 321 ? -23.531 -10.43 -34.5 1 89.44 321 ASN B CA 1
ATOM 5703 C C . ASN B 1 321 ? -23.016 -11.781 -34.031 1 89.44 321 ASN B C 1
ATOM 5705 O O . ASN B 1 321 ? -23.703 -12.484 -33.281 1 89.44 321 ASN B O 1
ATOM 5709 N N . VAL B 1 322 ? -21.844 -12.172 -34.594 1 91 322 VAL B N 1
ATOM 5710 C CA . VAL B 1 322 ? -21.234 -13.469 -34.312 1 91 322 VAL B CA 1
ATOM 5711 C C . VAL B 1 322 ? -21.094 -13.648 -32.812 1 91 322 VAL B C 1
ATOM 5713 O O . VAL B 1 322 ? -21.531 -14.656 -32.25 1 91 322 VAL B O 1
ATOM 5716 N N . ARG B 1 323 ? -20.562 -12.703 -32.062 1 93.31 323 ARG B N 1
ATOM 5717 C CA . ARG B 1 323 ? -20.359 -12.812 -30.625 1 93.31 323 ARG B CA 1
ATOM 5718 C C . ARG B 1 323 ? -21.672 -12.977 -29.891 1 93.31 323 ARG B C 1
ATOM 5720 O O . ARG B 1 323 ? -21.797 -13.812 -29 1 93.31 323 ARG B O 1
ATOM 5727 N N . ALA B 1 324 ? -22.609 -12.164 -30.312 1 94.38 324 ALA B N 1
ATOM 5728 C CA . ALA B 1 324 ? -23.922 -12.203 -29.656 1 94.38 324 ALA B CA 1
ATOM 5729 C C . ALA B 1 324 ? -24.562 -13.578 -29.781 1 94.38 324 ALA B C 1
ATOM 5731 O O . ALA B 1 324 ? -25.141 -14.094 -28.828 1 94.38 324 ALA B O 1
ATOM 5732 N N . GLN B 1 325 ? -24.453 -14.117 -30.938 1 93.94 325 GLN B N 1
ATOM 5733 C CA . GLN B 1 325 ? -25.031 -15.438 -31.188 1 93.94 325 GLN B CA 1
ATOM 5734 C C . GLN B 1 325 ? -24.344 -16.5 -30.344 1 93.94 325 GLN B C 1
ATOM 5736 O O . GLN B 1 325 ? -25.016 -17.344 -29.734 1 93.94 325 GLN B O 1
ATOM 5741 N N . LEU B 1 326 ? -23.125 -16.406 -30.328 1 96.88 326 LEU B N 1
ATOM 5742 C CA . LEU B 1 326 ? -22.375 -17.375 -29.547 1 96.88 326 LEU B CA 1
ATOM 5743 C C . LEU B 1 326 ? -22.625 -17.188 -28.047 1 96.88 326 LEU B C 1
ATOM 5745 O O . LEU B 1 326 ? -22.734 -18.156 -27.312 1 96.88 326 LEU B O 1
ATOM 5749 N N . GLU B 1 327 ? -22.75 -15.992 -27.562 1 97 327 GLU B N 1
ATOM 5750 C CA . GLU B 1 327 ? -23 -15.703 -26.156 1 97 327 GLU B CA 1
ATOM 5751 C C . GLU B 1 327 ? -24.375 -16.203 -25.719 1 97 327 GLU B C 1
ATOM 5753 O O . GLU B 1 327 ? -24.562 -16.609 -24.578 1 97 327 GLU B O 1
ATOM 5758 N N . GLN B 1 328 ? -25.25 -16.172 -26.625 1 96.69 328 GLN B N 1
ATOM 5759 C CA . GLN B 1 328 ? -26.578 -16.688 -26.328 1 96.69 328 GLN B CA 1
ATOM 5760 C C . GLN B 1 328 ? -26.516 -18.188 -26.016 1 96.69 328 GLN B C 1
ATOM 5762 O O . GLN B 1 328 ? -27.266 -18.672 -25.172 1 96.69 328 GLN B O 1
ATOM 5767 N N . ILE B 1 329 ? -25.641 -18.844 -26.672 1 97.31 329 ILE B N 1
ATOM 5768 C CA . ILE B 1 329 ? -25.531 -20.281 -26.516 1 97.31 329 ILE B CA 1
ATOM 5769 C C . ILE B 1 329 ? -24.594 -20.609 -25.344 1 97.31 329 ILE B C 1
ATOM 5771 O O . ILE B 1 329 ? -24.984 -21.297 -24.406 1 97.31 329 ILE B O 1
ATOM 5775 N N . TYR B 1 330 ? -23.469 -20.062 -25.312 1 97.81 330 TYR B N 1
ATOM 5776 C CA . TYR B 1 330 ? -22.391 -20.516 -24.453 1 97.81 330 TYR B CA 1
ATOM 5777 C C . TYR B 1 330 ? -22.328 -19.688 -23.172 1 97.81 330 TYR B C 1
ATOM 5779 O O . TYR B 1 330 ? -21.797 -20.141 -22.156 1 97.81 330 TYR B O 1
ATOM 5787 N N . GLY B 1 331 ? -22.812 -18.516 -23.188 1 96.81 331 GLY B N 1
ATOM 5788 C CA . GLY B 1 331 ? -22.672 -17.578 -22.062 1 96.81 331 GLY B CA 1
ATOM 5789 C C . GLY B 1 331 ? -21.484 -16.641 -22.219 1 96.81 331 GLY B C 1
ATOM 5790 O O . GLY B 1 331 ? -21.344 -15.977 -23.25 1 96.81 331 GLY B O 1
ATOM 5791 N N . THR B 1 332 ? -20.609 -16.625 -21.266 1 96.38 332 THR B N 1
ATOM 5792 C CA . THR B 1 332 ? -19.5 -15.672 -21.25 1 96.38 332 THR B CA 1
ATOM 5793 C C . THR B 1 332 ? -18.406 -16.094 -22.203 1 96.38 332 THR B C 1
ATOM 5795 O O . THR B 1 332 ? -17.828 -17.188 -22.062 1 96.38 332 THR B O 1
ATOM 5798 N N . ILE B 1 333 ? -18.094 -15.211 -23.125 1 96.81 333 ILE B N 1
ATOM 5799 C CA . ILE B 1 333 ? -17 -15.422 -24.062 1 96.81 333 ILE B CA 1
ATOM 5800 C C . ILE B 1 333 ? -15.875 -14.43 -23.781 1 96.81 333 ILE B C 1
ATOM 5802 O O . ILE B 1 333 ? -16.016 -13.234 -24.047 1 96.81 333 ILE B O 1
ATOM 5806 N N . VAL B 1 334 ? -14.766 -14.953 -23.312 1 96.5 334 VAL B N 1
ATOM 5807 C CA . VAL B 1 334 ? -13.68 -14.078 -22.891 1 96.5 334 VAL B CA 1
ATOM 5808 C C . VAL B 1 334 ? -12.766 -13.789 -24.094 1 96.5 334 VAL B C 1
ATOM 5810 O O . VAL B 1 334 ? -12 -12.82 -24.062 1 96.5 334 VAL B O 1
ATOM 5813 N N . GLU B 1 335 ? -12.797 -14.625 -25.078 1 95.94 335 GLU B N 1
ATOM 5814 C CA . GLU B 1 335 ? -11.992 -14.453 -26.281 1 95.94 335 GLU B CA 1
ATOM 5815 C C . GLU B 1 335 ? -12.68 -15.07 -27.5 1 95.94 335 GLU B C 1
ATOM 5817 O O . GLU B 1 335 ? -13.258 -16.156 -27.406 1 95.94 335 GLU B O 1
ATOM 5822 N N . LEU B 1 336 ? -12.734 -14.266 -28.594 1 94.69 336 LEU B N 1
ATOM 5823 C CA . LEU B 1 336 ? -13.297 -14.742 -29.844 1 94.69 336 LEU B CA 1
ATOM 5824 C C . LEU B 1 336 ? -12.344 -14.477 -31 1 94.69 336 LEU B C 1
ATOM 5826 O O . LEU B 1 336 ? -12.047 -13.32 -31.312 1 94.69 336 LEU B O 1
ATOM 5830 N N . ASP B 1 337 ? -11.883 -15.609 -31.594 1 93.56 337 ASP B N 1
ATOM 5831 C CA . ASP B 1 337 ? -10.938 -15.508 -32.688 1 93.56 337 ASP B CA 1
ATOM 5832 C C . ASP B 1 337 ? -11.492 -16.188 -33.938 1 93.56 337 ASP B C 1
ATOM 5834 O O . ASP B 1 337 ? -12.391 -17.016 -33.875 1 93.56 337 ASP B O 1
ATOM 5838 N N . TYR B 1 338 ? -10.938 -15.727 -35.156 1 91.62 338 TYR B N 1
ATOM 5839 C CA . TYR B 1 338 ? -11.398 -16.25 -36.438 1 91.62 338 TYR B CA 1
ATOM 5840 C C . TYR B 1 338 ? -10.227 -16.766 -37.281 1 91.62 338 TYR B C 1
ATOM 5842 O O . TYR B 1 338 ? -9.156 -16.141 -37.312 1 91.62 338 TYR B O 1
ATOM 5850 N N . GLU B 1 339 ? -10.414 -17.969 -37.812 1 89.56 339 GLU B N 1
ATOM 5851 C CA . GLU B 1 339 ? -9.445 -18.531 -38.781 1 89.56 339 GLU B CA 1
ATOM 5852 C C . GLU B 1 339 ? -10.031 -18.594 -40.188 1 89.56 339 GLU B C 1
ATOM 5854 O O . GLU B 1 339 ? -11.117 -19.125 -40.375 1 89.56 339 GLU B O 1
ATOM 5859 N N . SER B 1 340 ? -9.578 -17.859 -41.25 1 77.75 340 SER B N 1
ATOM 5860 C CA . SER B 1 340 ? -10.086 -17.812 -42.625 1 77.75 340 SER B CA 1
ATOM 5861 C C . SER B 1 340 ? -9.492 -18.922 -43.5 1 77.75 340 SER B C 1
ATOM 5863 O O . SER B 1 340 ? -8.406 -19.422 -43.188 1 77.75 340 SER B O 1
ATOM 5865 N N . ASN B 1 341 ? -10.375 -19.609 -44.531 1 59.69 341 ASN B N 1
ATOM 5866 C CA . ASN B 1 341 ? -9.875 -20.547 -45.531 1 59.69 341 ASN B CA 1
ATOM 5867 C C . ASN B 1 341 ? -8.828 -19.891 -46.406 1 59.69 341 ASN B C 1
ATOM 5869 O O . ASN B 1 341 ? -8.242 -20.547 -47.281 1 59.69 341 ASN B O 1
ATOM 5873 N N . HIS B 1 342 ? -8.992 -18.672 -47 1 49.62 342 HIS B N 1
ATOM 5874 C CA . HIS B 1 342 ? -8.125 -18.25 -48.094 1 49.62 342 HIS B CA 1
ATOM 5875 C C . HIS B 1 342 ? -6.664 -18.562 -47.781 1 49.62 342 HIS B C 1
ATOM 5877 O O . HIS B 1 342 ? -6.27 -18.609 -46.625 1 49.62 342 HIS B O 1
ATOM 5883 N N . GLN B 1 343 ? -5.824 -19.219 -48.875 1 41.25 343 GLN B N 1
ATOM 5884 C CA . GLN B 1 343 ? -4.375 -19.172 -49 1 41.25 343 GLN B CA 1
ATOM 5885 C C . GLN B 1 343 ? -3.789 -17.938 -48.312 1 41.25 343 GLN B C 1
ATOM 5887 O O . GLN B 1 343 ? -4.223 -16.812 -48.594 1 41.25 343 GLN B O 1
ATOM 5892 N N . ALA B 1 344 ? -3.113 -18.203 -47.344 1 38.84 344 ALA B N 1
ATOM 5893 C CA . ALA B 1 344 ? -2.314 -17.281 -46.531 1 38.84 344 ALA B CA 1
ATOM 5894 C C . ALA B 1 344 ? -1.688 -16.188 -47.406 1 38.84 344 ALA B C 1
ATOM 5896 O O . ALA B 1 344 ? -0.635 -16.406 -48.031 1 38.84 344 ALA B O 1
ATOM 5897 N N . THR B 1 345 ? -2.287 -15.695 -48.469 1 33 345 THR B N 1
ATOM 5898 C CA . THR B 1 345 ? -1.338 -14.594 -48.531 1 33 345 THR B CA 1
ATOM 5899 C C . THR B 1 345 ? -1.191 -13.914 -47.188 1 33 345 THR B C 1
ATOM 5901 O O . THR B 1 345 ? -2.178 -13.453 -46.594 1 33 345 THR B O 1
ATOM 5904 N N . ALA B 1 346 ? -0.243 -14.492 -46.406 1 32.12 346 ALA B N 1
ATOM 5905 C CA . ALA B 1 346 ? 0.317 -14.047 -45.125 1 32.12 346 ALA B CA 1
ATOM 5906 C C . ALA B 1 346 ? 0.162 -12.539 -44.969 1 32.12 346 ALA B C 1
ATOM 5908 O O . ALA B 1 346 ? 1.064 -11.773 -45.312 1 32.12 346 ALA B O 1
ATOM 5909 N N . ILE B 1 347 ? -0.824 -11.852 -45.531 1 31.42 347 ILE B N 1
ATOM 5910 C CA . ILE B 1 347 ? -0.686 -10.5 -45 1 31.42 347 ILE B CA 1
ATOM 5911 C C . ILE B 1 347 ? -0.76 -10.531 -43.469 1 31.42 347 ILE B C 1
ATOM 5913 O O . ILE B 1 347 ? -1.738 -11.023 -42.906 1 31.42 347 ILE B O 1
ATOM 5917 N N . SER B 1 348 ? 0.419 -10.75 -42.812 1 29.52 348 SER B N 1
ATOM 5918 C CA . SER B 1 348 ? 0.716 -10.453 -41.406 1 29.52 348 SER B CA 1
ATOM 5919 C C . SER B 1 348 ? -0.223 -9.391 -40.875 1 29.52 348 SER B C 1
ATOM 5921 O O . SER B 1 348 ? -0.105 -8.211 -41.219 1 29.52 348 SER B O 1
ATOM 5923 N N . GLY B 1 349 ? -1.425 -9.547 -40.969 1 32.56 349 GLY B N 1
ATOM 5924 C CA . GLY B 1 349 ? -2.18 -8.547 -40.219 1 32.56 349 GLY B CA 1
ATOM 5925 C C . GLY B 1 349 ? -1.518 -8.133 -38.938 1 32.56 349 GLY B C 1
ATOM 5926 O O . GLY B 1 349 ? -0.629 -8.828 -38.438 1 32.56 349 GLY B O 1
ATOM 5927 N N . PRO B 1 350 ? -1.521 -6.805 -38.625 1 32.31 350 PRO B N 1
ATOM 5928 C CA . PRO B 1 350 ? -0.781 -6.371 -37.438 1 32.31 350 PRO B CA 1
ATOM 5929 C C . PRO B 1 350 ? -0.998 -7.289 -36.25 1 32.31 350 PRO B C 1
ATOM 5931 O O . PRO B 1 350 ? -2.127 -7.711 -35.969 1 32.31 350 PRO B O 1
ATOM 5934 N N . LYS B 1 351 ? -0.091 -8.312 -36.062 1 33.75 351 LYS B N 1
ATOM 5935 C CA . LYS B 1 351 ? 0.037 -9.047 -34.812 1 33.75 351 LYS B CA 1
ATOM 5936 C C . LYS B 1 351 ? -0.666 -8.312 -33.688 1 33.75 351 LYS B C 1
ATOM 5938 O O . LYS B 1 351 ? -0.643 -7.078 -33.625 1 33.75 351 LYS B O 1
ATOM 5943 N N . ASN B 1 352 ? -1.623 -8.922 -33.125 1 33.41 352 ASN B N 1
ATOM 5944 C CA . ASN B 1 352 ? -2.336 -8.438 -31.953 1 33.41 352 ASN B CA 1
ATOM 5945 C C . ASN B 1 352 ? -1.413 -7.656 -31.031 1 33.41 352 ASN B C 1
ATOM 5947 O O . ASN B 1 352 ? -0.326 -8.125 -30.688 1 33.41 352 ASN B O 1
ATOM 5951 N N . MET B 1 353 ? -1.517 -6.344 -31 1 35.75 353 MET B N 1
ATOM 5952 C CA . MET B 1 353 ? -0.786 -5.375 -30.188 1 35.75 353 MET B CA 1
ATOM 5953 C C . MET B 1 353 ? -0.514 -5.938 -28.797 1 35.75 353 MET B C 1
ATOM 5955 O O . MET B 1 353 ? 0.417 -5.496 -28.125 1 35.75 353 MET B O 1
ATOM 5959 N N . ASN B 1 354 ? -1.361 -6.883 -28.422 1 37.34 354 ASN B N 1
ATOM 5960 C CA . ASN B 1 354 ? -1.218 -7.367 -27.047 1 37.34 354 ASN B CA 1
ATOM 5961 C C . ASN B 1 354 ? -0.059 -8.352 -26.922 1 37.34 354 ASN B C 1
ATOM 5963 O O . ASN B 1 354 ? 0.294 -8.766 -25.812 1 37.34 354 ASN B O 1
ATOM 5967 N N . GLU B 1 355 ? 0.459 -8.836 -28 1 39 355 GLU B N 1
ATOM 5968 C CA . GLU B 1 355 ? 1.534 -9.82 -27.938 1 39 355 GLU B CA 1
ATOM 5969 C C . GLU B 1 355 ? 2.895 -9.172 -28.156 1 39 355 GLU B C 1
ATOM 5971 O O . GLU B 1 355 ? 3.926 -9.844 -28.141 1 39 355 GLU B O 1
ATOM 5976 N N . LEU B 1 356 ? 2.926 -7.902 -28.562 1 40.56 356 LEU B N 1
ATOM 5977 C CA . LEU B 1 356 ? 4.18 -7.215 -28.844 1 40.56 356 LEU B CA 1
ATOM 5978 C C . LEU B 1 356 ? 4.762 -6.602 -27.578 1 40.56 356 LEU B C 1
ATOM 5980 O O . LEU B 1 356 ? 4.02 -6.164 -26.688 1 40.56 356 LEU B O 1
ATOM 5984 N N . SER B 1 357 ? 6.07 -6.832 -27.297 1 45.81 357 SER B N 1
ATOM 5985 C CA . SER B 1 357 ? 6.754 -6.117 -26.219 1 45.81 357 SER B CA 1
ATOM 5986 C C . SER B 1 357 ? 6.52 -4.613 -26.328 1 45.81 357 SER B C 1
ATOM 5988 O O . SER B 1 357 ? 6.234 -4.094 -27.406 1 45.81 357 SER B O 1
ATOM 5990 N N . PRO B 1 358 ? 6.375 -4.059 -25.188 1 47.19 358 PRO B N 1
ATOM 5991 C CA . PRO B 1 358 ? 6.203 -2.605 -25.281 1 47.19 358 PRO B CA 1
ATOM 5992 C C . PRO B 1 358 ? 7.113 -1.971 -26.344 1 47.19 358 PRO B C 1
ATOM 5994 O O . PRO B 1 358 ? 6.699 -1.045 -27.031 1 47.19 358 PRO B O 1
ATOM 5997 N N . ASP B 1 359 ? 8.234 -2.48 -26.438 1 49.5 359 ASP B N 1
ATOM 5998 C CA . ASP B 1 359 ? 9.164 -1.946 -27.422 1 49.5 359 ASP B CA 1
ATOM 5999 C C . ASP B 1 359 ? 8.688 -2.246 -28.844 1 49.5 359 ASP B C 1
ATOM 6001 O O . ASP B 1 359 ? 8.797 -1.396 -29.734 1 49.5 359 ASP B O 1
ATOM 6005 N N . ALA B 1 360 ? 8.117 -3.391 -29.016 1 56.09 360 ALA B N 1
ATOM 6006 C CA . ALA B 1 360 ? 7.621 -3.773 -30.344 1 56.09 360 ALA B CA 1
ATOM 6007 C C . ALA B 1 360 ? 6.367 -2.99 -30.703 1 56.09 360 ALA B C 1
ATOM 6009 O O . ALA B 1 360 ? 6.164 -2.633 -31.875 1 56.09 360 ALA B O 1
ATOM 6010 N N . ILE B 1 361 ? 5.656 -2.639 -29.75 1 53.88 361 ILE B N 1
ATOM 6011 C CA . ILE B 1 361 ? 4.453 -1.835 -29.938 1 53.88 361 ILE B CA 1
ATOM 6012 C C . ILE B 1 361 ? 4.84 -0.43 -30.406 1 53.88 361 ILE B C 1
ATOM 6014 O O . ILE B 1 361 ? 4.234 0.116 -31.328 1 53.88 361 ILE B O 1
ATOM 6018 N N . VAL B 1 362 ? 5.84 0.103 -29.75 1 58.69 362 VAL B N 1
ATOM 6019 C CA . VAL B 1 362 ? 6.32 1.423 -30.141 1 58.69 362 VAL B CA 1
ATOM 6020 C C . VAL B 1 362 ? 6.848 1.378 -31.562 1 58.69 362 VAL B C 1
ATOM 6022 O O . VAL B 1 362 ? 6.582 2.283 -32.375 1 58.69 362 VAL B O 1
ATOM 6025 N N . GLY B 1 363 ? 7.516 0.321 -31.812 1 54.09 363 GLY B N 1
ATOM 6026 C CA . GLY B 1 363 ? 8 0.176 -33.188 1 54.09 363 GLY B CA 1
ATOM 6027 C C . GLY B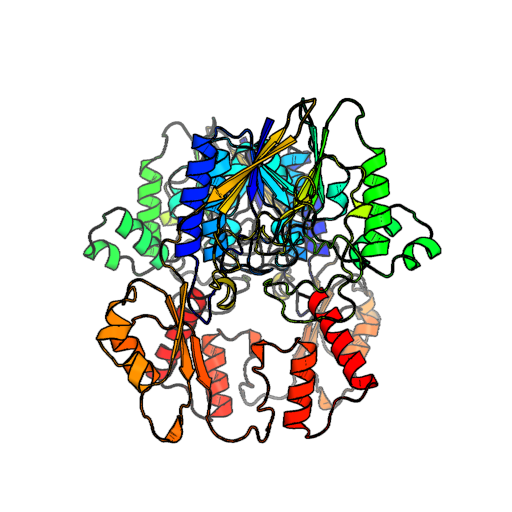 1 363 ? 6.887 0.078 -34.188 1 54.09 363 GLY B C 1
ATOM 6028 O O . GLY B 1 363 ? 6.938 0.733 -35.25 1 54.09 363 GLY B O 1
ATOM 6029 N N . GLN B 1 364 ? 5.914 -0.612 -33.938 1 58.19 364 GLN B N 1
ATOM 6030 C CA . GLN B 1 364 ? 4.789 -0.772 -34.844 1 58.19 364 GLN B CA 1
ATOM 6031 C C . GLN B 1 364 ? 3.969 0.511 -34.938 1 58.19 364 GLN B C 1
ATOM 6033 O O . GLN B 1 364 ? 3.52 0.891 -36.031 1 58.19 364 GLN B O 1
ATOM 6038 N N . PHE B 1 365 ? 3.773 1.147 -33.844 1 53.12 365 PHE B N 1
ATOM 6039 C CA . PHE B 1 365 ? 3.078 2.43 -33.844 1 53.12 365 PHE B CA 1
ATOM 6040 C C . PHE B 1 365 ? 3.83 3.465 -34.656 1 53.12 365 PHE B C 1
ATOM 6042 O O . PHE B 1 365 ? 3.225 4.191 -35.438 1 53.12 365 PHE B O 1
ATOM 6049 N N . PHE B 1 366 ? 5.07 3.508 -34.406 1 52.72 366 PHE B N 1
ATOM 6050 C CA . PHE B 1 366 ? 5.926 4.395 -35.188 1 52.72 366 PHE B CA 1
ATOM 6051 C C . PHE B 1 366 ? 5.805 4.09 -36.688 1 52.72 366 PHE B C 1
ATOM 6053 O O . PHE B 1 366 ? 5.668 5 -37.5 1 52.72 366 PHE B O 1
ATOM 6060 N N . HIS B 1 367 ? 5.754 2.826 -36.906 1 59 367 HIS B N 1
ATOM 6061 C CA . HIS B 1 367 ? 5.605 2.412 -38.281 1 59 367 HIS B CA 1
ATOM 6062 C C . HIS B 1 367 ? 4.215 2.75 -38.812 1 59 367 HIS B C 1
ATOM 6064 O O . HIS B 1 367 ? 4.07 3.189 -39.969 1 59 367 HIS B O 1
ATOM 6070 N N . ALA B 1 368 ? 3.307 2.549 -38.094 1 52.41 368 ALA B N 1
ATOM 6071 C CA . ALA B 1 368 ? 1.929 2.793 -38.5 1 52.41 368 ALA B CA 1
ATOM 6072 C C . ALA B 1 368 ? 1.683 4.281 -38.75 1 52.41 368 ALA B C 1
ATOM 6074 O O . ALA B 1 368 ? 0.943 4.656 -39.656 1 52.41 368 ALA B O 1
ATOM 6075 N N . ILE B 1 369 ? 2.408 5.105 -37.969 1 49.41 369 ILE B N 1
ATOM 6076 C CA . ILE B 1 369 ? 2.188 6.543 -38.094 1 49.41 369 ILE B CA 1
ATOM 6077 C C . ILE B 1 369 ? 3.135 7.137 -39.125 1 49.41 369 ILE B C 1
ATOM 6079 O O . ILE B 1 369 ? 2.748 8.023 -39.875 1 49.41 369 ILE B O 1
ATOM 6083 N N . THR B 1 370 ? 4.309 6.617 -39.031 1 52.88 370 THR B N 1
ATOM 6084 C CA . THR B 1 370 ? 5.301 7.297 -39.844 1 52.88 370 THR B CA 1
ATOM 6085 C C . THR B 1 370 ? 5.559 6.52 -41.156 1 52.88 370 THR B C 1
ATOM 6087 O O . THR B 1 370 ? 6.148 7.047 -42.094 1 52.88 370 THR B O 1
ATOM 6090 N N . GLY B 1 371 ? 5.012 5.254 -41.25 1 57.75 371 GLY B N 1
ATOM 6091 C CA . GLY B 1 371 ? 5.289 4.387 -42.375 1 57.75 371 GLY B CA 1
ATOM 6092 C C . GLY B 1 371 ? 6.703 3.832 -42.375 1 57.75 371 GLY B C 1
ATOM 6093 O O . GLY B 1 371 ? 7.051 2.998 -43.219 1 57.75 371 GLY B O 1
ATOM 6094 N N . ASN B 1 372 ? 7.598 4.352 -41.531 1 57.97 372 ASN B N 1
ATOM 6095 C CA . ASN B 1 372 ? 8.992 3.941 -41.469 1 57.97 372 ASN B CA 1
ATOM 6096 C C . ASN B 1 372 ? 9.242 3.041 -40.25 1 57.97 372 ASN B C 1
ATOM 6098 O O . ASN B 1 372 ? 8.516 3.104 -39.281 1 57.97 372 ASN B O 1
ATOM 6102 N N . GLN B 1 373 ? 10.141 2.066 -40.406 1 63.53 373 GLN B N 1
ATOM 6103 C CA . GLN B 1 373 ? 10.594 1.254 -39.281 1 63.53 373 GLN B CA 1
ATOM 6104 C C . GLN B 1 373 ? 11.562 2.035 -38.406 1 63.53 373 GLN B C 1
ATOM 6106 O O . GLN B 1 373 ? 12.258 2.934 -38.875 1 63.53 373 GLN B O 1
ATOM 6111 N N . LEU B 1 374 ? 11.57 1.859 -37.062 1 61.62 374 LEU B N 1
ATOM 6112 C CA . LEU B 1 374 ? 12.555 2.479 -36.188 1 61.62 374 LEU B CA 1
ATOM 6113 C C . LEU B 1 374 ? 13.977 2.113 -36.594 1 61.62 374 LEU B C 1
ATOM 6115 O O . LEU B 1 374 ? 14.25 0.959 -36.938 1 61.62 374 LEU B O 1
ATOM 6119 N N . SER B 1 375 ? 14.805 3.043 -36.875 1 61.78 375 SER B N 1
ATOM 6120 C CA . SER B 1 375 ? 16.219 2.76 -37.062 1 61.78 375 SER B CA 1
ATOM 6121 C C . SER B 1 375 ? 16.812 2.064 -35.844 1 61.78 375 SER B C 1
ATOM 6123 O O . SER B 1 375 ? 16.203 2.057 -34.75 1 61.78 375 SER B O 1
ATOM 6125 N N . THR B 1 376 ? 17.906 1.378 -36.031 1 62.19 376 THR B N 1
ATOM 6126 C CA . THR B 1 376 ? 18.594 0.71 -34.938 1 62.19 376 THR B CA 1
ATOM 6127 C C . THR B 1 376 ? 18.812 1.673 -33.781 1 62.19 376 THR B C 1
ATOM 6129 O O . THR B 1 376 ? 18.641 1.3 -32.625 1 62.19 376 THR B O 1
ATOM 6132 N N . THR B 1 377 ? 19.125 2.879 -34.062 1 58.19 377 THR B N 1
ATOM 6133 C CA . THR B 1 377 ? 19.344 3.9 -33.031 1 58.19 377 THR B CA 1
ATOM 6134 C C . THR B 1 377 ? 18.031 4.289 -32.375 1 58.19 377 THR B C 1
ATOM 6136 O O . THR B 1 377 ? 17.984 4.477 -31.156 1 58.19 377 THR B O 1
ATOM 6139 N N . GLN B 1 378 ? 16.984 4.363 -33.156 1 57.97 378 GLN B N 1
ATOM 6140 C CA . GLN B 1 378 ? 15.664 4.699 -32.625 1 57.97 378 GLN B CA 1
ATOM 6141 C C . GLN B 1 378 ? 15.094 3.557 -31.781 1 57.97 378 GLN B C 1
ATOM 6143 O O . GLN B 1 378 ? 14.5 3.789 -30.719 1 57.97 378 GLN B O 1
ATOM 6148 N N . GLN B 1 379 ? 15.367 2.428 -32.25 1 59.28 379 GLN B N 1
ATOM 6149 C CA . GLN B 1 379 ? 14.969 1.248 -31.469 1 59.28 379 GLN B CA 1
ATOM 6150 C C . GLN B 1 379 ? 15.703 1.178 -30.141 1 59.28 379 GLN B C 1
ATOM 6152 O O . GLN B 1 379 ? 15.109 0.848 -29.109 1 59.28 379 GLN B O 1
ATOM 6157 N N . GLN B 1 380 ? 16.984 1.5 -30.125 1 58.38 380 GLN B N 1
ATOM 6158 C CA . GLN B 1 380 ? 17.766 1.551 -28.891 1 58.38 380 GLN B CA 1
ATOM 6159 C C . GLN B 1 380 ? 17.234 2.631 -27.953 1 58.38 380 GLN B C 1
ATOM 6161 O O . GLN B 1 380 ? 17.188 2.432 -26.734 1 58.38 380 GLN B O 1
ATOM 6166 N N . LEU B 1 381 ? 16.859 3.672 -28.469 1 55.03 381 LEU B N 1
ATOM 6167 C CA . LEU B 1 381 ? 16.281 4.75 -27.672 1 55.03 381 LEU B CA 1
ATOM 6168 C C . LEU B 1 381 ? 14.93 4.344 -27.094 1 55.03 381 LEU B C 1
ATOM 6170 O O . LEU B 1 381 ? 14.641 4.613 -25.922 1 55.03 381 LEU B O 1
ATOM 6174 N N . VAL B 1 382 ? 14.141 3.727 -27.875 1 55.34 382 VAL B N 1
ATOM 6175 C CA . VAL B 1 382 ? 12.852 3.211 -27.422 1 55.34 382 VAL B CA 1
ATOM 6176 C C . VAL B 1 382 ? 13.07 2.158 -26.344 1 55.34 382 VAL B C 1
ATOM 6178 O O . VAL B 1 382 ? 12.406 2.176 -25.312 1 55.34 382 VAL B O 1
ATOM 6181 N N . ASP B 1 383 ? 14.023 1.434 -26.594 1 53.5 383 ASP B N 1
ATOM 6182 C CA . ASP B 1 383 ? 14.383 0.424 -25.594 1 53.5 383 ASP B CA 1
ATOM 6183 C C . ASP B 1 383 ? 14.852 1.072 -24.297 1 53.5 383 ASP B C 1
ATOM 6185 O O . ASP B 1 383 ? 14.477 0.635 -23.219 1 53.5 383 ASP B O 1
ATOM 6189 N N . GLN B 1 384 ? 15.656 2.02 -24.453 1 51.78 384 GLN B N 1
ATOM 6190 C CA . GLN B 1 384 ? 16.156 2.768 -23.297 1 51.78 384 GLN B CA 1
ATOM 6191 C C . GLN B 1 384 ? 15.031 3.494 -22.578 1 51.78 384 GLN B C 1
ATOM 6193 O O . GLN B 1 384 ? 15 3.545 -21.344 1 51.78 384 GLN B O 1
ATOM 6198 N N . ILE B 1 385 ? 14.148 4.016 -23.266 1 49.5 385 ILE B N 1
ATOM 6199 C CA . ILE B 1 385 ? 13.016 4.719 -22.688 1 49.5 385 ILE B CA 1
ATOM 6200 C C . ILE B 1 385 ? 12.141 3.738 -21.906 1 49.5 385 ILE B C 1
ATOM 6202 O O . ILE B 1 385 ? 11.711 4.035 -20.797 1 49.5 385 ILE B O 1
ATOM 6206 N N . PHE B 1 386 ? 11.945 2.67 -22.438 1 47.03 386 PHE B N 1
ATOM 6207 C CA . PHE B 1 386 ? 11.133 1.672 -21.75 1 47.03 386 PHE B CA 1
ATOM 6208 C C . PHE B 1 386 ? 11.883 1.101 -20.562 1 47.03 386 PHE B C 1
ATOM 6210 O O . PHE B 1 386 ? 11.273 0.781 -19.531 1 47.03 386 PHE B O 1
ATOM 6217 N N . VAL B 1 387 ? 13.148 0.981 -20.672 1 47.53 387 VAL B N 1
ATOM 6218 C CA . VAL B 1 387 ? 13.961 0.615 -19.516 1 47.53 387 VAL B CA 1
ATOM 6219 C C . VAL B 1 387 ? 13.883 1.714 -18.469 1 47.53 387 VAL B C 1
ATOM 6221 O O . VAL B 1 387 ? 13.75 1.429 -17.266 1 47.53 387 VAL B O 1
ATOM 6224 N N . ASN B 1 388 ? 13.953 2.852 -18.891 1 43.19 388 ASN B N 1
ATOM 6225 C CA . ASN B 1 388 ? 13.875 3.99 -17.969 1 43.19 388 ASN B CA 1
ATOM 6226 C C . ASN B 1 388 ? 12.461 4.199 -17.453 1 43.19 388 ASN B C 1
ATOM 6228 O O . ASN B 1 388 ? 12.273 4.594 -16.297 1 43.19 388 ASN B O 1
ATOM 6232 N N . LEU B 1 389 ? 11.508 4.055 -18.281 1 42.66 389 LEU B N 1
ATOM 6233 C CA . LEU B 1 389 ? 10.133 4.211 -17.828 1 42.66 389 LEU B CA 1
ATOM 6234 C C . LEU B 1 389 ? 9.766 3.131 -16.812 1 42.66 389 LEU B C 1
ATOM 6236 O O . LEU B 1 389 ? 8.953 3.365 -15.914 1 42.66 389 LEU B O 1
ATOM 6240 N N . ARG B 1 390 ? 10.227 2.008 -16.953 1 38.47 390 ARG B N 1
ATOM 6241 C CA . ARG B 1 390 ? 10.031 0.979 -15.938 1 38.47 390 ARG B CA 1
ATOM 6242 C C . ARG B 1 390 ? 10.695 1.375 -14.625 1 38.47 390 ARG B C 1
ATOM 6244 O O . ARG B 1 390 ? 10.297 0.907 -13.555 1 38.47 390 ARG B O 1
ATOM 6251 N N . LYS B 1 391 ? 11.672 2.205 -14.633 1 39.62 391 LYS B N 1
ATOM 6252 C CA . LYS B 1 391 ? 12.305 2.676 -13.406 1 39.62 391 LYS B CA 1
ATOM 6253 C C . LYS B 1 391 ? 11.477 3.771 -12.742 1 39.62 391 LYS B C 1
ATOM 6255 O O . LYS B 1 391 ? 11.594 4.004 -11.531 1 39.62 391 LYS B O 1
ATOM 6260 N N . GLU B 1 392 ? 10.859 4.539 -13.516 1 37.78 392 GLU B N 1
ATOM 6261 C CA . GLU B 1 392 ? 10.078 5.605 -12.906 1 37.78 392 GLU B CA 1
ATOM 6262 C C . GLU B 1 392 ? 8.719 5.086 -12.43 1 37.78 392 GLU B C 1
ATOM 6264 O O . GLU B 1 392 ? 8 5.785 -11.711 1 37.78 392 GLU B O 1
ATOM 6269 N N . ASP B 1 393 ? 8.234 4.008 -12.945 1 34 393 ASP B N 1
ATOM 6270 C CA . ASP B 1 393 ? 7 3.531 -12.328 1 34 393 ASP B CA 1
ATOM 6271 C C . ASP B 1 393 ? 7.293 2.721 -11.07 1 34 393 ASP B C 1
ATOM 6273 O O . ASP B 1 393 ? 8.203 1.891 -11.055 1 34 393 ASP B O 1
#

Radius of gyration: 30.43 Å; Cα contacts (8 Å, |Δi|>4): 1511; chains: 2; bounding box: 72×86×85 Å

Secondary structure (DSSP, 8-state):
-EEEEE----BT-EETTEE-HHHHHHHHHHHHHHHHHTT-SEEEEES--BSSSS--HHHHHHHHHHHIIIIIIS---EEEE--SSS-HHHHHTTHHHHGGGTEEEE-SGGGGGSPEE-SSEEEEE-----HHHHHHHHHHTT--HHHHHT--SHHHHHHHHHHHHHTT--TTSEEEEEEES-EESSTT------SS-----TT---EEGGGGTT-SEEEEESSS-GGG-SSSSSEEE---SS--SGGGGSGGG--EEEEEEEE-SS-EEEEEEEE--SSEEEEEEEEHHHHT-HHHHTTS-TTTEEEEEEEET--GGG-SSHHHHHHHHH--EEEEEE---S----------GGGS-HHHHHHHHHHHHHSSPPPHHHHHHHHHHHHHHHHH-/-EEEEE----BT-EETTEE-HHHHHHHHHHHHHHHHHTT-SEEEEES--BSSSS--HHHHHHHHHHHIIIIIIS---EEEE--SSS-HHHHHTTHHHHGGGTEEEE-SGGGGGSPEE-SSEEEEE-----HHHHHHHHHHTT--HHHHHT--SHHHHHHHHHHHHHTT--TTSEEEEEEES-EESSTT------SS-----TT---EEGGGGTT-SEEEEESSS-GGG-SSSSSEEE---SS--SGGGGSGGG--EEEEEEEE-SS-EEEEEEEE--SSEEEEEEEEHHHHT-HHHHTTS-TTTEEEEEEEES--GGG-SSHHHHHHHHH-EEEEEEE---S----------GGGS-HHHHHHHHHHHHHSSPPPHHHHHHHHHHHHHHHHH-

Solvent-accessible surface area (backbone atoms only — not comparable to full-atom values): 41905 Å² total; per-residue (Å²): 91,34,34,36,36,32,16,37,62,26,42,60,36,52,46,77,85,40,77,36,50,68,52,51,52,51,39,46,54,50,52,53,48,50,42,60,75,65,60,42,67,26,39,35,35,18,9,17,54,30,48,34,50,77,58,52,60,66,31,47,49,51,49,45,53,54,50,38,49,42,31,68,73,61,62,34,30,33,48,31,28,26,15,85,34,28,26,35,64,61,68,40,54,60,37,76,46,35,41,78,60,45,33,42,64,25,29,46,67,81,54,27,71,60,54,49,83,51,97,59,32,36,42,29,42,38,22,31,75,52,31,66,56,46,34,54,52,40,44,74,71,64,47,53,65,71,62,35,68,63,40,72,41,49,53,50,33,45,53,53,52,46,54,58,47,58,73,67,62,55,89,90,39,45,39,36,36,34,28,34,54,63,53,31,64,48,86,83,63,82,68,91,62,81,29,86,68,69,47,74,54,80,77,69,63,60,37,39,50,72,74,50,63,89,44,68,32,35,43,26,6,68,41,54,37,42,85,65,31,53,33,95,81,37,35,36,30,26,6,14,55,63,78,70,49,77,74,56,47,38,70,88,53,61,74,28,25,33,30,40,36,38,44,53,98,85,49,72,50,73,43,81,45,78,55,74,70,84,61,44,65,44,74,46,78,42,38,61,70,50,67,70,29,66,83,51,47,68,75,46,66,53,65,55,30,40,30,34,39,34,31,31,67,39,64,65,89,81,52,78,62,61,66,59,57,48,30,71,63,41,31,51,66,54,39,83,45,75,37,61,68,70,78,60,74,76,67,76,58,83,67,63,68,86,64,41,41,71,58,48,38,51,37,48,50,44,20,72,73,67,72,43,73,62,47,76,68,50,45,50,48,47,44,47,45,52,56,48,50,59,65,72,100,89,34,33,35,36,32,15,36,61,26,42,61,37,52,45,76,83,40,77,36,50,68,51,51,52,51,39,45,54,49,52,52,49,49,41,60,75,66,61,42,66,26,38,34,34,18,10,17,54,29,48,34,50,78,60,53,58,66,28,47,49,52,50,43,51,53,49,38,49,42,30,67,74,61,62,33,30,34,47,33,29,26,14,84,37,27,27,34,62,60,68,40,53,59,38,78,46,33,41,77,61,45,32,42,62,25,30,46,68,80,53,27,73,61,53,51,82,50,97,60,32,36,42,29,41,38,23,33,77,52,30,65,57,46,34,53,52,40,44,74,70,63,46,54,65,73,62,34,68,62,40,71,39,48,54,48,32,46,53,53,51,44,54,58,46,59,74,68,63,56,90,88,40,45,38,34,36,35,30,33,54,64,55,29,63,48,86,83,62,83,68,90,62,82,30,88,69,72,48,72,55,79,77,70,64,60,37,39,50,72,76,50,62,87,44,67,32,36,43,26,7,68,41,55,36,43,85,66,31,52,31,95,80,37,34,36,29,26,7,14,56,62,77,70,50,77,74,56,48,39,70,88,54,60,75,27,27,34,29,40,35,40,45,52,99,85,48,72,48,73,44,80,44,78,53,72,71,83,59,43,64,44,76,45,77,42,39,63,70,51,66,70,30,64,85,51,48,68,73,45,66,54,64,55,30,40,29,33,39,32,30,30,68,38,65,65,90,80,54,77,63,60,65,60,57,48,32,70,64,40,31,50,67,55,40,83,47,77,38,63,69,72,77,69,71,70,67,76,56,83,67,62,69,85,65,41,41,72,58,49,40,50,38,48,48,45,20,71,73,67,72,43,74,61,47,74,68,51,44,50,49,46,45,47,46,52,57,48,49,60,68,72,98

Nearest PDB structures (foldseek):
  7dog-assembly1_B  TM=9.104E-01  e=3.373E-28  Staphylococcus aureus subsp. aureus Mu50
  4m0v-assembly2_B  TM=8.036E-01  e=8.267E-19  Escherichia coli KO11FL
  7yzp-assembly1_A  TM=7.134E-01  e=2.110E-20  Escherichia coli
  4lu9-assembly1_C  TM=8.095E-01  e=2.377E-18  Escherichia coli KO11FL
  7yzp-assembly1_B  TM=7.765E-01  e=1.800E-18  Escherichia coli

Foldseek 3Di:
DKEWFAEQLQQQAAQLPHTCNVQSLQLLVVQLVVCVVVVGQAYEYQANQHNAQDHDPVSVVSVVVSVCVQCVVVNHAYHYEYEPRHNLVVVCPCQVVCVVRNHHYHRAQVVQQQFDDDPAETEGEGEDDFLVSLLVVVVVVVPDPVLSVVSDGVQSSLLVSLVSNLVPDDPQHAYEYRYEAAEAQDQPDDPPQPFQQLDPPDCRPHHYPVSVVSHQAYEYERGQAQVRFRDPFHGTYQHHQDDNYLVCLPCVSPFHFIKMWDDDNVDIGIDTDGDDTQAEEEEEEEAPVQLLDCVRLVVDPAQRHEYAYEHEQDDVVVDPPSVVVSCVTRNHYSHYHYHHPDPPPPPVDPDDCSNADPLRNVQVVCCVVVVDGQDPVRSVVSVVVVVVVVVVD/DKEWFAEQLQQQAAQLPHTCNVQSLQLLVVQQVVCVVVVGQAYEYQANQHNAQDHDPVSVVSVVVSVCVQCVVVNHAYHYEYEPRHNLVVVCPCQVVCVVRNHHYHRAQVVQQQFDDDPAETEGEGEDDFLVSLLVVVVVVVPDPVLSVVSDGVQSSLLVSLVSSLVPDDPQHAYEYRYEAAEAQDQPDDDPQPFQQLDPPDCSPHHYPVSVVSHQAYEYERGQAQVRFRDPFHGTYQHHQDDNYLVCLPCVSPFHFIKMWDDDNVDIGIDTDGDDTQAEEEEEEEAPVQLLDCVRLVVDPAQRHEYAYEHEQDDVVVDDPSVVSSCVTRNHYSHYHYHHPPDCPVPVPPDDCSNADPLRNVQVVCCVVVVDGQDPVRSVVSVVVVVVVVVVD

Sequence (786 aa):
MKLLHTADWHIGRTLNGYSLLDEQEAAFKQILTIALAEKVDGIVIAGDIYDRAVPSTDAVTSLDHMLQAINIEHHLPIYAIAGNHDGAKRLNYGREWLAYNNFHINTLLAEAFTPIETPTAQIFMLPFFDPIDARVYYQQQGLPEKQVKAIHTIHDAMQRVVSDLVTTFDPEKRHLLITHFTVTPKANDDLELTSETTSKVGGLATLTTDLFADFDYVMLGHIHTRLASPDKDRIRYAGSPVKFNVKEANPKFHGKGVEIVTITPTAITHEFKPIQPQTDLVTLRAPWETLLDPNFYQQQPLKQAWFAITVQEFDRSKHLNVRAQLEQIYGTIVELDYESNHQATAISGPKNMNELSPDAIVGQFFHAITGNQLSTTQQQLVDQIFVNLRKEDMKLLHTADWHIGRTLNGYSLLDEQEAAFKQILTIALAEKVDGIVIAGDIYDRAVPSTDAVTSLDHMLQAINIEHHLPIYAIAGNHDGAKRLNYGREWLAYNNFHINTLLAEAFTPIETPTAQIFMLPFFDPIDARVYYQQQGLPEKQVKAIHTIHDAMQRVVSDLVTTFDPEKRHLLITHFTVTPKANDDLELTSETTSKVGGLATLTTDLFADFDYVMLGHIHTRLASPDKDRIRYAGSPVKFNVKEANPKFHGKGVEIVTITPTAITHEFKPIQPQTDLVTLRAPWETLLDPNFYQQQPLKQAWFAITVQEFDRSKHLNVRAQLEQIYGTIVELDYESNHQATAISGPKNMNELSPDAIVGQFFHAITGNQLSTTQQQLVDQIFVNLRKED

InterPro domains:
  IPR004593 Nuclease SbcCD subunit D [TIGR00619] (1-250)
  IPR004843 Calcineurin-like, phosphoesterase domain [PF00149] (1-225)
  IPR026843 Nuclease SbcCD subunit D, C-terminal domain [PF12320] (278-367)
  IPR029052 Metallo-dependent phosphatase-like [G3DSA:3.60.21.10] (1-275)
  IPR029052 Metallo-dependent phosphatase-like [SSF56300] (1-315)
  IPR041796 DNA double-strand break repair protein Mre11, N-terminal metallophosphatase domain [cd00840] (2-245)
  IPR050535 DNA Repair and Maintenance Complex Component [PTHR30337] (1-393)